Protein AF-A0A954C5U7-F1 (afdb_monomer_lite)

Structure (mmCIF, N/CA/C/O backbone):
data_AF-A0A954C5U7-F1
#
_entry.id   AF-A0A954C5U7-F1
#
loop_
_atom_site.group_PDB
_atom_site.id
_atom_site.type_symbol
_atom_site.label_atom_id
_atom_site.label_alt_id
_atom_site.label_comp_id
_atom_site.label_asym_id
_atom_site.label_entity_id
_atom_site.label_seq_id
_atom_site.pdbx_PDB_ins_code
_atom_site.Cartn_x
_atom_site.Cartn_y
_atom_site.Cartn_z
_atom_site.occupancy
_atom_site.B_iso_or_equiv
_atom_site.auth_seq_id
_atom_site.auth_comp_id
_atom_site.auth_asym_id
_atom_site.auth_atom_id
_atom_site.pdbx_PDB_model_num
ATOM 1 N N . MET A 1 1 ? -47.029 -64.334 23.800 1.00 38.22 1 MET A N 1
ATOM 2 C CA . MET A 1 1 ? -45.907 -63.593 23.184 1.00 38.22 1 MET A CA 1
ATOM 3 C C . MET A 1 1 ? -46.113 -62.088 23.363 1.00 38.22 1 MET A C 1
ATOM 5 O O . MET A 1 1 ? -46.572 -61.404 22.464 1.00 38.22 1 MET A O 1
ATOM 9 N N . ARG A 1 2 ? -45.829 -61.589 24.572 1.00 37.06 2 ARG A N 1
ATOM 10 C CA . ARG A 1 2 ? -45.773 -60.167 24.944 1.00 37.06 2 ARG A CA 1
ATOM 11 C C . ARG A 1 2 ? -44.406 -59.962 25.595 1.00 37.06 2 ARG A C 1
ATOM 13 O O . ARG A 1 2 ? -44.250 -60.362 26.741 1.00 37.06 2 ARG A O 1
ATOM 20 N N . ARG A 1 3 ? -43.423 -59.468 24.843 1.00 37.09 3 ARG A N 1
ATOM 21 C CA . ARG A 1 3 ? -42.108 -58.954 25.288 1.00 37.09 3 ARG A CA 1
ATOM 22 C C . ARG A 1 3 ? -41.307 -58.691 24.012 1.00 37.09 3 ARG A C 1
ATOM 24 O O . ARG A 1 3 ? -40.990 -59.659 23.336 1.00 37.09 3 ARG A O 1
ATOM 31 N N . ASN A 1 4 ? -41.128 -57.412 23.653 1.00 33.88 4 ASN A N 1
ATOM 32 C CA . ASN A 1 4 ? -40.049 -56.845 22.805 1.00 33.88 4 ASN A CA 1
ATOM 33 C C . ASN A 1 4 ? -40.396 -55.495 22.138 1.00 33.88 4 ASN A C 1
ATOM 35 O O . ASN A 1 4 ? -39.624 -55.001 21.328 1.00 33.88 4 ASN A O 1
ATOM 39 N N . SER A 1 5 ? -41.486 -54.822 22.524 1.00 30.88 5 SER A N 1
ATOM 40 C CA . SER A 1 5 ? -41.790 -53.460 22.034 1.00 30.88 5 SER A CA 1
ATOM 41 C C . SER A 1 5 ? -41.136 -52.327 22.849 1.00 30.88 5 SER A C 1
ATOM 43 O O . SER A 1 5 ? -41.267 -51.168 22.482 1.00 30.88 5 SER A O 1
ATOM 45 N N . GLY A 1 6 ? -40.426 -52.636 23.944 1.00 29.30 6 GLY A N 1
ATOM 46 C CA . GLY A 1 6 ? -39.817 -51.627 24.830 1.00 29.30 6 GLY A CA 1
ATOM 47 C C . GLY A 1 6 ? -38.387 -51.204 24.468 1.00 29.30 6 GLY A C 1
ATOM 48 O O . GLY A 1 6 ? -37.959 -50.126 24.861 1.00 29.30 6 GLY A O 1
ATOM 49 N N . VAL A 1 7 ? -37.648 -52.016 23.703 1.00 35.25 7 VAL A N 1
ATOM 50 C CA . VAL A 1 7 ? -36.220 -51.760 23.410 1.00 35.25 7 VAL A CA 1
ATOM 51 C C . VAL A 1 7 ? -36.037 -50.894 22.158 1.00 35.25 7 VAL A C 1
ATOM 53 O O . VAL A 1 7 ? -35.117 -50.084 22.102 1.00 35.25 7 VAL A O 1
ATOM 56 N N . LEU A 1 8 ? -36.959 -50.968 21.190 1.00 30.88 8 LEU A N 1
ATOM 57 C CA . LEU A 1 8 ? -36.879 -50.160 19.967 1.00 30.88 8 LEU A CA 1
ATOM 58 C C . LEU A 1 8 ? -37.243 -48.681 20.198 1.00 30.88 8 LEU A C 1
ATOM 60 O O . LEU A 1 8 ? -36.693 -47.809 19.533 1.00 30.88 8 LEU A O 1
ATOM 64 N N . LEU A 1 9 ? -38.119 -48.387 21.168 1.00 32.69 9 LEU A N 1
ATOM 65 C CA . LEU A 1 9 ? -38.482 -47.007 21.516 1.00 32.69 9 LEU A CA 1
ATOM 66 C C . LEU A 1 9 ? -37.391 -46.324 22.364 1.00 32.69 9 LEU A C 1
ATOM 68 O O . LEU A 1 9 ? -37.172 -45.127 22.221 1.00 32.69 9 LEU A O 1
ATOM 72 N N . GLY A 1 10 ? -36.653 -47.090 23.179 1.00 30.78 10 GLY A N 1
ATOM 73 C CA . GLY A 1 10 ? -35.482 -46.598 23.914 1.00 30.78 10 GLY A CA 1
ATOM 74 C C . GLY A 1 10 ? -34.288 -46.286 23.005 1.00 30.78 10 GLY A C 1
ATOM 75 O O . GLY A 1 10 ? -33.634 -45.267 23.193 1.00 30.78 10 GLY A O 1
ATOM 76 N N . LEU A 1 11 ? -34.050 -47.097 21.964 1.00 31.00 11 LEU A N 1
ATOM 77 C CA . LEU A 1 11 ? -32.972 -46.844 20.998 1.00 31.00 11 LEU A CA 1
ATOM 78 C C . LEU A 1 11 ? -33.276 -45.685 20.033 1.00 31.00 11 LEU A C 1
ATOM 80 O O . LEU A 1 11 ? -32.359 -44.951 19.672 1.00 31.00 11 LEU A O 1
ATOM 84 N N . LEU A 1 12 ? -34.545 -45.461 19.664 1.00 30.67 12 LEU A N 1
ATOM 85 C CA . LEU A 1 12 ? -34.926 -44.283 18.872 1.00 30.67 12 LEU A CA 1
ATOM 86 C C . LEU A 1 12 ? -34.896 -42.975 19.683 1.00 30.67 12 LEU A C 1
ATOM 88 O O . LEU A 1 12 ? -34.656 -41.920 19.106 1.00 30.67 12 LEU A O 1
ATOM 92 N N . LEU A 1 13 ? -35.071 -43.026 21.008 1.00 33.31 13 LEU A N 1
ATOM 93 C CA . LEU A 1 13 ? -34.918 -41.856 21.884 1.00 33.31 13 LEU A CA 1
ATOM 94 C C . LEU A 1 13 ? -33.447 -41.510 22.176 1.00 33.31 13 LEU A C 1
ATOM 96 O O . LEU A 1 13 ? -33.137 -40.339 22.380 1.00 33.31 13 LEU A O 1
ATOM 100 N N . CYS A 1 14 ? -32.527 -42.480 22.129 1.00 32.03 14 CYS A N 1
ATOM 101 C CA . CYS A 1 14 ? -31.091 -42.218 22.286 1.00 32.03 14 CYS A CA 1
ATOM 102 C C . CYS A 1 14 ? -30.421 -41.654 21.020 1.00 32.03 14 CYS A C 1
ATOM 104 O O . CYS A 1 14 ? -29.428 -40.945 21.139 1.00 32.03 14 CYS A O 1
ATOM 106 N N . LEU A 1 15 ? -30.967 -41.901 19.823 1.00 30.78 15 LEU A N 1
ATOM 107 C CA . LEU A 1 15 ? -30.395 -41.408 18.557 1.00 30.78 15 LEU A CA 1
ATOM 108 C C . LEU A 1 15 ? -30.869 -39.998 18.152 1.00 30.78 15 LEU A C 1
ATOM 110 O O . LEU A 1 15 ? -30.337 -39.425 17.207 1.00 30.78 15 LEU A O 1
ATOM 114 N N . VAL A 1 16 ? -31.823 -39.413 18.885 1.00 32.19 16 VAL A N 1
ATOM 115 C CA . VAL A 1 16 ? -32.283 -38.014 18.711 1.00 32.19 16 VAL A CA 1
ATOM 116 C C . VAL A 1 16 ? -31.882 -37.140 19.913 1.00 32.19 16 VAL A C 1
ATOM 118 O O . VAL A 1 16 ? -32.273 -35.980 20.026 1.00 32.19 16 VAL A O 1
ATOM 121 N N . GLY A 1 17 ? -31.061 -37.678 20.820 1.00 33.12 17 GLY A N 1
ATOM 122 C CA . GLY A 1 17 ? -30.503 -36.957 21.959 1.00 33.12 17 GLY A CA 1
ATOM 123 C C . GLY A 1 17 ? -29.420 -35.970 21.534 1.00 33.12 17 GLY A C 1
ATOM 124 O O . GLY A 1 17 ? -28.248 -36.179 21.829 1.00 33.12 17 GLY A O 1
ATOM 125 N N . GLY A 1 18 ? -29.801 -34.882 20.859 1.00 40.66 18 GLY A N 1
ATOM 126 C CA . GLY A 1 18 ? -28.960 -33.691 20.809 1.00 40.66 18 GLY A CA 1
ATOM 127 C C . GLY A 1 18 ? -28.599 -33.317 22.244 1.00 40.66 18 GLY A C 1
ATOM 128 O O . GLY A 1 18 ? -29.485 -33.241 23.099 1.00 40.66 18 GLY A O 1
ATOM 129 N N . ALA A 1 19 ? -27.304 -33.182 22.532 1.00 44.59 19 ALA A N 1
ATOM 130 C CA . ALA A 1 19 ? -26.808 -32.847 23.858 1.00 44.59 19 ALA A CA 1
ATOM 131 C C . ALA A 1 19 ? -27.406 -31.502 24.298 1.00 44.59 19 ALA A C 1
ATOM 133 O O . ALA A 1 19 ? -26.888 -30.439 23.958 1.00 44.59 19 ALA A O 1
ATOM 134 N N . ARG A 1 20 ? -28.521 -31.546 25.037 1.00 49.78 20 ARG A N 1
ATOM 135 C CA . ARG A 1 20 ? -29.053 -30.373 25.730 1.00 49.78 20 ARG A CA 1
ATOM 136 C C . ARG A 1 20 ? -27.943 -29.849 26.630 1.00 49.78 20 ARG A C 1
ATOM 138 O O . ARG A 1 20 ? -27.292 -30.644 27.311 1.00 49.78 20 ARG A O 1
ATOM 145 N N . ALA A 1 21 ? -27.729 -28.535 26.615 1.00 55.34 21 ALA A N 1
ATOM 146 C CA . ALA A 1 21 ? -26.805 -27.901 27.544 1.00 55.34 21 ALA A CA 1
ATOM 147 C C . ALA A 1 21 ? -27.074 -28.406 28.962 1.00 55.34 21 ALA A C 1
ATOM 149 O O . ALA A 1 21 ? -28.234 -28.516 29.374 1.00 55.34 21 ALA A O 1
ATOM 150 N N . GLN A 1 22 ? -26.008 -28.755 29.683 1.00 65.62 22 GLN A N 1
ATOM 151 C CA . GLN A 1 22 ? -26.169 -29.163 31.067 1.00 65.62 22 GLN A CA 1
ATOM 152 C C . GLN A 1 22 ? -26.708 -27.968 31.845 1.00 65.62 22 GLN A C 1
ATOM 154 O O . GLN A 1 22 ? -26.345 -26.818 31.582 1.00 65.62 22 GLN A O 1
ATOM 159 N N . GLU A 1 23 ? -27.587 -28.240 32.802 1.00 65.75 23 GLU A N 1
ATOM 160 C CA . GLU A 1 23 ? -28.110 -27.212 33.687 1.00 65.75 23 GLU A CA 1
ATOM 161 C C . GLU A 1 23 ? -26.934 -26.469 34.343 1.00 65.75 23 GLU A C 1
ATOM 163 O O . GLU A 1 23 ? -26.104 -27.055 35.040 1.00 65.75 23 GLU A O 1
ATOM 168 N N . GLY A 1 24 ? -26.806 -25.175 34.035 1.00 70.94 24 GLY A N 1
ATOM 169 C CA . GLY A 1 24 ? -25.699 -24.344 34.497 1.00 70.94 24 GLY A CA 1
ATOM 170 C C . GLY A 1 24 ? -24.496 -24.218 33.556 1.00 70.94 24 GLY A C 1
ATOM 171 O O . GLY A 1 24 ? -23.496 -23.640 33.984 1.00 70.94 24 GLY A O 1
ATOM 172 N N . ASP A 1 25 ? -24.536 -24.689 32.311 1.00 74.75 25 ASP A N 1
ATOM 173 C CA . ASP A 1 25 ? -23.530 -24.277 31.327 1.00 74.75 25 ASP A CA 1
ATOM 174 C C . ASP A 1 25 ? -23.670 -22.778 31.000 1.00 74.75 25 ASP A C 1
ATOM 176 O O . ASP A 1 25 ? -24.796 -22.279 30.905 1.00 74.75 25 ASP A O 1
ATOM 180 N N . PRO A 1 26 ? -22.558 -22.037 30.803 1.00 80.06 26 PRO A N 1
ATOM 181 C CA . PRO A 1 26 ? -22.622 -20.648 30.368 1.00 80.06 26 PRO A CA 1
ATOM 182 C C . PRO A 1 26 ? -23.466 -20.540 29.103 1.00 80.06 26 PRO A C 1
ATOM 184 O O . PRO A 1 26 ? -23.298 -21.334 28.170 1.00 80.06 26 PRO A O 1
ATOM 187 N N . ARG A 1 27 ? -24.382 -19.576 29.083 1.00 80.12 27 ARG A N 1
ATOM 188 C CA . ARG A 1 27 ? -25.146 -19.248 27.880 1.00 80.12 27 ARG A CA 1
ATOM 189 C C . ARG A 1 27 ? -24.165 -18.690 26.837 1.00 80.12 27 ARG A C 1
ATOM 191 O O . ARG A 1 27 ? -23.168 -18.072 27.212 1.00 80.12 27 ARG A O 1
ATOM 198 N N . PHE A 1 28 ? -24.399 -18.918 25.549 1.00 80.56 28 PHE A N 1
ATOM 199 C CA . PHE A 1 28 ? -23.527 -18.402 24.487 1.00 80.56 28 PHE A CA 1
ATOM 200 C C . PHE A 1 28 ? -24.333 -17.653 23.424 1.00 80.56 28 PHE A C 1
ATOM 202 O O . PHE A 1 28 ? -25.397 -18.105 23.036 1.00 80.56 28 PHE A O 1
ATOM 209 N N . GLY A 1 29 ? -23.845 -16.523 22.943 1.00 75.50 29 GLY A N 1
ATOM 210 C CA . GLY A 1 29 ? -24.317 -15.892 21.721 1.00 75.50 29 GLY A CA 1
ATOM 211 C C . GLY A 1 29 ? -23.235 -15.978 20.654 1.00 75.50 29 GLY A C 1
ATOM 212 O O . GLY A 1 29 ? -22.104 -16.395 20.879 1.00 75.50 29 GLY A O 1
ATOM 213 N N . MET A 1 30 ? -23.576 -15.573 19.458 1.00 71.75 30 MET A N 1
ATOM 214 C CA . MET A 1 30 ? -22.641 -15.352 18.374 1.00 71.75 30 MET A CA 1
ATOM 215 C C . MET A 1 30 ? -23.015 -14.069 17.649 1.00 71.75 30 MET A C 1
ATOM 217 O O . MET A 1 30 ? -24.193 -13.749 17.473 1.00 71.75 30 MET A O 1
ATOM 221 N N . GLU A 1 31 ? -21.990 -13.351 17.239 1.00 72.00 31 GLU A N 1
ATOM 222 C CA . GLU A 1 31 ? -22.085 -12.230 16.328 1.00 72.00 31 GLU A CA 1
ATOM 223 C C . GLU A 1 31 ? -21.614 -12.737 14.976 1.00 72.00 31 GLU A C 1
ATOM 225 O O . GLU A 1 31 ? -20.443 -13.088 14.802 1.00 72.00 31 GLU A O 1
ATOM 230 N N . PHE A 1 32 ? -22.555 -12.864 14.047 1.00 69.94 32 PHE A N 1
ATOM 231 C CA . PHE A 1 32 ? -22.241 -13.203 12.672 1.00 69.94 32 PHE A CA 1
ATOM 232 C C . PHE A 1 32 ? -22.176 -11.928 11.878 1.00 69.94 32 PHE A C 1
ATOM 234 O O . PHE A 1 32 ? -23.208 -11.372 11.507 1.00 69.94 32 PHE A O 1
ATOM 241 N N . GLU A 1 33 ? -20.968 -11.489 11.561 1.00 66.56 33 GLU A N 1
ATOM 242 C CA . GLU A 1 33 ? -20.840 -10.559 10.462 1.00 66.56 33 GLU A CA 1
ATOM 243 C C . GLU A 1 33 ? -21.244 -11.324 9.188 1.00 66.56 33 GLU A C 1
ATOM 245 O O . GLU A 1 33 ? -20.767 -12.436 8.940 1.00 66.56 33 GLU A O 1
ATOM 250 N N . PHE A 1 34 ? -22.115 -10.746 8.369 1.00 64.88 34 PHE A N 1
ATOM 251 C CA . PHE A 1 34 ? -22.519 -11.248 7.062 1.00 64.88 34 PHE A CA 1
ATOM 252 C C . PHE A 1 34 ? -22.224 -10.197 5.991 1.00 64.88 34 PHE A C 1
ATOM 254 O O . PHE A 1 34 ? -22.643 -9.041 6.091 1.00 64.88 34 PHE A O 1
ATOM 261 N N . ALA A 1 35 ? -21.587 -10.618 4.900 1.00 54.66 35 ALA A N 1
ATOM 262 C CA . ALA A 1 35 ? -21.691 -9.916 3.627 1.00 54.66 35 ALA A CA 1
ATOM 263 C C . ALA A 1 35 ? -22.979 -10.387 2.924 1.00 54.66 35 ALA A C 1
ATOM 265 O O . ALA A 1 35 ? -23.108 -11.562 2.568 1.00 54.66 35 ALA A O 1
ATOM 266 N N . GLY A 1 36 ? -23.961 -9.497 2.757 1.00 49.47 36 GLY A N 1
ATOM 267 C CA . GLY A 1 36 ? -25.211 -9.837 2.067 1.00 49.47 36 GLY A CA 1
ATOM 268 C C . GLY A 1 36 ? -24.962 -10.275 0.618 1.00 49.47 36 GLY A C 1
ATOM 269 O O . GLY A 1 36 ? -24.086 -9.738 -0.060 1.00 49.47 36 GLY A O 1
ATOM 270 N N . ARG A 1 37 ? -25.729 -11.252 0.121 1.00 39.34 37 ARG A N 1
ATOM 271 C CA . ARG A 1 37 ? -25.664 -11.686 -1.284 1.00 39.34 37 ARG A CA 1
ATOM 272 C C . ARG A 1 37 ? -26.368 -10.657 -2.174 1.00 39.34 37 ARG A C 1
ATOM 274 O O . ARG A 1 37 ? -27.512 -10.306 -1.904 1.00 39.34 37 ARG A O 1
ATOM 281 N N . GLY A 1 38 ? -25.699 -10.143 -3.211 1.00 43.62 38 GLY A N 1
ATOM 282 C CA . GLY A 1 38 ? -26.276 -9.166 -4.158 1.00 43.62 38 GLY A CA 1
ATOM 283 C C . GLY A 1 38 ? -26.552 -7.770 -3.585 1.00 43.62 38 GLY A C 1
ATOM 284 O O . GLY A 1 38 ? -26.847 -6.839 -4.334 1.00 43.62 38 GLY A O 1
ATOM 285 N N . ASN A 1 39 ? -26.384 -7.580 -2.277 1.00 39.81 39 ASN A N 1
ATOM 286 C CA . ASN A 1 39 ? -26.273 -6.258 -1.699 1.00 39.81 39 ASN A CA 1
ATOM 287 C C . ASN A 1 39 ? -24.865 -5.771 -2.002 1.00 39.81 39 ASN A C 1
ATOM 289 O O . ASN A 1 39 ? -23.885 -6.232 -1.415 1.00 39.81 39 ASN A O 1
ATOM 293 N N . ARG A 1 40 ? -24.789 -4.831 -2.955 1.00 42.81 40 ARG A N 1
ATOM 294 C CA . ARG A 1 40 ? -23.724 -3.831 -3.020 1.00 42.81 40 ARG A CA 1
ATOM 295 C C . ARG A 1 40 ? -23.261 -3.573 -1.600 1.00 42.81 40 ARG A C 1
ATOM 297 O O . ARG A 1 40 ? -24.088 -3.381 -0.706 1.00 42.81 40 ARG A O 1
ATOM 304 N N . ILE A 1 41 ? -21.960 -3.469 -1.424 1.00 48.53 41 ILE A N 1
ATOM 305 C CA . ILE A 1 41 ? -21.516 -2.730 -0.275 1.00 48.53 41 ILE A CA 1
ATOM 306 C C . ILE A 1 41 ? -21.819 -1.253 -0.569 1.00 48.53 41 ILE A C 1
ATOM 308 O O . ILE A 1 41 ? -21.033 -0.527 -1.171 1.00 48.53 41 ILE A O 1
ATOM 312 N N . VAL A 1 42 ? -23.062 -0.885 -0.288 1.00 49.94 42 VAL A N 1
ATOM 313 C CA . VAL A 1 42 ? -23.594 0.470 -0.313 1.00 49.94 42 VAL A CA 1
ATOM 314 C C . VAL A 1 42 ? -23.296 1.098 1.032 1.00 49.94 42 VAL A C 1
ATOM 316 O O . VAL A 1 42 ? -23.173 0.394 2.032 1.00 49.94 42 VAL A O 1
ATOM 319 N N . ARG A 1 43 ? -23.205 2.425 1.067 1.00 54.62 43 ARG A N 1
ATOM 320 C CA . ARG A 1 43 ? -23.163 3.123 2.348 1.00 54.62 43 ARG A CA 1
ATOM 321 C C . ARG A 1 43 ? -24.444 2.802 3.131 1.00 54.62 43 ARG A C 1
ATOM 323 O O . ARG A 1 43 ? -25.498 2.668 2.507 1.00 54.62 43 ARG A O 1
ATOM 330 N N . PHE A 1 44 ? -24.388 2.652 4.455 1.00 62.66 44 PHE A N 1
ATOM 331 C CA . PHE A 1 44 ? -25.560 2.289 5.271 1.00 62.66 44 PHE A CA 1
ATOM 332 C C . PHE A 1 44 ? -26.785 3.176 5.017 1.00 62.66 44 PHE A C 1
ATOM 334 O O . PHE A 1 44 ? -27.914 2.705 5.122 1.00 62.66 44 PHE A O 1
ATOM 341 N N . GLU A 1 45 ? -26.572 4.434 4.632 1.00 60.66 45 GLU A N 1
ATOM 342 C CA . GLU A 1 45 ? -27.625 5.407 4.332 1.00 60.66 45 GLU A CA 1
ATOM 343 C C . GLU A 1 45 ? -28.393 5.088 3.040 1.00 60.66 45 GLU A C 1
ATOM 345 O O . GLU A 1 45 ? -29.509 5.563 2.847 1.00 60.66 45 GLU A O 1
ATOM 350 N N . GLU A 1 46 ? -27.803 4.288 2.155 1.00 63.66 46 GLU A N 1
ATOM 351 C CA . GLU A 1 46 ? -28.388 3.850 0.888 1.00 63.66 46 GLU A CA 1
ATOM 352 C C . GLU A 1 46 ? -29.053 2.468 1.012 1.00 63.66 46 GLU A C 1
ATOM 354 O O . GLU A 1 46 ? -29.670 1.991 0.056 1.00 63.66 46 GLU A O 1
ATOM 359 N N . MET A 1 47 ? -28.942 1.808 2.173 1.00 68.38 47 MET A N 1
ATOM 360 C CA . MET A 1 47 ? -29.566 0.508 2.400 1.00 68.38 47 MET A CA 1
ATOM 361 C C . MET A 1 47 ? -31.021 0.650 2.871 1.00 68.38 47 MET A C 1
ATOM 363 O O . MET A 1 47 ? -31.281 1.331 3.863 1.00 68.38 47 MET A O 1
ATOM 367 N N . PRO A 1 48 ? -31.975 -0.043 2.227 1.00 80.94 48 PRO A N 1
ATOM 368 C CA . PRO A 1 48 ? -33.351 -0.123 2.706 1.00 80.94 48 PRO A CA 1
ATOM 369 C C . PRO A 1 48 ? -33.459 -0.994 3.972 1.00 80.94 48 PRO A C 1
ATOM 371 O O . PRO A 1 48 ? -32.724 -1.974 4.137 1.00 80.94 48 PRO A O 1
ATOM 374 N N . PHE A 1 49 ? -34.399 -0.665 4.865 1.00 87.19 49 PHE A N 1
ATOM 375 C CA . PHE A 1 49 ? -34.661 -1.433 6.094 1.00 87.19 49 PHE A CA 1
ATOM 376 C C . PHE A 1 49 ? -35.126 -2.862 5.794 1.00 87.19 49 PHE A C 1
ATOM 378 O O . PHE A 1 49 ? -34.783 -3.803 6.506 1.00 87.19 49 PHE A O 1
ATOM 385 N N . GLU A 1 50 ? -35.818 -3.029 4.674 1.00 87.81 50 GLU A N 1
ATOM 386 C CA . GLU A 1 50 ? -36.346 -4.276 4.140 1.00 87.81 50 GLU A CA 1
ATOM 387 C C . GLU A 1 50 ? -35.258 -5.357 4.010 1.00 87.81 50 GLU A C 1
ATOM 389 O O . GLU A 1 50 ? -35.542 -6.547 4.135 1.00 87.81 50 GLU A O 1
ATOM 394 N N . ASN A 1 51 ? -33.990 -4.977 3.815 1.00 81.56 51 ASN A N 1
ATOM 395 C CA . ASN A 1 51 ? -32.880 -5.933 3.794 1.00 81.56 51 ASN A CA 1
ATOM 396 C C . ASN A 1 51 ? -32.596 -6.535 5.180 1.00 81.56 51 ASN A C 1
ATOM 398 O O . ASN A 1 51 ? -32.387 -7.743 5.295 1.00 81.56 51 ASN A O 1
ATOM 402 N N . TYR A 1 52 ? -32.625 -5.708 6.227 1.00 86.56 52 TYR A N 1
ATOM 403 C CA . TYR A 1 52 ? -32.448 -6.140 7.616 1.00 86.56 52 TYR A CA 1
ATOM 404 C C . TYR A 1 52 ? -33.636 -6.994 8.059 1.00 86.56 52 TYR A C 1
ATOM 406 O O . TYR A 1 52 ? -33.461 -8.049 8.666 1.00 86.56 52 TYR A O 1
ATOM 414 N N . GLU A 1 53 ? -34.843 -6.570 7.681 1.00 90.44 53 GLU A N 1
ATOM 415 C CA . GLU A 1 53 ? -36.079 -7.299 7.943 1.00 90.44 53 GLU A CA 1
ATOM 416 C C . GLU A 1 53 ? -36.078 -8.683 7.278 1.00 90.44 53 GLU A C 1
ATOM 418 O O . GLU A 1 53 ? -36.410 -9.673 7.923 1.00 90.44 53 GLU A O 1
ATOM 423 N N . ARG A 1 54 ? -35.657 -8.796 6.009 1.00 87.81 54 ARG A N 1
ATOM 424 C CA . ARG A 1 54 ? -35.584 -10.085 5.295 1.00 87.81 54 ARG A CA 1
ATOM 425 C C . ARG A 1 54 ? -34.620 -11.072 5.946 1.00 87.81 54 ARG A C 1
ATOM 427 O O . ARG A 1 54 ? -34.941 -12.256 6.005 1.00 87.81 54 ARG A O 1
ATOM 434 N N . LEU A 1 55 ? -33.466 -10.606 6.426 1.00 85.19 55 LEU A N 1
ATOM 435 C CA . LEU A 1 55 ? -32.518 -11.455 7.155 1.00 85.19 55 LEU A CA 1
ATOM 436 C C . LEU A 1 55 ? -33.107 -11.909 8.493 1.00 85.19 55 LEU A C 1
ATOM 438 O O . LEU A 1 55 ? -33.095 -13.102 8.801 1.00 85.19 55 LEU A O 1
ATOM 442 N N . LEU A 1 56 ? -33.672 -10.977 9.266 1.00 91.56 56 LEU A N 1
ATOM 443 C CA . LEU A 1 56 ? -34.227 -11.292 10.580 1.00 91.56 56 LEU A CA 1
ATOM 444 C C . LEU A 1 56 ? -35.483 -12.171 10.485 1.00 91.56 56 LEU A C 1
ATOM 446 O O . LEU A 1 56 ? -35.686 -13.034 11.332 1.00 91.56 56 LEU A O 1
ATOM 450 N N . ARG A 1 57 ? -36.276 -12.047 9.416 1.00 94.50 57 ARG A N 1
ATOM 451 C CA . ARG A 1 57 ? -37.451 -12.886 9.132 1.00 94.50 57 ARG A CA 1
ATOM 452 C C . ARG A 1 57 ? -37.144 -14.382 9.173 1.00 94.50 57 ARG A C 1
ATOM 454 O O . ARG A 1 57 ? -37.938 -15.131 9.727 1.00 94.50 57 ARG A O 1
ATOM 461 N N . VAL A 1 58 ? -35.982 -14.813 8.677 1.00 91.12 58 VAL A N 1
ATOM 462 C CA . VAL A 1 58 ? -35.560 -16.227 8.726 1.00 91.12 58 VAL A CA 1
ATOM 463 C C . VAL A 1 58 ? -35.449 -16.725 10.172 1.00 91.12 58 VAL A C 1
ATOM 465 O O . VAL A 1 58 ? -35.833 -17.855 10.482 1.00 91.12 58 VAL A O 1
ATOM 468 N N . VAL A 1 59 ? -34.951 -15.869 11.068 1.00 90.38 59 VAL A N 1
ATOM 469 C CA . VAL A 1 59 ? -34.852 -16.145 12.506 1.00 90.38 59 VAL A CA 1
ATOM 470 C C . VAL A 1 59 ? -36.244 -16.172 13.141 1.00 90.38 59 VAL A C 1
ATOM 472 O O . VAL A 1 59 ? -36.567 -17.118 13.857 1.00 90.38 59 VAL A O 1
ATOM 475 N N . VAL A 1 60 ? -37.089 -15.183 12.835 1.00 93.75 60 VAL A N 1
ATOM 476 C CA . VAL A 1 60 ? -38.469 -15.102 13.344 1.00 93.75 60 VAL A CA 1
ATOM 477 C C . VAL A 1 60 ? -39.260 -16.360 12.982 1.00 93.75 60 VAL A C 1
ATOM 479 O O . VAL A 1 60 ? -39.820 -17.027 13.853 1.00 93.75 60 VAL A O 1
ATOM 482 N N . GLU A 1 61 ? -39.243 -16.732 11.703 1.00 93.75 61 GLU A N 1
ATOM 483 C CA . GLU A 1 61 ? -39.927 -17.915 11.180 1.00 93.75 61 GLU A CA 1
ATOM 484 C C . GLU A 1 61 ? -39.339 -19.209 11.757 1.00 93.75 61 GLU A C 1
ATOM 486 O O . GLU A 1 61 ? -40.075 -20.165 12.007 1.00 93.75 61 GLU A O 1
ATOM 491 N N . HIS A 1 62 ? -38.027 -19.253 12.034 1.00 91.62 62 HIS A N 1
ATOM 492 C CA . HIS A 1 62 ? -37.404 -20.406 12.684 1.00 91.62 62 HIS A CA 1
ATOM 493 C C . HIS A 1 62 ? -38.017 -20.700 14.058 1.00 91.62 62 HIS A C 1
ATOM 495 O O . HIS A 1 62 ? -38.238 -21.868 14.379 1.00 91.62 62 HIS A O 1
ATOM 501 N N . PHE A 1 63 ? -38.317 -19.663 14.836 1.00 90.88 63 PHE A N 1
ATOM 502 C CA . PHE A 1 63 ? -38.915 -19.781 16.166 1.00 90.88 63 PHE A CA 1
ATOM 503 C C . PHE A 1 63 ? -40.451 -19.708 16.160 1.00 90.88 63 PHE A C 1
ATOM 505 O O . PHE A 1 63 ? -41.058 -19.656 17.230 1.00 90.88 63 PHE A O 1
ATOM 512 N N . GLY A 1 64 ? -41.088 -19.720 14.982 1.00 93.19 64 GLY A N 1
ATOM 513 C CA . GLY A 1 64 ? -42.545 -19.653 14.844 1.00 93.19 64 GLY A CA 1
ATOM 514 C C . GLY A 1 64 ? -43.155 -18.303 15.239 1.00 93.19 64 GLY A C 1
ATOM 515 O O . GLY A 1 64 ? -44.325 -18.256 15.612 1.00 93.19 64 GLY A O 1
ATOM 516 N N . GLY A 1 65 ? -42.369 -17.223 15.207 1.00 93.69 65 GLY A N 1
ATOM 517 C CA . GLY A 1 65 ? -42.855 -15.861 15.420 1.00 93.69 65 GLY A CA 1
ATOM 518 C C . GLY A 1 65 ? -43.529 -15.265 14.180 1.00 93.69 65 GLY A C 1
ATOM 519 O O . GLY A 1 65 ? -43.463 -15.827 13.088 1.00 93.69 65 GLY A O 1
ATOM 520 N N . ASP A 1 66 ? -44.155 -14.099 14.351 1.00 94.69 66 ASP A N 1
ATOM 521 C CA . ASP A 1 66 ? -44.722 -13.303 13.258 1.00 94.69 66 ASP A CA 1
ATOM 522 C C . ASP A 1 66 ? -43.694 -12.266 12.767 1.00 94.69 66 ASP A C 1
ATOM 524 O O . ASP A 1 66 ? -43.342 -11.371 13.537 1.00 94.69 66 ASP A O 1
ATOM 528 N N . PRO A 1 67 ? -43.215 -12.333 11.507 1.00 95.25 67 PRO A N 1
ATOM 529 C CA . PRO A 1 67 ? -42.283 -11.347 10.955 1.00 95.25 67 PRO A CA 1
ATOM 530 C C . PRO A 1 67 ? -42.773 -9.896 11.020 1.00 95.25 67 PRO A C 1
ATOM 532 O O . PRO A 1 67 ? -41.946 -8.989 10.996 1.00 95.25 67 PRO A O 1
ATOM 535 N N . SER A 1 68 ? -44.086 -9.655 11.130 1.00 94.56 68 SER A N 1
ATOM 536 C CA . SER A 1 68 ? -44.637 -8.301 11.284 1.00 94.56 68 SER A CA 1
ATOM 537 C C . SER A 1 68 ? -44.239 -7.621 12.604 1.00 94.56 68 SER A C 1
ATOM 539 O O . SER A 1 68 ? -44.371 -6.405 12.733 1.00 94.56 68 SER A O 1
ATOM 541 N N . THR A 1 69 ? -43.711 -8.380 13.575 1.00 96.50 69 THR A N 1
ATOM 542 C CA . THR A 1 69 ? -43.237 -7.855 14.865 1.00 96.50 69 THR A CA 1
ATOM 543 C C . THR A 1 69 ? -41.766 -7.439 14.859 1.00 96.50 69 THR A C 1
ATOM 545 O O . THR A 1 69 ? -41.259 -6.990 15.888 1.00 96.50 69 THR A O 1
ATOM 548 N N . ILE A 1 70 ? -41.073 -7.549 13.718 1.00 96.81 70 ILE A N 1
ATOM 549 C CA . ILE A 1 70 ? -39.723 -7.003 13.549 1.00 96.81 70 ILE A CA 1
ATOM 550 C C . ILE A 1 70 ? -39.779 -5.475 13.685 1.00 96.81 70 ILE A C 1
ATOM 552 O O . ILE A 1 70 ? -40.497 -4.787 12.961 1.00 96.81 70 ILE A O 1
ATOM 556 N N . ARG A 1 71 ? -38.990 -4.929 14.613 1.00 96.69 71 ARG A N 1
ATOM 557 C CA . ARG A 1 71 ? -38.926 -3.497 14.916 1.00 96.69 71 ARG A CA 1
ATOM 558 C C . ARG A 1 71 ? -37.721 -2.860 14.236 1.00 96.69 71 ARG A C 1
ATOM 560 O O . ARG A 1 71 ? -36.600 -3.350 14.361 1.00 96.69 71 ARG A O 1
ATOM 567 N N . ARG A 1 72 ? -37.931 -1.716 13.585 1.00 95.38 72 ARG A N 1
ATOM 568 C CA . ARG A 1 72 ? -36.844 -0.798 13.229 1.00 95.38 72 ARG A CA 1
ATOM 569 C C . ARG A 1 72 ? -36.449 0.001 14.464 1.00 95.38 72 ARG A C 1
ATOM 571 O O . ARG A 1 72 ? -37.303 0.642 15.071 1.00 95.38 72 ARG A O 1
ATOM 578 N N . VAL A 1 73 ? -35.167 -0.011 14.809 1.00 94.50 73 VAL A N 1
ATOM 579 C CA . VAL A 1 73 ? -34.620 0.806 15.896 1.00 94.50 73 VAL A CA 1
ATOM 580 C C . VAL A 1 73 ? -33.521 1.692 15.337 1.00 94.50 73 VAL A C 1
ATOM 582 O O . VAL A 1 73 ? -32.456 1.207 14.956 1.00 94.50 73 VAL A O 1
ATOM 585 N N . ASP A 1 74 ? -33.797 2.992 15.265 1.00 92.00 74 ASP A N 1
ATOM 586 C CA . ASP A 1 74 ? -32.811 3.994 14.869 1.00 92.00 74 ASP A CA 1
ATOM 587 C C . ASP A 1 74 ? -31.862 4.291 16.045 1.00 92.00 74 ASP A C 1
ATOM 589 O O . ASP A 1 74 ? -32.270 4.347 17.207 1.00 92.00 74 ASP A O 1
ATOM 593 N N . PHE A 1 75 ? -30.578 4.470 15.751 1.00 87.88 75 PHE A N 1
ATOM 594 C CA . PHE A 1 75 ? -29.536 4.766 16.731 1.00 87.88 75 PHE A CA 1
ATOM 595 C C . PHE A 1 75 ? -28.400 5.569 16.085 1.00 87.88 75 PHE A C 1
ATOM 597 O O . PHE A 1 75 ? -28.390 5.789 14.878 1.00 87.88 75 PHE A O 1
ATOM 604 N N . THR A 1 76 ? -27.429 6.033 16.870 1.00 83.94 76 THR A N 1
ATOM 605 C CA . THR A 1 76 ? -26.271 6.771 16.339 1.00 83.94 76 THR A CA 1
ATOM 606 C C . THR A 1 76 ? -24.965 6.094 16.734 1.00 83.94 76 THR A C 1
ATOM 608 O O . THR A 1 76 ? -24.791 5.796 17.915 1.00 83.94 76 THR A O 1
ATOM 611 N N . LYS A 1 77 ? -24.029 5.906 15.792 1.00 80.56 77 LYS A N 1
ATOM 612 C CA . LYS A 1 77 ? -22.632 5.518 16.092 1.00 80.56 77 LYS A CA 1
ATOM 613 C C . LYS A 1 77 ? -21.716 6.747 15.925 1.00 80.56 77 LYS A C 1
ATOM 615 O O . LYS A 1 77 ? -21.915 7.501 14.968 1.00 80.56 77 LYS A O 1
ATOM 620 N N . PRO A 1 78 ? -20.720 6.970 16.801 1.00 73.88 78 PRO A N 1
ATOM 621 C CA . PRO A 1 78 ? -19.695 7.990 16.581 1.00 73.88 78 PRO A CA 1
ATOM 622 C C . PRO A 1 78 ? -18.997 7.809 15.227 1.00 73.88 78 PRO A C 1
ATOM 624 O O . PRO A 1 78 ? -18.806 6.687 14.752 1.00 73.88 78 PRO A O 1
ATOM 627 N N . THR A 1 79 ? -18.631 8.908 14.572 1.00 74.50 79 THR A N 1
ATOM 628 C CA . THR A 1 79 ? -17.964 8.885 13.269 1.00 74.50 79 THR A CA 1
ATOM 629 C C . THR A 1 79 ? -17.059 10.097 13.076 1.00 74.50 79 THR A C 1
ATOM 631 O O . THR A 1 79 ? -17.345 11.189 13.551 1.00 74.50 79 THR A O 1
ATOM 634 N N . THR A 1 80 ? -15.969 9.909 12.336 1.00 64.06 80 THR A N 1
ATOM 635 C CA . THR A 1 80 ? -15.086 10.991 11.857 1.00 64.06 80 THR A CA 1
ATOM 636 C C . THR A 1 80 ? -15.377 11.373 10.406 1.00 64.06 80 THR A C 1
ATOM 638 O O . THR A 1 80 ? -14.641 12.158 9.805 1.00 64.06 80 THR A O 1
ATOM 641 N N . LEU A 1 81 ? -16.416 10.791 9.800 1.00 66.00 81 LEU A N 1
ATOM 642 C CA . LEU A 1 81 ? -16.776 11.078 8.418 1.00 66.00 81 LEU A CA 1
ATOM 643 C C . LEU A 1 81 ? -17.241 12.543 8.294 1.00 66.00 81 LEU A C 1
ATOM 645 O O . LEU A 1 81 ? -18.198 12.920 8.968 1.00 66.00 81 LEU A O 1
ATOM 649 N N . PRO A 1 82 ? -16.653 13.354 7.388 1.00 69.00 82 PRO A N 1
ATOM 650 C CA . PRO A 1 82 ? -16.988 14.778 7.252 1.00 69.00 82 PRO A CA 1
ATOM 651 C C . PRO A 1 82 ? -18.464 15.079 6.955 1.00 69.00 82 PRO A C 1
ATOM 653 O O . PRO A 1 82 ? -18.915 16.197 7.171 1.00 69.00 82 PRO A O 1
ATOM 656 N N . ALA A 1 83 ? -19.214 14.092 6.452 1.00 72.56 83 ALA A N 1
ATOM 657 C CA . ALA A 1 83 ? -20.646 14.211 6.183 1.00 72.56 83 ALA A CA 1
ATOM 658 C C . ALA A 1 83 ? -21.509 14.318 7.458 1.00 72.56 83 ALA A C 1
ATOM 660 O O . ALA A 1 83 ? -22.666 14.717 7.359 1.00 72.56 83 ALA A O 1
ATOM 661 N N . TYR A 1 84 ? -20.955 13.999 8.635 1.00 77.50 84 TYR A N 1
ATOM 662 C CA . TYR A 1 84 ? -21.639 14.048 9.931 1.00 77.50 84 TYR A CA 1
ATOM 663 C C . TYR A 1 84 ? -20.906 15.032 10.854 1.00 77.50 84 TYR A C 1
ATOM 665 O O . TYR A 1 84 ? -20.048 14.629 11.642 1.00 77.50 84 TYR A O 1
ATOM 673 N N . PRO A 1 85 ? -21.175 16.345 10.729 1.00 76.06 85 PRO A N 1
ATOM 674 C CA . PRO A 1 85 ? -20.431 17.388 11.439 1.00 76.06 85 PRO A CA 1
ATOM 675 C C . PRO A 1 85 ? -20.636 17.376 12.961 1.00 76.06 85 PRO A C 1
ATOM 677 O O . PRO A 1 85 ? -19.855 17.985 13.683 1.00 76.06 85 PRO A O 1
ATOM 680 N N . ASP A 1 86 ? -21.661 16.684 13.458 1.00 87.06 86 ASP A N 1
ATOM 681 C CA . ASP A 1 86 ? -21.890 16.426 14.884 1.00 87.06 86 ASP A CA 1
ATOM 682 C C . ASP A 1 86 ? -21.073 15.233 15.421 1.00 87.06 86 ASP A C 1
ATOM 684 O O . ASP A 1 86 ? -21.182 14.882 16.598 1.00 87.06 86 ASP A O 1
ATOM 688 N N . GLY A 1 87 ? -20.273 14.596 14.558 1.00 80.88 87 GLY A N 1
ATOM 689 C CA . GLY A 1 87 ? -19.490 13.409 14.875 1.00 80.88 87 GLY A CA 1
ATOM 690 C C . GLY A 1 87 ? -20.343 12.161 15.104 1.00 80.88 87 GLY A C 1
ATOM 691 O O . GLY A 1 87 ? -19.844 11.190 15.672 1.00 80.88 87 GLY A O 1
ATOM 692 N N . LYS A 1 88 ? -21.625 12.157 14.705 1.00 83.38 88 LYS A N 1
ATOM 693 C CA . LYS A 1 88 ? -22.554 11.041 14.927 1.00 83.38 88 LYS A CA 1
ATOM 694 C C . LYS A 1 88 ? -23.243 10.638 13.627 1.00 83.38 88 LYS A C 1
ATOM 696 O O . LYS A 1 88 ? -23.944 11.411 12.988 1.00 83.38 88 LYS A O 1
ATOM 701 N N . ARG A 1 89 ? -23.086 9.373 13.244 1.00 82.75 89 ARG A N 1
ATOM 702 C CA . ARG A 1 89 ? -23.763 8.786 12.086 1.00 82.75 89 ARG A CA 1
ATOM 703 C C . ARG A 1 89 ? -25.102 8.186 12.524 1.00 82.75 89 ARG A C 1
ATOM 705 O O . ARG A 1 89 ? -25.067 7.256 13.336 1.00 82.75 89 ARG A O 1
ATOM 712 N N . PRO A 1 90 ? -26.255 8.661 12.013 1.00 86.25 90 PRO A N 1
ATOM 713 C CA . PRO A 1 90 ? -27.532 7.994 12.211 1.00 86.25 90 PRO A CA 1
ATOM 714 C C . PRO A 1 90 ? -27.534 6.669 11.450 1.00 86.25 90 PRO A C 1
ATOM 716 O O . PRO A 1 90 ? -27.148 6.597 10.286 1.00 86.25 90 PRO A O 1
ATOM 719 N N . LEU A 1 91 ? -27.948 5.618 12.136 1.00 86.75 91 LEU A N 1
ATOM 720 C CA . LEU A 1 91 ? -28.023 4.246 11.664 1.00 86.75 91 LEU A CA 1
ATOM 721 C C . LEU A 1 91 ? -29.334 3.636 12.157 1.00 86.75 91 LEU A C 1
ATOM 723 O O . LEU A 1 91 ? -30.038 4.214 12.982 1.00 86.75 91 LEU A O 1
ATOM 727 N N . PHE A 1 92 ? -29.657 2.450 11.668 1.00 89.50 92 PHE A N 1
ATOM 728 C CA . PHE A 1 92 ? -30.798 1.690 12.152 1.00 89.50 92 PHE A CA 1
ATOM 729 C C . PHE A 1 92 ? -30.458 0.206 12.186 1.00 89.50 92 PHE A C 1
ATOM 731 O O . PHE A 1 92 ? -29.595 -0.253 11.443 1.00 89.50 92 PHE A O 1
ATOM 738 N N . LYS A 1 93 ? -31.130 -0.536 13.058 1.00 91.75 93 LYS A N 1
ATOM 739 C CA . LYS A 1 93 ? -31.049 -1.996 13.168 1.00 91.75 93 LYS A CA 1
ATOM 740 C C . LYS A 1 93 ? -32.450 -2.601 13.142 1.00 91.75 93 LYS A C 1
ATOM 742 O O . LYS A 1 93 ? -33.429 -1.912 13.440 1.00 91.75 93 LYS A O 1
ATOM 747 N N . ALA A 1 94 ? -32.544 -3.875 12.776 1.00 93.31 94 ALA A N 1
ATOM 748 C CA . ALA A 1 94 ? -33.760 -4.660 12.957 1.00 93.31 94 ALA A CA 1
ATOM 749 C C . ALA A 1 94 ? -33.662 -5.432 14.271 1.00 93.31 94 ALA A C 1
ATOM 751 O O . ALA A 1 94 ? -32.674 -6.128 14.488 1.00 93.31 94 ALA A O 1
ATOM 752 N N . GLU A 1 95 ? -34.677 -5.314 15.122 1.00 95.62 95 GLU A N 1
ATOM 753 C CA . GLU A 1 95 ? -34.794 -6.044 16.384 1.00 95.62 95 GLU A CA 1
ATOM 754 C C . GLU A 1 95 ? -36.039 -6.926 16.391 1.00 95.62 95 GLU A C 1
ATOM 756 O O . GLU A 1 95 ? -37.090 -6.545 15.875 1.00 95.62 95 GLU A O 1
ATOM 761 N N . TRP A 1 96 ? -35.942 -8.086 17.028 1.00 96.25 96 TRP A N 1
ATOM 762 C CA . TRP A 1 96 ? -37.081 -8.958 17.275 1.00 96.25 96 TRP A CA 1
ATOM 763 C C . TRP A 1 96 ? -36.918 -9.700 18.596 1.00 96.25 96 TRP A C 1
ATOM 765 O O . TRP A 1 96 ? -35.866 -10.280 18.852 1.00 96.25 96 TRP A O 1
ATOM 775 N N . ASP A 1 97 ? -37.965 -9.708 19.415 1.00 94.50 97 ASP A N 1
ATOM 776 C CA . ASP A 1 97 ? -37.988 -10.459 20.666 1.00 94.50 97 ASP A CA 1
ATOM 777 C C . ASP A 1 97 ? -38.656 -11.813 20.435 1.00 94.50 97 ASP A C 1
ATOM 779 O O . ASP A 1 97 ? -39.806 -11.892 19.997 1.00 94.50 97 ASP A O 1
ATOM 783 N N . ASP A 1 98 ? -37.930 -12.890 20.721 1.00 92.06 98 ASP A N 1
ATOM 784 C CA . ASP A 1 98 ? -38.459 -14.237 20.556 1.00 92.06 98 ASP A CA 1
ATOM 785 C C . ASP A 1 98 ? -39.457 -14.619 21.666 1.00 92.06 98 ASP A C 1
ATOM 787 O O . ASP A 1 98 ? -39.562 -13.923 22.679 1.00 92.06 98 ASP A O 1
ATOM 791 N N . PRO A 1 99 ? -40.197 -15.741 21.541 1.00 90.94 99 PRO A N 1
ATOM 792 C CA . PRO A 1 99 ? -41.172 -16.155 22.555 1.00 90.94 99 PRO A CA 1
ATOM 793 C C . PRO A 1 99 ? -40.591 -16.400 23.958 1.00 90.94 99 PRO A C 1
ATOM 795 O O . PRO A 1 99 ? -41.349 -16.567 24.912 1.00 90.94 99 PRO A O 1
ATOM 798 N N . ARG A 1 100 ? -39.260 -16.452 24.101 1.00 87.69 100 ARG A N 1
ATOM 799 C CA . ARG A 1 100 ? -38.554 -16.572 25.384 1.00 87.69 100 ARG A CA 1
ATOM 800 C C . ARG A 1 100 ? -38.089 -15.210 25.920 1.00 87.69 100 ARG A C 1
ATOM 802 O O . ARG A 1 100 ? -37.403 -15.174 26.939 1.00 87.69 100 ARG A O 1
ATOM 809 N N . GLY A 1 101 ? -38.450 -14.111 25.256 1.00 89.31 101 GLY A N 1
ATOM 810 C CA . GLY A 1 101 ? -38.069 -12.747 25.615 1.00 89.31 101 GLY A CA 1
ATOM 811 C C . GLY A 1 101 ? -36.621 -12.399 25.267 1.00 89.31 101 GLY A C 1
ATOM 812 O O . GLY A 1 101 ? -36.052 -11.507 25.894 1.00 89.31 101 GLY A O 1
ATOM 813 N N . ARG A 1 102 ? -35.990 -13.118 24.327 1.00 88.25 102 ARG A N 1
ATOM 814 C CA . ARG A 1 102 ? -34.612 -12.842 23.893 1.00 88.25 102 ARG A CA 1
ATOM 815 C C . ARG A 1 102 ? -34.614 -11.958 22.647 1.00 88.25 102 ARG A C 1
ATOM 817 O O . ARG A 1 102 ? -35.297 -12.285 21.680 1.00 88.25 102 ARG A O 1
ATOM 824 N N . THR A 1 103 ? -33.803 -10.903 22.637 1.00 90.44 103 THR A N 1
ATOM 825 C CA . THR A 1 103 ? -33.724 -9.962 21.509 1.00 90.44 103 THR A CA 1
ATOM 826 C C . THR A 1 103 ? -32.694 -10.400 20.470 1.00 90.44 103 THR A C 1
ATOM 828 O O . THR A 1 103 ? -31.497 -10.462 20.743 1.00 90.44 103 THR A O 1
ATOM 831 N N . TRP A 1 104 ? -33.156 -10.660 19.256 1.00 91.44 104 TRP A N 1
ATOM 832 C CA . TRP A 1 104 ? -32.349 -10.885 18.063 1.00 91.44 104 TRP A CA 1
ATOM 833 C C . TRP A 1 104 ? -32.168 -9.579 17.308 1.00 91.44 104 TRP A C 1
ATOM 835 O O . TRP A 1 104 ? -33.133 -8.836 17.138 1.00 91.44 104 TRP A O 1
ATOM 845 N N . THR A 1 105 ? -30.947 -9.305 16.845 1.00 90.81 105 THR A N 1
ATOM 846 C CA . THR A 1 105 ? -30.642 -8.049 16.155 1.00 90.81 105 THR A CA 1
ATOM 847 C C . THR A 1 105 ? -29.892 -8.290 14.850 1.00 90.81 105 THR A C 1
ATOM 849 O O . THR A 1 105 ? -28.923 -9.040 14.834 1.00 90.81 105 THR A O 1
ATOM 852 N N . ILE A 1 106 ? -30.299 -7.619 13.771 1.00 88.62 106 ILE A N 1
ATOM 853 C CA . ILE A 1 106 ? -29.430 -7.366 12.612 1.00 88.62 106 ILE A CA 1
ATOM 854 C C . ILE A 1 106 ? -29.017 -5.902 12.682 1.00 88.62 106 ILE A C 1
ATOM 856 O O . ILE A 1 106 ? -29.877 -5.025 12.569 1.00 88.62 106 ILE A O 1
ATOM 860 N N . GLU A 1 107 ? -27.729 -5.626 12.851 1.00 87.44 107 GLU A N 1
ATOM 861 C CA . GLU A 1 107 ? -27.205 -4.265 12.911 1.00 87.44 107 GLU A CA 1
ATOM 862 C C . GLU A 1 107 ? -26.138 -3.976 11.847 1.00 87.44 107 GLU A C 1
ATOM 864 O O . GLU A 1 107 ? -25.516 -4.890 11.307 1.00 87.44 107 GLU A O 1
ATOM 869 N N . PRO A 1 108 ? -25.947 -2.698 11.494 1.00 81.56 108 PRO A N 1
ATOM 870 C CA . PRO A 1 108 ? -24.881 -2.270 10.603 1.00 81.56 108 PRO A CA 1
ATOM 871 C C . PRO A 1 108 ? -23.506 -2.352 11.286 1.00 81.56 108 PRO A C 1
ATOM 873 O O . PRO A 1 108 ? -23.273 -1.658 12.284 1.00 81.56 108 PRO A O 1
ATOM 876 N N . GLU A 1 109 ? -22.561 -3.101 10.705 1.00 73.50 109 GLU A N 1
ATOM 877 C CA . GLU A 1 109 ? -21.157 -3.134 11.143 1.00 73.50 109 GLU A CA 1
ATOM 878 C C . GLU A 1 109 ? -20.189 -2.721 10.023 1.00 73.50 109 GLU A C 1
ATOM 880 O O . GLU A 1 109 ? -20.232 -3.202 8.888 1.00 73.50 109 GLU A O 1
ATOM 885 N N . TYR A 1 110 ? -19.298 -1.775 10.337 1.00 64.38 110 TYR A N 1
ATOM 886 C CA . TYR A 1 110 ? -18.300 -1.289 9.383 1.00 64.38 110 TYR A CA 1
ATOM 887 C C . TYR A 1 110 ? -17.180 -2.321 9.225 1.00 64.38 110 TYR A C 1
ATOM 889 O O . TYR A 1 110 ? -16.342 -2.479 10.122 1.00 64.38 110 TYR A O 1
ATOM 897 N N . VAL A 1 111 ? -17.113 -2.980 8.066 1.00 56.09 111 VAL A N 1
ATOM 898 C CA . VAL A 1 111 ? -16.071 -3.968 7.769 1.00 56.09 111 VAL A CA 1
ATOM 899 C C . VAL A 1 111 ? -14.807 -3.231 7.324 1.00 56.09 111 VAL A C 1
ATOM 901 O O . VAL A 1 111 ? -14.577 -2.938 6.148 1.00 56.09 111 VAL A O 1
ATOM 904 N N . ALA A 1 112 ? -13.959 -2.913 8.305 1.00 43.59 112 ALA A N 1
ATOM 905 C CA . ALA A 1 112 ? -12.782 -2.061 8.127 1.00 43.59 112 ALA A CA 1
ATOM 906 C C . ALA A 1 112 ? -11.780 -2.552 7.064 1.00 43.59 112 ALA A C 1
ATOM 908 O O . ALA A 1 112 ? -11.041 -1.736 6.517 1.00 43.59 112 ALA A O 1
ATOM 909 N N . SER A 1 113 ? -11.749 -3.853 6.748 1.00 39.25 113 SER A N 1
ATOM 910 C CA . SER A 1 113 ? -10.843 -4.418 5.737 1.00 39.25 113 SER A CA 1
ATOM 911 C C . SER A 1 113 ? -11.235 -4.087 4.297 1.00 39.25 113 SER A C 1
ATOM 913 O O . SER A 1 113 ? -10.368 -4.125 3.428 1.00 39.25 113 SER A O 1
ATOM 915 N N . MET A 1 114 ? -12.502 -3.755 4.034 1.00 41.28 114 MET A N 1
ATOM 916 C CA . MET A 1 114 ? -12.986 -3.508 2.673 1.00 41.28 114 MET A CA 1
ATOM 917 C C . MET A 1 114 ? -13.358 -2.046 2.412 1.00 41.28 114 MET A C 1
ATOM 919 O O . MET A 1 114 ? -13.568 -1.690 1.259 1.00 41.28 114 MET A O 1
ATOM 923 N N . GLY A 1 115 ? -13.387 -1.190 3.444 1.00 44.41 115 GLY A N 1
ATOM 924 C CA . GLY A 1 115 ? -13.815 0.213 3.319 1.00 44.41 115 GLY A CA 1
ATOM 925 C C . GLY A 1 115 ? -15.319 0.356 3.072 1.00 44.41 115 GLY A C 1
ATOM 926 O O . GLY A 1 115 ? -15.755 1.277 2.386 1.00 44.41 115 GLY A O 1
ATOM 927 N N . LEU A 1 116 ? -16.084 -0.625 3.545 1.00 50.16 116 LEU A N 1
ATOM 928 C CA . LEU A 1 116 ? -17.356 -1.020 2.971 1.00 50.16 116 LEU A CA 1
ATOM 929 C C . LEU A 1 116 ? -18.249 -1.588 4.111 1.00 50.16 116 LEU A C 1
ATOM 931 O O . LEU A 1 116 ? -17.774 -2.328 4.972 1.00 50.16 116 LEU A O 1
ATOM 935 N N . ASP A 1 117 ? -19.517 -1.169 4.157 1.00 60.44 117 ASP A N 1
ATOM 936 C CA . ASP A 1 117 ? -20.524 -1.456 5.193 1.00 60.44 117 ASP A CA 1
ATOM 937 C C . ASP A 1 117 ? -21.133 -2.885 5.076 1.00 60.44 117 ASP A C 1
ATOM 939 O O . ASP A 1 117 ? -21.546 -3.302 3.993 1.00 60.44 117 ASP A O 1
ATOM 943 N N . GLY A 1 118 ? -21.188 -3.653 6.178 1.00 68.25 118 GLY A N 1
ATOM 944 C CA . GLY A 1 118 ? -21.743 -5.021 6.249 1.00 68.25 118 GLY A CA 1
ATOM 945 C C . GLY A 1 118 ? -22.835 -5.187 7.317 1.00 68.25 118 GLY A C 1
ATOM 946 O O . GLY A 1 118 ? -23.141 -4.249 8.052 1.00 68.25 118 GLY A O 1
ATOM 947 N N . TYR A 1 119 ? -23.438 -6.376 7.409 1.00 73.69 119 TYR A N 1
ATOM 948 C CA . TYR A 1 119 ? -24.433 -6.694 8.444 1.00 73.69 119 TYR A CA 1
ATOM 949 C C . TYR A 1 119 ? -23.787 -7.486 9.571 1.00 73.69 119 TYR A C 1
ATOM 951 O O . TYR A 1 119 ? -22.898 -8.291 9.322 1.00 73.69 119 TYR A O 1
ATOM 959 N N . GLU A 1 120 ? -24.284 -7.328 10.785 1.00 79.44 120 GLU A N 1
ATOM 960 C CA . GLU A 1 120 ? -23.968 -8.182 11.919 1.00 79.44 120 GLU A CA 1
ATOM 961 C C . GLU A 1 120 ? -25.279 -8.726 12.489 1.00 79.44 120 GLU A C 1
ATOM 963 O O . GLU A 1 120 ? -26.122 -7.971 12.974 1.00 79.44 120 GLU A O 1
ATOM 968 N N . LEU A 1 121 ? -25.489 -10.039 12.390 1.00 80.81 121 LEU A N 1
ATOM 969 C CA . LEU A 1 121 ? -26.500 -10.722 13.188 1.00 80.81 121 LEU A CA 1
ATOM 970 C C . LEU A 1 121 ? -25.928 -10.928 14.579 1.00 80.81 121 LEU A C 1
ATOM 972 O O . LEU A 1 121 ? -25.126 -11.833 14.815 1.00 80.81 121 LEU A O 1
ATOM 976 N N . VAL A 1 122 ? -26.391 -10.102 15.500 1.00 83.00 122 VAL A N 1
ATOM 977 C CA . VAL A 1 122 ? -26.138 -10.259 16.922 1.00 83.00 122 VAL A CA 1
ATOM 978 C C . VAL A 1 122 ? -27.214 -11.192 17.454 1.00 83.00 122 VAL A C 1
ATOM 980 O O . VAL A 1 122 ? -28.387 -10.827 17.601 1.00 83.00 122 VAL A O 1
ATOM 983 N N . THR A 1 123 ? -26.824 -12.439 17.693 1.00 81.31 123 THR A N 1
ATOM 984 C CA . THR A 1 123 ? -27.720 -13.404 18.328 1.00 81.31 123 THR A CA 1
ATOM 985 C C . THR A 1 123 ? -27.769 -13.133 19.832 1.00 81.31 123 THR A C 1
ATOM 987 O O . THR A 1 123 ? -26.744 -12.792 20.438 1.00 81.31 123 THR A O 1
ATOM 990 N N . PRO A 1 124 ? -28.944 -13.272 20.467 1.00 81.25 124 PRO A N 1
ATOM 991 C CA . PRO A 1 124 ? -29.011 -13.237 21.911 1.00 81.25 124 PRO A CA 1
ATOM 992 C C . PRO A 1 124 ? -28.256 -14.432 22.475 1.00 81.25 124 PRO A C 1
ATOM 994 O O . PRO A 1 124 ? -27.914 -15.384 21.776 1.00 81.25 124 PRO A O 1
ATOM 997 N N . VAL A 1 125 ? -28.055 -14.421 23.784 1.00 75.94 125 VAL A N 1
ATOM 998 C CA . VAL A 1 125 ? -27.445 -15.559 24.447 1.00 75.94 125 VAL A CA 1
ATOM 999 C C . VAL A 1 125 ? -28.394 -16.773 24.382 1.00 75.94 125 VAL A C 1
ATOM 1001 O O . VAL A 1 125 ? -29.514 -16.745 24.894 1.00 75.94 125 VAL A O 1
ATOM 1004 N N . LEU A 1 126 ? -27.955 -17.826 23.701 1.00 80.12 126 LEU A N 1
ATOM 1005 C CA . LEU A 1 126 ? -28.635 -19.088 23.446 1.00 80.12 126 LEU A CA 1
ATOM 1006 C C . LEU A 1 126 ? -28.204 -20.168 24.443 1.00 80.12 126 LEU A C 1
ATOM 1008 O O . LEU A 1 126 ? -27.069 -20.206 24.930 1.00 80.12 126 LEU A O 1
ATOM 1012 N N . ASP A 1 127 ? -29.130 -21.088 24.703 1.00 78.06 127 ASP A N 1
ATOM 1013 C CA . ASP A 1 127 ? -28.900 -22.237 25.579 1.00 78.06 127 ASP A CA 1
ATOM 1014 C C . ASP A 1 127 ? -28.438 -23.471 24.782 1.00 78.06 127 ASP A C 1
ATOM 1016 O O . ASP A 1 127 ? -27.691 -24.298 25.303 1.00 78.06 127 ASP A O 1
ATOM 1020 N N . ASP A 1 128 ? -28.825 -23.578 23.505 1.00 79.69 128 ASP A N 1
ATOM 1021 C CA . ASP A 1 128 ? -28.585 -24.733 22.632 1.00 79.69 128 ASP A CA 1
ATOM 1022 C C . ASP A 1 128 ? -27.818 -24.320 21.363 1.00 79.69 128 ASP A C 1
ATOM 1024 O O . ASP A 1 128 ? -28.267 -23.471 20.594 1.00 79.69 128 ASP A O 1
ATOM 1028 N N . THR A 1 129 ? -26.650 -24.927 21.132 1.00 72.44 129 THR A N 1
ATOM 1029 C CA . THR A 1 129 ? -25.826 -24.694 19.931 1.00 72.44 129 THR A CA 1
ATOM 1030 C C . THR A 1 129 ? -26.477 -25.213 18.657 1.00 72.44 129 THR A C 1
ATOM 1032 O O . THR A 1 129 ? -26.186 -24.695 17.585 1.00 72.44 129 THR A O 1
ATOM 1035 N N . THR A 1 130 ? -27.378 -26.192 18.757 1.00 78.50 130 THR A N 1
ATOM 1036 C CA . THR A 1 130 ? -28.076 -26.745 17.590 1.00 78.50 130 THR A CA 1
ATOM 1037 C C . THR A 1 130 ? -29.143 -25.797 17.049 1.00 78.50 130 THR A C 1
ATOM 1039 O O . THR A 1 130 ? -29.383 -25.777 15.844 1.00 78.50 130 THR A O 1
ATOM 1042 N N . ASP A 1 131 ? -29.746 -24.957 17.901 1.00 79.25 131 ASP A N 1
ATOM 1043 C CA . ASP A 1 131 ? -30.641 -23.887 17.441 1.00 79.25 131 ASP A CA 1
ATOM 1044 C C . ASP A 1 131 ? -29.874 -22.928 16.530 1.00 79.25 131 ASP A C 1
ATOM 1046 O O . ASP A 1 131 ? -30.372 -22.521 15.481 1.00 79.25 131 ASP A O 1
ATOM 1050 N N . LEU A 1 132 ? -28.623 -22.637 16.887 1.00 76.25 132 LEU A N 1
ATOM 1051 C CA . LEU A 1 132 ? -27.783 -21.780 16.078 1.00 76.25 132 LEU A CA 1
ATOM 1052 C C . LEU A 1 132 ? -27.384 -22.422 14.750 1.00 76.25 132 LEU A C 1
ATOM 1054 O O . LEU A 1 132 ? -27.527 -21.777 13.718 1.00 76.25 132 LEU A O 1
ATOM 1058 N N . GLU A 1 133 ? -26.935 -23.680 14.758 1.00 76.81 133 GLU A N 1
ATOM 1059 C CA . GLU A 1 133 ? -26.642 -24.423 13.523 1.00 76.81 133 GLU A CA 1
ATOM 1060 C C . GLU A 1 133 ? -27.837 -24.381 12.568 1.00 76.81 133 GLU A C 1
ATOM 1062 O O . GLU A 1 133 ? -27.698 -23.968 11.422 1.00 76.81 133 GLU A O 1
ATOM 1067 N N . ARG A 1 134 ? -29.045 -24.680 13.061 1.00 83.31 134 ARG A N 1
ATOM 1068 C CA . ARG A 1 134 ? -30.258 -24.648 12.234 1.00 83.31 134 ARG A CA 1
ATOM 1069 C C . ARG A 1 134 ? -30.594 -23.250 11.718 1.00 83.31 134 ARG A C 1
ATOM 1071 O O . ARG A 1 134 ? -31.179 -23.135 10.644 1.00 83.31 134 ARG A O 1
ATOM 1078 N N . ILE A 1 135 ? -30.319 -22.195 12.483 1.00 82.31 135 ILE A N 1
ATOM 1079 C CA . ILE A 1 135 ? -30.526 -20.812 12.031 1.00 82.31 135 ILE A CA 1
ATOM 1080 C C . ILE A 1 135 ? -29.514 -20.457 10.949 1.00 82.31 135 ILE A C 1
ATOM 1082 O O . ILE A 1 135 ? -29.908 -19.888 9.937 1.00 82.31 135 ILE A O 1
ATOM 1086 N N . LEU A 1 136 ? -28.245 -20.829 11.121 1.00 76.50 136 LEU A N 1
ATOM 1087 C CA . LEU A 1 136 ? -27.209 -20.613 10.115 1.00 76.50 136 LEU A CA 1
ATOM 1088 C C . LEU A 1 136 ? -27.483 -21.399 8.841 1.00 76.50 136 LEU A C 1
ATOM 1090 O O . LEU A 1 136 ? -27.384 -20.824 7.764 1.00 76.50 136 LEU A O 1
ATOM 1094 N N . ASP A 1 137 ? -27.907 -22.656 8.953 1.00 79.75 137 ASP A N 1
ATOM 1095 C CA . ASP A 1 137 ? -28.303 -23.475 7.810 1.00 79.75 137 ASP A CA 1
ATOM 1096 C C . ASP A 1 137 ? -29.489 -22.842 7.076 1.00 79.75 137 ASP A C 1
ATOM 1098 O O . ASP A 1 137 ? -29.492 -22.760 5.850 1.00 79.75 137 ASP A O 1
ATOM 1102 N N . LYS A 1 138 ? -30.485 -22.324 7.809 1.00 83.06 138 LYS A N 1
ATOM 1103 C CA . LYS A 1 138 ? -31.616 -21.599 7.210 1.00 83.06 138 LYS A CA 1
ATOM 1104 C C . LYS A 1 138 ? -31.192 -20.272 6.581 1.00 83.06 138 LYS A C 1
ATOM 1106 O O . LYS A 1 138 ? -31.693 -19.934 5.514 1.00 83.06 138 LYS A O 1
ATOM 1111 N N . LEU A 1 139 ? -30.283 -19.521 7.202 1.00 77.06 139 LEU A N 1
ATOM 1112 C CA . LEU A 1 139 ? -29.753 -18.267 6.657 1.00 77.06 139 LEU A CA 1
ATOM 1113 C C . LEU A 1 139 ? -28.914 -18.519 5.401 1.00 77.06 139 LEU A C 1
ATOM 1115 O O . LEU A 1 139 ? -29.090 -17.809 4.412 1.00 77.06 139 LEU A O 1
ATOM 1119 N N . ALA A 1 140 ? -28.081 -19.558 5.397 1.00 71.75 140 ALA A N 1
ATOM 1120 C CA . ALA A 1 140 ? -27.345 -20.009 4.222 1.00 71.75 140 ALA A CA 1
ATOM 1121 C C . ALA A 1 140 ? -28.313 -20.443 3.108 1.00 71.75 140 ALA A C 1
ATOM 1123 O O . ALA A 1 140 ? -28.246 -19.936 1.987 1.00 71.75 140 ALA A O 1
ATOM 1124 N N . ALA A 1 141 ? -29.299 -21.285 3.436 1.00 77.25 141 ALA A N 1
ATOM 1125 C CA . ALA A 1 141 ? -30.310 -21.762 2.494 1.00 77.25 141 ALA A CA 1
ATOM 1126 C C . ALA A 1 141 ? -31.245 -20.655 1.977 1.00 77.25 141 ALA A C 1
ATOM 1128 O O . ALA A 1 141 ? -31.786 -20.778 0.879 1.00 77.25 141 ALA A O 1
ATOM 1129 N N . SER A 1 142 ? -31.424 -19.561 2.727 1.00 75.62 142 SER A N 1
ATOM 1130 C CA . SER A 1 142 ? -32.265 -18.428 2.316 1.00 75.62 142 SER A CA 1
ATOM 1131 C C . SER A 1 142 ? -31.740 -17.709 1.069 1.00 75.62 142 SER A C 1
ATOM 1133 O O . SER A 1 142 ? -32.468 -16.941 0.441 1.00 75.62 142 SER A O 1
ATOM 1135 N N . GLY A 1 143 ? -30.461 -17.911 0.728 1.00 68.94 143 GLY A N 1
ATOM 1136 C CA . GLY A 1 143 ? -29.791 -17.205 -0.358 1.00 68.94 143 GLY A CA 1
ATOM 1137 C C . GLY A 1 143 ? -29.562 -15.715 -0.084 1.00 68.94 143 GLY A C 1
ATOM 1138 O O . GLY A 1 143 ? -29.075 -15.023 -0.971 1.00 68.94 143 GLY A O 1
ATOM 1139 N N . LEU A 1 144 ? -29.887 -15.214 1.114 1.00 65.94 144 LEU A N 1
ATOM 1140 C CA . LEU A 1 144 ? -29.669 -13.819 1.514 1.00 65.94 144 LEU A CA 1
ATOM 1141 C C . LEU A 1 144 ? -28.219 -13.551 1.953 1.00 65.94 144 LEU A C 1
ATOM 1143 O O . LEU A 1 144 ? -27.763 -12.407 1.916 1.00 65.94 144 LEU A O 1
ATOM 1147 N N . VAL A 1 145 ? -27.485 -14.598 2.341 1.00 64.25 145 VAL A N 1
ATOM 1148 C CA . VAL A 1 145 ? -26.083 -14.538 2.780 1.00 64.25 145 VAL A CA 1
ATOM 1149 C C . VAL A 1 145 ? -25.178 -15.156 1.709 1.00 64.25 145 VAL A C 1
ATOM 1151 O O . VAL A 1 145 ? -25.509 -16.178 1.109 1.00 64.25 145 VAL A O 1
ATOM 1154 N N . ARG A 1 146 ? -24.043 -14.508 1.431 1.00 58.66 146 ARG A N 1
ATOM 1155 C CA . ARG A 1 146 ? -23.047 -14.926 0.432 1.00 58.66 146 ARG A CA 1
ATOM 1156 C C . ARG A 1 146 ? -22.184 -16.056 1.023 1.00 58.66 146 ARG A C 1
ATOM 1158 O O . ARG A 1 146 ? -21.345 -15.792 1.882 1.00 58.66 146 ARG A O 1
ATOM 1165 N N . GLU A 1 147 ? -22.358 -17.305 0.579 1.00 50.88 147 GLU A N 1
ATOM 1166 C CA . GLU A 1 147 ? -21.405 -18.392 0.875 1.00 50.88 147 GLU A CA 1
ATOM 1167 C C . GLU A 1 147 ? -20.063 -18.059 0.203 1.00 50.88 147 GLU A C 1
ATOM 1169 O O . GLU A 1 147 ? -19.916 -18.179 -1.009 1.00 50.88 147 GLU A O 1
ATOM 1174 N N . GLY A 1 148 ? -19.089 -17.565 0.970 1.00 41.31 148 GLY A N 1
ATOM 1175 C CA . GLY A 1 148 ? -17.727 -17.335 0.470 1.00 41.31 148 GLY A CA 1
ATOM 1176 C C . GLY A 1 148 ? -17.023 -16.140 1.099 1.00 41.31 148 GLY A C 1
ATOM 1177 O O . GLY A 1 148 ? -15.848 -16.230 1.434 1.00 41.31 148 GLY A O 1
ATOM 1178 N N . LEU A 1 149 ? -17.742 -15.051 1.386 1.00 44.09 149 LEU A N 1
ATOM 1179 C CA . LEU A 1 149 ? -17.178 -13.939 2.154 1.00 44.09 149 LEU A CA 1
ATOM 1180 C C . LEU A 1 149 ? -17.438 -14.188 3.629 1.00 44.09 149 LEU A C 1
ATOM 1182 O O . LEU A 1 149 ? -18.411 -13.713 4.206 1.00 44.09 149 LEU A O 1
ATOM 1186 N N . LYS A 1 150 ? -16.561 -14.994 4.217 1.00 50.75 150 LYS A N 1
ATOM 1187 C CA . LYS A 1 150 ? -16.550 -15.308 5.639 1.00 50.75 150 LYS A CA 1
ATOM 1188 C C . LYS A 1 150 ? -16.157 -14.064 6.448 1.00 50.75 150 LYS A C 1
ATOM 1190 O O . LYS A 1 150 ? -15.012 -13.872 6.861 1.00 50.75 150 LYS A O 1
ATOM 1195 N N . SER A 1 151 ? -17.116 -13.166 6.599 1.00 52.38 151 SER A N 1
ATOM 1196 C CA . SER A 1 151 ? -17.101 -12.060 7.544 1.00 52.38 151 SER A CA 1
ATOM 1197 C C . SER A 1 151 ? -16.961 -12.615 8.974 1.00 52.38 151 SER A C 1
ATOM 1199 O O . SER A 1 151 ? -17.204 -13.798 9.213 1.00 52.38 151 SER A O 1
ATOM 1201 N N . GLY A 1 152 ? -16.368 -11.833 9.881 1.00 60.31 152 GLY A N 1
ATOM 1202 C CA . GLY A 1 152 ? -15.911 -12.337 11.176 1.00 60.31 152 GLY A CA 1
ATOM 1203 C C . GLY A 1 152 ? -17.059 -12.971 11.956 1.00 60.31 152 GLY A C 1
ATOM 1204 O O . GLY A 1 152 ? -18.149 -12.416 12.013 1.00 60.31 152 GLY A O 1
ATOM 1205 N N . VAL A 1 153 ? -16.820 -14.142 12.542 1.00 67.81 153 VAL A N 1
ATOM 1206 C CA . VAL A 1 153 ? -17.727 -14.693 13.548 1.00 67.81 153 VAL A CA 1
ATOM 1207 C C . VAL A 1 153 ? -17.063 -14.552 14.891 1.00 67.81 153 VAL A C 1
ATOM 1209 O O . VAL A 1 153 ? -15.913 -14.959 15.078 1.00 67.81 153 VAL A O 1
ATOM 1212 N N . HIS A 1 154 ? -17.791 -13.942 15.812 1.00 80.12 154 HIS A N 1
ATOM 1213 C CA . HIS A 1 154 ? -17.368 -13.826 17.187 1.00 80.12 154 HIS A CA 1
ATOM 1214 C C . HIS A 1 154 ? -18.308 -14.654 18.052 1.00 80.12 154 HIS A C 1
ATOM 1216 O O . HIS A 1 154 ? -19.526 -14.526 17.965 1.00 80.12 154 HIS A O 1
ATOM 1222 N N . LEU A 1 155 ? -17.754 -15.510 18.902 1.00 83.56 155 LEU A N 1
ATOM 1223 C CA . LEU A 1 155 ? -18.543 -16.220 19.901 1.00 83.56 155 LEU A CA 1
ATOM 1224 C C . LEU A 1 155 ? -18.599 -15.378 21.162 1.00 83.56 155 LEU A C 1
ATOM 1226 O O . LEU A 1 155 ? -17.572 -15.161 21.799 1.00 83.56 155 LEU A O 1
ATOM 1230 N N . THR A 1 156 ? -19.788 -14.959 21.564 1.00 85.44 156 THR A N 1
ATOM 1231 C CA . THR A 1 156 ? -20.002 -14.357 22.874 1.00 85.44 156 THR A CA 1
ATOM 1232 C C . THR A 1 156 ? -20.375 -15.447 23.873 1.00 85.44 156 THR A C 1
ATOM 1234 O O . THR A 1 156 ? -21.188 -16.326 23.609 1.00 85.44 156 THR A O 1
ATOM 1237 N N . VAL A 1 157 ? -19.767 -15.443 25.051 1.00 86.06 157 VAL A N 1
ATOM 1238 C CA . VAL A 1 157 ? -20.128 -16.360 26.136 1.00 86.06 157 VAL A CA 1
ATOM 1239 C C . VAL A 1 157 ? -20.478 -15.533 27.359 1.00 86.06 157 VAL A C 1
ATOM 1241 O O . VAL A 1 157 ? -19.767 -14.585 27.699 1.00 86.06 157 VAL A O 1
ATOM 1244 N N . GLY A 1 158 ? -21.580 -15.899 28.010 1.00 87.25 158 GLY A N 1
ATOM 1245 C CA . GLY A 1 158 ? -22.020 -15.316 29.268 1.00 87.25 158 GLY A CA 1
ATOM 1246 C C . GLY A 1 158 ? -20.906 -15.369 30.308 1.00 87.25 158 GLY A C 1
ATOM 1247 O O . GLY A 1 158 ? -20.372 -16.431 30.637 1.00 87.25 158 GLY A O 1
ATOM 1248 N N . GLY A 1 159 ? -20.522 -14.194 30.789 1.00 87.19 159 GLY A N 1
ATOM 1249 C CA . GLY A 1 159 ? -19.476 -13.971 31.774 1.00 87.19 159 GLY A CA 1
ATOM 1250 C C . GLY A 1 159 ? -20.023 -13.747 33.180 1.00 87.19 159 GLY A C 1
ATOM 1251 O O . GLY A 1 159 ? -19.276 -13.302 34.048 1.00 87.19 159 GLY A O 1
ATOM 1252 N N . GLU A 1 160 ? -21.293 -14.065 33.457 1.00 88.69 160 GLU A N 1
ATOM 1253 C CA . GLU A 1 160 ? -21.913 -13.819 34.768 1.00 88.69 160 GLU A CA 1
ATOM 1254 C C . GLU A 1 160 ? -21.200 -14.557 35.912 1.00 88.69 160 GLU A C 1
ATOM 1256 O O . GLU A 1 160 ? -21.280 -14.140 37.063 1.00 88.69 160 GLU A O 1
ATOM 1261 N N . ARG A 1 161 ? -20.479 -15.640 35.594 1.00 91.12 161 ARG A N 1
ATOM 1262 C CA . ARG A 1 161 ? -19.648 -16.408 36.537 1.00 91.12 161 ARG A CA 1
ATOM 1263 C C . ARG A 1 161 ? -18.174 -16.004 36.552 1.00 91.12 161 ARG A C 1
ATOM 1265 O O . ARG A 1 161 ? -17.414 -16.528 37.359 1.00 91.12 161 ARG A O 1
ATOM 1272 N N . LEU A 1 162 ? -17.759 -15.127 35.642 1.00 94.75 162 LEU A N 1
ATOM 1273 C CA . LEU A 1 162 ? -16.379 -14.653 35.552 1.00 94.75 162 LEU A CA 1
ATOM 1274 C C . LEU A 1 162 ? -16.119 -13.463 36.477 1.00 94.75 162 LEU A C 1
ATOM 1276 O O . LEU A 1 162 ? -14.980 -13.273 36.904 1.00 94.75 162 LEU A O 1
ATOM 1280 N N . VAL A 1 163 ? -17.177 -12.706 36.784 1.00 94.62 163 VAL A N 1
ATOM 1281 C CA . VAL A 1 163 ? -17.165 -11.567 37.704 1.00 94.62 163 VAL A CA 1
ATOM 1282 C C . VAL A 1 163 ? -18.217 -11.783 38.793 1.00 94.62 163 VAL A C 1
ATOM 1284 O O . VAL A 1 163 ? -19.421 -11.692 38.542 1.00 94.62 163 VAL A O 1
ATOM 1287 N N . GLY A 1 164 ? -17.754 -12.084 40.003 1.00 92.31 164 GLY A N 1
ATOM 1288 C CA . GLY A 1 164 ? -18.586 -12.272 41.183 1.00 92.31 164 GLY A CA 1
ATOM 1289 C C . GLY A 1 164 ? -19.111 -10.957 41.781 1.00 92.31 164 GLY A C 1
ATOM 1290 O O . GLY A 1 164 ? -18.755 -9.859 41.338 1.00 92.31 164 GLY A O 1
ATOM 1291 N N . PRO A 1 165 ? -19.970 -11.045 42.813 1.00 90.19 165 PRO A N 1
ATOM 1292 C CA . PRO A 1 165 ? -20.387 -9.885 43.596 1.00 90.19 165 PRO A CA 1
ATOM 1293 C C . PRO A 1 165 ? -19.177 -9.118 44.147 1.00 90.19 165 PRO A C 1
ATOM 1295 O O . PRO A 1 165 ? -18.196 -9.726 44.568 1.00 90.19 165 PRO A O 1
ATOM 1298 N N . GLY A 1 166 ? -19.245 -7.786 44.147 1.00 91.50 166 GLY A N 1
ATOM 1299 C CA . GLY A 1 166 ? -18.152 -6.941 44.642 1.00 91.50 166 GLY A CA 1
ATOM 1300 C C . GLY A 1 166 ? -16.935 -6.845 43.716 1.00 91.50 166 GLY A C 1
ATOM 1301 O O . GLY A 1 166 ? -15.885 -6.410 44.169 1.00 91.50 166 GLY A O 1
ATOM 1302 N N . GLY A 1 167 ? -17.059 -7.253 42.447 1.00 94.31 167 GLY A N 1
ATOM 1303 C CA . GLY A 1 167 ? -15.992 -7.094 41.455 1.00 94.31 167 GLY A CA 1
ATOM 1304 C C . GLY A 1 167 ? -14.934 -8.200 41.467 1.00 94.31 167 GLY A C 1
ATOM 1305 O O . GLY A 1 167 ? -13.917 -8.046 40.797 1.00 94.31 167 GLY A O 1
ATOM 1306 N N . ASP A 1 168 ? -15.151 -9.317 42.180 1.00 95.81 168 ASP A N 1
ATOM 1307 C CA . ASP A 1 168 ? -14.241 -10.476 42.166 1.00 95.81 168 ASP A CA 1
ATOM 1308 C C . ASP A 1 168 ? -14.091 -11.029 40.744 1.00 95.81 168 ASP A C 1
ATOM 1310 O O . ASP A 1 168 ? -15.020 -11.612 40.191 1.00 95.81 168 ASP A O 1
ATOM 1314 N N . ALA A 1 169 ? -12.909 -10.866 40.159 1.00 97.06 169 ALA A N 1
ATOM 1315 C CA . ALA A 1 169 ? -12.591 -11.238 38.790 1.00 97.06 169 ALA A CA 1
ATOM 1316 C C . ALA A 1 169 ? -11.596 -12.408 38.721 1.00 97.06 169 ALA A C 1
ATOM 1318 O O . ALA A 1 169 ? -10.966 -12.619 37.684 1.00 97.06 169 ALA A O 1
ATOM 1319 N N . ARG A 1 170 ? -11.446 -13.212 39.789 1.00 97.69 170 ARG A N 1
ATOM 1320 C CA . ARG A 1 170 ? -10.516 -14.362 39.805 1.00 97.69 170 ARG A CA 1
ATOM 1321 C C . ARG A 1 170 ? -10.752 -15.336 38.651 1.00 97.69 170 ARG A C 1
ATOM 1323 O O . ARG A 1 170 ? -9.794 -15.812 38.039 1.00 97.69 170 ARG A O 1
ATOM 1330 N N . ALA A 1 171 ? -12.017 -15.614 38.342 1.00 97.06 171 ALA A N 1
ATOM 1331 C CA . ALA A 1 171 ? -12.404 -16.471 37.228 1.00 97.06 171 ALA A CA 1
ATOM 1332 C C . ALA A 1 171 ? -12.077 -15.829 35.869 1.00 97.06 171 ALA A C 1
ATOM 1334 O O . ALA A 1 171 ? -11.542 -16.510 34.995 1.00 97.06 171 ALA A O 1
ATOM 1335 N N . LEU A 1 172 ? -12.308 -14.521 35.707 1.00 97.06 172 LEU A N 1
ATOM 1336 C CA . LEU A 1 172 ? -11.913 -13.781 34.505 1.00 97.06 172 LEU A CA 1
ATOM 1337 C C . LEU A 1 172 ? -10.391 -13.778 34.301 1.00 97.06 172 LEU A C 1
ATOM 1339 O O . LEU A 1 172 ? -9.924 -14.073 33.205 1.00 97.06 172 LEU A O 1
ATOM 1343 N N . THR A 1 173 ? -9.607 -13.527 35.354 1.00 97.56 173 THR A N 1
ATOM 1344 C CA . THR A 1 173 ? -8.140 -13.623 35.314 1.00 97.56 173 THR A CA 1
ATOM 1345 C C . THR A 1 173 ? -7.690 -15.010 34.860 1.00 97.56 173 THR A C 1
ATOM 1347 O O . THR A 1 173 ? -6.849 -15.128 33.968 1.00 97.56 173 THR A O 1
ATOM 1350 N N . ASN A 1 174 ? -8.269 -16.069 35.439 1.00 97.81 174 ASN A N 1
ATOM 1351 C CA . ASN A 1 174 ? -7.966 -17.439 35.036 1.00 97.81 174 ASN A CA 1
ATOM 1352 C C . ASN A 1 174 ? -8.331 -17.686 33.567 1.00 97.81 174 ASN A C 1
ATOM 1354 O O . ASN A 1 174 ? -7.546 -18.319 32.869 1.00 97.81 174 ASN A O 1
ATOM 1358 N N . LEU A 1 175 ? -9.463 -17.166 33.079 1.00 97.25 175 LEU A N 1
ATOM 1359 C CA . LEU A 1 175 ? -9.862 -17.293 31.676 1.00 97.25 175 LEU A CA 1
ATOM 1360 C C . LEU A 1 175 ? -8.872 -16.608 30.729 1.00 97.25 175 LEU A C 1
ATOM 1362 O O . LEU A 1 175 ? -8.486 -17.229 29.744 1.00 97.25 175 LEU A O 1
ATOM 1366 N N . ILE A 1 176 ? -8.448 -15.372 31.023 1.00 96.94 176 ILE A N 1
ATOM 1367 C CA . ILE A 1 176 ? -7.493 -14.621 30.188 1.00 96.94 176 ILE A CA 1
ATOM 1368 C C . ILE A 1 176 ? -6.197 -15.421 30.035 1.00 96.94 176 ILE A C 1
ATOM 1370 O O . ILE A 1 176 ? -5.770 -15.713 28.920 1.00 96.94 176 ILE A O 1
ATOM 1374 N N . LEU A 1 177 ? -5.600 -15.838 31.154 1.00 97.50 177 LEU A N 1
ATOM 1375 C CA . LEU A 1 177 ? -4.324 -16.556 31.137 1.00 97.50 177 LEU A CA 1
ATOM 1376 C C . LEU A 1 177 ? -4.469 -17.955 30.527 1.00 97.50 177 LEU A C 1
ATOM 1378 O O . LEU A 1 177 ? -3.596 -18.399 29.784 1.00 97.50 177 LEU A O 1
ATOM 1382 N N . LEU A 1 178 ? -5.576 -18.649 30.806 1.00 96.62 178 LEU A N 1
ATOM 1383 C CA . LEU A 1 178 ? -5.852 -19.962 30.231 1.00 96.62 178 LEU A CA 1
ATOM 1384 C C . LEU A 1 178 ? -6.023 -19.872 28.715 1.00 96.62 178 LEU A C 1
ATOM 1386 O O . LEU A 1 178 ? -5.420 -20.663 27.998 1.00 96.62 178 LEU A O 1
ATOM 1390 N N . HIS A 1 179 ? -6.806 -18.910 28.228 1.00 95.81 179 HIS A N 1
ATOM 1391 C CA . HIS A 1 179 ? -7.004 -18.684 26.803 1.00 95.81 179 HIS A CA 1
ATOM 1392 C C . HIS A 1 179 ? -5.679 -18.382 26.103 1.00 95.81 179 HIS A C 1
ATOM 1394 O O . HIS A 1 179 ? -5.334 -19.066 25.147 1.00 95.81 179 HIS A O 1
ATOM 1400 N N . GLU A 1 180 ? -4.901 -17.421 26.602 1.00 94.81 180 GLU A N 1
ATOM 1401 C CA . GLU A 1 180 ? -3.658 -17.007 25.942 1.00 94.81 180 GLU A CA 1
ATOM 1402 C C . GLU A 1 180 ? -2.568 -18.089 25.962 1.00 94.81 180 GLU A C 1
ATOM 1404 O O . GLU A 1 180 ? -1.795 -18.187 25.004 1.00 94.81 180 GLU A O 1
ATOM 1409 N N . ASN A 1 181 ? -2.548 -18.943 26.994 1.00 95.50 181 ASN A N 1
ATOM 1410 C CA . ASN A 1 181 ? -1.688 -20.129 27.047 1.00 95.50 181 ASN A CA 1
ATOM 1411 C C . ASN A 1 181 ? -2.089 -21.198 26.019 1.00 95.50 181 ASN A C 1
ATOM 1413 O O . ASN A 1 181 ? -1.238 -21.942 25.543 1.00 95.50 181 ASN A O 1
ATOM 1417 N N . LEU A 1 182 ? -3.386 -21.326 25.729 1.00 93.88 182 LEU A N 1
ATOM 1418 C CA . LEU A 1 182 ? -3.925 -22.353 24.833 1.00 93.88 182 LEU A CA 1
ATOM 1419 C C . LEU A 1 182 ? -4.073 -21.881 23.393 1.00 93.88 182 LEU A C 1
ATOM 1421 O O . LEU A 1 182 ? -4.220 -22.701 22.492 1.00 93.88 182 LEU A O 1
ATOM 1425 N N . GLU A 1 183 ? -4.041 -20.575 23.170 1.00 91.88 183 GLU A N 1
ATOM 1426 C CA . GLU A 1 183 ? -4.318 -19.959 21.883 1.00 91.88 183 GLU A CA 1
ATOM 1427 C C . GLU A 1 183 ? -3.510 -20.542 20.705 1.00 91.88 183 GLU A C 1
ATOM 1429 O O . GLU A 1 183 ? -4.135 -20.810 19.676 1.00 91.88 183 GLU A O 1
ATOM 1434 N N . PRO A 1 184 ? -2.204 -20.861 20.827 1.00 89.69 184 PRO A N 1
ATOM 1435 C CA . PRO A 1 184 ? -1.455 -21.512 19.750 1.00 89.69 184 PRO A CA 1
ATOM 1436 C C . PRO A 1 184 ? -2.062 -22.861 19.326 1.00 89.69 184 PRO A C 1
ATOM 1438 O O . PRO A 1 184 ? -2.194 -23.141 18.134 1.00 89.69 184 PRO A O 1
ATOM 1441 N N . LEU A 1 185 ? -2.491 -23.678 20.294 1.00 90.38 185 LEU A N 1
ATOM 1442 C CA . LEU A 1 185 ? -3.123 -24.977 20.048 1.00 90.38 185 LEU A CA 1
ATOM 1443 C C . LEU A 1 185 ? -4.550 -24.813 19.510 1.00 90.38 185 LEU A C 1
ATOM 1445 O O . LEU A 1 185 ? -4.930 -25.494 18.559 1.00 90.38 185 LEU A O 1
ATOM 1449 N N . LEU A 1 186 ? -5.316 -23.860 20.053 1.00 90.25 186 LEU A N 1
ATOM 1450 C CA . LEU A 1 186 ? -6.656 -23.527 19.558 1.00 90.25 186 LEU A CA 1
ATOM 1451 C C . LEU A 1 186 ? -6.612 -23.085 18.088 1.00 90.25 186 LEU A C 1
ATOM 1453 O O . LEU A 1 186 ? -7.454 -23.513 17.299 1.00 90.25 186 LEU A O 1
ATOM 1457 N N . ARG A 1 187 ? -5.601 -22.304 17.678 1.00 84.50 187 ARG A N 1
ATOM 1458 C CA . ARG A 1 187 ? -5.396 -21.946 16.264 1.00 84.50 187 ARG A CA 1
ATOM 1459 C C . ARG A 1 187 ? -5.175 -23.165 15.373 1.00 84.50 187 ARG A C 1
ATOM 1461 O O . ARG A 1 187 ? -5.716 -23.197 14.269 1.00 84.50 187 ARG A O 1
ATOM 1468 N N . ARG A 1 188 ? -4.431 -24.175 15.842 1.00 84.06 188 ARG A N 1
ATOM 1469 C CA . ARG A 1 188 ? -4.231 -25.427 15.088 1.00 84.06 188 ARG A CA 1
ATOM 1470 C C . ARG A 1 188 ? -5.487 -26.278 15.009 1.00 84.06 188 ARG A C 1
ATOM 1472 O O . ARG A 1 188 ? -5.711 -26.904 13.982 1.00 84.06 188 ARG A O 1
ATOM 1479 N N . MET A 1 189 ? -6.309 -26.288 16.056 1.00 87.62 189 MET A N 1
ATOM 1480 C CA . MET A 1 189 ? -7.574 -27.026 16.060 1.00 87.62 189 MET A CA 1
ATOM 1481 C C . MET A 1 189 ? -8.615 -26.408 15.109 1.00 87.62 189 MET A C 1
ATOM 1483 O O . MET A 1 189 ? -9.290 -27.145 14.394 1.00 87.62 189 MET A O 1
ATOM 1487 N N . PHE A 1 190 ? -8.731 -25.074 15.081 1.00 80.69 190 PHE A N 1
ATOM 1488 C CA . PHE A 1 190 ? -9.882 -24.362 14.500 1.00 80.69 190 PHE A CA 1
ATOM 1489 C C . PHE A 1 190 ? -9.556 -23.435 13.313 1.00 80.69 190 PHE A C 1
ATOM 1491 O O . PHE A 1 190 ? -10.352 -22.558 13.014 1.00 80.69 190 PHE A O 1
ATOM 1498 N N . GLN A 1 191 ? -8.385 -23.552 12.673 1.00 70.56 191 GLN A N 1
ATOM 1499 C CA . GLN A 1 191 ? -8.036 -22.902 11.387 1.00 70.56 191 GLN A CA 1
ATOM 1500 C C . GLN A 1 191 ? -8.762 -21.556 11.116 1.00 70.56 191 GLN A C 1
ATOM 1502 O O . GLN A 1 191 ? -9.599 -21.473 10.211 1.00 70.56 191 GLN A O 1
ATOM 1507 N N . PRO A 1 192 ? -8.498 -20.503 11.915 1.00 65.06 192 PRO A N 1
ATOM 1508 C CA . PRO A 1 192 ? -9.347 -19.317 11.963 1.00 65.06 192 PRO A CA 1
ATOM 1509 C C . PRO A 1 192 ? -9.464 -18.624 10.599 1.00 65.06 192 PRO A C 1
ATOM 1511 O O . PRO A 1 192 ? -8.499 -18.472 9.854 1.00 65.06 192 PRO A O 1
ATOM 1514 N N . VAL A 1 193 ? -10.676 -18.171 10.302 1.00 53.44 193 VAL A N 1
ATOM 1515 C CA . VAL A 1 193 ? -11.169 -17.791 8.966 1.00 53.44 193 VAL A CA 1
ATOM 1516 C C . VAL A 1 193 ? -10.429 -16.688 8.248 1.00 53.44 193 VAL A C 1
ATOM 1518 O O . VAL A 1 193 ? -10.245 -16.757 7.034 1.00 53.44 193 VAL A O 1
ATOM 1521 N N . ARG A 1 194 ? -10.070 -15.625 8.965 1.00 55.22 194 ARG A N 1
ATOM 1522 C CA . ARG A 1 194 ? -9.343 -14.499 8.381 1.00 55.22 194 ARG A CA 1
ATOM 1523 C C . ARG A 1 194 ? -7.875 -14.908 8.317 1.00 55.22 194 ARG A C 1
ATOM 1525 O O . ARG A 1 194 ? -7.093 -14.600 9.218 1.00 55.22 194 ARG A O 1
ATOM 1532 N N . GLY A 1 195 ? -7.585 -15.705 7.287 1.00 44.94 195 GLY A N 1
ATOM 1533 C CA . GLY A 1 195 ? -6.302 -16.322 6.993 1.00 44.94 195 GLY A CA 1
ATOM 1534 C C . GLY A 1 195 ? -5.175 -15.300 6.904 1.00 44.94 195 GLY A C 1
ATOM 1535 O O . GLY A 1 195 ? -5.282 -14.291 6.212 1.00 44.94 195 GLY A O 1
ATOM 1536 N N . GLY A 1 196 ? -4.093 -15.592 7.622 1.00 42.59 196 GLY A N 1
ATOM 1537 C CA . GLY A 1 196 ? -2.838 -14.853 7.530 1.00 42.59 196 GLY A CA 1
ATOM 1538 C C . GLY A 1 196 ? -2.058 -14.785 8.840 1.00 42.59 196 GLY A C 1
ATOM 1539 O O . GLY A 1 196 ? -1.514 -13.728 9.146 1.00 42.59 196 GLY A O 1
ATOM 1540 N N . GLY A 1 197 ? -2.034 -15.838 9.663 1.00 52.78 197 GLY A N 1
ATOM 1541 C CA . GLY A 1 197 ? -1.248 -15.843 10.906 1.00 52.78 197 GLY A CA 1
ATOM 1542 C C . GLY A 1 197 ? -1.442 -14.585 11.768 1.00 52.78 197 GLY A C 1
ATOM 1543 O O . GLY A 1 197 ? -2.561 -14.094 11.940 1.00 52.78 197 GLY A O 1
ATOM 1544 N N . HIS A 1 198 ? -0.350 -14.019 12.287 1.00 49.62 198 HIS A N 1
ATOM 1545 C CA . HIS A 1 198 ? -0.385 -12.777 13.071 1.00 49.62 198 HIS A CA 1
ATOM 1546 C C . HIS A 1 198 ? -0.726 -11.503 12.303 1.00 49.62 198 HIS A C 1
ATOM 1548 O O . HIS A 1 198 ? -1.014 -10.481 12.928 1.00 49.62 198 HIS A O 1
ATOM 1554 N N . SER A 1 199 ? -0.748 -11.540 10.971 1.00 49.50 199 SER A N 1
ATOM 1555 C CA . SER A 1 199 ? -1.161 -10.376 10.184 1.00 49.50 199 SER A CA 1
ATOM 1556 C C . SER A 1 199 ? -2.668 -10.100 10.286 1.00 49.50 199 SER A C 1
ATOM 1558 O O . SER A 1 199 ? -3.110 -8.987 9.982 1.00 49.50 199 SER A O 1
ATOM 1560 N N . ASN A 1 200 ? -3.459 -11.064 10.783 1.00 64.25 200 ASN A N 1
ATOM 1561 C CA . ASN A 1 200 ? -4.869 -10.850 11.076 1.00 64.25 200 ASN A CA 1
ATOM 1562 C C . ASN A 1 200 ? -5.040 -9.907 12.275 1.00 64.25 200 ASN A C 1
ATOM 1564 O O . ASN A 1 200 ? -5.058 -10.309 13.441 1.00 64.25 200 ASN A O 1
ATOM 1568 N N . ARG A 1 201 ? -5.241 -8.628 11.953 1.00 65.69 201 ARG A N 1
ATOM 1569 C CA . ARG A 1 201 ? -5.440 -7.560 12.931 1.00 65.69 201 ARG A CA 1
ATOM 1570 C C . ARG A 1 201 ? -6.671 -7.744 13.811 1.00 65.69 201 ARG A C 1
ATOM 1572 O O . ARG A 1 201 ? -6.695 -7.122 14.857 1.00 65.69 201 ARG A O 1
ATOM 1579 N N . PHE A 1 202 ? -7.651 -8.560 13.410 1.00 66.81 202 PHE A N 1
ATOM 1580 C CA . PHE A 1 202 ? -8.957 -8.683 14.069 1.00 66.81 202 PHE A CA 1
ATOM 1581 C C . PHE A 1 202 ? -9.018 -9.739 15.180 1.00 66.81 202 PHE A C 1
ATOM 1583 O O . PHE A 1 202 ? -10.015 -9.794 15.893 1.00 66.81 202 PHE A O 1
ATOM 1590 N N . ALA A 1 203 ? -7.981 -10.567 15.327 1.00 78.31 203 ALA A N 1
ATOM 1591 C CA . ALA A 1 203 ? -7.905 -11.606 16.353 1.00 78.31 203 ALA A CA 1
ATOM 1592 C C . ALA A 1 203 ? -6.462 -11.761 16.862 1.00 78.31 203 ALA A C 1
ATOM 1594 O O . ALA A 1 203 ? -5.902 -12.860 16.846 1.00 78.31 203 ALA A O 1
ATOM 1595 N N . ARG A 1 204 ? -5.826 -10.652 17.259 1.00 83.38 204 ARG A N 1
ATOM 1596 C CA . ARG A 1 204 ? -4.433 -10.658 17.741 1.00 83.38 204 ARG A CA 1
ATOM 1597 C C . ARG A 1 204 ? -4.353 -11.157 19.185 1.00 83.38 204 ARG A C 1
ATOM 1599 O O . ARG A 1 204 ? -5.139 -10.734 20.030 1.00 83.38 204 ARG A O 1
ATOM 1606 N N . SER A 1 205 ? -3.386 -12.020 19.477 1.00 88.62 205 SER A N 1
ATOM 1607 C CA . SER A 1 205 ? -3.133 -12.512 20.837 1.00 88.62 205 SER A CA 1
ATOM 1608 C C . SER A 1 205 ? -2.514 -11.428 21.720 1.00 88.62 205 SER A C 1
ATOM 1610 O O . SER A 1 205 ? -1.676 -10.646 21.265 1.00 88.62 205 SER A O 1
ATOM 1612 N N . LEU A 1 206 ? -2.910 -11.398 22.995 1.00 92.94 206 LEU A N 1
ATOM 1613 C CA . LEU A 1 206 ? -2.266 -10.550 23.999 1.00 92.94 206 LEU A CA 1
ATOM 1614 C C . LEU A 1 206 ? -0.852 -11.036 24.307 1.00 92.94 206 LEU A C 1
ATOM 1616 O O . LEU A 1 206 ? 0.034 -10.217 24.486 1.00 92.94 206 LEU A O 1
ATOM 1620 N N . ALA A 1 207 ? -0.604 -12.343 24.304 1.00 92.12 207 ALA A N 1
ATOM 1621 C CA . ALA A 1 207 ? 0.713 -12.900 24.619 1.00 92.12 207 ALA A CA 1
ATOM 1622 C C . ALA A 1 207 ? 1.813 -12.519 23.619 1.00 92.12 207 ALA A C 1
ATOM 1624 O O . ALA A 1 207 ? 2.997 -12.671 23.908 1.00 92.12 207 ALA A O 1
ATOM 1625 N N . VAL A 1 208 ? 1.423 -12.029 22.448 1.00 87.75 208 VAL A N 1
ATOM 1626 C CA . VAL A 1 208 ? 2.340 -11.604 21.388 1.00 87.75 208 VAL A CA 1
ATOM 1627 C C . VAL A 1 208 ? 2.611 -10.112 21.461 1.00 87.75 208 VAL A C 1
ATOM 1629 O O . VAL A 1 208 ? 3.754 -9.679 21.371 1.00 87.75 208 VAL A O 1
ATOM 1632 N N . ASP A 1 209 ? 1.553 -9.334 21.644 1.00 90.50 209 ASP A N 1
ATOM 1633 C CA . ASP A 1 209 ? 1.613 -7.877 21.571 1.00 90.50 209 ASP A CA 1
ATOM 1634 C C . ASP A 1 209 ? 1.832 -7.212 22.933 1.00 90.50 209 ASP A C 1
ATOM 1636 O O . ASP A 1 209 ? 2.399 -6.124 23.008 1.00 90.50 209 ASP A O 1
ATOM 1640 N N . HIS A 1 210 ? 1.389 -7.884 23.995 1.00 94.88 210 HIS A N 1
ATOM 1641 C CA . HIS A 1 210 ? 1.386 -7.429 25.383 1.00 94.88 210 HIS A CA 1
ATOM 1642 C C . HIS A 1 210 ? 1.769 -8.555 26.368 1.00 94.88 210 HIS A C 1
ATOM 1644 O O . HIS A 1 210 ? 1.031 -8.812 27.325 1.00 94.88 210 HIS A O 1
ATOM 1650 N N . PRO A 1 211 ? 2.907 -9.256 26.189 1.00 95.31 211 PRO A N 1
ATOM 1651 C CA . PRO A 1 211 ? 3.325 -10.298 27.132 1.00 95.31 211 PRO A CA 1
ATOM 1652 C C . PRO A 1 211 ? 3.483 -9.762 28.566 1.00 95.31 211 PRO A C 1
ATOM 1654 O O . PRO A 1 211 ? 3.121 -10.451 29.516 1.00 95.31 211 PRO A O 1
ATOM 1657 N N . GLN A 1 212 ? 3.914 -8.505 28.727 1.00 96.31 212 GLN A N 1
ATOM 1658 C CA . GLN A 1 212 ? 4.075 -7.857 30.034 1.00 96.31 212 GLN A CA 1
ATOM 1659 C C . GLN A 1 212 ? 2.731 -7.616 30.741 1.00 96.31 212 GLN A C 1
ATOM 1661 O O . GLN A 1 212 ? 2.649 -7.695 31.967 1.00 96.31 212 GLN A O 1
ATOM 1666 N N . LEU A 1 213 ? 1.654 -7.365 29.984 1.00 97.00 213 LEU A N 1
ATOM 1667 C CA . LEU A 1 213 ? 0.306 -7.270 30.548 1.00 97.00 213 LEU A CA 1
ATOM 1668 C C . LEU A 1 213 ? -0.125 -8.622 31.128 1.00 97.00 213 LEU A C 1
ATOM 1670 O O . LEU A 1 213 ? -0.664 -8.667 32.230 1.00 97.00 213 LEU A O 1
ATOM 1674 N N . LEU A 1 214 ? 0.146 -9.732 30.433 1.00 97.50 214 LEU A N 1
ATOM 1675 C CA . LEU A 1 214 ? -0.192 -11.070 30.933 1.00 97.50 214 LEU A CA 1
ATOM 1676 C C . LEU A 1 214 ? 0.641 -11.472 32.153 1.00 97.50 214 LEU A C 1
ATOM 1678 O O . LEU A 1 214 ? 0.105 -12.085 33.078 1.00 97.50 214 LEU A O 1
ATOM 1682 N N . GLU A 1 215 ? 1.918 -11.094 32.194 1.00 97.25 215 GLU A N 1
ATOM 1683 C CA . GLU A 1 215 ? 2.764 -11.252 33.381 1.00 97.25 215 GLU A CA 1
ATOM 1684 C C . GLU A 1 215 ? 2.202 -10.466 34.571 1.00 97.25 215 GLU A C 1
ATOM 1686 O O . GLU A 1 215 ? 2.037 -11.028 35.656 1.00 97.25 215 GLU A O 1
ATOM 1691 N N . ALA A 1 216 ? 1.821 -9.202 34.359 1.00 97.56 216 ALA A N 1
ATOM 1692 C CA . ALA A 1 216 ? 1.217 -8.365 35.393 1.00 97.56 216 ALA A CA 1
ATOM 1693 C C . ALA A 1 216 ? -0.121 -8.935 35.895 1.00 97.56 216 ALA A C 1
ATOM 1695 O O . ALA A 1 216 ? -0.348 -9.001 37.103 1.00 97.56 216 ALA A O 1
ATOM 1696 N N . ILE A 1 217 ? -0.980 -9.415 34.989 1.00 97.56 217 ILE A N 1
ATOM 1697 C CA . ILE A 1 217 ? -2.239 -10.096 35.330 1.00 97.56 217 ILE A CA 1
ATOM 1698 C C . ILE A 1 217 ? -1.964 -11.373 36.144 1.00 97.56 217 ILE A C 1
ATOM 1700 O O . ILE A 1 217 ? -2.645 -11.640 37.137 1.00 97.56 217 ILE A O 1
ATOM 1704 N N . GLY A 1 218 ? -0.957 -12.163 35.756 1.00 96.62 218 GLY A N 1
ATOM 1705 C CA . GLY A 1 218 ? -0.549 -13.378 36.465 1.00 96.62 218 GLY A CA 1
ATOM 1706 C C . GLY A 1 218 ? -0.006 -13.113 37.871 1.00 96.62 218 GLY A C 1
ATOM 1707 O O . GLY A 1 218 ? -0.280 -13.897 38.785 1.00 96.62 218 GLY A O 1
ATOM 1708 N N . ALA A 1 219 ? 0.703 -11.996 38.047 1.00 97.19 219 ALA A N 1
ATOM 1709 C CA . ALA A 1 219 ? 1.305 -11.570 39.307 1.00 97.19 219 ALA A CA 1
ATOM 1710 C C . ALA A 1 219 ? 0.295 -11.029 40.334 1.00 97.19 219 ALA A C 1
ATOM 1712 O O . ALA A 1 219 ? 0.634 -10.932 41.515 1.00 97.19 219 ALA A O 1
ATOM 1713 N N . LEU A 1 220 ? -0.944 -10.713 39.929 1.00 97.12 220 LEU A N 1
ATOM 1714 C CA . LEU A 1 220 ? -1.970 -10.254 40.865 1.00 97.12 220 LEU A CA 1
ATOM 1715 C C . LEU A 1 220 ? -2.234 -11.308 41.963 1.00 97.12 220 LEU A C 1
ATOM 1717 O O . LEU A 1 220 ? -2.544 -12.472 41.644 1.00 97.12 220 LEU A O 1
ATOM 1721 N N . PRO A 1 221 ? -2.169 -10.919 43.255 1.00 96.06 221 PRO A N 1
ATOM 1722 C CA . PRO A 1 221 ? -2.574 -11.791 44.353 1.00 96.06 221 PRO A CA 1
ATOM 1723 C C . PRO A 1 221 ? -4.075 -12.108 44.250 1.00 96.06 221 PRO A C 1
ATOM 1725 O O . PRO A 1 221 ? -4.806 -11.416 43.548 1.00 96.06 221 PRO A O 1
ATOM 1728 N N . ALA A 1 222 ? -4.563 -13.167 44.906 1.00 94.38 222 ALA A N 1
ATOM 1729 C CA . ALA A 1 222 ? -5.937 -13.649 44.692 1.00 94.38 222 ALA A CA 1
ATOM 1730 C C . ALA A 1 222 ? -6.981 -12.583 45.039 1.00 94.38 222 ALA A C 1
ATOM 1732 O O . ALA A 1 222 ? -7.943 -12.409 44.300 1.00 94.38 222 ALA A O 1
ATOM 1733 N N . GLU A 1 223 ? -6.752 -11.868 46.131 1.00 94.31 223 GLU A N 1
ATOM 1734 C CA . GLU A 1 223 ? -7.530 -10.741 46.629 1.00 94.31 223 GLU A CA 1
ATOM 1735 C C . GLU A 1 223 ? -7.445 -9.500 45.727 1.00 94.31 223 GLU A C 1
ATOM 1737 O O . GLU A 1 223 ? -8.369 -8.696 45.710 1.00 94.31 223 GLU A O 1
ATOM 1742 N N . GLY A 1 224 ? -6.372 -9.366 44.941 1.00 94.75 224 GLY A N 1
ATOM 1743 C CA . GLY A 1 224 ? -6.168 -8.270 43.990 1.00 94.75 224 GLY A CA 1
ATOM 1744 C C . GLY A 1 224 ? -6.709 -8.552 42.588 1.00 94.75 224 GLY A C 1
ATOM 1745 O O . GLY A 1 224 ? -6.582 -7.710 41.705 1.00 94.75 224 GLY A O 1
ATOM 1746 N N . ARG A 1 225 ? -7.294 -9.730 42.342 1.00 97.06 225 ARG A N 1
ATOM 1747 C CA . ARG A 1 225 ? -7.904 -10.084 41.051 1.00 97.06 225 ARG A CA 1
ATOM 1748 C C . ARG A 1 225 ? -9.332 -9.552 40.986 1.00 97.06 225 ARG A C 1
ATOM 1750 O O . ARG A 1 225 ? -10.286 -10.326 41.027 1.00 97.06 225 ARG A O 1
ATOM 1757 N N . THR A 1 226 ? -9.466 -8.233 40.902 1.00 97.38 226 THR A N 1
ATOM 1758 C CA . THR A 1 226 ? -10.757 -7.541 40.777 1.00 97.38 226 THR A CA 1
ATOM 1759 C C . THR A 1 226 ? -10.934 -6.909 39.396 1.00 97.38 226 THR A C 1
ATOM 1761 O O . THR A 1 226 ? -9.968 -6.751 38.644 1.00 97.38 226 THR A O 1
ATOM 1764 N N . VAL A 1 227 ? -12.171 -6.551 39.039 1.00 95.62 227 VAL A N 1
ATOM 1765 C CA . VAL A 1 227 ? -12.476 -5.825 37.793 1.00 95.62 227 VAL A CA 1
ATOM 1766 C C . VAL A 1 227 ? -11.720 -4.502 37.740 1.00 95.62 227 VAL A C 1
ATOM 1768 O O . VAL A 1 227 ? -11.180 -4.154 36.692 1.00 95.62 227 VAL A O 1
ATOM 1771 N N . GLU A 1 228 ? -11.638 -3.788 38.860 1.00 95.94 228 GLU A N 1
ATOM 1772 C CA . GLU A 1 228 ? -10.946 -2.505 38.976 1.00 95.94 228 GLU A CA 1
ATOM 1773 C C . GLU A 1 228 ? -9.449 -2.673 38.710 1.00 95.94 228 GLU A C 1
ATOM 1775 O O . GLU A 1 228 ? -8.899 -1.972 37.864 1.00 95.94 228 GLU A O 1
ATOM 1780 N N . ALA A 1 229 ? -8.809 -3.657 39.351 1.00 97.31 229 ALA A N 1
ATOM 1781 C CA . ALA A 1 229 ? -7.385 -3.924 39.168 1.00 97.31 229 ALA A CA 1
ATOM 1782 C C . ALA A 1 229 ? -7.057 -4.362 37.733 1.00 97.31 229 ALA A C 1
ATOM 1784 O O . ALA A 1 229 ? -6.064 -3.918 37.159 1.00 97.31 229 ALA A O 1
ATOM 1785 N N . LEU A 1 230 ? -7.899 -5.207 37.123 1.00 96.94 230 LEU A N 1
ATOM 1786 C CA . LEU A 1 230 ? -7.735 -5.578 35.717 1.00 96.94 230 LEU A CA 1
ATOM 1787 C C . LEU A 1 230 ? -7.915 -4.365 34.799 1.00 96.94 230 LEU A C 1
ATOM 1789 O O . LEU A 1 230 ? -7.098 -4.160 33.910 1.00 96.94 230 LEU A O 1
ATOM 1793 N N . THR A 1 231 ? -8.934 -3.538 35.028 1.00 95.50 231 THR A N 1
ATOM 1794 C CA . THR A 1 231 ? -9.174 -2.323 34.231 1.00 95.50 231 THR A CA 1
ATOM 1795 C C . THR A 1 231 ? -7.985 -1.372 34.309 1.00 95.50 231 THR A C 1
ATOM 1797 O O . THR A 1 231 ? -7.513 -0.898 33.278 1.00 95.50 231 THR A O 1
ATOM 1800 N N . GLU A 1 232 ? -7.456 -1.144 35.513 1.00 96.12 232 GLU A N 1
ATOM 1801 C CA . GLU A 1 232 ? -6.278 -0.306 35.721 1.00 96.12 232 GLU A CA 1
ATOM 1802 C C . GLU A 1 232 ? -5.049 -0.879 35.006 1.00 96.12 232 GLU A C 1
ATOM 1804 O O . GLU A 1 232 ? -4.301 -0.133 34.377 1.00 96.12 232 GLU A O 1
ATOM 1809 N N . LEU A 1 233 ? -4.849 -2.203 35.049 1.00 97.25 233 LEU A N 1
ATOM 1810 C CA . LEU A 1 233 ? -3.767 -2.840 34.305 1.00 97.25 233 LEU A CA 1
ATOM 1811 C C . LEU A 1 233 ? -3.899 -2.598 32.804 1.00 97.25 233 LEU A C 1
ATOM 1813 O O . LEU A 1 233 ? -2.925 -2.157 32.212 1.00 97.25 233 LEU A O 1
ATOM 1817 N N . PHE A 1 234 ? -5.062 -2.831 32.193 1.00 96.31 234 PHE A N 1
ATOM 1818 C CA . PHE A 1 234 ? -5.256 -2.572 30.759 1.00 96.31 234 PHE A CA 1
ATOM 1819 C C . PHE A 1 234 ? -5.002 -1.099 30.409 1.00 96.31 234 PHE A C 1
ATOM 1821 O O . PHE A 1 234 ? -4.249 -0.832 29.475 1.00 96.31 234 PHE A O 1
ATOM 1828 N N . ALA A 1 235 ? -5.507 -0.164 31.221 1.00 93.88 235 ALA A N 1
ATOM 1829 C CA . ALA A 1 235 ? -5.311 1.271 31.012 1.00 93.88 235 ALA A CA 1
ATOM 1830 C C . ALA A 1 235 ? -3.824 1.677 30.962 1.00 93.88 235 ALA A C 1
ATOM 1832 O O . ALA A 1 235 ? -3.425 2.520 30.158 1.00 93.88 235 ALA A O 1
ATOM 1833 N N . ARG A 1 236 ? -2.956 1.035 31.762 1.00 96.50 236 ARG A N 1
ATOM 1834 C CA . ARG A 1 236 ? -1.497 1.279 31.719 1.00 96.50 236 ARG A CA 1
ATOM 1835 C C . ARG A 1 236 ? -0.857 0.908 30.373 1.00 96.50 236 ARG A C 1
ATOM 1837 O O . ARG A 1 236 ? 0.229 1.402 30.078 1.00 96.50 236 ARG A O 1
ATOM 1844 N N . TYR A 1 237 ? -1.499 0.057 29.570 1.00 95.50 237 TYR A N 1
ATOM 1845 C CA . TYR A 1 237 ? -1.003 -0.396 28.264 1.00 95.50 237 TYR A CA 1
ATOM 1846 C C . TYR A 1 237 ? -1.741 0.233 27.068 1.00 95.50 237 TYR A C 1
ATOM 1848 O O . TYR A 1 237 ? -1.392 -0.074 25.927 1.00 95.50 237 TYR A O 1
ATOM 1856 N N . ASP A 1 238 ? -2.692 1.147 27.287 1.00 92.38 238 ASP A N 1
ATOM 1857 C CA . ASP A 1 238 ? -3.476 1.793 26.219 1.00 92.38 238 ASP A CA 1
ATOM 1858 C C . ASP A 1 238 ? -2.596 2.497 25.177 1.00 92.38 238 ASP A C 1
ATOM 1860 O O . ASP A 1 238 ? -2.804 2.353 23.972 1.00 92.38 238 ASP A O 1
ATOM 1864 N N . ALA A 1 239 ? -1.553 3.207 25.618 1.00 89.25 239 ALA A N 1
ATOM 1865 C CA . ALA A 1 239 ? -0.629 3.893 24.712 1.00 89.25 239 ALA A CA 1
ATOM 1866 C C . ALA A 1 239 ? 0.103 2.910 23.781 1.00 89.25 239 ALA A C 1
ATOM 1868 O O . ALA A 1 239 ? 0.250 3.164 22.584 1.00 89.25 239 ALA A O 1
ATOM 1869 N N . ARG A 1 240 ? 0.520 1.756 24.319 1.00 92.12 240 ARG A N 1
ATOM 1870 C CA . ARG A 1 240 ? 1.164 0.695 23.538 1.00 92.12 240 ARG A CA 1
ATOM 1871 C C . ARG A 1 240 ? 0.171 0.032 22.590 1.00 92.12 240 ARG A C 1
ATOM 1873 O O . ARG A 1 240 ? 0.525 -0.269 21.454 1.00 92.12 240 ARG A O 1
ATOM 1880 N N . GLU A 1 241 ? -1.070 -0.170 23.026 1.00 91.50 241 GLU A N 1
ATOM 1881 C CA . GLU A 1 241 ? -2.136 -0.683 22.164 1.00 91.50 241 GLU A CA 1
ATOM 1882 C C . GLU A 1 241 ? -2.398 0.252 20.981 1.00 91.50 241 GLU A C 1
ATOM 1884 O O . GLU A 1 241 ? -2.444 -0.200 19.835 1.00 91.50 241 GLU A O 1
ATOM 1889 N N . ALA A 1 242 ? -2.492 1.556 21.238 1.00 85.56 242 ALA A N 1
ATOM 1890 C CA . ALA A 1 242 ? -2.662 2.570 20.206 1.00 85.56 242 ALA A CA 1
ATOM 1891 C C . ALA A 1 242 ? -1.495 2.574 19.200 1.00 85.56 242 ALA A C 1
ATOM 1893 O O . ALA A 1 242 ? -1.723 2.615 17.990 1.00 85.56 242 ALA A O 1
ATOM 1894 N N . GLU A 1 243 ? -0.249 2.454 19.674 1.00 85.44 243 GLU A N 1
ATOM 1895 C CA . GLU A 1 243 ? 0.940 2.343 18.817 1.00 85.44 243 GLU A CA 1
ATOM 1896 C C . GLU A 1 243 ? 0.881 1.095 17.921 1.00 85.44 243 GLU A C 1
ATOM 1898 O O . GLU A 1 243 ? 1.081 1.180 16.708 1.00 85.44 243 GLU A O 1
ATOM 1903 N N . ILE A 1 244 ? 0.549 -0.062 18.503 1.00 83.00 244 ILE A N 1
ATOM 1904 C CA . ILE A 1 244 ? 0.465 -1.354 17.807 1.00 83.00 244 ILE A CA 1
ATOM 1905 C C . ILE A 1 244 ? -0.616 -1.350 16.724 1.00 83.00 244 ILE A C 1
ATOM 1907 O O . ILE A 1 244 ? -0.464 -2.005 15.683 1.00 83.00 244 ILE A O 1
ATOM 1911 N N . GLN A 1 245 ? -1.721 -0.650 16.966 1.00 78.69 245 GLN A N 1
ATOM 1912 C CA . GLN A 1 245 ? -2.780 -0.505 15.981 1.00 78.69 245 GLN A CA 1
ATOM 1913 C C . GLN A 1 245 ? -2.485 0.612 14.939 1.00 78.69 245 GLN A C 1
ATOM 1915 O O . GLN A 1 245 ? -3.048 0.586 13.837 1.00 78.69 245 GLN A O 1
ATOM 1920 N N . GLY A 1 246 ? -1.517 1.497 15.217 1.00 75.62 246 GLY A N 1
ATOM 1921 C CA . GLY A 1 246 ? -0.911 2.476 14.304 1.00 75.62 246 GLY A CA 1
ATOM 1922 C C . GLY A 1 246 ? -1.636 3.829 14.212 1.00 75.62 246 GLY A C 1
ATOM 1923 O O . GLY A 1 246 ? -2.826 3.939 14.492 1.00 75.62 246 GLY A O 1
ATOM 1924 N N . SER A 1 247 ? -0.943 4.864 13.708 1.00 47.66 247 SER A N 1
ATOM 1925 C CA . SER A 1 247 ? -1.429 6.261 13.560 1.00 47.66 247 SER A CA 1
ATOM 1926 C C . SER A 1 247 ? -2.645 6.462 12.640 1.00 47.66 247 SER A C 1
ATOM 1928 O O . SER A 1 247 ? -3.122 7.579 12.459 1.00 47.66 247 SER A O 1
ATOM 1930 N N . LYS A 1 248 ? -3.154 5.387 12.028 1.00 49.88 248 LYS A N 1
ATOM 1931 C CA . LYS A 1 248 ? -4.340 5.408 11.158 1.00 49.88 248 LYS A CA 1
ATOM 1932 C C . LYS A 1 248 ? -5.655 5.253 11.920 1.00 49.88 248 LYS A C 1
ATOM 1934 O O . LYS A 1 248 ? -6.718 5.346 11.310 1.00 49.88 248 LYS A O 1
ATOM 1939 N N . ILE A 1 249 ? -5.597 5.010 13.223 1.00 56.69 249 ILE A N 1
ATOM 1940 C CA . ILE A 1 249 ? -6.766 5.056 14.093 1.00 56.69 249 ILE A CA 1
ATOM 1941 C C . ILE A 1 249 ? -7.035 6.519 14.386 1.00 56.69 249 ILE A C 1
ATOM 1943 O O . ILE A 1 249 ? -6.408 7.127 15.246 1.00 56.69 249 ILE A O 1
ATOM 1947 N N . GLY A 1 250 ? -7.951 7.098 13.609 1.00 59.97 250 GLY A N 1
ATOM 1948 C CA . GLY A 1 250 ? -8.529 8.389 13.959 1.00 59.97 250 GLY A CA 1
ATOM 1949 C C . GLY A 1 250 ? -9.159 8.329 15.351 1.00 59.97 250 GLY A C 1
ATOM 1950 O O . GLY A 1 250 ? -9.421 7.251 15.879 1.00 59.97 250 GLY A O 1
ATOM 1951 N N . GLU A 1 251 ? -9.441 9.488 15.931 1.00 63.44 251 GLU A N 1
ATOM 1952 C CA . GLU A 1 251 ? -10.034 9.642 17.268 1.00 63.44 251 GLU A CA 1
ATOM 1953 C C . GLU A 1 251 ? -11.273 8.738 17.484 1.00 63.44 251 GLU A C 1
ATOM 1955 O O . GLU A 1 251 ? -11.402 8.092 18.518 1.00 63.44 251 GLU A O 1
ATOM 1960 N N . SER A 1 252 ? -12.100 8.539 16.446 1.00 57.59 252 SER A N 1
ATOM 1961 C CA . SER A 1 252 ? -13.261 7.622 16.444 1.00 57.59 252 SER A CA 1
ATOM 1962 C C . SER A 1 252 ? -12.941 6.129 16.543 1.00 57.59 252 SER A C 1
ATOM 1964 O O . SER A 1 252 ? -13.838 5.315 16.720 1.00 57.59 252 SER A O 1
ATOM 1966 N N . SER A 1 253 ? -11.686 5.732 16.362 1.00 65.81 253 SER A N 1
ATOM 1967 C CA . SER A 1 253 ? -11.240 4.344 16.485 1.00 65.81 253 SER A CA 1
ATOM 1968 C C . SER A 1 253 ? -10.564 4.073 17.833 1.00 65.81 253 SER A C 1
ATOM 1970 O O . SER A 1 253 ? -10.348 2.906 18.155 1.00 65.81 253 SER A O 1
ATOM 1972 N N . GLN A 1 254 ? -10.312 5.101 18.660 1.00 66.88 254 GLN A N 1
ATOM 1973 C CA . GLN A 1 254 ? -9.945 4.905 20.071 1.00 66.88 254 GLN A CA 1
ATOM 1974 C C . GLN A 1 254 ? -11.055 4.166 20.826 1.00 66.88 254 GLN A C 1
ATOM 1976 O O . GLN A 1 254 ? -10.778 3.334 21.684 1.00 66.88 254 GLN A O 1
ATOM 1981 N N . SER A 1 255 ? -12.313 4.340 20.417 1.00 67.38 255 SER A N 1
ATOM 1982 C CA . SER A 1 255 ? -13.424 3.545 20.937 1.00 67.38 255 SER A CA 1
ATOM 1983 C C . SER A 1 255 ? -13.466 2.096 20.459 1.00 67.38 255 SER A C 1
ATOM 1985 O O . SER A 1 255 ? -14.385 1.352 20.783 1.00 67.38 255 SER A O 1
ATOM 1987 N N . LYS A 1 256 ? -12.468 1.646 19.697 1.00 75.88 256 LYS A N 1
ATOM 1988 C CA . LYS A 1 256 ? -12.256 0.234 19.353 1.00 75.88 256 LYS A CA 1
ATOM 1989 C C . LYS A 1 256 ? -10.961 -0.306 19.960 1.00 75.88 256 LYS A C 1
ATOM 1991 O O . LYS A 1 256 ? -10.535 -1.410 19.612 1.00 75.88 256 LYS A O 1
ATOM 1996 N N . MET A 1 257 ? -10.345 0.441 20.877 1.00 82.38 257 MET A N 1
ATOM 1997 C CA . MET A 1 257 ? -9.193 -0.019 21.643 1.00 82.38 257 MET A CA 1
ATOM 1998 C C . MET A 1 257 ? -9.549 -1.334 22.350 1.00 82.38 257 MET A C 1
ATOM 2000 O O . MET A 1 257 ? -10.668 -1.508 22.841 1.00 82.38 257 MET A O 1
ATOM 2004 N N . TRP A 1 258 ? -8.636 -2.306 22.284 1.00 89.56 258 TRP A N 1
ATOM 2005 C CA . TRP A 1 258 ? -8.815 -3.682 22.771 1.00 89.56 258 TRP A CA 1
ATOM 2006 C C . TRP A 1 258 ? -9.893 -4.542 22.077 1.00 89.56 258 TRP A C 1
ATOM 2008 O O . TRP A 1 258 ? -9.943 -5.746 22.337 1.00 89.56 258 TRP A O 1
ATOM 2018 N N . LYS A 1 259 ? -10.702 -4.000 21.146 1.00 83.56 259 LYS A N 1
ATOM 2019 C CA . LYS A 1 259 ? -11.761 -4.756 20.436 1.00 83.56 259 LYS A CA 1
ATOM 2020 C C . LYS A 1 259 ? -11.189 -5.923 19.626 1.00 83.56 259 LYS A C 1
ATOM 2022 O O . LYS A 1 259 ? -11.807 -6.976 19.551 1.00 83.56 259 LYS A O 1
ATOM 2027 N N . TYR A 1 260 ? -10.017 -5.754 19.016 1.00 82.19 260 TYR A N 1
ATOM 2028 C CA . TYR A 1 260 ? -9.482 -6.664 17.993 1.00 82.19 260 TYR A CA 1
ATOM 2029 C C . TYR A 1 260 ? -8.568 -7.782 18.521 1.00 82.19 260 TYR A C 1
ATOM 2031 O O . TYR A 1 260 ? -7.634 -8.241 17.850 1.00 82.19 260 TYR A O 1
ATOM 2039 N N . ARG A 1 261 ? -8.833 -8.224 19.748 1.00 89.00 261 ARG A N 1
ATOM 2040 C CA . ARG A 1 261 ? -8.072 -9.272 20.424 1.00 89.00 261 ARG A CA 1
ATOM 2041 C C . ARG A 1 261 ? -8.718 -10.639 20.218 1.00 89.00 261 ARG A C 1
ATOM 2043 O O . ARG A 1 261 ? -9.928 -10.739 20.056 1.00 89.00 261 ARG A O 1
ATOM 2050 N N . SER A 1 262 ? -7.910 -11.702 20.200 1.00 86.44 262 SER A N 1
ATOM 2051 C CA . SER A 1 262 ? -8.395 -13.095 20.131 1.00 86.44 262 SER A CA 1
ATOM 2052 C C . SER A 1 262 ? -9.440 -13.380 21.221 1.00 86.44 262 SER A C 1
ATOM 2054 O O . SER A 1 262 ? -10.414 -14.091 20.969 1.00 86.44 262 SER A O 1
ATOM 2056 N N . LEU A 1 263 ? -9.253 -12.753 22.385 1.00 90.81 263 LEU A N 1
ATOM 2057 C CA . LEU A 1 263 ? -10.203 -12.614 23.479 1.00 90.81 263 LEU A CA 1
ATOM 2058 C C . LEU A 1 263 ? -10.572 -11.131 23.651 1.00 90.81 263 LEU A C 1
ATOM 2060 O O . LEU A 1 263 ? -9.793 -10.356 24.206 1.00 90.81 263 LEU A O 1
ATOM 2064 N N . ASN A 1 264 ? -11.746 -10.724 23.176 1.00 89.62 264 ASN A N 1
ATOM 2065 C CA . ASN A 1 264 ? -12.261 -9.373 23.361 1.00 89.62 264 ASN A CA 1
ATOM 2066 C C . ASN A 1 264 ? -12.961 -9.258 24.728 1.00 89.62 264 ASN A C 1
ATOM 2068 O O . ASN A 1 264 ? -13.974 -9.908 25.005 1.00 89.62 264 ASN A O 1
ATOM 2072 N N . LEU A 1 265 ? -12.389 -8.409 25.582 1.00 90.56 265 LEU A N 1
ATOM 2073 C CA . LEU A 1 265 ? -12.796 -8.202 26.972 1.00 90.56 265 LEU A CA 1
ATOM 2074 C C . LEU A 1 265 ? -13.590 -6.907 27.182 1.00 90.56 265 LEU A C 1
ATOM 2076 O O . LEU A 1 265 ? -14.074 -6.672 28.286 1.00 90.56 265 LEU A O 1
ATOM 2080 N N . ALA A 1 266 ? -13.767 -6.082 26.145 1.00 85.75 266 ALA A N 1
ATOM 2081 C CA . ALA A 1 266 ? -14.407 -4.767 26.251 1.00 85.75 266 ALA A CA 1
ATOM 2082 C C . ALA A 1 266 ? -15.878 -4.818 26.711 1.00 85.75 266 ALA A C 1
ATOM 2084 O O . ALA A 1 266 ? -16.409 -3.824 27.192 1.00 85.75 266 ALA A O 1
ATOM 2085 N N . LYS A 1 267 ? -16.540 -5.976 26.572 1.00 86.31 267 LYS A N 1
ATOM 2086 C CA . LYS A 1 267 ? -17.934 -6.204 26.998 1.00 86.31 267 LYS A CA 1
ATOM 2087 C C . LYS A 1 267 ? -18.065 -6.752 28.431 1.00 86.31 267 LYS A C 1
ATOM 2089 O O . LYS A 1 267 ? -19.184 -6.872 28.935 1.00 86.31 267 LYS A O 1
ATOM 2094 N N . ILE A 1 268 ? -16.950 -7.082 29.093 1.00 91.19 268 ILE A N 1
ATOM 2095 C CA . ILE A 1 268 ? -16.923 -7.536 30.496 1.00 91.19 268 ILE A CA 1
ATOM 2096 C C . ILE A 1 268 ? -16.092 -6.626 31.406 1.00 91.19 268 ILE A C 1
ATOM 2098 O O . ILE A 1 268 ? -16.422 -6.478 32.580 1.00 91.19 268 ILE A O 1
ATOM 2102 N N . LEU A 1 269 ? -15.045 -5.995 30.872 1.00 91.62 269 LEU A N 1
ATOM 2103 C CA . LEU A 1 269 ? -14.248 -4.991 31.561 1.00 91.62 269 LEU A CA 1
ATOM 2104 C C . LEU A 1 269 ? -14.592 -3.597 31.020 1.00 91.62 269 LEU A C 1
ATOM 2106 O O . LEU A 1 269 ? -14.715 -3.438 29.805 1.00 91.62 269 LEU A O 1
ATOM 2110 N N . PRO A 1 270 ? -14.659 -2.564 31.874 1.00 90.31 270 PRO A N 1
ATOM 2111 C CA . PRO A 1 270 ? -14.838 -1.172 31.459 1.00 90.31 270 PRO A CA 1
ATOM 2112 C C . PRO A 1 270 ? -13.555 -0.561 30.852 1.00 90.31 270 PRO A C 1
ATOM 2114 O O . PRO A 1 270 ? -13.231 0.593 31.104 1.00 90.31 270 PRO A O 1
ATOM 2117 N N . ILE A 1 271 ? -12.826 -1.326 30.034 1.00 88.56 271 ILE A N 1
ATOM 2118 C CA . ILE A 1 271 ? -11.629 -0.876 29.295 1.00 88.56 271 ILE A CA 1
ATOM 2119 C C . ILE A 1 271 ? -11.990 -0.114 28.014 1.00 88.56 271 ILE A C 1
ATOM 2121 O O . ILE A 1 271 ? -11.119 0.368 27.298 1.00 88.56 271 ILE A O 1
ATOM 2125 N N . ASN A 1 272 ? -13.286 -0.035 27.707 1.00 83.69 272 ASN A N 1
ATOM 2126 C CA . ASN A 1 272 ? -13.816 0.731 26.598 1.00 83.69 272 ASN A CA 1
ATOM 2127 C C . ASN A 1 272 ? -15.141 1.399 27.010 1.00 83.69 272 ASN A C 1
ATOM 2129 O O . ASN A 1 272 ? -16.132 0.695 27.236 1.00 83.69 272 ASN A O 1
ATOM 2133 N N . PRO A 1 273 ? -15.183 2.737 27.117 1.00 72.88 273 PRO A N 1
ATOM 2134 C CA . PRO A 1 273 ? -16.352 3.448 27.624 1.00 72.88 273 PRO A CA 1
ATOM 2135 C C . PRO A 1 273 ? -17.578 3.339 26.705 1.00 72.88 273 PRO A C 1
ATOM 2137 O O . PRO A 1 273 ? -18.699 3.462 27.194 1.00 72.88 273 PRO A O 1
ATOM 2140 N N . GLU A 1 274 ? -17.401 3.069 25.405 1.00 72.00 274 GLU A N 1
ATOM 2141 C CA . GLU A 1 274 ? -18.522 2.972 24.456 1.00 72.00 274 GLU A CA 1
ATOM 2142 C C . GLU A 1 274 ? -19.253 1.632 24.508 1.00 72.00 274 GLU A C 1
ATOM 2144 O O . GLU A 1 274 ? -20.430 1.565 24.157 1.00 72.00 274 GLU A O 1
ATOM 2149 N N . HIS A 1 275 ? -18.588 0.562 24.947 1.00 70.00 275 HIS A N 1
ATOM 2150 C CA . HIS A 1 275 ? -19.203 -0.762 24.932 1.00 70.00 275 HIS A CA 1
ATOM 2151 C C . HIS A 1 275 ? -20.085 -1.053 26.138 1.00 70.00 275 HIS A C 1
ATOM 2153 O O . HIS A 1 275 ? -20.907 -1.955 26.027 1.00 70.00 275 HIS A O 1
ATOM 2159 N N . GLY A 1 276 ? -19.960 -0.281 27.225 1.00 60.97 276 GLY A N 1
ATOM 2160 C CA . GLY A 1 276 ? -20.673 -0.503 28.481 1.00 60.97 276 GLY A CA 1
ATOM 2161 C C . GLY A 1 276 ? -20.423 -1.909 29.045 1.00 60.97 276 GLY A C 1
ATOM 2162 O O . GLY A 1 276 ? -20.737 -2.923 28.434 1.00 60.97 276 GLY A O 1
ATOM 2163 N N . ALA A 1 277 ? -19.948 -2.038 30.283 1.00 60.78 277 ALA A N 1
ATOM 2164 C CA . ALA A 1 277 ? -19.829 -3.361 30.923 1.00 60.78 277 ALA A CA 1
ATOM 2165 C C . ALA A 1 277 ? -21.201 -4.048 31.200 1.00 60.78 277 ALA A C 1
ATOM 2167 O O . ALA A 1 277 ? -21.290 -5.004 31.971 1.00 60.78 277 ALA A O 1
ATOM 2168 N N . SER A 1 278 ? -22.288 -3.552 30.597 1.00 56.84 278 SER A N 1
ATOM 2169 C CA . SER A 1 278 ? -23.681 -3.946 30.804 1.00 56.84 278 SER A CA 1
ATOM 2170 C C . SER A 1 278 ? -23.980 -5.370 30.351 1.00 56.84 278 SER A C 1
ATOM 2172 O O . SER A 1 278 ? -24.840 -6.017 30.944 1.00 56.84 278 SER A O 1
ATOM 2174 N N . HIS A 1 279 ? -23.281 -5.880 29.336 1.00 68.00 279 HIS A N 1
ATOM 2175 C CA . HIS A 1 279 ? -23.611 -7.182 28.757 1.00 68.00 279 HIS A CA 1
ATOM 2176 C C . HIS A 1 279 ? -22.965 -8.362 29.492 1.00 68.00 279 HIS A C 1
ATOM 2178 O O . HIS A 1 279 ? -23.446 -9.481 29.346 1.00 68.00 279 HIS A O 1
ATOM 2184 N N . ARG A 1 280 ? -21.919 -8.131 30.307 1.00 85.56 280 ARG A N 1
ATOM 2185 C CA . ARG A 1 280 ? -21.165 -9.179 31.029 1.00 85.56 280 ARG A CA 1
ATOM 2186 C C . ARG A 1 280 ? -20.842 -10.387 30.142 1.00 85.56 280 ARG A C 1
ATOM 2188 O O . ARG A 1 280 ? -20.979 -11.523 30.583 1.00 85.56 280 ARG A O 1
ATOM 2195 N N . VAL A 1 281 ? -20.427 -10.159 28.898 1.00 88.94 281 VAL A N 1
ATOM 2196 C CA . VAL A 1 281 ? -20.038 -11.227 27.964 1.00 88.94 281 VAL A CA 1
ATOM 2197 C C . VAL A 1 281 ? -18.563 -11.128 27.618 1.00 88.94 281 VAL A C 1
ATOM 2199 O O . VAL A 1 281 ? -17.994 -10.038 27.562 1.00 88.94 281 VAL A O 1
ATOM 2202 N N . VAL A 1 282 ? -17.954 -12.279 27.356 1.00 90.81 282 VAL A N 1
ATOM 2203 C CA . VAL A 1 282 ? -16.620 -12.375 26.761 1.00 90.81 282 VAL A CA 1
ATOM 2204 C C . VAL A 1 282 ? -16.772 -12.799 25.317 1.00 90.81 282 VAL A C 1
ATOM 2206 O O . VAL A 1 282 ? -17.565 -13.689 25.023 1.00 90.81 282 VAL A O 1
ATOM 2209 N N . GLU A 1 283 ? -16.021 -12.174 24.422 1.00 89.62 283 GLU A N 1
ATOM 2210 C CA . GLU A 1 283 ? -16.113 -12.433 22.994 1.00 89.62 283 GLU A CA 1
ATOM 2211 C C . GLU A 1 283 ? -14.825 -13.104 22.488 1.00 89.62 283 GLU A C 1
ATOM 2213 O O . GLU A 1 283 ? -13.725 -12.588 22.669 1.00 89.62 283 GLU A O 1
ATOM 2218 N N . PHE A 1 284 ? -14.951 -14.270 21.859 1.00 89.75 284 PHE A N 1
ATOM 2219 C CA . PHE A 1 284 ? -13.853 -15.039 21.277 1.00 89.75 284 PHE A CA 1
ATOM 2220 C C . PHE A 1 284 ? -13.841 -14.841 19.761 1.00 89.75 284 PHE A C 1
ATOM 2222 O O . PHE A 1 284 ? -14.825 -15.140 19.083 1.00 89.75 284 PHE A O 1
ATOM 2229 N N . ARG A 1 285 ? -12.719 -14.352 19.224 1.00 80.75 285 ARG A N 1
ATOM 2230 C CA . ARG A 1 285 ? -12.591 -13.935 17.811 1.00 80.75 285 ARG A CA 1
ATOM 2231 C C . ARG A 1 285 ? -11.855 -14.914 16.910 1.00 80.75 285 ARG A C 1
ATOM 2233 O O . ARG A 1 285 ? -11.700 -14.681 15.714 1.00 80.75 285 ARG A O 1
ATOM 2240 N N . MET A 1 286 ? -11.349 -15.997 17.479 1.00 70.06 286 MET A N 1
ATOM 2241 C CA . MET A 1 286 ? -10.772 -17.083 16.702 1.00 70.06 286 MET A CA 1
ATOM 2242 C C . MET A 1 286 ? -11.895 -18.063 16.430 1.00 70.06 286 MET A C 1
ATOM 2244 O O . MET A 1 286 ? -12.189 -18.861 17.305 1.00 70.06 286 MET A O 1
ATOM 2248 N N . PHE A 1 287 ? -12.544 -17.982 15.272 1.00 67.38 287 PHE A N 1
ATOM 2249 C CA . PHE A 1 287 ? -13.576 -18.940 14.878 1.00 67.38 287 PHE A CA 1
ATOM 2250 C C . PHE A 1 287 ? -13.227 -19.588 13.540 1.00 67.38 287 PHE A C 1
ATOM 2252 O O . PHE A 1 287 ? -12.830 -18.887 12.602 1.00 67.38 287 PHE A O 1
ATOM 2259 N N . ASP A 1 288 ? -13.334 -20.918 13.478 1.00 61.91 288 ASP A N 1
ATOM 2260 C CA . ASP A 1 288 ? -13.331 -21.664 12.218 1.00 61.91 288 ASP A CA 1
ATOM 2261 C C . ASP A 1 288 ? -14.681 -21.432 11.541 1.00 61.91 288 ASP A C 1
ATOM 2263 O O . ASP A 1 288 ? -15.703 -21.538 12.210 1.00 61.91 288 ASP A O 1
ATOM 2267 N N . LEU A 1 289 ? -14.707 -21.167 10.232 1.00 60.75 289 LEU A N 1
ATOM 2268 C CA . LEU A 1 289 ? -15.945 -21.199 9.437 1.00 60.75 289 LEU A CA 1
ATOM 2269 C C . LEU A 1 289 ? -15.984 -22.374 8.461 1.00 60.75 289 LEU A C 1
ATOM 2271 O O . LEU A 1 289 ? -16.612 -22.310 7.406 1.00 60.75 289 LEU A O 1
ATOM 2275 N N . GLY A 1 290 ? -15.191 -23.410 8.720 1.00 64.88 290 GLY A N 1
ATOM 2276 C CA . GLY A 1 290 ? -15.037 -24.559 7.843 1.00 64.88 290 GLY A CA 1
ATOM 2277 C C . GLY A 1 290 ? -16.311 -25.387 7.723 1.00 64.88 290 GLY A C 1
ATOM 2278 O O . GLY A 1 290 ? -16.680 -25.756 6.613 1.00 64.88 290 GLY A O 1
ATOM 2279 N N . THR A 1 291 ? -16.977 -25.677 8.845 1.00 72.31 291 THR A N 1
ATOM 2280 C CA . THR A 1 291 ? -18.177 -26.532 8.902 1.00 72.31 291 THR A CA 1
ATOM 2281 C C . THR A 1 291 ? -19.053 -26.145 10.101 1.00 72.31 291 THR A C 1
ATOM 2283 O O . THR A 1 291 ? -18.479 -25.802 11.138 1.00 72.31 291 THR A O 1
ATOM 2286 N N . PRO A 1 292 ? -20.395 -26.279 10.031 1.00 74.75 292 PRO A N 1
ATOM 2287 C CA . PRO A 1 292 ? -21.278 -26.091 11.190 1.00 74.75 292 PRO A CA 1
ATOM 2288 C C . PRO A 1 292 ? -20.844 -26.919 12.407 1.00 74.75 292 PRO A C 1
ATOM 2290 O O . PRO A 1 292 ? -20.784 -26.411 13.525 1.00 74.75 292 PRO A O 1
ATOM 2293 N N . GLU A 1 293 ? -20.402 -28.157 12.167 1.00 80.44 293 GLU A N 1
ATOM 2294 C CA . GLU A 1 293 ? -19.851 -29.029 13.204 1.00 80.44 293 GLU A CA 1
ATOM 2295 C C . GLU A 1 293 ? -18.651 -28.393 13.922 1.00 80.44 293 GLU A C 1
ATOM 2297 O O . GLU A 1 293 ? -18.604 -28.392 15.152 1.00 80.44 293 GLU A O 1
ATOM 2302 N N . ALA A 1 294 ? -17.700 -27.812 13.181 1.00 80.56 294 ALA A N 1
ATOM 2303 C CA . ALA A 1 294 ? -16.566 -27.109 13.778 1.00 80.56 294 ALA A CA 1
ATOM 2304 C C . ALA A 1 294 ? -17.031 -25.937 14.658 1.00 80.56 294 ALA A C 1
ATOM 2306 O O . ALA A 1 294 ? -16.491 -25.766 15.748 1.00 80.56 294 ALA A O 1
ATOM 2307 N N . HIS A 1 295 ? -18.071 -25.193 14.254 1.00 77.06 295 HIS A N 1
ATOM 2308 C CA . HIS A 1 295 ? -18.620 -24.090 15.058 1.00 77.06 295 HIS A CA 1
ATOM 2309 C C . HIS A 1 295 ? -19.204 -24.601 16.370 1.00 77.06 295 HIS A C 1
ATOM 2311 O O . HIS A 1 295 ? -18.949 -24.028 17.429 1.00 77.06 295 HIS A O 1
ATOM 2317 N N . ARG A 1 296 ? -19.983 -25.686 16.315 1.00 83.56 296 ARG A N 1
ATOM 2318 C CA . ARG A 1 296 ? -20.580 -26.312 17.499 1.00 83.56 296 ARG A CA 1
ATOM 2319 C C . ARG A 1 296 ? -19.512 -26.833 18.445 1.00 83.56 296 ARG A C 1
ATOM 2321 O O . ARG A 1 296 ? -19.573 -26.548 19.641 1.00 83.56 296 ARG A O 1
ATOM 2328 N N . LEU A 1 297 ? -18.526 -27.560 17.922 1.00 87.94 297 LEU A N 1
ATOM 2329 C CA . LEU A 1 297 ? -17.400 -28.075 18.701 1.00 87.94 297 LEU A CA 1
ATOM 2330 C C . LEU A 1 297 ? -16.602 -26.933 19.344 1.00 87.94 297 LEU A C 1
ATOM 2332 O O . LEU A 1 297 ? -16.261 -26.998 20.525 1.00 87.94 297 LEU A O 1
ATOM 2336 N N . GLN A 1 298 ? -16.376 -25.846 18.609 1.00 87.25 298 GLN A N 1
ATOM 2337 C CA . GLN A 1 298 ? -15.675 -24.672 19.109 1.00 87.25 298 GLN A CA 1
ATOM 2338 C C . GLN A 1 298 ? -16.474 -23.901 20.170 1.00 87.25 298 GLN A C 1
ATOM 2340 O O . GLN A 1 298 ? -15.929 -23.550 21.218 1.00 87.25 298 GLN A O 1
ATOM 2345 N N . ALA A 1 299 ? -17.776 -23.693 19.957 1.00 85.69 299 ALA A N 1
ATOM 2346 C CA . ALA A 1 299 ? -18.676 -23.096 20.942 1.00 85.69 299 ALA A CA 1
ATOM 2347 C C . ALA A 1 299 ? -18.721 -23.922 22.228 1.00 85.69 299 ALA A C 1
ATOM 2349 O O . ALA A 1 299 ? -18.600 -23.379 23.328 1.00 85.69 299 ALA A O 1
ATOM 2350 N N . ARG A 1 300 ? -18.823 -25.248 22.096 1.00 88.19 300 ARG A N 1
ATOM 2351 C CA . ARG A 1 300 ? -18.769 -26.179 23.224 1.00 88.19 300 ARG A CA 1
ATOM 2352 C C . ARG A 1 300 ? -17.440 -26.067 23.971 1.00 88.19 300 ARG A C 1
ATOM 2354 O O . ARG A 1 300 ? -17.451 -25.974 25.200 1.00 88.19 300 ARG A O 1
ATOM 2361 N N . LEU A 1 301 ? -16.319 -26.002 23.249 1.00 92.94 301 LEU A N 1
ATOM 2362 C CA . LEU A 1 301 ? -14.996 -25.828 23.845 1.00 92.94 301 LEU A CA 1
ATOM 2363 C C . LEU A 1 301 ? -14.898 -24.528 24.647 1.00 92.94 301 LEU A C 1
ATOM 2365 O O . LEU A 1 301 ? -14.515 -24.566 25.815 1.00 92.94 301 LEU A O 1
ATOM 2369 N N . TYR A 1 302 ? -15.274 -23.387 24.069 1.00 92.38 302 TYR A N 1
ATOM 2370 C CA . TYR A 1 302 ? -15.160 -22.091 24.746 1.00 92.38 302 TYR A CA 1
ATOM 2371 C C . TYR A 1 302 ? -16.135 -21.928 25.916 1.00 92.38 302 TYR A C 1
ATOM 2373 O O . TYR A 1 302 ? -15.748 -21.398 26.958 1.00 92.38 302 TYR A O 1
ATOM 2381 N N . ARG A 1 303 ? -17.367 -22.449 25.819 1.00 90.44 303 ARG A N 1
ATOM 2382 C CA . ARG A 1 303 ? -18.289 -22.518 26.970 1.00 90.44 303 ARG A CA 1
ATOM 2383 C C . ARG A 1 303 ? -17.665 -23.297 28.116 1.00 90.44 303 ARG A C 1
ATOM 2385 O O . ARG A 1 303 ? -17.704 -22.867 29.272 1.00 90.44 303 ARG A O 1
ATOM 2392 N N . ARG A 1 304 ? -17.048 -24.435 27.794 1.00 93.69 304 ARG A N 1
ATOM 2393 C CA . ARG A 1 304 ? -16.390 -25.250 28.802 1.00 93.69 304 ARG A CA 1
ATOM 2394 C C . ARG A 1 304 ? -15.136 -24.582 29.355 1.00 93.69 304 ARG A C 1
ATOM 2396 O O . ARG A 1 304 ? -14.903 -24.696 30.552 1.00 93.69 304 ARG A O 1
ATOM 2403 N N . LEU A 1 305 ? -14.403 -23.821 28.543 1.00 94.94 305 LEU A N 1
ATOM 2404 C CA . LEU A 1 305 ? -13.270 -22.999 28.974 1.00 94.94 305 LEU A CA 1
ATOM 2405 C C . LEU A 1 305 ? -13.692 -21.952 30.019 1.00 94.94 305 LEU A C 1
ATOM 2407 O O . LEU A 1 305 ? -13.077 -21.865 31.080 1.00 94.94 305 LEU A O 1
ATOM 2411 N N . VAL A 1 306 ? -14.778 -21.215 29.757 1.00 94.69 306 VAL A N 1
ATOM 2412 C CA . VAL A 1 306 ? -15.367 -20.240 30.695 1.00 94.69 306 VAL A CA 1
ATOM 2413 C C . VAL A 1 306 ? -15.796 -20.921 31.996 1.00 94.69 306 VAL A C 1
ATOM 2415 O O . VAL A 1 306 ? -15.450 -20.462 33.086 1.00 94.69 306 VAL A O 1
ATOM 2418 N N . ARG A 1 307 ? -16.501 -22.056 31.900 1.00 93.94 307 ARG A N 1
ATOM 2419 C CA . ARG A 1 307 ? -16.927 -22.836 33.071 1.00 93.94 307 ARG A CA 1
ATOM 2420 C C . ARG A 1 307 ? -15.732 -23.355 33.875 1.00 93.94 307 ARG A C 1
ATOM 2422 O O . ARG A 1 307 ? -15.727 -23.240 35.096 1.00 93.94 307 ARG A O 1
ATOM 2429 N N . TYR A 1 308 ? -14.720 -23.891 33.203 1.00 95.94 308 TYR A N 1
ATOM 2430 C CA . TYR A 1 308 ? -13.516 -24.421 33.834 1.00 95.94 308 TYR A CA 1
ATOM 2431 C C . TYR A 1 308 ? -12.722 -23.319 34.549 1.00 95.94 308 TYR A C 1
ATOM 2433 O O . TYR A 1 308 ? -12.273 -23.524 35.673 1.00 95.94 308 TYR A O 1
ATOM 2441 N N . ALA A 1 309 ? -12.620 -22.119 33.969 1.00 96.88 309 ALA A N 1
ATOM 2442 C CA . ALA A 1 309 ? -12.001 -20.969 34.631 1.00 96.88 309 ALA A CA 1
ATOM 2443 C C . ALA A 1 309 ? -12.728 -20.570 35.931 1.00 96.88 309 ALA A C 1
ATOM 2445 O O . ALA A 1 309 ? -12.075 -20.271 36.937 1.00 96.88 309 ALA A O 1
ATOM 2446 N N . ALA A 1 310 ? -14.065 -20.625 35.936 1.00 95.75 310 ALA A N 1
ATOM 2447 C CA . ALA A 1 310 ? -14.871 -20.407 37.136 1.00 95.75 310 ALA A CA 1
ATOM 2448 C C . ALA A 1 310 ? -14.690 -21.527 38.178 1.00 95.75 310 ALA A C 1
ATOM 2450 O O . ALA A 1 310 ? -14.553 -21.241 39.365 1.00 95.75 310 ALA A O 1
ATOM 2451 N N . GLU A 1 311 ? -14.624 -22.792 37.749 1.00 95.62 311 GLU A N 1
ATOM 2452 C CA . GLU A 1 311 ? -14.352 -23.942 38.627 1.00 95.62 311 GLU A CA 1
ATOM 2453 C C . GLU A 1 311 ? -12.968 -23.842 39.287 1.00 95.62 311 GLU A C 1
ATOM 2455 O O . GLU A 1 311 ? -12.849 -24.077 40.487 1.00 95.62 311 GLU A O 1
ATOM 2460 N N . LEU A 1 312 ? -11.937 -23.436 38.536 1.00 96.75 312 LEU A N 1
ATOM 2461 C CA . LEU A 1 312 ? -10.600 -23.167 39.077 1.00 96.75 312 LEU A CA 1
ATOM 2462 C C . LEU A 1 312 ? -10.651 -22.087 40.161 1.00 96.75 312 LEU A C 1
ATOM 2464 O O . LEU A 1 312 ? -10.139 -22.286 41.260 1.00 96.75 312 LEU A O 1
ATOM 2468 N N . ALA A 1 313 ? -11.316 -20.963 39.879 1.00 96.38 313 ALA A N 1
ATOM 2469 C CA . ALA A 1 313 ? -11.449 -19.877 40.844 1.00 96.38 313 ALA A CA 1
ATOM 2470 C C . ALA A 1 313 ? -12.217 -20.308 42.106 1.00 96.38 313 ALA A C 1
ATOM 2472 O O . ALA A 1 313 ? -11.806 -19.960 43.212 1.00 96.38 313 ALA A O 1
ATOM 2473 N N . ALA A 1 314 ? -13.274 -21.114 41.958 1.00 95.69 314 ALA A N 1
ATOM 2474 C CA . ALA A 1 314 ? -14.040 -21.660 43.078 1.00 95.69 314 ALA A CA 1
ATOM 2475 C C . ALA A 1 314 ? -13.204 -22.595 43.971 1.00 95.69 314 ALA A C 1
ATOM 2477 O O . ALA A 1 314 ? -13.397 -22.613 45.184 1.00 95.69 314 ALA A O 1
ATOM 2478 N N . ARG A 1 315 ? -12.241 -23.327 43.393 1.00 97.38 315 ARG A N 1
ATOM 2479 C CA . ARG A 1 315 ? -11.263 -24.142 44.139 1.00 97.38 315 ARG A CA 1
ATOM 2480 C C . ARG A 1 315 ? -10.080 -23.334 44.689 1.00 97.38 315 ARG A C 1
ATOM 2482 O O . ARG A 1 315 ? -9.220 -23.896 45.359 1.00 97.38 315 ARG A O 1
ATOM 2489 N N . GLY A 1 316 ? -10.013 -22.030 44.414 1.00 96.00 316 GLY A N 1
ATOM 2490 C CA . GLY A 1 316 ? -8.873 -21.179 44.770 1.00 96.00 316 GLY A CA 1
ATOM 2491 C C . GLY A 1 316 ? -7.623 -21.421 43.914 1.00 96.00 316 GLY A C 1
ATOM 2492 O O . GLY A 1 316 ? -6.551 -20.905 44.231 1.00 96.00 316 GLY A O 1
ATOM 2493 N N . GLU A 1 317 ? -7.746 -22.180 42.825 1.00 97.25 317 GLU A N 1
ATOM 2494 C CA . GLU A 1 317 ? -6.659 -22.480 41.898 1.00 97.25 317 GLU A CA 1
ATOM 2495 C C . GLU A 1 317 ? -6.399 -21.293 40.957 1.00 97.25 317 GLU A C 1
ATOM 2497 O O . GLU A 1 317 ? -7.311 -20.576 40.524 1.00 97.25 317 GLU A O 1
ATOM 2502 N N . ARG A 1 318 ? -5.123 -21.083 40.621 1.00 96.31 318 ARG A N 1
ATOM 2503 C CA . ARG A 1 318 ? -4.671 -20.002 39.738 1.00 96.31 318 ARG A CA 1
ATOM 2504 C C . ARG A 1 318 ? -4.059 -20.583 38.472 1.00 96.31 318 ARG A C 1
ATOM 2506 O O . ARG A 1 318 ? -3.298 -21.545 38.531 1.00 96.31 318 ARG A O 1
ATOM 2513 N N . VAL A 1 319 ? -4.346 -19.956 37.336 1.00 96.81 319 VAL A N 1
ATOM 2514 C CA . VAL A 1 319 ? -3.622 -20.214 36.088 1.00 96.81 319 VAL A CA 1
ATOM 2515 C C . VAL A 1 319 ? -2.382 -19.325 36.047 1.00 96.81 319 VAL A C 1
ATOM 2517 O O . VAL A 1 319 ? -2.479 -18.121 36.275 1.00 96.81 319 VAL A O 1
ATOM 2520 N N . THR A 1 320 ? -1.225 -19.916 35.757 1.00 96.25 320 THR A N 1
ATOM 2521 C CA . THR A 1 320 ? 0.033 -19.187 35.540 1.00 96.25 320 THR A CA 1
ATOM 2522 C C . THR A 1 320 ? 0.215 -18.931 34.049 1.00 96.25 320 THR A C 1
ATOM 2524 O O . THR A 1 320 ? 0.051 -19.853 33.244 1.00 96.25 320 THR A O 1
ATOM 2527 N N . TYR A 1 321 ? 0.554 -17.697 33.671 1.00 96.56 321 TYR A N 1
ATOM 2528 C CA . TYR A 1 321 ? 0.932 -17.380 32.295 1.00 96.56 321 TYR A CA 1
ATOM 2529 C C . TYR A 1 321 ? 2.201 -18.145 31.902 1.00 96.56 321 TYR A C 1
ATOM 2531 O O . TYR A 1 321 ? 3.148 -18.234 32.681 1.00 96.56 321 TYR A O 1
ATOM 2539 N N . ARG A 1 322 ? 2.204 -18.720 30.702 1.00 95.25 322 ARG A N 1
ATOM 2540 C CA . ARG A 1 322 ? 3.355 -19.394 30.104 1.00 95.25 322 ARG A CA 1
ATOM 2541 C C . ARG A 1 322 ? 3.891 -18.489 28.993 1.00 95.25 322 ARG A C 1
ATOM 2543 O O . ARG A 1 322 ? 3.227 -18.386 27.960 1.00 95.25 322 ARG A O 1
ATOM 2550 N N . PRO A 1 323 ? 5.045 -17.826 29.191 1.00 91.81 323 PRO A N 1
ATOM 2551 C CA . PRO A 1 323 ? 5.644 -16.994 28.159 1.00 91.81 323 PRO A CA 1
ATOM 2552 C C . PRO A 1 323 ? 5.838 -17.778 26.865 1.00 91.81 323 PRO A C 1
ATOM 2554 O O . PRO A 1 323 ? 6.254 -18.939 26.885 1.00 91.81 323 PRO A O 1
ATOM 2557 N N . ARG A 1 324 ? 5.525 -17.136 25.741 1.00 87.94 324 ARG A N 1
ATOM 2558 C CA . ARG A 1 324 ? 5.742 -17.717 24.418 1.00 87.94 324 ARG A CA 1
ATOM 2559 C C . ARG A 1 324 ? 7.223 -17.728 24.078 1.00 87.94 324 ARG A C 1
ATOM 2561 O O . ARG A 1 324 ? 7.965 -16.826 24.470 1.00 87.94 324 ARG A O 1
ATOM 2568 N N . ALA A 1 325 ? 7.632 -18.724 23.301 1.00 86.56 325 ALA A N 1
ATOM 2569 C CA . ALA A 1 325 ? 8.918 -18.686 22.633 1.00 86.56 325 ALA A CA 1
ATOM 2570 C C . ALA A 1 325 ? 8.983 -17.434 21.737 1.00 86.56 325 ALA A C 1
ATOM 2572 O O . ALA A 1 325 ? 7.985 -17.107 21.077 1.00 86.56 325 ALA A O 1
ATOM 2573 N N . PRO A 1 326 ? 10.127 -16.725 21.707 1.00 79.25 326 PRO A N 1
ATOM 2574 C CA . PRO A 1 326 ? 10.310 -15.607 20.797 1.00 79.25 326 PRO A CA 1
ATOM 2575 C C . PRO A 1 326 ? 10.134 -16.097 19.358 1.00 79.25 326 PRO A C 1
ATOM 2577 O O . PRO A 1 326 ? 10.641 -17.153 18.984 1.00 79.25 326 PRO A O 1
ATOM 2580 N N . MET A 1 327 ? 9.417 -15.319 18.555 1.00 77.12 327 MET A N 1
ATOM 2581 C CA . MET A 1 327 ? 9.161 -15.620 17.149 1.00 77.12 327 MET A CA 1
ATOM 2582 C C . MET A 1 327 ? 9.600 -14.435 16.275 1.00 77.12 327 MET A C 1
ATOM 2584 O O . MET A 1 327 ? 9.556 -13.289 16.741 1.00 77.12 327 MET A O 1
ATOM 2588 N N . PRO A 1 328 ? 10.002 -14.669 15.016 1.00 73.69 328 PRO A N 1
ATOM 2589 C CA . PRO A 1 328 ? 10.283 -13.588 14.079 1.00 73.69 328 PRO A CA 1
ATOM 2590 C C . PRO A 1 328 ? 9.048 -12.709 13.823 1.00 73.69 328 PRO A C 1
ATOM 2592 O O . PRO A 1 328 ? 7.904 -13.167 13.876 1.00 73.69 328 PRO A O 1
ATOM 2595 N N . ALA A 1 329 ? 9.272 -11.427 13.527 1.00 67.00 329 ALA A N 1
ATOM 2596 C CA . ALA A 1 329 ? 8.189 -10.488 13.252 1.00 67.00 329 ALA A CA 1
ATOM 2597 C C . ALA A 1 329 ? 7.356 -10.936 12.034 1.00 67.00 329 ALA A C 1
ATOM 2599 O O . ALA A 1 329 ? 7.893 -11.136 10.948 1.00 67.00 329 ALA A O 1
ATOM 2600 N N . GLY A 1 330 ? 6.036 -11.045 12.214 1.00 63.16 330 GLY A N 1
ATOM 2601 C CA . GLY A 1 330 ? 5.087 -11.413 11.155 1.00 63.16 330 GLY A CA 1
ATOM 2602 C C . GLY A 1 330 ? 4.803 -12.913 11.004 1.00 63.16 330 GLY A C 1
ATOM 2603 O O . GLY A 1 330 ? 3.905 -13.261 10.241 1.00 63.16 330 GLY A O 1
ATOM 2604 N N . GLU A 1 331 ? 5.501 -13.785 11.736 1.00 68.75 331 GLU A N 1
ATOM 2605 C CA . GLU A 1 331 ? 5.265 -15.236 11.714 1.00 68.75 331 GLU A CA 1
ATOM 2606 C C . GLU A 1 331 ? 4.034 -15.657 12.551 1.00 68.75 331 GLU A C 1
ATOM 2608 O O . GLU A 1 331 ? 3.528 -14.894 13.376 1.00 68.75 331 GLU A O 1
ATOM 2613 N N . ASP A 1 332 ? 3.519 -16.873 12.332 1.00 68.94 332 ASP A N 1
ATOM 2614 C CA . ASP A 1 332 ? 2.375 -17.433 13.073 1.00 68.94 332 ASP A CA 1
ATOM 2615 C C . ASP A 1 332 ? 2.837 -18.071 14.403 1.00 68.94 332 ASP A C 1
ATOM 2617 O O . ASP A 1 332 ? 3.710 -18.942 14.406 1.00 68.94 332 ASP A O 1
ATOM 2621 N N . PRO A 1 333 ? 2.247 -17.705 15.557 1.00 68.31 333 PRO A N 1
ATOM 2622 C CA . PRO A 1 333 ? 2.718 -18.168 16.860 1.00 68.31 333 PRO A CA 1
ATOM 2623 C C . PRO A 1 333 ? 2.447 -19.656 17.066 1.00 68.31 333 PRO A C 1
ATOM 2625 O O . PRO A 1 333 ? 3.143 -20.288 17.861 1.00 68.31 333 PRO A O 1
ATOM 2628 N N . SER A 1 334 ? 1.444 -20.213 16.376 1.00 71.00 334 SER A N 1
ATOM 2629 C CA . SER A 1 334 ? 1.107 -21.631 16.453 1.00 71.00 334 SER A CA 1
ATOM 2630 C C . SER A 1 334 ? 2.243 -22.501 15.935 1.00 71.00 334 SER A C 1
ATOM 2632 O O . SER A 1 334 ? 2.425 -23.606 16.438 1.00 71.00 334 SER A O 1
ATOM 2634 N N . VAL A 1 335 ? 3.070 -21.974 15.028 1.00 71.19 335 VAL A N 1
ATOM 2635 C CA . VAL A 1 335 ? 4.255 -22.668 14.527 1.00 71.19 335 VAL A CA 1
ATOM 2636 C C . VAL A 1 335 ? 5.296 -22.857 15.624 1.00 71.19 335 VAL A C 1
ATOM 2638 O O . VAL A 1 335 ? 5.867 -23.932 15.730 1.00 71.19 335 VAL A O 1
ATOM 2641 N N . TYR A 1 336 ? 5.545 -21.846 16.453 1.00 79.38 336 TYR A N 1
ATOM 2642 C CA . TYR A 1 336 ? 6.647 -21.868 17.425 1.00 79.38 336 TYR A CA 1
ATOM 2643 C C . TYR A 1 336 ? 6.222 -22.329 18.821 1.00 79.38 336 TYR A C 1
ATOM 2645 O O . TYR A 1 336 ? 7.062 -22.707 19.631 1.00 79.38 336 TYR A O 1
ATOM 2653 N N . ASN A 1 337 ? 4.921 -22.285 19.111 1.00 81.19 337 ASN A N 1
ATOM 2654 C CA . ASN A 1 337 ? 4.368 -22.523 20.445 1.00 81.19 337 ASN A CA 1
ATOM 2655 C C . ASN A 1 337 ? 3.417 -23.729 20.492 1.00 81.19 337 ASN A C 1
ATOM 2657 O O . ASN A 1 337 ? 2.559 -23.803 21.369 1.00 81.19 337 ASN A O 1
ATOM 2661 N N . THR A 1 338 ? 3.551 -24.665 19.548 1.00 81.94 338 THR A N 1
ATOM 2662 C CA . THR A 1 338 ? 2.921 -25.993 19.609 1.00 81.94 338 THR A CA 1
ATOM 2663 C C . THR A 1 338 ? 3.908 -27.071 19.145 1.00 81.94 338 THR A C 1
ATOM 2665 O O . THR A 1 338 ? 4.863 -26.742 18.432 1.00 81.94 338 THR A O 1
ATOM 2668 N N . PRO A 1 339 ? 3.709 -28.351 19.513 1.00 85.50 339 PRO A N 1
ATOM 2669 C CA . PRO A 1 339 ? 4.575 -29.436 19.058 1.00 85.50 339 PRO A CA 1
ATOM 2670 C C . PRO A 1 339 ? 4.651 -29.539 17.534 1.00 85.50 339 PRO A C 1
ATOM 2672 O O . PRO A 1 339 ? 3.628 -29.537 16.854 1.00 85.50 339 PRO A O 1
ATOM 2675 N N . GLN A 1 340 ? 5.855 -29.662 16.974 1.00 79.81 340 GLN A N 1
ATOM 2676 C CA . GLN A 1 340 ? 6.041 -29.776 15.519 1.00 79.81 340 GLN A CA 1
ATOM 2677 C C . GLN A 1 340 ? 5.454 -31.082 14.964 1.00 79.81 340 GLN A C 1
ATOM 2679 O O . GLN A 1 340 ? 4.869 -31.090 13.877 1.00 79.81 340 GLN A O 1
ATOM 2684 N N . ASP A 1 341 ? 5.577 -32.171 15.728 1.00 85.50 341 ASP A N 1
ATOM 2685 C CA . ASP A 1 341 ? 4.931 -33.443 15.422 1.00 85.50 341 ASP A CA 1
ATOM 2686 C C . ASP A 1 341 ? 3.410 -33.306 15.562 1.00 85.50 341 ASP A C 1
ATOM 2688 O O . ASP A 1 341 ? 2.885 -32.867 16.587 1.00 85.50 341 ASP A O 1
ATOM 2692 N N . ALA A 1 342 ? 2.682 -33.685 14.516 1.00 85.69 342 ALA A N 1
ATOM 2693 C CA . ALA A 1 342 ? 1.231 -33.601 14.533 1.00 85.69 342 ALA A CA 1
ATOM 2694 C C . ALA A 1 342 ? 0.598 -34.608 15.475 1.00 85.69 342 ALA A C 1
ATOM 2696 O O . ALA A 1 342 ? -0.415 -34.281 16.083 1.00 85.69 342 ALA A O 1
ATOM 2697 N N . GLU A 1 343 ? 1.188 -35.790 15.644 1.00 91.62 343 GLU A N 1
ATOM 2698 C CA . GLU A 1 343 ? 0.654 -36.753 16.601 1.00 91.62 343 GLU A CA 1
ATOM 2699 C C . GLU A 1 343 ? 0.841 -36.259 18.035 1.00 91.62 343 GLU A C 1
ATOM 2701 O O . GLU A 1 343 ? -0.061 -36.404 18.858 1.00 91.62 343 GLU A O 1
ATOM 2706 N N . GLU A 1 344 ? 1.961 -35.601 18.336 1.00 92.38 344 GLU A N 1
ATOM 2707 C CA . GLU A 1 344 ? 2.150 -34.889 19.600 1.00 92.38 344 GLU A CA 1
ATOM 2708 C C . GLU A 1 344 ? 1.148 -33.748 19.790 1.00 92.38 344 GLU A C 1
ATOM 2710 O O . GLU A 1 344 ? 0.474 -33.703 20.818 1.00 92.38 344 GLU A O 1
ATOM 2715 N N . ALA A 1 345 ? 0.955 -32.889 18.789 1.00 87.75 345 ALA A N 1
ATOM 2716 C CA . ALA A 1 345 ? -0.028 -31.811 18.862 1.00 87.75 345 ALA A CA 1
ATOM 2717 C C . ALA A 1 345 ? -1.472 -32.334 19.015 1.00 87.75 345 ALA A C 1
ATOM 2719 O O . ALA A 1 345 ? -2.259 -31.761 19.769 1.00 87.75 345 ALA A O 1
ATOM 2720 N N . LYS A 1 346 ? -1.826 -33.452 18.363 1.00 93.81 346 LYS A N 1
ATOM 2721 C CA . LYS A 1 346 ? -3.110 -34.138 18.569 1.00 93.81 346 LYS A CA 1
ATOM 2722 C C . LYS A 1 346 ? -3.213 -34.704 19.982 1.00 93.81 346 LYS A C 1
ATOM 2724 O O . LYS A 1 346 ? -4.255 -34.545 20.608 1.00 93.81 346 LYS A O 1
ATOM 2729 N N . ARG A 1 347 ? -2.160 -35.335 20.520 1.00 95.44 347 ARG A N 1
ATOM 2730 C CA . ARG A 1 347 ? -2.136 -35.801 21.921 1.00 95.44 347 ARG A CA 1
ATOM 2731 C C . ARG A 1 347 ? -2.352 -34.644 22.895 1.00 95.44 347 ARG A C 1
ATOM 2733 O O . ARG A 1 347 ? -3.168 -34.781 23.802 1.00 95.44 347 ARG A O 1
ATOM 2740 N N . GLU A 1 348 ? -1.699 -33.503 22.684 1.00 94.38 348 GLU A N 1
ATOM 2741 C CA . GLU A 1 348 ? -1.924 -32.302 23.496 1.00 94.38 348 GLU A CA 1
ATOM 2742 C C . GLU A 1 348 ? -3.355 -31.765 23.367 1.00 94.38 348 GLU A C 1
ATOM 2744 O O . GLU A 1 348 ? -3.962 -31.399 24.375 1.00 94.38 348 GLU A O 1
ATOM 2749 N N . ALA A 1 349 ? -3.926 -31.757 22.158 1.00 93.81 349 ALA A N 1
ATOM 2750 C CA . ALA A 1 349 ? -5.315 -31.362 21.936 1.00 93.81 349 ALA A CA 1
ATOM 2751 C C . ALA A 1 349 ? -6.303 -32.301 22.647 1.00 93.81 349 ALA A C 1
ATOM 2753 O O . ALA A 1 349 ? -7.212 -31.821 23.323 1.00 93.81 349 ALA A O 1
ATOM 2754 N N . ARG A 1 350 ? -6.102 -33.624 22.571 1.00 96.88 350 ARG A N 1
ATOM 2755 C CA . ARG A 1 350 ? -6.921 -34.612 23.296 1.00 96.88 350 ARG A CA 1
ATOM 2756 C C . ARG A 1 350 ? -6.808 -34.412 24.809 1.00 96.88 350 ARG A C 1
ATOM 2758 O O . ARG A 1 350 ? -7.830 -34.280 25.473 1.00 96.88 350 ARG A O 1
ATOM 2765 N N . ALA A 1 351 ? -5.594 -34.250 25.336 1.00 95.69 351 ALA A N 1
ATOM 2766 C CA . ALA A 1 351 ? -5.373 -33.977 26.757 1.00 95.69 351 ALA A CA 1
ATOM 2767 C C . ALA A 1 351 ? -6.009 -32.649 27.213 1.00 95.69 351 ALA A C 1
ATOM 2769 O O . ALA A 1 351 ? -6.532 -32.545 28.325 1.00 95.69 351 ALA A O 1
ATOM 2770 N N . LEU A 1 352 ? -5.997 -31.617 26.360 1.00 94.38 352 LEU A N 1
ATOM 2771 C CA . LEU A 1 352 ? -6.716 -30.370 26.613 1.00 94.38 352 LEU A CA 1
ATOM 2772 C C . LEU A 1 352 ? -8.225 -30.617 26.715 1.00 94.38 352 LEU A C 1
ATOM 2774 O O . LEU A 1 352 ? -8.838 -30.150 27.675 1.00 94.38 352 LEU A O 1
ATOM 2778 N N . LEU A 1 353 ? -8.811 -31.318 25.743 1.00 95.81 353 LEU A N 1
ATOM 2779 C CA . LEU A 1 353 ? -10.240 -31.631 25.712 1.00 95.81 353 LEU A CA 1
ATOM 2780 C C . LEU A 1 353 ? -10.651 -32.427 26.957 1.00 95.81 353 LEU A C 1
ATOM 2782 O O . LEU A 1 353 ? -11.575 -32.012 27.655 1.00 95.81 353 LEU A O 1
ATOM 2786 N N . GLU A 1 354 ? -9.899 -33.469 27.316 1.00 96.06 354 GLU A N 1
ATOM 2787 C CA . GLU A 1 354 ? -10.121 -34.274 28.527 1.00 96.06 354 GLU A CA 1
ATOM 2788 C C . GLU A 1 354 ? -10.029 -33.441 29.806 1.00 96.06 354 GLU A C 1
ATOM 2790 O O . GLU A 1 354 ? -10.875 -33.562 30.691 1.00 96.06 354 GLU A O 1
ATOM 2795 N N . ARG A 1 355 ? -9.039 -32.543 29.907 1.00 95.25 355 ARG A N 1
ATOM 2796 C CA . ARG A 1 355 ? -8.900 -31.633 31.056 1.00 95.25 355 ARG A CA 1
ATOM 2797 C C . ARG A 1 355 ? -10.072 -30.664 31.157 1.00 95.25 355 ARG A C 1
ATOM 2799 O O . ARG A 1 355 ? -10.498 -30.315 32.256 1.00 95.25 355 ARG A O 1
ATOM 2806 N N . LEU A 1 356 ? -10.601 -30.233 30.017 1.00 94.69 356 LEU A N 1
ATOM 2807 C CA . LEU A 1 356 ? -11.848 -29.490 29.954 1.00 94.69 356 LEU A CA 1
ATOM 2808 C C . LEU A 1 356 ? -13.060 -30.407 30.178 1.00 94.69 356 LEU A C 1
ATOM 2810 O O . LEU A 1 356 ? -14.165 -29.907 30.199 1.00 94.69 356 LEU A O 1
ATOM 2814 N N . GLY A 1 357 ? -12.940 -31.714 30.394 1.00 93.81 357 GLY A N 1
ATOM 2815 C CA . GLY A 1 357 ? -14.091 -32.614 30.544 1.00 93.81 357 GLY A CA 1
ATOM 2816 C C . GLY A 1 357 ? -14.947 -32.723 29.277 1.00 93.81 357 GLY A C 1
ATOM 2817 O O . GLY A 1 357 ? -16.158 -32.917 29.364 1.00 93.81 357 GLY A O 1
ATOM 2818 N N . LEU A 1 358 ? -14.335 -32.525 28.112 1.00 95.31 358 LEU A N 1
ATOM 2819 C CA . LEU A 1 358 ? -14.917 -32.778 26.798 1.00 95.31 358 LEU A CA 1
ATOM 2820 C C . LEU A 1 358 ? -14.454 -34.152 26.317 1.00 95.31 358 LEU A C 1
ATOM 2822 O O . LEU A 1 358 ? -13.335 -34.560 26.615 1.00 95.31 358 LEU A O 1
ATOM 2826 N N . ASP A 1 359 ? -15.306 -34.846 25.568 1.00 94.81 359 ASP A N 1
ATOM 2827 C CA . ASP A 1 359 ? -14.958 -36.124 24.950 1.00 94.81 359 ASP A CA 1
ATOM 2828 C C . ASP A 1 359 ? -14.096 -35.872 23.700 1.00 94.81 359 ASP A C 1
ATOM 2830 O O . ASP A 1 359 ? -14.599 -35.280 22.737 1.00 94.81 359 ASP A O 1
ATOM 2834 N N . PRO A 1 360 ? -12.816 -36.292 23.675 1.00 95.88 360 PRO A N 1
ATOM 2835 C CA . PRO A 1 360 ? -11.957 -36.084 22.516 1.00 95.88 360 PRO A CA 1
ATOM 2836 C C . PRO A 1 360 ? -12.467 -36.772 21.253 1.00 95.88 360 PRO A C 1
ATOM 2838 O O . PRO A 1 360 ? -12.205 -36.282 20.157 1.00 95.88 360 PRO A O 1
ATOM 2841 N N . THR A 1 361 ? -13.220 -37.870 21.384 1.00 95.12 361 THR A N 1
ATOM 2842 C CA . THR A 1 361 ? -13.710 -38.631 20.228 1.00 95.12 361 THR A CA 1
ATOM 2843 C C . THR A 1 361 ? -14.666 -37.811 19.362 1.00 95.12 361 THR A C 1
ATOM 2845 O O . THR A 1 361 ? -14.646 -37.940 18.140 1.00 95.12 361 THR A O 1
ATOM 2848 N N . GLU A 1 362 ? -15.425 -36.885 19.959 1.00 93.56 362 GLU A N 1
ATOM 2849 C CA . GLU A 1 362 ? -16.282 -35.951 19.221 1.00 93.56 362 GLU A CA 1
ATOM 2850 C C . GLU A 1 362 ? -15.485 -34.938 18.384 1.00 93.56 362 GLU A C 1
ATOM 2852 O O . GLU A 1 362 ? -15.999 -34.398 17.408 1.00 93.56 362 GLU A O 1
ATOM 2857 N N . PHE A 1 363 ? -14.240 -34.653 18.774 1.00 94.19 363 PHE A N 1
ATOM 2858 C CA . PHE A 1 363 ? -13.369 -33.700 18.090 1.00 94.19 363 PHE A CA 1
ATOM 2859 C C . PHE A 1 363 ? -12.440 -34.382 17.089 1.00 94.19 363 PHE A C 1
ATOM 2861 O O . PHE A 1 363 ? -11.772 -33.688 16.330 1.00 94.19 363 PHE A O 1
ATOM 2868 N N . GLU A 1 364 ? -12.389 -35.711 17.044 1.00 93.25 364 GLU A N 1
ATOM 2869 C CA . GLU A 1 364 ? -11.356 -36.428 16.301 1.00 93.25 364 GLU A CA 1
ATOM 2870 C C . GLU A 1 364 ? -11.401 -36.129 14.797 1.00 93.25 364 GLU A C 1
ATOM 2872 O O . GLU A 1 364 ? -10.369 -35.869 14.183 1.00 93.25 364 GLU A O 1
ATOM 2877 N N . GLY A 1 365 ? -12.600 -36.023 14.212 1.00 89.81 365 GLY A N 1
ATOM 2878 C CA . GLY A 1 365 ? -12.760 -35.598 12.816 1.00 89.81 365 GLY A CA 1
ATOM 2879 C C . GLY A 1 365 ? -12.231 -34.182 12.541 1.00 89.81 365 GLY A C 1
ATOM 2880 O O . GLY A 1 365 ? -11.718 -33.913 11.453 1.00 89.81 365 GLY A O 1
ATOM 2881 N N . LEU A 1 366 ? -12.312 -33.277 13.524 1.00 87.75 366 LEU A N 1
ATOM 2882 C CA . LEU A 1 366 ? -11.707 -31.946 13.456 1.00 87.75 366 LEU A CA 1
ATOM 2883 C C . LEU A 1 366 ? -10.186 -32.020 13.657 1.00 87.75 366 LEU A C 1
ATOM 2885 O O . LEU A 1 366 ? -9.458 -31.403 12.887 1.00 87.75 366 LEU A O 1
ATOM 2889 N N . LEU A 1 367 ? -9.699 -32.774 14.646 1.00 91.56 367 LEU A N 1
ATOM 2890 C CA . LEU A 1 367 ? -8.269 -32.905 14.944 1.00 91.56 367 LEU A CA 1
ATOM 2891 C C . LEU A 1 367 ? -7.501 -33.525 13.773 1.00 91.56 367 LEU A C 1
ATOM 2893 O O . LEU A 1 367 ? -6.482 -32.976 13.366 1.00 91.56 367 LEU A O 1
ATOM 2897 N N . GLU A 1 368 ? -8.016 -34.598 13.174 1.00 89.31 368 GLU A N 1
ATOM 2898 C CA . GLU A 1 368 ? -7.433 -35.234 11.986 1.00 89.31 368 GLU A CA 1
ATOM 2899 C C . GLU A 1 368 ? -7.422 -34.296 10.775 1.00 89.31 368 GLU A C 1
ATOM 2901 O O . GLU A 1 368 ? -6.471 -34.251 9.988 1.00 89.31 368 GLU A O 1
ATOM 2906 N N . ARG A 1 369 ? -8.478 -33.492 10.625 1.00 81.88 369 ARG A N 1
ATOM 2907 C CA . ARG A 1 369 ? -8.575 -32.531 9.528 1.00 81.88 369 ARG A CA 1
ATOM 2908 C C . ARG A 1 369 ? -7.632 -31.345 9.717 1.00 81.88 369 ARG A C 1
ATOM 2910 O O . ARG A 1 369 ? -7.033 -30.917 8.727 1.00 81.88 369 ARG A O 1
ATOM 2917 N N . SER A 1 370 ? -7.533 -30.817 10.935 1.00 81.12 370 SER A N 1
ATOM 2918 C CA . SER A 1 370 ? -6.907 -29.526 11.228 1.00 81.12 370 SER A CA 1
ATOM 2919 C C . SER A 1 370 ? -5.459 -29.635 11.713 1.00 81.12 370 SER A C 1
ATOM 2921 O O . SER A 1 370 ? -4.625 -28.826 11.306 1.00 81.12 370 SER A O 1
ATOM 2923 N N . ILE A 1 371 ? -5.130 -30.646 12.525 1.00 85.50 371 ILE A N 1
ATOM 2924 C CA . ILE A 1 371 ? -3.782 -30.890 13.057 1.00 85.50 371 ILE A CA 1
ATOM 2925 C C . ILE A 1 371 ? -3.087 -31.937 12.187 1.00 85.50 371 ILE A C 1
ATOM 2927 O O . ILE A 1 371 ? -3.073 -33.129 12.483 1.00 85.50 371 ILE A O 1
ATOM 2931 N N . ARG A 1 372 ? -2.501 -31.480 11.084 1.00 78.44 372 ARG A N 1
ATOM 2932 C CA . ARG A 1 372 ? -1.724 -32.327 10.169 1.00 78.44 372 ARG A CA 1
ATOM 2933 C C . ARG A 1 372 ? -0.224 -32.197 10.436 1.00 78.44 372 ARG A C 1
ATOM 2935 O O . ARG A 1 372 ? 0.182 -31.162 10.986 1.00 78.44 372 ARG A O 1
ATOM 2942 N N . PRO A 1 373 ? 0.593 -33.213 10.070 1.00 66.88 373 PRO A N 1
ATOM 2943 C CA . PRO A 1 373 ? 2.047 -33.091 10.045 1.00 66.88 373 PRO A CA 1
ATOM 2944 C C . PRO A 1 373 ? 2.422 -31.802 9.344 1.00 66.88 373 PRO A C 1
ATOM 2946 O O . PRO A 1 373 ? 1.762 -31.399 8.384 1.00 66.88 373 PRO A O 1
ATOM 2949 N N . ARG A 1 374 ? 3.441 -31.126 9.865 1.00 49.09 374 ARG A N 1
ATOM 2950 C CA . ARG A 1 374 ? 3.909 -29.871 9.302 1.00 49.09 374 ARG A CA 1
ATOM 2951 C C . ARG A 1 374 ? 4.441 -30.113 7.886 1.00 49.09 374 ARG A C 1
ATOM 2953 O O . ARG A 1 374 ? 5.611 -30.408 7.691 1.00 49.09 374 ARG A O 1
ATOM 2960 N N . GLU A 1 375 ? 3.561 -30.001 6.898 1.00 44.53 375 GLU A N 1
ATOM 2961 C CA . GLU A 1 375 ? 3.932 -29.950 5.479 1.00 44.53 375 GLU A CA 1
ATOM 2962 C C . GLU A 1 375 ? 4.400 -28.547 5.082 1.00 44.53 375 GLU A C 1
ATOM 2964 O O . GLU A 1 375 ? 5.022 -28.368 4.036 1.00 44.53 375 GLU A O 1
ATOM 2969 N N . LEU A 1 376 ? 4.111 -27.546 5.920 1.00 41.28 376 LEU A N 1
ATOM 2970 C CA . LEU A 1 376 ? 4.532 -26.177 5.693 1.00 41.28 376 LEU A CA 1
ATOM 2971 C C . LEU A 1 376 ? 5.805 -25.836 6.432 1.00 41.28 376 LEU A C 1
ATOM 2973 O O . LEU A 1 376 ? 5.837 -25.674 7.656 1.00 41.28 376 LEU A O 1
ATOM 2977 N N . TYR A 1 377 ? 6.806 -25.573 5.621 1.00 43.62 377 TYR A N 1
ATOM 2978 C CA . TYR A 1 377 ? 7.864 -24.669 5.989 1.00 43.62 377 TYR A CA 1
ATOM 2979 C C . TYR A 1 377 ? 7.261 -23.291 6.298 1.00 43.62 377 TYR A C 1
ATOM 2981 O O . TYR A 1 377 ? 6.355 -22.845 5.586 1.00 43.62 377 TYR A O 1
ATOM 2989 N N . THR A 1 378 ? 7.723 -22.613 7.356 1.00 50.78 378 THR A N 1
ATOM 2990 C CA . THR A 1 378 ? 7.468 -21.159 7.465 1.00 50.78 378 THR A CA 1
ATOM 2991 C C . THR A 1 378 ? 7.958 -20.469 6.200 1.00 50.78 378 THR A C 1
ATOM 2993 O O . THR A 1 378 ? 8.722 -21.052 5.434 1.00 50.78 378 THR A O 1
ATOM 2996 N N . ARG A 1 379 ? 7.578 -19.210 5.963 1.00 48.12 379 ARG A N 1
ATOM 2997 C CA . ARG A 1 379 ? 8.185 -18.472 4.849 1.00 48.12 379 ARG A CA 1
ATOM 2998 C C . ARG A 1 379 ? 9.712 -18.514 4.951 1.00 48.12 379 ARG A C 1
ATOM 3000 O O . ARG A 1 379 ? 10.358 -18.821 3.960 1.00 48.12 379 ARG A O 1
ATOM 3007 N N . ALA A 1 380 ? 10.251 -18.313 6.154 1.00 51.72 380 ALA A N 1
ATOM 3008 C CA . ALA A 1 380 ? 11.679 -18.428 6.412 1.00 51.72 380 ALA A CA 1
ATOM 3009 C C . ALA A 1 380 ? 12.234 -19.827 6.112 1.00 51.72 380 ALA A C 1
ATOM 3011 O O . ALA A 1 380 ? 13.227 -19.921 5.413 1.00 51.72 380 ALA A O 1
ATOM 3012 N N . GLU A 1 381 ? 11.597 -20.908 6.562 1.00 52.38 381 GLU A N 1
ATOM 3013 C CA . GLU A 1 381 ? 12.067 -22.276 6.300 1.00 52.38 381 GLU A CA 1
ATOM 3014 C C . GLU A 1 381 ? 11.852 -22.716 4.843 1.00 52.38 381 GLU A C 1
ATOM 3016 O O . GLU A 1 381 ? 12.515 -23.628 4.356 1.00 52.38 381 GLU A O 1
ATOM 3021 N N . PHE A 1 382 ? 10.876 -22.129 4.149 1.00 52.12 382 PHE A N 1
ATOM 3022 C CA . PHE A 1 382 ? 10.583 -22.415 2.751 1.00 52.12 382 PHE A CA 1
ATOM 3023 C C . PHE A 1 382 ? 11.608 -21.705 1.886 1.00 52.12 382 PHE A C 1
ATOM 3025 O O . PHE A 1 382 ? 12.169 -22.320 0.987 1.00 52.12 382 PHE A O 1
ATOM 3032 N N . ASP A 1 383 ? 11.887 -20.442 2.205 1.00 55.56 383 ASP A N 1
ATOM 3033 C CA . ASP A 1 383 ? 12.978 -19.677 1.626 1.00 55.56 383 ASP A CA 1
ATOM 3034 C C . ASP A 1 383 ? 14.320 -20.351 1.976 1.00 55.56 383 ASP A C 1
ATOM 3036 O O . ASP A 1 383 ? 15.144 -20.504 1.084 1.00 55.56 383 ASP A O 1
ATOM 3040 N N . GLU A 1 384 ? 14.501 -20.878 3.197 1.00 59.56 384 GLU A N 1
ATOM 3041 C CA . GLU A 1 384 ? 15.672 -21.655 3.644 1.00 59.56 384 GLU A CA 1
ATOM 3042 C C . GLU A 1 384 ? 15.812 -22.964 2.856 1.00 59.56 384 GLU A C 1
ATOM 3044 O O . GLU A 1 384 ? 16.883 -23.299 2.345 1.00 59.56 384 GLU A O 1
ATOM 3049 N N . ARG A 1 385 ? 14.713 -23.699 2.674 1.00 60.19 385 ARG A N 1
ATOM 3050 C CA . ARG A 1 385 ? 14.689 -24.891 1.830 1.00 60.19 385 ARG A CA 1
ATOM 3051 C C . ARG A 1 385 ? 14.992 -24.560 0.390 1.00 60.19 385 ARG A C 1
ATOM 3053 O O . ARG A 1 385 ? 15.854 -25.202 -0.188 1.00 60.19 385 ARG A O 1
ATOM 3060 N N . ILE A 1 386 ? 14.338 -23.552 -0.180 1.00 61.06 386 ILE A N 1
ATOM 3061 C CA . ILE A 1 386 ? 14.669 -23.072 -1.515 1.00 61.06 386 ILE A CA 1
ATOM 3062 C C . ILE A 1 386 ? 16.147 -22.711 -1.559 1.00 61.06 386 ILE A C 1
ATOM 3064 O O . ILE A 1 386 ? 16.792 -23.154 -2.488 1.00 61.06 386 ILE A O 1
ATOM 3068 N N . THR A 1 387 ? 16.721 -22.011 -0.580 1.00 62.81 387 THR A N 1
ATOM 3069 C CA . THR A 1 387 ? 18.152 -21.669 -0.586 1.00 62.81 387 THR A CA 1
ATOM 3070 C C . THR A 1 387 ? 19.076 -22.879 -0.475 1.00 62.81 387 THR A C 1
ATOM 3072 O O . THR A 1 387 ? 20.117 -22.879 -1.123 1.00 62.81 387 THR A O 1
ATOM 3075 N N . THR A 1 388 ? 18.678 -23.928 0.250 1.00 61.41 388 THR A N 1
ATOM 3076 C CA . THR A 1 388 ? 19.443 -25.182 0.381 1.00 61.41 388 THR A CA 1
ATOM 3077 C C . THR A 1 388 ? 19.240 -26.136 -0.807 1.00 61.41 388 THR A C 1
ATOM 3079 O O . THR A 1 388 ? 20.052 -27.039 -1.028 1.00 61.41 388 THR A O 1
ATOM 3082 N N . LEU A 1 389 ? 18.206 -25.931 -1.639 1.00 60.81 389 LEU A N 1
ATOM 3083 C CA . LEU A 1 389 ? 18.030 -26.638 -2.909 1.00 60.81 389 LEU A CA 1
ATOM 3084 C C . LEU A 1 389 ? 19.130 -26.225 -3.902 1.00 60.81 389 LEU A C 1
ATOM 3086 O O . LEU A 1 389 ? 19.104 -25.142 -4.479 1.00 60.81 389 LEU A O 1
ATOM 3090 N N . GLY A 1 390 ? 20.077 -27.129 -4.156 1.00 54.62 390 GLY A N 1
ATOM 3091 C CA . GLY A 1 390 ? 21.111 -26.953 -5.186 1.00 54.62 390 GLY A CA 1
ATOM 3092 C C . GLY A 1 390 ? 22.536 -26.824 -4.652 1.00 54.62 390 GLY A C 1
ATOM 3093 O O . GLY A 1 390 ? 23.473 -26.799 -5.450 1.00 54.62 390 GLY A O 1
ATOM 3094 N N . GLU A 1 391 ? 22.732 -26.824 -3.335 1.00 60.88 391 GLU A N 1
ATOM 3095 C CA . GLU A 1 391 ? 24.067 -26.909 -2.745 1.00 60.88 391 GLU A CA 1
ATOM 3096 C C . GLU A 1 391 ? 24.556 -28.371 -2.783 1.00 60.88 391 GLU A C 1
ATOM 3098 O O . GLU A 1 391 ? 23.926 -29.271 -2.231 1.00 60.88 391 GLU A O 1
ATOM 3103 N N . GLY A 1 392 ? 25.655 -28.638 -3.501 1.00 54.62 392 GLY A N 1
ATOM 3104 C CA . GLY A 1 392 ? 26.464 -29.842 -3.262 1.00 54.62 392 GLY A CA 1
ATOM 3105 C C . GLY A 1 392 ? 26.397 -31.023 -4.241 1.00 54.62 392 GLY A C 1
ATOM 3106 O O . GLY A 1 392 ? 26.803 -32.107 -3.836 1.00 54.62 392 GLY A O 1
ATOM 3107 N N . SER A 1 393 ? 25.970 -30.883 -5.506 1.00 59.97 393 SER A N 1
ATOM 3108 C CA . SER A 1 393 ? 26.329 -31.911 -6.516 1.00 59.97 393 SER A CA 1
ATOM 3109 C C . SER A 1 393 ? 27.137 -31.324 -7.664 1.00 59.97 393 SER A C 1
ATOM 3111 O O . SER A 1 393 ? 26.843 -30.238 -8.156 1.00 59.97 393 SER A O 1
ATOM 3113 N N . THR A 1 394 ? 28.187 -32.048 -8.050 1.00 69.06 394 THR A N 1
ATOM 3114 C CA . THR A 1 394 ? 29.139 -31.703 -9.116 1.00 69.06 394 THR A CA 1
ATOM 3115 C C . THR A 1 394 ? 28.575 -31.894 -10.520 1.00 69.06 394 THR A C 1
ATOM 3117 O O . THR A 1 394 ? 29.248 -31.555 -11.492 1.00 69.06 394 THR A O 1
ATOM 3120 N N . ASP A 1 395 ? 27.365 -32.443 -10.623 1.00 81.75 395 ASP A N 1
ATOM 3121 C CA . ASP A 1 395 ? 26.773 -32.898 -11.884 1.00 81.75 395 ASP A CA 1
ATOM 3122 C C . ASP A 1 395 ? 26.169 -31.742 -12.691 1.00 81.75 395 ASP A C 1
ATOM 3124 O O . ASP A 1 395 ? 25.868 -31.906 -13.871 1.00 81.75 395 ASP A O 1
ATOM 3128 N N . PHE A 1 396 ? 26.042 -30.560 -12.080 1.00 87.69 396 PHE A N 1
ATOM 3129 C CA . PHE A 1 396 ? 25.522 -29.362 -12.726 1.00 87.69 396 PHE A CA 1
ATOM 3130 C C . PHE A 1 396 ? 26.599 -28.288 -12.860 1.00 87.69 396 PHE A C 1
ATOM 3132 O O . PHE A 1 396 ? 27.321 -27.978 -11.908 1.00 87.69 396 PHE A O 1
ATOM 3139 N N . ARG A 1 397 ? 26.680 -27.691 -14.048 1.00 91.56 397 ARG A N 1
ATOM 3140 C CA . ARG A 1 397 ? 27.494 -26.504 -14.319 1.00 91.56 397 ARG A CA 1
ATOM 3141 C C . ARG A 1 397 ? 26.575 -25.329 -14.589 1.00 91.56 397 ARG A C 1
ATOM 3143 O O . ARG A 1 397 ? 25.643 -25.428 -15.379 1.00 91.56 397 ARG A O 1
ATOM 3150 N N . TYR A 1 398 ? 26.837 -24.215 -13.926 1.00 93.38 398 TYR A N 1
ATOM 3151 C CA . TYR A 1 398 ? 26.057 -22.998 -14.079 1.00 93.38 398 TYR A CA 1
ATOM 3152 C C . TYR A 1 398 ? 26.883 -21.936 -14.771 1.00 93.38 398 TYR A C 1
ATOM 3154 O O . TYR A 1 398 ? 28.067 -21.781 -14.489 1.00 93.38 398 TYR A O 1
ATOM 3162 N N . ARG A 1 399 ? 26.248 -21.155 -15.627 1.00 94.94 399 ARG A N 1
ATOM 3163 C CA . ARG A 1 399 ? 26.852 -19.993 -16.269 1.00 94.94 399 ARG A CA 1
ATOM 3164 C C . ARG A 1 399 ? 25.823 -18.882 -16.312 1.00 94.94 399 ARG A C 1
ATOM 3166 O O . ARG A 1 399 ? 24.637 -19.170 -16.419 1.00 94.94 399 ARG A O 1
ATOM 3173 N N . PHE A 1 400 ? 26.249 -17.628 -16.263 1.00 95.44 400 PHE A N 1
ATOM 3174 C CA . PHE A 1 400 ? 25.383 -16.525 -16.652 1.00 95.44 400 PHE A CA 1
ATOM 3175 C C . PHE A 1 400 ? 26.021 -15.666 -17.735 1.00 95.44 400 PHE A C 1
ATOM 3177 O O . PHE A 1 400 ? 27.237 -15.513 -17.807 1.00 95.44 400 PHE A O 1
ATOM 3184 N N . GLU A 1 401 ? 25.174 -15.065 -18.553 1.00 95.00 401 GLU A N 1
ATOM 3185 C CA . GLU A 1 401 ? 25.496 -13.967 -19.439 1.00 95.00 401 GLU A CA 1
ATOM 3186 C C . GLU A 1 401 ? 24.740 -12.740 -18.949 1.00 95.00 401 GLU A C 1
ATOM 3188 O O . GLU A 1 401 ? 23.508 -12.717 -18.859 1.00 95.00 401 GLU A O 1
ATOM 3193 N N . LEU A 1 402 ? 25.503 -11.715 -18.588 1.00 94.00 402 LEU A N 1
ATOM 3194 C CA . LEU A 1 402 ? 24.954 -10.419 -18.246 1.00 94.00 402 LEU A CA 1
ATOM 3195 C C . LEU A 1 402 ? 24.806 -9.626 -19.536 1.00 94.00 402 LEU A C 1
ATOM 3197 O O . LEU A 1 402 ? 25.794 -9.380 -20.231 1.00 94.00 402 LEU A O 1
ATOM 3201 N N . ARG A 1 403 ? 23.580 -9.220 -19.847 1.00 94.25 403 ARG A N 1
ATOM 3202 C CA . ARG A 1 403 ? 23.296 -8.332 -20.968 1.00 94.25 403 ARG A CA 1
ATOM 3203 C C . ARG A 1 403 ? 23.056 -6.926 -20.446 1.00 94.25 403 ARG A C 1
ATOM 3205 O O . ARG A 1 403 ? 22.482 -6.733 -19.371 1.00 94.25 403 ARG A O 1
ATOM 3212 N N . GLY A 1 404 ? 23.517 -5.945 -21.204 1.00 90.56 404 GLY A N 1
ATOM 3213 C CA . GLY A 1 404 ? 23.309 -4.559 -20.854 1.00 90.56 404 GLY A CA 1
ATOM 3214 C C . GLY A 1 404 ? 23.693 -3.593 -21.954 1.00 90.56 404 GLY A C 1
ATOM 3215 O O . GLY A 1 404 ? 24.150 -3.990 -23.020 1.00 90.56 404 GLY A O 1
ATOM 3216 N N . LYS A 1 405 ? 23.508 -2.304 -21.691 1.00 90.25 405 LYS A N 1
ATOM 3217 C CA . LYS A 1 405 ? 23.916 -1.212 -22.571 1.00 90.25 405 LYS A CA 1
ATOM 3218 C C . LYS A 1 405 ? 24.496 -0.071 -21.749 1.00 90.25 405 LYS A C 1
ATOM 3220 O O . LYS A 1 405 ? 24.022 0.230 -20.657 1.00 90.25 405 LYS A O 1
ATOM 3225 N N . GLY A 1 406 ? 25.510 0.587 -22.299 1.00 90.06 406 GLY A N 1
ATOM 3226 C CA . GLY A 1 406 ? 26.190 1.708 -21.653 1.00 90.06 406 GLY A CA 1
ATOM 3227 C C . GLY A 1 406 ? 27.436 1.301 -20.868 1.00 90.06 406 GLY A C 1
ATOM 3228 O O . GLY A 1 406 ? 27.822 0.132 -20.829 1.00 90.06 406 GLY A O 1
ATOM 3229 N N . TRP A 1 407 ? 28.079 2.305 -20.274 1.00 92.81 407 TRP A N 1
ATOM 3230 C CA . TRP A 1 407 ? 29.456 2.234 -19.787 1.00 92.81 407 TRP A CA 1
ATOM 3231 C C . TRP A 1 407 ? 29.635 1.482 -18.470 1.00 92.81 407 TRP A C 1
ATOM 3233 O O . TRP A 1 407 ? 30.756 1.110 -18.160 1.00 92.81 407 TRP A O 1
ATOM 3243 N N . GLY A 1 408 ? 28.581 1.216 -17.690 1.00 90.38 408 GLY A N 1
ATOM 3244 C CA . GLY A 1 408 ? 28.729 0.548 -16.388 1.00 90.38 408 GLY A CA 1
ATOM 3245 C C . GLY A 1 408 ? 29.428 -0.815 -16.478 1.00 90.38 408 GLY A C 1
ATOM 3246 O O . GLY A 1 408 ? 30.068 -1.241 -15.523 1.00 90.38 408 GLY A O 1
ATOM 3247 N N . VAL A 1 409 ? 29.408 -1.458 -17.652 1.00 94.19 409 VAL A N 1
ATOM 3248 C CA . VAL A 1 409 ? 30.169 -2.686 -17.935 1.00 94.19 409 VAL A CA 1
ATOM 3249 C C . VAL A 1 409 ? 31.676 -2.536 -17.728 1.00 94.19 409 VAL A C 1
ATOM 3251 O O . VAL A 1 409 ? 32.334 -3.516 -17.410 1.00 94.19 409 VAL A O 1
ATOM 3254 N N . VAL A 1 410 ? 32.242 -1.326 -17.820 1.00 95.06 410 VAL A N 1
ATOM 3255 C CA . VAL A 1 410 ? 33.691 -1.086 -17.668 1.00 95.06 410 VAL A CA 1
ATOM 3256 C C . VAL A 1 410 ? 34.214 -1.434 -16.284 1.00 95.06 410 VAL A C 1
ATOM 3258 O O . VAL A 1 410 ? 35.411 -1.640 -16.117 1.00 95.06 410 VAL A O 1
ATOM 3261 N N . ALA A 1 411 ? 33.336 -1.514 -15.282 1.00 95.44 411 ALA A N 1
ATOM 3262 C CA . ALA A 1 411 ? 33.701 -2.011 -13.964 1.00 95.44 411 ALA A CA 1
ATOM 3263 C C . ALA A 1 411 ? 34.075 -3.506 -13.978 1.00 95.44 411 ALA A C 1
ATOM 3265 O O . ALA A 1 411 ? 34.736 -3.959 -13.049 1.00 95.44 411 ALA A O 1
ATOM 3266 N N . LEU A 1 412 ? 33.670 -4.239 -15.023 1.00 96.56 412 LEU A N 1
ATOM 3267 C CA . LEU A 1 412 ? 33.913 -5.666 -15.263 1.00 96.56 412 LEU A CA 1
ATOM 3268 C C . LEU A 1 412 ? 34.889 -5.928 -16.423 1.00 96.56 412 LEU A C 1
ATOM 3270 O O . LEU A 1 412 ? 35.224 -7.077 -16.713 1.00 96.56 412 LEU A O 1
ATOM 3274 N N . LEU A 1 413 ? 35.332 -4.876 -17.110 1.00 97.38 413 LEU A N 1
ATOM 3275 C CA . LEU A 1 413 ? 36.246 -4.969 -18.241 1.00 97.38 413 LEU A CA 1
ATOM 3276 C C . LEU A 1 413 ? 37.590 -4.335 -17.895 1.00 97.38 413 LEU A C 1
ATOM 3278 O O . LEU A 1 413 ? 37.683 -3.435 -17.060 1.00 97.38 413 LEU A O 1
ATOM 3282 N N . GLN A 1 414 ? 38.624 -4.768 -18.602 1.00 97.00 414 GLN A N 1
ATOM 3283 C CA . GLN A 1 414 ? 39.925 -4.121 -18.625 1.00 97.00 414 GLN A CA 1
ATOM 3284 C C . GLN A 1 414 ? 40.265 -3.703 -20.056 1.00 97.00 414 GLN A C 1
ATOM 3286 O O . GLN A 1 414 ? 39.885 -4.375 -21.021 1.00 97.00 414 GLN A O 1
ATOM 3291 N N . PRO A 1 415 ? 41.003 -2.605 -20.225 1.00 97.81 415 PRO A N 1
ATOM 3292 C CA . PRO A 1 415 ? 41.474 -2.190 -21.533 1.00 97.81 415 PRO A CA 1
ATOM 3293 C C . PRO A 1 415 ? 42.446 -3.220 -22.124 1.00 97.81 415 PRO A C 1
ATOM 3295 O O . PRO A 1 415 ? 43.198 -3.897 -21.413 1.00 97.81 415 PRO A O 1
ATOM 3298 N N . ILE A 1 416 ? 42.442 -3.335 -23.450 1.00 97.56 416 ILE A N 1
ATOM 3299 C CA . ILE A 1 416 ? 43.432 -4.122 -24.201 1.00 97.56 416 ILE A CA 1
ATOM 3300 C C . ILE A 1 416 ? 44.784 -3.401 -24.243 1.00 97.56 416 ILE A C 1
ATOM 3302 O O . ILE A 1 416 ? 45.831 -4.044 -24.215 1.00 97.56 416 ILE A O 1
ATOM 3306 N N . ASP A 1 417 ? 44.752 -2.069 -24.226 1.00 96.06 417 ASP A N 1
ATOM 3307 C CA . ASP A 1 417 ? 45.931 -1.213 -24.157 1.00 96.06 417 ASP A CA 1
ATOM 3308 C C . ASP A 1 417 ? 46.755 -1.502 -22.879 1.00 96.06 417 ASP A C 1
ATOM 3310 O O . ASP A 1 417 ? 46.238 -1.314 -21.771 1.00 96.06 417 ASP A O 1
ATOM 3314 N N . PRO A 1 418 ? 48.025 -1.939 -23.001 1.00 95.25 418 PRO A N 1
ATOM 3315 C CA . PRO A 1 418 ? 48.841 -2.355 -21.864 1.00 95.25 418 PRO A CA 1
ATOM 3316 C C . PRO A 1 418 ? 49.184 -1.206 -20.906 1.00 95.25 418 PRO A C 1
ATOM 3318 O O . PRO A 1 418 ? 49.279 -1.439 -19.700 1.00 95.25 418 PRO A O 1
ATOM 3321 N N . GLU A 1 419 ? 49.319 0.032 -21.392 1.00 94.75 419 GLU A N 1
ATOM 3322 C CA . GLU A 1 419 ? 49.610 1.188 -20.535 1.00 94.75 419 GLU A CA 1
ATOM 3323 C C . GLU A 1 419 ? 48.395 1.566 -19.692 1.00 94.75 419 GLU A C 1
ATOM 3325 O O . GLU A 1 419 ? 48.503 1.860 -18.499 1.00 94.75 419 GLU A O 1
ATOM 3330 N N . VAL A 1 420 ? 47.213 1.560 -20.312 1.00 96.38 420 VAL A N 1
ATOM 3331 C CA . VAL A 1 420 ? 45.964 1.870 -19.609 1.00 96.38 420 VAL A CA 1
ATOM 3332 C C . VAL A 1 420 ? 45.620 0.733 -18.655 1.00 96.38 420 VAL A C 1
ATOM 3334 O O . VAL A 1 420 ? 45.212 0.999 -17.528 1.00 96.38 420 VAL A O 1
ATOM 3337 N N . ARG A 1 421 ? 45.866 -0.519 -19.059 1.00 96.75 421 ARG A N 1
ATOM 3338 C CA . ARG A 1 421 ? 45.684 -1.706 -18.218 1.00 96.75 421 ARG A CA 1
ATOM 3339 C C . ARG A 1 421 ? 46.536 -1.637 -16.955 1.00 96.75 421 ARG A C 1
ATOM 3341 O O . ARG A 1 421 ? 45.999 -1.850 -15.872 1.00 96.75 421 ARG A O 1
ATOM 3348 N N . ALA A 1 422 ? 47.812 -1.256 -17.068 1.00 95.12 422 ALA A N 1
ATOM 3349 C CA . ALA A 1 422 ? 48.731 -1.160 -15.929 1.00 95.12 422 ALA A CA 1
ATOM 3350 C C . ALA A 1 422 ? 48.256 -0.191 -14.828 1.00 95.12 422 ALA A C 1
ATOM 3352 O O . ALA A 1 422 ? 48.566 -0.388 -13.656 1.00 95.12 422 ALA A O 1
ATOM 3353 N N . ARG A 1 423 ? 47.471 0.832 -15.187 1.00 96.50 423 ARG A N 1
ATOM 3354 C CA . ARG A 1 423 ? 46.913 1.826 -14.251 1.00 96.50 423 ARG A CA 1
ATOM 3355 C C . ARG A 1 423 ? 45.402 1.701 -14.034 1.00 96.50 423 ARG A C 1
ATOM 3357 O O . ARG A 1 423 ? 44.827 2.488 -13.288 1.00 96.50 423 ARG A O 1
ATOM 3364 N N . TRP A 1 424 ? 44.741 0.729 -14.668 1.00 95.69 424 TRP A N 1
ATOM 3365 C CA . TRP A 1 424 ? 43.277 0.620 -14.674 1.00 95.69 424 TRP A CA 1
ATOM 3366 C C . TRP A 1 424 ? 42.707 0.459 -13.264 1.00 95.69 424 TRP A C 1
ATOM 3368 O O . TRP A 1 424 ? 41.714 1.098 -12.910 1.00 95.69 424 TRP A O 1
ATOM 3378 N N . GLY A 1 425 ? 43.374 -0.337 -12.423 1.00 90.69 425 GLY A N 1
ATOM 3379 C CA . GLY A 1 425 ? 42.991 -0.575 -11.030 1.00 90.69 425 GLY A CA 1
ATOM 3380 C C . GLY A 1 425 ? 43.003 0.682 -10.152 1.00 90.69 425 GLY A C 1
ATOM 3381 O O . GLY A 1 425 ? 42.145 0.802 -9.281 1.00 90.69 425 GLY A O 1
ATOM 3382 N N . SER A 1 426 ? 43.897 1.638 -10.429 1.00 94.06 426 SER A N 1
ATOM 3383 C CA . SER A 1 426 ? 44.032 2.895 -9.678 1.00 94.06 426 SER A CA 1
ATOM 3384 C C . SER A 1 426 ? 43.214 4.058 -10.251 1.00 94.06 426 SER A C 1
ATOM 3386 O O . SER A 1 426 ? 43.165 5.119 -9.637 1.00 94.06 426 SER A O 1
ATOM 3388 N N . MET A 1 427 ? 42.591 3.889 -11.421 1.00 96.38 427 MET A N 1
ATOM 3389 C CA . MET A 1 427 ? 41.723 4.905 -12.028 1.00 96.38 427 MET A CA 1
ATOM 3390 C C . MET A 1 427 ? 40.396 5.035 -11.268 1.00 96.38 427 MET A C 1
ATOM 3392 O O . MET A 1 427 ? 39.796 4.026 -10.877 1.00 96.38 427 MET A O 1
ATOM 3396 N N . SER A 1 428 ? 39.915 6.272 -11.106 1.00 95.00 428 SER A N 1
ATOM 3397 C CA . SER A 1 428 ? 38.587 6.536 -10.545 1.00 95.00 428 SER A CA 1
ATOM 3398 C C . SER A 1 428 ? 37.480 6.035 -11.487 1.00 95.00 428 SER A C 1
ATOM 3400 O O . SER A 1 428 ? 37.719 5.760 -12.666 1.00 95.00 428 SER A O 1
ATOM 3402 N N . GLN A 1 429 ? 36.239 5.910 -10.997 1.00 90.06 429 GLN A N 1
ATOM 3403 C CA . GLN A 1 429 ? 35.112 5.564 -11.878 1.00 90.06 429 GLN A CA 1
ATOM 3404 C C . GLN A 1 429 ? 34.908 6.599 -12.993 1.00 90.06 429 GLN A C 1
ATOM 3406 O O . GLN A 1 429 ? 34.593 6.205 -14.114 1.00 90.06 429 GLN A O 1
ATOM 3411 N N . GLY A 1 430 ? 35.142 7.886 -12.706 1.00 93.06 430 GLY A N 1
ATOM 3412 C CA . GLY A 1 430 ? 35.109 8.955 -13.706 1.00 93.06 430 GLY A CA 1
ATOM 3413 C C . GLY A 1 430 ? 36.165 8.754 -14.792 1.00 93.06 430 GLY A C 1
ATOM 3414 O O . GLY A 1 430 ? 35.833 8.753 -15.972 1.00 93.06 430 GLY A O 1
ATOM 3415 N N . ASP A 1 431 ? 37.407 8.445 -14.409 1.00 94.38 431 ASP A N 1
ATOM 3416 C CA . ASP A 1 431 ? 38.497 8.209 -15.368 1.00 94.38 431 ASP A CA 1
ATOM 3417 C C . ASP A 1 431 ? 38.247 6.981 -16.254 1.00 94.38 431 ASP A C 1
ATOM 3419 O O . ASP A 1 431 ? 38.581 6.971 -17.441 1.00 94.38 431 ASP A O 1
ATOM 3423 N N . ARG A 1 432 ? 37.673 5.913 -15.683 1.00 95.81 432 ARG A N 1
ATOM 3424 C CA . ARG A 1 432 ? 37.306 4.709 -16.445 1.00 95.81 432 ARG A CA 1
ATOM 3425 C C . ARG A 1 432 ? 36.160 4.987 -17.416 1.00 95.81 432 ARG A C 1
ATOM 3427 O O . ARG A 1 432 ? 36.199 4.485 -18.539 1.00 95.81 432 ARG A O 1
ATOM 3434 N N . ARG A 1 433 ? 35.170 5.787 -17.002 1.00 94.56 433 ARG A N 1
ATOM 3435 C CA . ARG A 1 433 ? 34.068 6.245 -17.859 1.00 94.56 433 ARG A CA 1
ATOM 3436 C C . ARG A 1 433 ? 34.594 7.088 -19.019 1.00 94.56 433 ARG A C 1
ATOM 3438 O O . ARG A 1 433 ? 34.303 6.750 -20.160 1.00 94.56 433 ARG A O 1
ATOM 3445 N N . ALA A 1 434 ? 35.425 8.089 -18.736 1.00 92.75 434 ALA A N 1
ATOM 3446 C CA . ALA A 1 434 ? 36.044 8.936 -19.754 1.00 92.75 434 ALA A CA 1
ATOM 3447 C C . ALA A 1 434 ? 36.858 8.100 -20.755 1.00 92.75 434 ALA A C 1
ATOM 3449 O O . ALA A 1 434 ? 36.658 8.186 -21.963 1.00 92.75 434 ALA A O 1
ATOM 3450 N N . TYR A 1 435 ? 37.684 7.165 -20.262 1.00 96.31 435 TYR A N 1
ATOM 3451 C CA . TYR A 1 435 ? 38.426 6.253 -21.136 1.00 96.31 435 TYR A CA 1
ATOM 3452 C C . TYR A 1 435 ? 37.510 5.438 -22.063 1.00 96.31 435 TYR A C 1
ATOM 3454 O O . TYR A 1 435 ? 37.823 5.277 -23.243 1.00 96.31 435 TYR A O 1
ATOM 3462 N N . PHE A 1 436 ? 36.392 4.924 -21.546 1.00 95.94 436 PHE A N 1
ATOM 3463 C CA . PHE A 1 436 ? 35.404 4.190 -22.334 1.00 95.94 436 PHE A CA 1
ATOM 3464 C C . PHE A 1 436 ? 34.712 5.070 -23.372 1.00 95.94 436 PHE A C 1
ATOM 3466 O O . PHE A 1 436 ? 34.642 4.682 -24.535 1.00 95.94 436 PHE A O 1
ATOM 3473 N N . GLU A 1 437 ? 34.257 6.260 -22.990 1.00 95.00 437 GLU A N 1
ATOM 3474 C CA . GLU A 1 437 ? 33.638 7.220 -23.907 1.00 95.00 437 GLU A CA 1
ATOM 3475 C C . GLU A 1 437 ? 34.614 7.625 -25.021 1.00 95.00 437 GLU A C 1
ATOM 3477 O O . GLU A 1 437 ? 34.226 7.689 -26.185 1.00 95.00 437 GLU A O 1
ATOM 3482 N N . ARG A 1 438 ? 35.911 7.756 -24.722 1.00 96.06 438 ARG A N 1
ATOM 3483 C CA . ARG A 1 438 ? 36.940 8.041 -25.730 1.00 96.06 438 ARG A CA 1
ATOM 3484 C C . ARG A 1 438 ? 37.167 6.936 -26.748 1.00 96.06 438 ARG A C 1
ATOM 3486 O O . ARG A 1 438 ? 37.432 7.230 -27.917 1.00 96.06 438 ARG A O 1
ATOM 3493 N N . VAL A 1 439 ? 37.244 5.687 -26.294 1.00 95.38 439 VAL A N 1
ATOM 3494 C CA . VAL A 1 439 ? 37.661 4.565 -27.155 1.00 95.38 439 VAL A CA 1
ATOM 3495 C C . VAL A 1 439 ? 36.474 3.859 -27.807 1.00 95.38 439 VAL A C 1
ATOM 3497 O O . VAL A 1 439 ? 36.626 3.324 -28.901 1.00 95.38 439 VAL A O 1
ATOM 3500 N N . VAL A 1 440 ? 35.291 3.913 -27.189 1.00 93.81 440 VAL A N 1
ATOM 3501 C CA . VAL A 1 440 ? 34.042 3.355 -27.733 1.00 93.81 440 VAL A CA 1
ATOM 3502 C C . VAL A 1 440 ? 33.202 4.429 -28.424 1.00 93.81 440 VAL A C 1
ATOM 3504 O O . VAL A 1 440 ? 32.753 4.216 -29.551 1.00 93.81 440 VAL A O 1
ATOM 3507 N N . GLY A 1 441 ? 33.027 5.594 -27.792 1.00 89.00 441 GLY A N 1
ATOM 3508 C CA . GLY A 1 441 ? 32.223 6.707 -28.311 1.00 89.00 441 GLY A CA 1
ATOM 3509 C C . GLY A 1 441 ? 30.824 6.279 -28.765 1.00 89.00 441 GLY A C 1
ATOM 3510 O O . GLY A 1 441 ? 30.194 5.410 -28.162 1.00 89.00 441 GLY A O 1
ATOM 3511 N N . ASP A 1 442 ? 30.375 6.840 -29.887 1.00 88.88 442 ASP A N 1
ATOM 3512 C CA . ASP A 1 442 ? 29.090 6.509 -30.520 1.00 88.88 442 ASP A CA 1
ATOM 3513 C C . ASP A 1 442 ? 29.135 5.228 -31.373 1.00 88.88 442 ASP A C 1
ATOM 3515 O O . ASP A 1 442 ? 28.199 4.944 -32.122 1.00 88.88 442 ASP A O 1
ATOM 3519 N N . GLN A 1 443 ? 30.226 4.454 -31.309 1.00 93.00 443 GLN A N 1
ATOM 3520 C CA . GLN A 1 443 ? 30.421 3.230 -32.089 1.00 93.00 443 GLN A CA 1
ATOM 3521 C C . GLN A 1 443 ? 30.500 2.020 -31.151 1.00 93.00 443 GLN A C 1
ATOM 3523 O O . GLN A 1 443 ? 31.594 1.548 -30.841 1.00 93.00 443 GLN A O 1
ATOM 3528 N N . PRO A 1 444 ? 29.357 1.459 -30.713 1.00 86.88 444 PRO A N 1
ATOM 3529 C CA . PRO A 1 444 ? 29.342 0.463 -29.648 1.00 86.88 444 PRO A CA 1
ATOM 3530 C C . PRO A 1 444 ? 30.180 -0.786 -29.934 1.00 86.88 444 PRO A C 1
ATOM 3532 O O . PRO A 1 444 ? 30.782 -1.334 -29.016 1.00 86.88 444 PRO A O 1
ATOM 3535 N N . LEU A 1 445 ? 30.290 -1.193 -31.204 1.00 93.44 445 LEU A N 1
ATOM 3536 C CA . LEU A 1 445 ? 31.113 -2.332 -31.632 1.00 93.44 445 LEU A CA 1
ATOM 3537 C C . LEU A 1 445 ? 32.595 -2.187 -31.241 1.00 93.44 445 LEU A C 1
ATOM 3539 O O . LEU A 1 445 ? 33.257 -3.189 -30.982 1.00 93.44 445 LEU A O 1
ATOM 3543 N N . ARG A 1 446 ? 33.098 -0.951 -31.110 1.00 94.62 446 ARG A N 1
ATOM 3544 C CA . ARG A 1 446 ? 34.482 -0.673 -30.692 1.00 94.62 446 ARG A CA 1
ATOM 3545 C C . ARG A 1 446 ? 34.777 -1.078 -29.256 1.00 94.62 446 ARG A C 1
ATOM 3547 O O . ARG A 1 446 ? 35.937 -1.184 -28.867 1.00 94.62 446 ARG A O 1
ATOM 3554 N N . MET A 1 447 ? 33.748 -1.339 -28.456 1.00 95.50 447 MET A N 1
ATOM 3555 C CA . MET A 1 447 ? 33.928 -1.861 -27.109 1.00 95.50 447 MET A CA 1
ATOM 3556 C C . MET A 1 447 ? 34.685 -3.196 -27.116 1.00 95.50 447 MET A C 1
ATOM 3558 O O . MET A 1 447 ? 35.604 -3.347 -26.318 1.00 95.50 447 MET A O 1
ATOM 3562 N N . ALA A 1 448 ? 34.390 -4.112 -28.045 1.00 94.94 448 ALA A N 1
ATOM 3563 C CA . ALA A 1 448 ? 35.112 -5.386 -28.159 1.00 94.94 448 ALA A CA 1
ATOM 3564 C C . ALA A 1 448 ? 36.547 -5.229 -28.710 1.00 94.94 448 ALA A C 1
ATOM 3566 O O . ALA A 1 448 ? 37.393 -6.092 -28.491 1.00 94.94 448 ALA A O 1
ATOM 3567 N N . GLU A 1 449 ? 36.842 -4.124 -29.403 1.00 95.88 449 GLU A N 1
ATOM 3568 C CA . GLU A 1 449 ? 38.180 -3.813 -29.933 1.00 95.88 449 GLU A CA 1
ATOM 3569 C C . GLU A 1 449 ? 39.119 -3.235 -28.866 1.00 95.88 449 GLU A C 1
ATOM 3571 O O . GLU A 1 449 ? 40.341 -3.358 -28.969 1.00 95.88 449 GLU A O 1
ATOM 3576 N N . HIS A 1 450 ? 38.557 -2.572 -27.853 1.00 97.25 450 HIS A N 1
ATOM 3577 C CA . HIS A 1 450 ? 39.321 -1.820 -26.857 1.00 97.25 450 HIS A CA 1
ATOM 3578 C C . HIS A 1 450 ? 39.264 -2.410 -25.453 1.00 97.25 450 HIS A C 1
ATOM 3580 O O . HIS A 1 450 ? 40.130 -2.099 -24.631 1.00 97.25 450 HIS A O 1
ATOM 3586 N N . PHE A 1 451 ? 38.296 -3.277 -25.182 1.00 98.00 451 PHE A N 1
ATOM 3587 C CA . PHE A 1 451 ? 38.123 -3.911 -23.890 1.00 98.00 451 PHE A CA 1
ATOM 3588 C C . PHE A 1 451 ? 38.062 -5.424 -24.019 1.00 98.00 451 PHE A C 1
ATOM 3590 O O . PHE A 1 451 ? 37.536 -5.984 -24.975 1.00 98.00 451 PHE A O 1
ATOM 3597 N N . THR A 1 452 ? 38.572 -6.085 -22.993 1.00 97.56 452 THR A N 1
ATOM 3598 C CA . THR A 1 452 ? 38.389 -7.512 -22.757 1.00 97.56 452 THR A CA 1
ATOM 3599 C C . THR A 1 452 ? 37.867 -7.684 -21.332 1.00 97.56 452 THR A C 1
ATOM 3601 O O . THR A 1 452 ? 38.133 -6.820 -20.489 1.00 97.56 452 THR A O 1
ATOM 3604 N N . PRO A 1 453 ? 37.104 -8.741 -21.019 1.00 97.75 453 PRO A N 1
ATOM 3605 C CA . PRO A 1 453 ? 36.723 -9.017 -19.640 1.00 97.75 453 PRO A CA 1
ATOM 3606 C C . PRO A 1 453 ? 37.943 -9.036 -18.713 1.00 97.75 453 PRO A C 1
ATOM 3608 O O . PRO A 1 453 ? 39.002 -9.567 -19.062 1.00 97.75 453 PRO A O 1
ATOM 3611 N N . ASP A 1 454 ? 37.819 -8.424 -17.536 1.00 96.94 454 ASP A N 1
ATOM 3612 C CA . ASP A 1 454 ? 38.910 -8.367 -16.560 1.00 96.94 454 ASP A CA 1
ATOM 3613 C C . ASP A 1 454 ? 39.001 -9.690 -15.791 1.00 96.94 454 ASP A C 1
ATOM 3615 O O . ASP A 1 454 ? 38.662 -9.776 -14.614 1.00 96.94 454 ASP A O 1
ATOM 3619 N N . THR A 1 455 ? 39.434 -10.750 -16.479 1.00 96.56 455 THR A N 1
ATOM 3620 C CA . THR A 1 455 ? 39.588 -12.094 -15.901 1.00 96.56 455 THR A CA 1
ATOM 3621 C C . THR A 1 455 ? 40.697 -12.165 -14.848 1.00 96.56 455 THR A C 1
ATOM 3623 O O . THR A 1 455 ? 40.727 -13.100 -14.054 1.00 96.56 455 THR A O 1
ATOM 3626 N N . GLY A 1 456 ? 41.596 -11.173 -14.804 1.00 94.81 456 GLY A N 1
ATOM 3627 C CA . GLY A 1 456 ? 42.627 -11.062 -13.772 1.00 94.81 456 GLY A CA 1
ATOM 3628 C C . GLY A 1 456 ? 42.050 -10.610 -12.432 1.00 94.81 456 GLY A C 1
ATOM 3629 O O . GLY A 1 456 ? 42.384 -11.180 -11.395 1.00 94.81 456 GLY A O 1
ATOM 3630 N N . ARG A 1 457 ? 41.153 -9.615 -12.448 1.00 94.25 457 ARG A N 1
ATOM 3631 C CA . ARG A 1 457 ? 40.446 -9.147 -11.247 1.00 94.25 457 ARG A CA 1
ATOM 3632 C C . ARG A 1 457 ? 39.230 -10.003 -10.902 1.00 94.25 457 ARG A C 1
ATOM 3634 O O . ARG A 1 457 ? 38.944 -10.222 -9.727 1.00 94.25 457 ARG A O 1
ATOM 3641 N N . PHE A 1 458 ? 38.525 -10.484 -11.917 1.00 96.56 458 PHE A N 1
ATOM 3642 C CA . PHE A 1 458 ? 37.317 -11.290 -11.802 1.00 96.56 458 PHE A CA 1
ATOM 3643 C C . PHE A 1 458 ? 37.535 -12.617 -12.527 1.00 96.56 458 PHE A C 1
ATOM 3645 O O . PHE A 1 458 ? 37.067 -12.822 -13.646 1.00 96.56 458 PHE A O 1
ATOM 3652 N N . ALA A 1 459 ? 38.234 -13.542 -11.866 1.00 96.06 459 ALA A N 1
ATOM 3653 C CA . ALA A 1 459 ? 38.534 -14.874 -12.405 1.00 96.06 459 ALA A CA 1
ATOM 3654 C C . ALA A 1 459 ? 37.285 -15.664 -12.849 1.00 96.06 459 ALA A C 1
ATOM 3656 O O . ALA A 1 459 ? 37.394 -16.604 -13.629 1.00 96.06 459 ALA A O 1
ATOM 3657 N N . TRP A 1 460 ? 36.102 -15.260 -12.377 1.00 96.00 460 TRP A N 1
ATOM 3658 C CA . TRP A 1 460 ? 34.812 -15.833 -12.739 1.00 96.00 460 TRP A CA 1
ATOM 3659 C C . TRP A 1 460 ? 34.236 -15.325 -14.077 1.00 96.00 460 TRP A C 1
ATOM 3661 O O . TRP A 1 460 ? 33.133 -15.715 -14.453 1.00 96.00 460 TRP A O 1
ATOM 3671 N N . LEU A 1 461 ? 34.928 -14.453 -14.819 1.00 97.06 461 LEU A N 1
ATOM 3672 C CA . LEU A 1 461 ? 34.545 -14.045 -16.178 1.00 97.06 461 LEU A CA 1
ATOM 3673 C C . LEU A 1 461 ? 35.138 -14.997 -17.231 1.00 97.06 461 LEU A C 1
ATOM 3675 O O . LEU A 1 461 ? 36.289 -15.405 -17.139 1.00 97.06 461 LEU A O 1
ATOM 3679 N N . SER A 1 462 ? 34.381 -15.311 -18.287 1.00 93.06 462 SER A N 1
ATOM 3680 C CA . SER A 1 462 ? 34.801 -16.266 -19.340 1.00 93.06 462 SER A CA 1
ATOM 3681 C C . SER A 1 462 ? 35.710 -15.690 -20.431 1.00 93.06 462 SER A C 1
ATOM 3683 O O . SER A 1 462 ? 36.014 -16.375 -21.404 1.00 93.06 462 SER A O 1
ATOM 3685 N N . GLY A 1 463 ? 36.097 -14.417 -20.338 1.00 91.94 463 GLY A N 1
ATOM 3686 C CA . GLY A 1 463 ? 36.816 -13.722 -21.414 1.00 91.94 463 GLY A CA 1
ATOM 3687 C C . GLY A 1 463 ? 35.956 -13.393 -22.645 1.00 91.94 463 GLY A C 1
ATOM 3688 O O . GLY A 1 463 ? 36.396 -12.624 -23.495 1.00 91.94 463 GLY A O 1
ATOM 3689 N N . GLN A 1 464 ? 34.721 -13.903 -22.725 1.00 94.06 464 GLN A N 1
ATOM 3690 C CA . GLN A 1 464 ? 33.782 -13.597 -23.803 1.00 94.06 464 GLN A CA 1
ATOM 3691 C C . GLN A 1 464 ? 33.068 -12.264 -23.555 1.00 94.06 464 GLN A C 1
ATOM 3693 O O . GLN A 1 464 ? 32.385 -12.086 -22.543 1.00 94.06 464 GLN A O 1
ATOM 3698 N N . LEU A 1 465 ? 33.223 -11.349 -24.510 1.00 96.56 465 LEU A N 1
ATOM 3699 C CA . LEU A 1 465 ? 32.489 -10.096 -24.620 1.00 96.56 465 LEU A CA 1
ATOM 3700 C C . LEU A 1 465 ? 31.942 -10.006 -26.044 1.00 96.56 465 LEU A C 1
ATOM 3702 O O . LEU A 1 465 ? 32.712 -9.911 -26.998 1.00 96.56 465 LEU A O 1
ATOM 3706 N N . GLU A 1 466 ? 30.623 -10.024 -26.180 1.00 96.38 466 GLU A N 1
ATOM 3707 C CA . GLU A 1 466 ? 29.954 -9.777 -27.456 1.00 96.38 466 GLU A CA 1
ATOM 3708 C C . GLU A 1 466 ? 29.288 -8.413 -27.409 1.00 96.38 466 GLU A C 1
ATOM 3710 O O . GLU A 1 466 ? 28.718 -8.040 -26.386 1.00 96.38 466 GLU A O 1
ATOM 3715 N N . VAL A 1 467 ? 29.336 -7.667 -28.508 1.00 94.50 467 VAL A N 1
ATOM 3716 C CA . VAL A 1 467 ? 28.644 -6.383 -28.614 1.00 94.50 467 VAL A CA 1
ATOM 3717 C C . VAL A 1 467 ? 27.901 -6.348 -29.932 1.00 94.50 467 VAL A C 1
ATOM 3719 O O . VAL A 1 467 ? 28.495 -6.552 -30.990 1.00 94.50 467 VAL A O 1
ATOM 3722 N N . ASP A 1 468 ? 26.592 -6.133 -29.871 1.00 91.81 468 ASP A N 1
ATOM 3723 C CA . ASP A 1 468 ? 25.777 -6.023 -31.073 1.00 91.81 468 ASP A CA 1
ATOM 3724 C C . ASP A 1 468 ? 25.816 -4.604 -31.667 1.00 91.81 468 ASP A C 1
ATOM 3726 O O . ASP A 1 468 ? 26.353 -3.651 -31.093 1.00 91.81 468 ASP A O 1
ATOM 3730 N N . ARG A 1 469 ? 25.242 -4.454 -32.866 1.00 87.62 469 ARG A N 1
ATOM 3731 C CA . ARG A 1 469 ? 25.213 -3.174 -33.598 1.00 87.62 469 ARG A CA 1
ATOM 3732 C C . ARG A 1 469 ? 24.405 -2.088 -32.885 1.00 87.62 469 ARG A C 1
ATOM 3734 O O . ARG A 1 469 ? 24.590 -0.912 -33.176 1.00 87.62 469 ARG A O 1
ATOM 3741 N N . GLU A 1 470 ? 23.517 -2.474 -31.976 1.00 82.94 470 GLU A N 1
ATOM 3742 C CA . GLU A 1 470 ? 22.688 -1.564 -31.186 1.00 82.94 470 GLU A CA 1
ATOM 3743 C C . GLU A 1 470 ? 23.386 -1.153 -29.882 1.00 82.94 470 GLU A C 1
ATOM 3745 O O . GLU A 1 470 ? 22.890 -0.289 -29.151 1.00 82.94 470 GLU A O 1
ATOM 3750 N N . GLY A 1 471 ? 24.553 -1.736 -29.604 1.00 83.88 471 GLY A N 1
ATOM 3751 C CA . GLY A 1 471 ? 25.376 -1.470 -28.439 1.00 83.88 471 GLY A CA 1
ATOM 3752 C C . GLY A 1 471 ? 24.951 -2.193 -27.180 1.00 83.88 471 GLY A C 1
ATOM 3753 O O . GLY A 1 471 ? 25.329 -1.754 -26.090 1.00 83.88 471 GLY A O 1
ATOM 3754 N N . PHE A 1 472 ? 24.187 -3.279 -27.310 1.00 91.38 472 PHE A N 1
ATOM 3755 C CA . PHE A 1 472 ? 24.063 -4.216 -26.209 1.00 91.38 472 PHE A CA 1
ATOM 3756 C C . PHE A 1 472 ? 25.318 -5.062 -26.137 1.00 91.38 472 PHE A C 1
ATOM 3758 O O . PHE A 1 472 ? 25.693 -5.737 -27.096 1.00 91.38 472 PHE A O 1
ATOM 3765 N N . TRP A 1 473 ? 25.949 -5.029 -24.977 1.00 95.75 473 TRP A N 1
ATOM 3766 C CA . TRP A 1 473 ? 27.019 -5.940 -24.641 1.00 95.75 473 TRP A CA 1
ATOM 3767 C C . TRP A 1 473 ? 26.440 -7.176 -23.950 1.00 95.75 473 TRP A C 1
ATOM 3769 O O . TRP A 1 473 ? 25.445 -7.096 -23.222 1.00 95.75 473 TRP A O 1
ATOM 3779 N N . ARG A 1 474 ? 27.074 -8.323 -24.179 1.00 95.94 474 ARG A N 1
ATOM 3780 C CA . ARG A 1 474 ? 26.879 -9.568 -23.438 1.00 95.94 474 ARG A CA 1
ATOM 3781 C C . ARG A 1 474 ? 28.209 -9.980 -22.848 1.00 95.94 474 ARG A C 1
ATOM 3783 O O . ARG A 1 474 ? 29.210 -10.073 -23.557 1.00 95.94 474 ARG A O 1
ATOM 3790 N N . LEU A 1 475 ? 28.202 -10.205 -21.546 1.00 95.94 475 LEU A N 1
ATOM 3791 C CA . LEU A 1 475 ? 29.377 -10.572 -20.782 1.00 95.94 475 LEU A CA 1
ATOM 3792 C C . LEU A 1 475 ? 29.129 -11.922 -20.114 1.00 95.94 475 LEU A C 1
ATOM 3794 O O . LEU A 1 475 ? 28.281 -12.026 -19.227 1.00 95.94 475 LEU A O 1
ATOM 3798 N N . GLY A 1 476 ? 29.861 -12.947 -20.546 1.00 95.88 476 GLY A N 1
ATOM 3799 C CA . GLY A 1 476 ? 29.708 -14.304 -20.026 1.00 95.88 476 GLY A CA 1
ATOM 3800 C C . GLY A 1 476 ? 30.565 -14.568 -18.789 1.00 95.88 476 GLY A C 1
ATOM 3801 O O . GLY A 1 476 ? 31.746 -14.205 -18.747 1.00 95.88 476 GLY A O 1
ATOM 3802 N N . SER A 1 477 ? 30.024 -15.293 -17.817 1.00 96.69 477 SER A N 1
ATOM 3803 C CA . SER A 1 477 ? 30.781 -15.873 -16.707 1.00 96.69 477 SER A CA 1
ATOM 3804 C C . SER A 1 477 ? 31.486 -17.169 -17.120 1.00 96.69 477 SER A C 1
ATOM 3806 O O . SER A 1 477 ? 31.098 -17.808 -18.102 1.00 96.69 477 SER A O 1
ATOM 3808 N N . SER A 1 478 ? 32.497 -17.585 -16.359 1.00 95.31 478 SER A N 1
ATOM 3809 C CA . SER A 1 478 ? 32.981 -18.965 -16.327 1.00 95.31 478 SER A CA 1
ATOM 3810 C C . SER A 1 478 ? 31.893 -19.903 -15.792 1.00 95.31 478 SER A C 1
ATOM 3812 O O . SER A 1 478 ? 30.842 -19.457 -15.319 1.00 95.31 478 SER A O 1
ATOM 3814 N N . GLU A 1 479 ? 32.143 -21.209 -15.867 1.00 94.12 479 GLU A N 1
ATOM 3815 C CA . GLU A 1 479 ? 31.264 -22.200 -15.252 1.00 94.12 479 GLU A CA 1
ATOM 3816 C C . GLU A 1 479 ? 31.452 -22.228 -13.730 1.00 94.12 479 GLU A C 1
ATOM 3818 O O . GLU A 1 479 ? 32.574 -22.189 -13.224 1.00 94.12 479 GLU A O 1
ATOM 3823 N N . PHE A 1 480 ? 30.345 -22.349 -13.008 1.00 93.38 480 PHE A N 1
ATOM 3824 C CA . PHE A 1 480 ? 30.293 -22.540 -11.564 1.00 93.38 480 PHE A CA 1
ATOM 3825 C C . PHE A 1 480 ? 29.750 -23.933 -11.258 1.00 93.38 480 PHE A C 1
ATOM 3827 O O . PHE A 1 480 ? 28.857 -24.419 -11.949 1.00 93.38 480 PHE A O 1
ATOM 3834 N N . SER A 1 481 ? 30.253 -24.579 -10.208 1.00 89.44 481 SER A N 1
ATOM 3835 C CA . SER A 1 481 ? 29.710 -25.853 -9.702 1.00 89.44 481 SER A CA 1
ATOM 3836 C C . SER A 1 481 ? 28.670 -25.672 -8.594 1.00 89.44 481 SER A C 1
ATOM 3838 O O . SER A 1 481 ? 28.024 -26.636 -8.197 1.00 89.44 481 SER A O 1
ATOM 3840 N N . ALA A 1 482 ? 28.515 -24.453 -8.068 1.00 89.19 482 ALA A N 1
ATOM 3841 C CA . ALA A 1 482 ? 27.586 -24.141 -6.989 1.00 89.19 482 ALA A CA 1
ATOM 3842 C C . ALA A 1 482 ? 26.723 -22.927 -7.347 1.00 89.19 482 ALA A C 1
ATOM 3844 O O . ALA A 1 482 ? 27.230 -21.880 -7.753 1.00 89.19 482 ALA A O 1
ATOM 3845 N N . LEU A 1 483 ? 25.409 -23.047 -7.149 1.00 86.88 483 LEU A N 1
ATOM 3846 C CA . LEU A 1 483 ? 24.472 -21.974 -7.475 1.00 86.88 483 LEU A CA 1
ATOM 3847 C C . LEU A 1 483 ? 24.589 -20.769 -6.522 1.00 86.88 483 LEU A C 1
ATOM 3849 O O . LEU A 1 483 ? 24.380 -19.637 -6.943 1.00 86.88 483 LEU A O 1
ATOM 3853 N N . GLY A 1 484 ? 24.963 -20.986 -5.255 1.00 87.69 484 GLY A N 1
ATOM 3854 C CA . GLY A 1 484 ? 25.222 -19.890 -4.312 1.00 87.69 484 GLY A CA 1
ATOM 3855 C C . GLY A 1 484 ? 26.388 -18.998 -4.754 1.00 87.69 484 GLY A C 1
ATOM 3856 O O . GLY A 1 484 ? 26.309 -17.773 -4.659 1.00 87.69 484 GLY A O 1
ATOM 3857 N N . GLU A 1 485 ? 27.438 -19.598 -5.326 1.00 90.94 485 GLU A N 1
ATOM 3858 C CA . GLU A 1 485 ? 28.553 -18.852 -5.915 1.00 90.94 485 GLU A CA 1
ATOM 3859 C C . GLU A 1 485 ? 28.100 -18.068 -7.152 1.00 90.94 485 GLU A C 1
ATOM 3861 O O . GLU A 1 485 ? 28.365 -16.869 -7.242 1.00 90.94 485 GLU A O 1
ATOM 3866 N N . LEU A 1 486 ? 27.348 -18.709 -8.057 1.00 92.56 486 LEU A N 1
ATOM 3867 C CA . LEU A 1 486 ? 26.747 -18.054 -9.223 1.00 92.56 486 LEU A CA 1
ATOM 3868 C C . LEU A 1 486 ? 25.925 -16.822 -8.814 1.00 92.56 486 LEU A C 1
ATOM 3870 O O . LEU A 1 486 ? 26.101 -15.749 -9.383 1.00 92.56 486 LEU A O 1
ATOM 3874 N N . GLU A 1 487 ? 25.040 -16.960 -7.826 1.00 91.94 487 GLU A N 1
ATOM 3875 C CA . GLU A 1 487 ? 24.181 -15.878 -7.340 1.00 91.94 487 GLU A CA 1
ATOM 3876 C C . GLU A 1 487 ? 24.996 -14.721 -6.739 1.00 91.94 487 GLU A C 1
ATOM 3878 O O . GLU A 1 487 ? 24.725 -13.555 -7.041 1.00 91.94 487 GLU A O 1
ATOM 3883 N N . ALA A 1 488 ? 26.020 -15.023 -5.933 1.00 93.12 488 ALA A N 1
ATOM 3884 C CA . ALA A 1 488 ? 26.918 -14.011 -5.384 1.00 93.12 488 ALA A CA 1
ATOM 3885 C C . ALA A 1 488 ? 27.648 -13.243 -6.497 1.00 93.12 488 ALA A C 1
ATOM 3887 O O . ALA A 1 488 ? 27.674 -12.010 -6.477 1.00 93.12 488 ALA A O 1
ATOM 3888 N N . ARG A 1 489 ? 28.171 -13.952 -7.510 1.00 95.25 489 ARG A N 1
ATOM 3889 C CA . ARG A 1 489 ? 28.848 -13.329 -8.659 1.00 95.25 489 ARG A CA 1
ATOM 3890 C C . ARG A 1 489 ? 27.898 -12.564 -9.559 1.00 95.25 489 ARG A C 1
ATOM 3892 O O . ARG A 1 489 ? 28.267 -11.512 -10.063 1.00 95.25 489 ARG A O 1
ATOM 3899 N N . LEU A 1 490 ? 26.661 -13.020 -9.711 1.00 92.81 490 LEU A N 1
ATOM 3900 C CA . LEU A 1 490 ? 25.647 -12.308 -10.476 1.00 92.81 490 LEU A CA 1
ATOM 3901 C C . LEU A 1 490 ? 25.242 -10.993 -9.791 1.00 92.81 490 LEU A C 1
ATOM 3903 O O . LEU A 1 490 ? 25.114 -9.966 -10.461 1.00 92.81 490 LEU A O 1
ATOM 3907 N N . ARG A 1 491 ? 25.096 -10.990 -8.457 1.00 93.38 491 ARG A N 1
ATOM 3908 C CA . ARG A 1 491 ? 24.864 -9.765 -7.669 1.00 93.38 491 ARG A CA 1
ATOM 3909 C C . ARG A 1 491 ? 26.059 -8.818 -7.733 1.00 93.38 491 ARG A C 1
ATOM 3911 O O . ARG A 1 491 ? 25.859 -7.624 -7.934 1.00 93.38 491 ARG A O 1
ATOM 3918 N N . GLU A 1 492 ? 27.279 -9.340 -7.612 1.00 95.12 492 GLU A N 1
ATOM 3919 C CA . GLU A 1 492 ? 28.517 -8.569 -7.776 1.00 95.12 492 GLU A CA 1
ATOM 3920 C C . GLU A 1 492 ? 28.586 -7.942 -9.177 1.00 95.12 492 GLU A C 1
ATOM 3922 O O . GLU A 1 492 ? 28.755 -6.729 -9.303 1.00 95.12 492 GLU A O 1
ATOM 3927 N N . ALA A 1 493 ? 28.344 -8.730 -10.228 1.00 93.50 493 ALA A N 1
ATOM 3928 C CA . ALA A 1 493 ? 28.315 -8.267 -11.610 1.00 93.50 493 ALA A CA 1
ATOM 3929 C C . ALA A 1 493 ? 27.257 -7.177 -11.824 1.00 93.50 493 ALA A C 1
ATOM 3931 O O . ALA A 1 493 ? 27.535 -6.150 -12.441 1.00 93.50 493 ALA A O 1
ATOM 3932 N N . LYS A 1 494 ? 26.052 -7.355 -11.270 1.00 92.50 494 LYS A N 1
ATOM 3933 C CA . LYS A 1 494 ? 24.976 -6.360 -11.345 1.00 92.50 494 LYS A CA 1
ATOM 3934 C C . LYS A 1 494 ? 25.304 -5.085 -10.570 1.00 92.50 494 LYS A C 1
ATOM 3936 O O . LYS A 1 494 ? 25.025 -3.998 -11.071 1.00 92.50 494 LYS A O 1
ATOM 3941 N N . ALA A 1 495 ? 25.894 -5.189 -9.383 1.00 92.69 495 ALA A N 1
ATOM 3942 C CA . ALA A 1 495 ? 26.307 -4.031 -8.595 1.00 92.69 495 ALA A CA 1
ATOM 3943 C C . ALA A 1 495 ? 27.400 -3.228 -9.317 1.00 92.69 495 ALA A C 1
ATOM 3945 O O . ALA A 1 495 ? 27.310 -2.004 -9.394 1.00 92.69 495 ALA A O 1
ATOM 3946 N N . LEU A 1 496 ? 28.376 -3.920 -9.914 1.00 93.00 496 LEU A N 1
ATOM 3947 C CA . LEU A 1 496 ? 29.461 -3.317 -10.689 1.00 93.00 496 LEU A CA 1
ATOM 3948 C C . LEU A 1 496 ? 28.955 -2.688 -11.996 1.00 93.00 496 LEU A C 1
ATOM 3950 O O . LEU A 1 496 ? 29.321 -1.558 -12.308 1.00 93.00 496 LEU A O 1
ATOM 3954 N N . ALA A 1 497 ? 28.066 -3.371 -12.725 1.00 90.88 497 ALA A N 1
ATOM 3955 C CA . ALA A 1 497 ? 27.472 -2.862 -13.964 1.00 90.88 497 ALA A CA 1
ATOM 3956 C C . ALA A 1 497 ? 26.387 -1.788 -13.736 1.00 90.88 497 ALA A C 1
ATOM 3958 O O . ALA A 1 497 ? 26.002 -1.059 -14.660 1.00 90.88 497 ALA A O 1
ATOM 3959 N N . GLY A 1 498 ? 25.855 -1.698 -12.515 1.00 90.25 498 GLY A N 1
ATOM 3960 C CA . GLY A 1 498 ? 24.812 -0.765 -12.114 1.00 90.25 498 GLY A CA 1
ATOM 3961 C C . GLY A 1 498 ? 23.550 -0.885 -12.972 1.00 90.25 498 GLY A C 1
ATOM 3962 O O . GLY A 1 498 ? 23.022 -1.971 -13.229 1.00 90.25 498 GLY A O 1
ATOM 3963 N N . ARG A 1 499 ? 23.039 0.254 -13.445 1.00 84.62 499 ARG A N 1
ATOM 3964 C CA . ARG A 1 499 ? 21.861 0.303 -14.331 1.00 84.62 499 ARG A CA 1
ATOM 3965 C C . ARG A 1 499 ? 22.155 -0.143 -15.764 1.00 84.62 499 ARG A C 1
ATOM 3967 O O . ARG A 1 499 ? 21.208 -0.336 -16.515 1.00 84.62 499 ARG A O 1
ATOM 3974 N N . SER A 1 500 ? 23.430 -0.313 -16.125 1.00 86.44 500 SER A N 1
ATOM 3975 C CA . SER A 1 500 ? 23.811 -0.694 -17.487 1.00 86.44 500 SER A CA 1
ATOM 3976 C C . SER A 1 500 ? 23.422 -2.136 -17.793 1.00 86.44 500 SER A C 1
ATOM 3978 O O . SER A 1 500 ? 23.096 -2.421 -18.932 1.00 86.44 500 SER A O 1
ATOM 3980 N N . ALA A 1 501 ? 23.390 -3.029 -16.798 1.00 88.44 501 ALA A N 1
ATOM 3981 C CA . ALA A 1 501 ? 22.861 -4.385 -16.956 1.00 88.44 501 ALA A CA 1
ATOM 3982 C C . ALA A 1 501 ? 21.323 -4.401 -16.924 1.00 88.44 501 ALA A C 1
ATOM 3984 O O . ALA A 1 501 ? 20.733 -3.951 -15.938 1.00 88.44 501 ALA A O 1
ATOM 3985 N N . ASP A 1 502 ? 20.665 -4.956 -17.937 1.00 81.81 502 ASP A N 1
ATOM 3986 C CA . ASP A 1 502 ? 19.201 -4.978 -18.059 1.00 81.81 502 ASP A CA 1
ATOM 3987 C C . ASP A 1 502 ? 18.604 -6.390 -17.983 1.00 81.81 502 ASP A C 1
ATOM 3989 O O . ASP A 1 502 ? 17.539 -6.572 -17.383 1.00 81.81 502 ASP A O 1
ATOM 3993 N N . ALA A 1 503 ? 19.318 -7.397 -18.481 1.00 86.69 503 ALA A N 1
ATOM 3994 C CA . ALA A 1 503 ? 18.888 -8.788 -18.467 1.00 86.69 503 ALA A CA 1
ATOM 3995 C C . ALA A 1 503 ? 20.006 -9.745 -18.036 1.00 86.69 503 ALA A C 1
ATOM 3997 O O . ALA A 1 503 ? 21.198 -9.446 -18.125 1.00 86.69 503 ALA A O 1
ATOM 3998 N N . VAL A 1 504 ? 19.585 -10.912 -17.561 1.00 88.81 504 VAL A N 1
ATOM 3999 C CA . VAL A 1 504 ? 20.446 -12.039 -17.218 1.00 88.81 504 VAL A CA 1
ATOM 4000 C C . VAL A 1 504 ? 19.931 -13.258 -17.958 1.00 88.81 504 VAL A C 1
ATOM 4002 O O . VAL A 1 504 ? 18.743 -13.574 -17.899 1.00 88.81 504 VAL A O 1
ATOM 4005 N N . GLN A 1 505 ? 20.839 -13.952 -18.622 1.00 91.56 505 GLN A N 1
ATOM 4006 C CA . GLN A 1 505 ? 20.613 -15.284 -19.154 1.00 91.56 505 GLN A CA 1
ATOM 4007 C C . GLN A 1 505 ? 21.456 -16.253 -18.333 1.00 91.56 505 GLN A C 1
ATOM 4009 O O . GLN A 1 505 ? 22.657 -16.068 -18.210 1.00 91.56 505 GLN A O 1
ATOM 4014 N N . LEU A 1 506 ? 20.836 -17.251 -17.720 1.00 90.56 506 LEU A N 1
ATOM 4015 C CA . LEU A 1 506 ? 21.478 -18.233 -16.856 1.00 90.56 506 LEU A CA 1
ATOM 4016 C C . LEU A 1 506 ? 21.376 -19.602 -17.521 1.00 90.56 506 LEU A C 1
ATOM 4018 O O . LEU A 1 506 ? 20.280 -20.080 -17.767 1.00 90.56 506 LEU A O 1
ATOM 4022 N N . SER A 1 507 ? 22.498 -20.252 -17.786 1.00 89.75 507 SER A N 1
ATOM 4023 C CA . SER A 1 507 ? 22.533 -21.617 -18.308 1.00 89.75 507 SER A CA 1
ATOM 4024 C C . SER A 1 507 ? 22.766 -22.600 -17.166 1.00 89.75 507 SER A C 1
ATOM 4026 O O . SER A 1 507 ? 23.723 -22.454 -16.403 1.00 89.75 507 SER A O 1
ATOM 4028 N N . VAL A 1 508 ? 21.892 -23.598 -17.052 1.00 88.56 508 VAL A N 1
ATOM 4029 C CA . VAL A 1 508 ? 22.023 -24.760 -16.169 1.00 88.56 508 VAL A CA 1
ATOM 4030 C C . VAL A 1 508 ? 22.345 -25.966 -17.039 1.00 88.56 508 VAL A C 1
ATOM 4032 O O . VAL A 1 508 ? 21.491 -26.427 -17.792 1.00 88.56 508 VAL A O 1
ATOM 4035 N N . ARG A 1 509 ? 23.567 -26.474 -16.934 1.00 87.81 509 ARG A N 1
ATOM 4036 C CA . ARG A 1 509 ? 24.053 -27.626 -17.688 1.00 87.81 509 ARG A CA 1
ATOM 4037 C C . ARG A 1 509 ? 24.066 -28.864 -16.810 1.00 87.81 509 ARG A C 1
ATOM 4039 O O . ARG A 1 509 ? 24.839 -28.909 -15.858 1.00 87.81 509 ARG A O 1
ATOM 4046 N N . ASP A 1 510 ? 23.264 -29.866 -17.144 1.00 86.06 510 ASP A N 1
ATOM 4047 C CA . ASP A 1 510 ? 23.393 -31.216 -16.586 1.00 86.06 510 ASP A CA 1
ATOM 4048 C C . ASP A 1 510 ? 24.481 -31.974 -17.361 1.00 86.06 510 ASP A C 1
ATOM 4050 O O . ASP A 1 510 ? 24.393 -32.130 -18.583 1.00 86.06 510 ASP A O 1
ATOM 4054 N N . THR A 1 511 ? 25.527 -32.406 -16.656 1.00 82.81 511 THR A N 1
ATOM 4055 C CA . THR A 1 511 ? 26.686 -33.123 -17.214 1.00 82.81 511 THR A CA 1
ATOM 4056 C C . THR A 1 511 ? 26.541 -34.646 -17.184 1.00 82.81 511 THR A C 1
ATOM 4058 O O . THR A 1 511 ? 27.354 -35.336 -17.800 1.00 82.81 511 THR A O 1
ATOM 4061 N N . ALA A 1 512 ? 25.511 -35.178 -16.515 1.00 82.44 512 ALA A N 1
ATOM 4062 C CA . ALA A 1 512 ? 25.186 -36.605 -16.497 1.00 82.44 512 ALA A CA 1
ATOM 4063 C C . ALA A 1 512 ? 23.673 -36.890 -16.681 1.00 82.44 512 ALA A C 1
ATOM 4065 O O . ALA A 1 512 ? 23.089 -37.660 -15.909 1.00 82.44 512 ALA A O 1
ATOM 4066 N N . PRO A 1 513 ? 23.014 -36.316 -17.706 1.00 77.75 513 PRO A N 1
ATOM 4067 C CA . PRO A 1 513 ? 21.571 -36.448 -17.877 1.00 77.75 513 PRO A CA 1
ATOM 4068 C C . PRO A 1 513 ? 21.133 -37.895 -18.160 1.00 77.75 513 PRO A C 1
ATOM 4070 O O . PRO A 1 513 ? 21.658 -38.578 -19.042 1.00 77.75 513 PRO A O 1
ATOM 4073 N N . GLN A 1 514 ? 20.093 -38.357 -17.454 1.00 82.19 514 GLN A N 1
ATOM 4074 C CA . GLN A 1 514 ? 19.420 -39.640 -17.719 1.00 82.19 514 GLN A CA 1
ATOM 4075 C C . GLN A 1 514 ? 18.515 -39.540 -18.960 1.00 82.19 514 GLN A C 1
ATOM 4077 O O . GLN A 1 514 ? 17.289 -39.457 -18.855 1.00 82.19 514 GLN A O 1
ATOM 4082 N N . TRP A 1 515 ? 19.115 -39.536 -20.152 1.00 76.12 515 TRP A N 1
ATOM 4083 C CA . TRP A 1 515 ? 18.424 -39.227 -21.411 1.00 76.12 515 TRP A CA 1
ATOM 4084 C C . TRP A 1 515 ? 17.206 -40.079 -21.722 1.00 76.12 515 TRP A C 1
ATOM 4086 O O . TRP A 1 515 ? 16.181 -39.526 -22.098 1.00 76.12 515 TRP A O 1
ATOM 4096 N N . GLU A 1 516 ? 17.284 -41.400 -21.566 1.00 77.31 516 GLU A N 1
ATOM 4097 C CA . GLU A 1 516 ? 16.150 -42.285 -21.870 1.00 77.31 516 GLU A CA 1
ATOM 4098 C C . GLU A 1 516 ? 14.922 -41.928 -21.022 1.00 77.31 516 GLU A C 1
ATOM 4100 O O . GLU A 1 516 ? 13.787 -41.932 -21.503 1.00 77.31 516 GLU A O 1
ATOM 4105 N N . ARG A 1 517 ? 15.162 -41.530 -19.768 1.00 78.94 517 ARG A N 1
ATOM 4106 C CA . ARG A 1 517 ? 14.123 -41.110 -18.832 1.00 78.94 517 ARG A CA 1
ATOM 4107 C C . ARG A 1 517 ? 13.587 -39.719 -19.162 1.00 78.94 517 ARG A C 1
ATOM 4109 O O . ARG A 1 517 ? 12.374 -39.529 -19.131 1.00 78.94 517 ARG A O 1
ATOM 4116 N N . LEU A 1 518 ? 14.461 -38.768 -19.498 1.00 80.12 518 LEU A N 1
ATOM 4117 C CA . LEU A 1 518 ? 14.065 -37.411 -19.891 1.00 80.12 518 LEU A CA 1
ATOM 4118 C C . LEU A 1 518 ? 13.304 -37.396 -21.220 1.00 80.12 518 LEU A C 1
ATOM 4120 O O . LEU A 1 518 ? 12.285 -36.721 -21.310 1.00 80.12 518 LEU A O 1
ATOM 4124 N N . GLU A 1 519 ? 13.732 -38.173 -22.215 1.00 78.06 519 GLU A N 1
ATOM 4125 C CA . GLU A 1 519 ? 13.050 -38.287 -23.510 1.00 78.06 519 GLU A CA 1
ATOM 4126 C C . GLU A 1 519 ? 11.660 -38.912 -23.330 1.00 78.06 519 GLU A C 1
ATOM 4128 O O . GLU A 1 519 ? 10.664 -38.370 -23.810 1.00 78.06 519 GLU A O 1
ATOM 4133 N N . GLY A 1 520 ? 11.559 -39.983 -22.530 1.00 79.62 520 GLY A N 1
ATOM 4134 C CA . GLY A 1 520 ? 10.277 -40.592 -22.162 1.00 79.62 520 GLY A CA 1
ATOM 4135 C C . GLY A 1 520 ? 9.355 -39.675 -21.343 1.00 79.62 520 GLY A C 1
ATOM 4136 O O . GLY A 1 520 ? 8.152 -39.922 -21.261 1.00 79.62 520 GLY A O 1
ATOM 4137 N N . GLN A 1 521 ? 9.893 -38.605 -20.747 1.00 81.44 521 GLN A N 1
ATOM 4138 C CA . GLN A 1 521 ? 9.164 -37.656 -19.900 1.00 81.44 521 GLN A CA 1
ATOM 4139 C C . GLN A 1 521 ? 9.170 -36.226 -20.447 1.00 81.44 521 GLN A C 1
ATOM 4141 O O . GLN A 1 521 ? 8.725 -35.317 -19.747 1.00 81.44 521 GLN A O 1
ATOM 4146 N N . ARG A 1 522 ? 9.604 -36.005 -21.692 1.00 79.62 522 ARG A N 1
ATOM 4147 C CA . ARG A 1 522 ? 9.860 -34.667 -22.246 1.00 79.62 522 ARG A CA 1
ATOM 4148 C C . ARG A 1 522 ? 8.682 -33.711 -22.074 1.00 79.62 522 ARG A C 1
ATOM 4150 O O . ARG A 1 522 ? 8.849 -32.607 -21.567 1.00 79.62 522 ARG A O 1
ATOM 4157 N N . ALA A 1 523 ? 7.473 -34.174 -22.389 1.00 74.56 523 ALA A N 1
ATOM 4158 C CA . ALA A 1 523 ? 6.254 -33.386 -22.218 1.00 74.56 523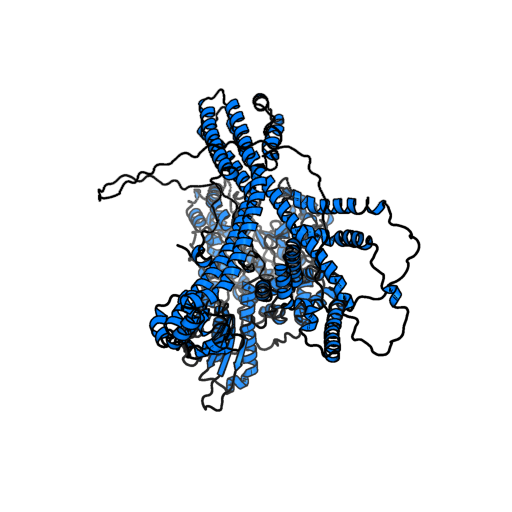 ALA A CA 1
ATOM 4159 C C . ALA A 1 523 ? 5.989 -32.996 -20.747 1.00 74.56 523 ALA A C 1
ATOM 4161 O O . ALA A 1 523 ? 5.492 -31.906 -20.472 1.00 74.56 523 ALA A O 1
ATOM 4162 N N . ARG A 1 524 ? 6.336 -33.863 -19.784 1.00 76.06 524 ARG A N 1
ATOM 4163 C CA . ARG A 1 524 ? 6.205 -33.580 -18.342 1.00 76.06 524 ARG A CA 1
ATOM 4164 C C . ARG A 1 524 ? 7.259 -32.575 -17.870 1.00 76.06 524 ARG A C 1
ATOM 4166 O O . ARG A 1 524 ? 6.928 -31.699 -17.075 1.00 76.06 524 ARG A O 1
ATOM 4173 N N . VAL A 1 525 ? 8.484 -32.672 -18.391 1.00 78.31 525 VAL A N 1
ATOM 4174 C CA . VAL A 1 525 ? 9.597 -31.747 -18.112 1.00 78.31 525 VAL A CA 1
ATOM 4175 C C . VAL A 1 525 ? 9.272 -30.340 -18.621 1.00 78.31 525 VAL A C 1
ATOM 4177 O O . VAL A 1 525 ? 9.304 -29.381 -17.850 1.00 78.31 525 VAL A O 1
ATOM 4180 N N . GLU A 1 526 ? 8.878 -30.215 -19.891 1.00 77.31 526 GLU A N 1
ATOM 4181 C CA . GLU A 1 526 ? 8.495 -28.934 -20.503 1.00 77.31 526 GLU A CA 1
ATOM 4182 C C . GLU A 1 526 ? 7.305 -28.297 -19.760 1.00 77.31 526 GLU A C 1
ATOM 4184 O O . GLU A 1 526 ? 7.331 -27.108 -19.428 1.00 77.31 526 GLU A O 1
ATOM 4189 N N . ALA A 1 527 ? 6.293 -29.097 -19.399 1.00 71.12 527 ALA A N 1
ATOM 4190 C CA . ALA A 1 527 ? 5.150 -28.626 -18.618 1.00 71.12 527 ALA A CA 1
ATOM 4191 C C . ALA A 1 527 ? 5.538 -28.183 -17.197 1.00 71.12 527 ALA A C 1
ATOM 4193 O O . ALA A 1 527 ? 4.996 -27.199 -16.688 1.00 71.12 527 ALA A O 1
ATOM 4194 N N . TYR A 1 528 ? 6.464 -28.886 -16.537 1.00 78.56 528 TYR A N 1
ATOM 4195 C CA . TYR A 1 528 ? 6.969 -28.482 -15.226 1.00 78.56 528 TYR A CA 1
ATOM 4196 C C . TYR A 1 528 ? 7.688 -27.131 -15.298 1.00 78.56 528 TYR A C 1
ATOM 4198 O O . TYR A 1 528 ? 7.367 -26.238 -14.517 1.00 78.56 528 TYR A O 1
ATOM 4206 N N . PHE A 1 529 ? 8.592 -26.938 -16.260 1.00 79.19 529 PHE A N 1
ATOM 4207 C CA . PHE A 1 529 ? 9.315 -25.674 -16.402 1.00 79.19 529 PHE A CA 1
ATOM 4208 C C . PHE A 1 529 ? 8.396 -24.491 -16.706 1.00 79.19 529 PHE A C 1
ATOM 4210 O O . PHE A 1 529 ? 8.535 -23.436 -16.082 1.00 79.19 529 PHE A O 1
ATOM 4217 N N . ALA A 1 530 ? 7.401 -24.679 -17.577 1.00 71.56 530 ALA A N 1
ATOM 4218 C CA . ALA A 1 530 ? 6.386 -23.661 -17.832 1.00 71.56 530 ALA A CA 1
ATOM 4219 C C . ALA A 1 530 ? 5.604 -23.292 -16.555 1.00 71.56 530 ALA A C 1
ATOM 4221 O O . ALA A 1 530 ? 5.332 -22.117 -16.307 1.00 71.56 530 ALA A O 1
ATOM 4222 N N . ARG A 1 531 ? 5.274 -24.274 -15.702 1.00 71.50 531 ARG A N 1
ATOM 4223 C CA . ARG A 1 531 ? 4.594 -24.029 -14.416 1.00 71.50 531 ARG A CA 1
ATOM 4224 C C . ARG A 1 531 ? 5.481 -23.347 -13.392 1.00 71.50 531 ARG A C 1
ATOM 4226 O O . ARG A 1 531 ? 5.012 -22.413 -12.753 1.00 71.50 531 ARG A O 1
ATOM 4233 N N . ALA A 1 532 ? 6.728 -23.781 -13.240 1.00 72.81 532 ALA A N 1
ATOM 4234 C CA . ALA A 1 532 ? 7.667 -23.184 -12.296 1.00 72.81 532 ALA A CA 1
ATOM 4235 C C . ALA A 1 532 ? 7.904 -21.701 -12.628 1.00 72.81 532 ALA A C 1
ATOM 4237 O O . ALA A 1 532 ? 7.807 -20.849 -11.746 1.00 72.81 532 ALA A O 1
ATOM 4238 N N . ALA A 1 533 ? 8.084 -21.378 -13.914 1.00 71.88 533 ALA A N 1
ATOM 4239 C CA . ALA A 1 533 ? 8.169 -20.001 -14.399 1.00 71.88 533 ALA A CA 1
ATOM 4240 C C . ALA A 1 533 ? 6.903 -19.183 -14.074 1.00 71.88 533 ALA A C 1
ATOM 4242 O O . ALA A 1 533 ? 6.990 -18.056 -13.581 1.00 71.88 533 ALA A O 1
ATOM 4243 N N . ARG A 1 534 ? 5.713 -19.761 -14.296 1.00 70.56 534 ARG A N 1
ATOM 4244 C CA . ARG A 1 534 ? 4.425 -19.119 -13.977 1.00 70.56 534 ARG A CA 1
ATOM 4245 C C . ARG A 1 534 ? 4.201 -18.951 -12.472 1.00 70.56 534 ARG A C 1
ATOM 4247 O O . ARG A 1 534 ? 3.637 -17.944 -12.065 1.00 70.56 534 ARG A O 1
ATOM 4254 N N . TRP A 1 535 ? 4.651 -19.884 -11.640 1.00 70.06 535 TRP A N 1
ATOM 4255 C CA . TRP A 1 535 ? 4.522 -19.793 -10.185 1.00 70.06 535 TRP A CA 1
ATOM 4256 C C . TRP A 1 535 ? 5.412 -18.689 -9.600 1.00 70.06 535 TRP A C 1
ATOM 4258 O O . TRP A 1 535 ? 4.925 -17.866 -8.824 1.00 70.06 535 TRP A O 1
ATOM 4268 N N . VAL A 1 536 ? 6.675 -18.595 -10.038 1.00 68.94 536 VAL A N 1
ATOM 4269 C CA . VAL A 1 536 ? 7.566 -17.474 -9.674 1.00 68.94 536 VAL A CA 1
ATOM 4270 C C . VAL A 1 536 ? 6.950 -16.139 -10.115 1.00 68.94 536 VAL A C 1
ATOM 4272 O O . VAL A 1 536 ? 6.954 -15.164 -9.364 1.00 68.94 536 VAL A O 1
ATOM 4275 N N . PHE A 1 537 ? 6.313 -16.106 -11.290 1.00 66.44 537 PHE A N 1
ATOM 4276 C CA . PHE A 1 537 ? 5.564 -14.937 -11.748 1.00 66.44 537 PHE A CA 1
ATOM 4277 C C . PHE A 1 537 ? 4.357 -14.602 -10.851 1.00 66.44 537 PHE A C 1
ATOM 4279 O O . PHE A 1 537 ? 4.184 -13.440 -10.489 1.00 66.44 537 PHE A O 1
ATOM 4286 N N . VAL A 1 538 ? 3.554 -15.587 -10.429 1.00 63.34 538 VAL A N 1
ATOM 4287 C CA . VAL A 1 538 ? 2.426 -15.374 -9.500 1.00 63.34 538 VAL A CA 1
ATOM 4288 C C . VAL A 1 538 ? 2.910 -14.822 -8.157 1.00 63.34 538 VAL A C 1
ATOM 4290 O O . VAL A 1 538 ? 2.325 -13.869 -7.653 1.00 63.34 538 VAL A O 1
ATOM 4293 N N . ARG A 1 539 ? 4.013 -15.345 -7.608 1.00 64.88 539 ARG A N 1
ATOM 4294 C CA . ARG A 1 539 ? 4.624 -14.837 -6.364 1.00 64.88 539 ARG A CA 1
ATOM 4295 C C . ARG A 1 539 ? 5.022 -13.368 -6.481 1.00 64.88 539 ARG A C 1
ATOM 4297 O O . ARG A 1 539 ? 4.781 -12.583 -5.566 1.00 64.88 539 ARG A O 1
ATOM 4304 N N . ARG A 1 540 ? 5.571 -12.975 -7.631 1.00 64.88 540 ARG A N 1
ATOM 4305 C CA . ARG A 1 540 ? 5.872 -11.574 -7.945 1.00 64.88 540 ARG A CA 1
ATOM 4306 C C . ARG A 1 540 ? 4.603 -10.725 -8.045 1.00 64.88 540 ARG A C 1
ATOM 4308 O O . ARG A 1 540 ? 4.557 -9.646 -7.464 1.00 64.88 540 ARG A O 1
ATOM 4315 N N . VAL A 1 541 ? 3.578 -11.194 -8.753 1.00 57.12 541 VAL A N 1
ATOM 4316 C CA . VAL A 1 541 ? 2.280 -10.504 -8.859 1.00 57.12 541 VAL A CA 1
ATOM 4317 C C . VAL A 1 541 ? 1.662 -10.288 -7.475 1.00 57.12 541 VAL A C 1
ATOM 4319 O O . VAL A 1 541 ? 1.194 -9.193 -7.161 1.00 57.12 541 VAL A O 1
ATOM 4322 N N . GLU A 1 542 ? 1.724 -11.300 -6.614 1.00 56.72 542 GLU A N 1
ATOM 4323 C CA . GLU A 1 542 ? 1.221 -11.230 -5.248 1.00 56.72 542 GLU A CA 1
ATOM 4324 C C . GLU A 1 542 ? 2.020 -10.256 -4.370 1.00 56.72 542 GLU A C 1
ATOM 4326 O O . GLU A 1 542 ? 1.434 -9.494 -3.601 1.00 56.72 542 GLU A O 1
ATOM 4331 N N . ALA A 1 543 ? 3.348 -10.234 -4.494 1.00 54.19 543 ALA A N 1
ATOM 4332 C CA . ALA A 1 543 ? 4.184 -9.270 -3.783 1.00 54.19 543 ALA A CA 1
ATOM 4333 C C . ALA A 1 543 ? 3.930 -7.826 -4.255 1.00 54.19 543 ALA A C 1
ATOM 4335 O O . ALA A 1 543 ? 4.083 -6.883 -3.479 1.00 54.19 543 ALA A O 1
ATOM 4336 N N . LEU A 1 544 ? 3.535 -7.650 -5.521 1.00 52.44 544 LEU A N 1
ATOM 4337 C CA . LEU A 1 544 ? 3.368 -6.339 -6.140 1.00 52.44 544 LEU A CA 1
ATOM 4338 C C . LEU A 1 544 ? 1.945 -5.770 -6.044 1.00 52.44 544 LEU A C 1
ATOM 4340 O O . LEU A 1 544 ? 1.849 -4.546 -6.096 1.00 52.44 544 LEU A O 1
ATOM 4344 N N . ARG A 1 545 ? 0.883 -6.595 -5.915 1.00 50.78 545 ARG A N 1
ATOM 4345 C CA . ARG A 1 545 ? -0.546 -6.257 -5.631 1.00 50.78 545 ARG A CA 1
ATOM 4346 C C . ARG A 1 545 ? -0.977 -4.815 -5.990 1.00 50.78 545 ARG A C 1
ATOM 4348 O O . ARG A 1 545 ? -1.566 -4.097 -5.184 1.00 50.78 545 ARG A O 1
ATOM 4355 N N . THR A 1 546 ? -0.693 -4.361 -7.210 1.00 47.94 546 THR A N 1
ATOM 4356 C CA . THR A 1 546 ? -0.965 -2.986 -7.674 1.00 47.94 546 THR A CA 1
ATOM 4357 C C . THR A 1 546 ? -1.533 -3.005 -9.091 1.00 47.94 546 THR A C 1
ATOM 4359 O O . THR A 1 546 ? -1.385 -3.989 -9.806 1.00 47.94 546 THR A O 1
ATOM 4362 N N . ALA A 1 547 ? -2.179 -1.919 -9.534 1.00 40.62 547 ALA A N 1
ATOM 4363 C CA . ALA A 1 547 ? -2.710 -1.806 -10.904 1.00 40.62 547 ALA A CA 1
ATOM 4364 C C . ALA A 1 547 ? -1.652 -2.096 -11.996 1.00 40.62 547 ALA A C 1
ATOM 4366 O O . ALA A 1 547 ? -2.008 -2.615 -13.044 1.00 40.62 547 ALA A O 1
ATOM 4367 N N . ARG A 1 548 ? -0.359 -1.938 -11.651 1.00 41.72 548 ARG A N 1
ATOM 4368 C CA . ARG A 1 548 ? 0.843 -2.292 -12.436 1.00 41.72 548 ARG A CA 1
ATOM 4369 C C . ARG A 1 548 ? 0.969 -3.759 -12.867 1.00 41.72 548 ARG A C 1
ATOM 4371 O O . ARG A 1 548 ? 1.971 -4.157 -13.456 1.00 41.72 548 ARG A O 1
ATOM 4378 N N . THR A 1 549 ? 0.008 -4.586 -12.480 1.00 41.50 549 THR A N 1
ATOM 4379 C CA . THR A 1 549 ? -0.056 -5.998 -12.844 1.00 41.50 549 THR A CA 1
ATOM 4380 C C . THR A 1 549 ? -0.708 -6.191 -14.230 1.00 41.50 549 THR A C 1
ATOM 4382 O O . THR A 1 549 ? -0.563 -7.272 -14.797 1.00 41.50 549 THR A O 1
ATOM 4385 N N . PHE A 1 550 ? -1.405 -5.178 -14.789 1.00 37.56 550 PHE A N 1
ATOM 4386 C CA . PHE A 1 550 ? -2.179 -5.303 -16.046 1.00 37.56 550 PHE A CA 1
ATOM 4387 C C . PHE A 1 550 ? -1.406 -4.936 -17.276 1.00 37.56 550 PHE A C 1
ATOM 4389 O O . PHE A 1 550 ? -1.601 -5.589 -18.293 1.00 37.56 550 PHE A O 1
ATOM 4396 N N . ASP A 1 551 ? -0.513 -3.964 -17.229 1.00 42.03 551 ASP A N 1
ATOM 4397 C CA . ASP A 1 551 ? 0.191 -3.609 -18.438 1.00 42.03 551 ASP A CA 1
ATOM 4398 C C . ASP A 1 551 ? 1.535 -4.302 -18.561 1.00 42.03 551 ASP A C 1
ATOM 4400 O O . ASP A 1 551 ? 2.633 -3.735 -18.673 1.00 42.03 551 ASP A O 1
ATOM 4404 N N . ALA A 1 552 ? 1.385 -5.599 -18.710 1.00 36.78 552 ALA A N 1
ATOM 4405 C CA . ALA A 1 552 ? 2.410 -6.474 -19.197 1.00 36.78 552 ALA A CA 1
ATOM 4406 C C . ALA A 1 552 ? 2.595 -6.309 -20.728 1.00 36.78 552 ALA A C 1
ATOM 4408 O O . ALA A 1 552 ? 2.764 -7.287 -21.446 1.00 36.78 552 ALA A O 1
ATOM 4409 N N . GLY A 1 553 ? 2.657 -5.079 -21.257 1.00 36.41 553 GLY A N 1
ATOM 4410 C CA . GLY A 1 553 ? 3.200 -4.832 -22.605 1.00 36.41 553 GLY A CA 1
ATOM 4411 C C . GLY A 1 553 ? 4.682 -5.232 -22.696 1.00 36.41 553 GLY A C 1
ATOM 4412 O O . GLY A 1 553 ? 5.174 -5.643 -23.743 1.00 36.41 553 GLY A O 1
ATOM 4413 N N . ALA A 1 554 ? 5.373 -5.231 -21.550 1.00 38.66 554 ALA A N 1
ATOM 4414 C CA . ALA A 1 554 ? 6.697 -5.814 -21.361 1.00 38.66 554 ALA A CA 1
ATOM 4415 C C . ALA A 1 554 ? 6.663 -7.298 -20.916 1.00 38.66 554 ALA A C 1
ATOM 4417 O O . ALA A 1 554 ? 7.704 -7.816 -20.504 1.00 38.66 554 ALA A O 1
ATOM 4418 N N . ALA A 1 555 ? 5.515 -8.000 -20.999 1.00 37.25 555 ALA A N 1
ATOM 4419 C CA . ALA A 1 555 ? 5.361 -9.410 -20.593 1.00 37.25 555 ALA A CA 1
ATOM 4420 C C . ALA A 1 555 ? 6.410 -10.321 -21.233 1.00 37.25 555 ALA A C 1
ATOM 4422 O O . ALA A 1 555 ? 6.936 -11.202 -20.565 1.00 37.25 555 ALA A O 1
ATOM 4423 N N . GLY A 1 556 ? 6.813 -10.061 -22.482 1.00 42.03 556 GLY A N 1
ATOM 4424 C CA . GLY A 1 556 ? 7.879 -10.835 -23.130 1.00 42.03 556 GLY A CA 1
ATOM 4425 C C . GLY A 1 556 ? 9.232 -10.792 -22.396 1.00 42.03 556 GLY A C 1
ATOM 4426 O O . GLY A 1 556 ? 10.060 -11.667 -22.617 1.00 42.03 556 GLY A O 1
ATOM 4427 N N . SER A 1 557 ? 9.444 -9.809 -21.512 1.00 41.66 557 SER A N 1
ATOM 4428 C CA . SER A 1 557 ? 10.677 -9.584 -20.737 1.00 41.66 557 SER A CA 1
ATOM 4429 C C . SER A 1 557 ? 10.527 -9.774 -19.220 1.00 41.66 557 SER A C 1
ATOM 4431 O O . SER A 1 557 ? 11.524 -9.762 -18.505 1.00 41.66 557 SER A O 1
ATOM 4433 N N . LEU A 1 558 ? 9.300 -9.941 -18.712 1.00 44.38 558 LEU A N 1
ATOM 4434 C CA . LEU A 1 558 ? 9.013 -10.077 -17.274 1.00 44.38 558 LEU A CA 1
ATOM 4435 C C . LEU A 1 558 ? 8.993 -11.532 -16.791 1.00 44.38 558 LEU A C 1
ATOM 4437 O O . LEU A 1 558 ? 8.909 -11.771 -15.585 1.00 44.38 558 LEU A O 1
ATOM 4441 N N . HIS A 1 559 ? 9.072 -12.487 -17.714 1.00 55.59 559 HIS A N 1
ATOM 4442 C CA . HIS A 1 559 ? 9.060 -13.908 -17.409 1.00 55.59 559 HIS A CA 1
ATOM 4443 C C . HIS A 1 559 ? 10.479 -14.455 -17.390 1.00 55.59 559 HIS A C 1
ATOM 4445 O O . HIS A 1 559 ? 11.200 -14.348 -18.379 1.00 55.59 559 HIS A O 1
ATOM 4451 N N . ALA A 1 560 ? 10.842 -15.086 -16.275 1.00 54.66 560 ALA A N 1
ATOM 4452 C CA . ALA A 1 560 ? 11.935 -16.036 -16.271 1.00 54.66 560 ALA A CA 1
ATOM 4453 C C . ALA A 1 560 ? 11.523 -17.210 -17.184 1.00 54.66 560 ALA A C 1
ATOM 4455 O O . ALA A 1 560 ? 10.640 -17.984 -16.822 1.00 54.66 560 ALA A O 1
ATOM 4456 N N . GLN A 1 561 ? 12.057 -17.289 -18.404 1.00 66.81 561 GLN A N 1
ATOM 4457 C CA . GLN A 1 561 ? 11.739 -18.368 -19.352 1.00 66.81 561 GLN A CA 1
ATOM 4458 C C . GLN A 1 561 ? 12.781 -19.465 -19.245 1.00 66.81 561 GLN A C 1
ATOM 4460 O O . GLN A 1 561 ? 13.961 -19.147 -19.305 1.00 66.81 561 GLN A O 1
ATOM 4465 N N . VAL A 1 562 ? 12.355 -20.727 -19.162 1.00 72.00 562 VAL A N 1
ATOM 4466 C CA . VAL A 1 562 ? 13.256 -21.880 -19.281 1.00 72.00 562 VAL A CA 1
ATOM 4467 C C . VAL A 1 562 ? 13.181 -22.423 -20.708 1.00 72.00 562 VAL A C 1
ATOM 4469 O O . VAL A 1 562 ? 12.092 -22.757 -21.178 1.00 72.00 562 VAL A O 1
ATOM 4472 N N . ARG A 1 563 ? 14.314 -22.529 -21.402 1.00 75.88 563 ARG A N 1
ATOM 4473 C CA . ARG A 1 563 ? 14.433 -23.158 -22.725 1.00 75.88 563 ARG A CA 1
ATOM 4474 C C . ARG A 1 563 ? 15.394 -24.328 -22.645 1.00 75.88 563 ARG A C 1
ATOM 4476 O O . ARG A 1 563 ? 16.472 -24.193 -22.086 1.00 75.88 563 ARG A O 1
ATOM 4483 N N . LEU A 1 564 ? 15.018 -25.463 -23.219 1.00 72.88 564 LEU A N 1
ATOM 4484 C CA . LEU A 1 564 ? 15.927 -26.596 -23.369 1.00 72.88 564 LEU A CA 1
ATOM 4485 C C . LEU A 1 564 ? 16.645 -26.441 -24.706 1.00 72.88 564 LEU A C 1
ATOM 4487 O O . LEU A 1 564 ? 16.049 -26.665 -25.761 1.00 72.88 564 LEU A O 1
ATOM 4491 N N . ASN A 1 565 ? 17.896 -25.989 -24.655 1.00 63.22 565 ASN A N 1
ATOM 4492 C CA . ASN A 1 565 ? 18.674 -25.655 -25.837 1.00 63.22 565 ASN A CA 1
ATOM 4493 C C . ASN A 1 565 ? 19.730 -26.729 -26.080 1.00 63.22 565 ASN A C 1
ATOM 4495 O O . ASN A 1 565 ? 20.702 -26.860 -25.351 1.00 63.22 565 ASN A O 1
ATOM 4499 N N . SER A 1 566 ? 19.555 -27.438 -27.190 1.00 57.78 566 SER A N 1
ATOM 4500 C CA . SER A 1 566 ? 20.497 -28.400 -27.756 1.00 57.78 566 SER A CA 1
ATOM 4501 C C . SER A 1 566 ? 20.610 -29.763 -27.064 1.00 57.78 566 SER A C 1
ATOM 4503 O O . SER A 1 566 ? 20.478 -29.943 -25.858 1.00 57.78 566 SER A O 1
ATOM 4505 N N . LEU A 1 567 ? 20.833 -30.734 -27.942 1.00 53.34 567 LEU A N 1
ATOM 4506 C CA . LEU A 1 567 ? 21.065 -32.143 -27.690 1.00 53.34 567 LEU A CA 1
ATOM 4507 C C . LEU A 1 567 ? 22.304 -32.452 -28.537 1.00 53.34 567 LEU A C 1
ATOM 4509 O O . LEU A 1 567 ? 22.194 -32.998 -29.636 1.00 53.34 567 LEU A O 1
ATOM 4513 N N . ASP A 1 568 ? 23.475 -31.959 -28.121 1.00 53.69 568 ASP A N 1
ATOM 4514 C CA . ASP A 1 568 ? 24.692 -32.174 -28.903 1.00 53.69 568 ASP A CA 1
ATOM 4515 C C . ASP A 1 568 ? 25.181 -33.615 -28.716 1.00 53.69 568 ASP A C 1
ATOM 4517 O O . ASP A 1 568 ? 25.852 -33.968 -27.749 1.00 53.69 568 ASP A O 1
ATOM 4521 N N . ARG A 1 569 ? 24.797 -34.477 -29.660 1.00 57.56 569 ARG A N 1
ATOM 4522 C CA . ARG A 1 569 ? 25.265 -35.868 -29.739 1.00 57.56 569 ARG A CA 1
ATOM 4523 C C . ARG A 1 569 ? 26.580 -36.004 -30.509 1.00 57.56 569 ARG A C 1
ATOM 4525 O O . ARG A 1 569 ? 27.113 -37.109 -30.578 1.00 57.56 569 ARG A O 1
ATOM 4532 N N . THR A 1 570 ? 27.087 -34.928 -31.115 1.00 55.91 570 THR A N 1
ATOM 4533 C CA . THR A 1 570 ? 28.219 -34.995 -32.053 1.00 55.91 570 THR A CA 1
ATOM 4534 C C . THR A 1 570 ? 29.580 -34.884 -31.373 1.00 55.91 570 THR A C 1
ATOM 4536 O O . THR A 1 570 ? 30.546 -35.459 -31.868 1.00 55.91 570 THR A O 1
ATOM 4539 N N . SER A 1 571 ? 29.659 -34.242 -30.204 1.00 63.16 571 SER A N 1
ATOM 4540 C CA . SER A 1 571 ? 30.899 -34.076 -29.430 1.00 63.16 571 SER A CA 1
ATOM 4541 C C . SER A 1 571 ? 31.255 -35.267 -28.523 1.00 63.16 571 SER A C 1
ATOM 4543 O O . SER A 1 571 ? 32.274 -35.233 -27.835 1.00 63.16 571 SER A O 1
ATOM 4545 N N . GLY A 1 572 ? 30.440 -36.331 -28.495 1.00 66.81 572 GLY A N 1
ATOM 4546 C CA . GLY A 1 572 ? 30.639 -37.503 -27.627 1.00 66.81 572 GLY A CA 1
ATOM 4547 C C . GLY A 1 572 ? 30.335 -37.263 -26.139 1.00 66.81 572 GLY A C 1
ATOM 4548 O O . GLY A 1 572 ? 30.220 -38.226 -25.385 1.00 66.81 572 GLY A O 1
ATOM 4549 N N . VAL A 1 573 ? 30.137 -36.006 -25.726 1.00 64.94 573 VAL A N 1
ATOM 4550 C CA . VAL A 1 573 ? 29.749 -35.604 -24.368 1.00 64.94 573 VAL A CA 1
ATOM 4551 C C . VAL A 1 573 ? 28.301 -35.129 -24.390 1.00 64.94 573 VAL A C 1
ATOM 4553 O O . VAL A 1 573 ? 27.995 -34.029 -24.849 1.00 64.94 573 VAL A O 1
ATOM 4556 N N . GLN A 1 574 ? 27.395 -35.967 -23.890 1.00 72.62 574 GLN A N 1
ATOM 4557 C CA . GLN A 1 574 ? 25.976 -35.638 -23.859 1.00 72.62 574 GLN A CA 1
ATOM 4558 C C . GLN A 1 574 ? 25.666 -34.773 -22.632 1.00 72.62 574 GLN A C 1
ATOM 4560 O O . GLN A 1 574 ? 25.757 -35.250 -21.504 1.00 72.62 574 GLN A O 1
ATOM 4565 N N . HIS A 1 575 ? 25.273 -33.523 -22.853 1.00 80.62 575 HIS A N 1
ATOM 4566 C CA . HIS A 1 575 ? 24.843 -32.597 -21.806 1.00 80.62 575 HIS A CA 1
ATOM 4567 C C . HIS A 1 575 ? 23.465 -32.015 -22.137 1.00 80.62 575 HIS A C 1
ATOM 4569 O O . HIS A 1 575 ? 23.084 -31.952 -23.307 1.00 80.62 575 HIS A O 1
ATOM 4575 N N . LEU A 1 576 ? 22.718 -31.618 -21.106 1.00 81.25 576 LEU A N 1
ATOM 4576 C CA . LEU A 1 576 ? 21.438 -30.923 -21.247 1.00 81.25 576 LEU A CA 1
ATOM 4577 C C . LEU A 1 576 ? 21.596 -29.489 -20.751 1.00 81.25 576 LEU A C 1
ATOM 4579 O O . LEU A 1 576 ? 21.809 -29.285 -19.558 1.00 81.25 576 LEU A O 1
ATOM 4583 N N . ASP A 1 577 ? 21.436 -28.515 -21.645 1.00 81.94 577 ASP A N 1
ATOM 4584 C CA . ASP A 1 577 ? 21.433 -27.098 -21.283 1.00 81.94 577 ASP A CA 1
ATOM 4585 C C . ASP A 1 577 ? 19.990 -26.590 -21.130 1.00 81.94 577 ASP A C 1
ATOM 4587 O O . ASP A 1 577 ? 19.197 -26.563 -22.078 1.00 81.94 577 ASP A O 1
ATOM 4591 N N . ALA A 1 578 ? 19.650 -26.168 -19.913 1.00 84.44 578 ALA A N 1
ATOM 4592 C CA . ALA A 1 578 ? 18.445 -25.411 -19.607 1.00 84.44 578 ALA A CA 1
ATOM 4593 C C . ALA A 1 578 ? 18.807 -23.929 -19.443 1.00 84.44 578 ALA A C 1
ATOM 4595 O O . ALA A 1 578 ? 19.521 -23.542 -18.521 1.00 84.44 578 ALA A O 1
ATOM 4596 N N . GLU A 1 579 ? 18.317 -23.086 -20.340 1.00 87.38 579 GLU A N 1
ATOM 4597 C CA . GLU A 1 579 ? 18.552 -21.646 -20.339 1.00 87.38 579 GLU A CA 1
ATOM 4598 C C . GLU A 1 579 ? 17.403 -20.922 -19.640 1.00 87.38 579 GLU A C 1
ATOM 4600 O O . GLU A 1 579 ? 16.250 -21.069 -20.032 1.00 87.38 579 GLU A O 1
ATOM 4605 N N . ILE A 1 580 ? 17.721 -20.123 -18.628 1.00 85.88 580 ILE A N 1
ATOM 4606 C CA . ILE A 1 580 ? 16.807 -19.312 -17.832 1.00 85.88 580 ILE A CA 1
ATOM 4607 C C . ILE A 1 580 ? 17.061 -17.837 -18.132 1.00 85.88 580 ILE A C 1
ATOM 4609 O O . ILE A 1 580 ? 18.082 -17.288 -17.732 1.00 85.88 580 ILE A O 1
ATOM 4613 N N . VAL A 1 581 ? 16.129 -17.165 -18.802 1.00 82.69 581 VAL A N 1
ATOM 4614 C CA . VAL A 1 581 ? 16.279 -15.746 -19.176 1.00 82.69 581 VAL A CA 1
ATOM 4615 C C . VAL A 1 581 ? 15.365 -14.881 -18.328 1.00 82.69 581 VAL A C 1
ATOM 4617 O O . VAL A 1 581 ? 14.164 -15.118 -18.341 1.00 82.69 581 VAL A O 1
ATOM 4620 N N . GLY A 1 582 ? 15.890 -13.863 -17.641 1.00 80.88 582 GLY A N 1
ATOM 4621 C CA . GLY A 1 582 ? 15.096 -12.928 -16.836 1.00 80.88 582 GLY A CA 1
ATOM 4622 C C . GLY A 1 582 ? 15.731 -11.542 -16.676 1.00 80.88 582 GLY A C 1
ATOM 4623 O O . GLY A 1 582 ? 16.770 -11.232 -17.257 1.00 80.88 582 GLY A O 1
ATOM 4624 N N . LEU A 1 583 ? 15.091 -10.668 -15.896 1.00 74.50 583 LEU A N 1
ATOM 4625 C CA . LEU A 1 583 ? 15.566 -9.294 -15.683 1.00 74.50 583 LEU A CA 1
ATOM 4626 C C . LEU A 1 583 ? 16.724 -9.241 -14.684 1.00 74.50 583 LEU A C 1
ATOM 4628 O O . LEU A 1 583 ? 16.683 -9.873 -13.631 1.00 74.50 583 LEU A O 1
ATOM 4632 N N . ALA A 1 584 ? 17.706 -8.377 -14.938 1.00 74.19 584 ALA A N 1
ATOM 4633 C CA . ALA A 1 584 ? 18.833 -8.186 -14.023 1.00 74.19 584 ALA A CA 1
ATOM 4634 C C . ALA A 1 584 ? 18.449 -7.476 -12.709 1.00 74.19 584 ALA A C 1
ATOM 4636 O O . ALA A 1 584 ? 19.212 -7.486 -11.749 1.00 74.19 584 ALA A O 1
ATOM 4637 N N . SER A 1 585 ? 17.276 -6.837 -12.646 1.00 72.00 585 SER A N 1
ATOM 4638 C CA . SER A 1 585 ? 16.683 -6.319 -11.400 1.00 72.00 585 SER A CA 1
ATOM 4639 C C . SER A 1 585 ? 15.947 -7.393 -10.591 1.00 72.00 585 SER A C 1
ATOM 4641 O O . SER A 1 585 ? 15.486 -7.116 -9.490 1.00 72.00 585 SER A O 1
ATOM 4643 N N . ALA A 1 586 ? 15.826 -8.599 -11.143 1.00 79.62 586 ALA A N 1
ATOM 4644 C CA . ALA A 1 586 ? 15.030 -9.709 -10.640 1.00 79.62 586 ALA A CA 1
ATOM 4645 C C . ALA A 1 586 ? 15.896 -10.942 -10.360 1.00 79.62 586 ALA A C 1
ATOM 4647 O O . ALA A 1 586 ? 15.469 -12.067 -10.611 1.00 79.62 586 ALA A O 1
ATOM 4648 N N . ILE A 1 587 ? 17.135 -10.736 -9.901 1.00 81.69 587 ILE A N 1
ATOM 4649 C CA . ILE A 1 587 ? 18.110 -11.822 -9.724 1.00 81.69 587 ILE A CA 1
ATOM 4650 C C . ILE A 1 587 ? 17.534 -12.943 -8.852 1.00 81.69 587 ILE A C 1
ATOM 4652 O O . ILE A 1 587 ? 17.708 -14.105 -9.194 1.00 81.69 587 ILE A O 1
ATOM 4656 N N . GLU A 1 588 ? 16.778 -12.597 -7.809 1.00 80.88 588 GLU A N 1
ATOM 4657 C CA . GLU A 1 588 ? 16.121 -13.554 -6.908 1.00 80.88 588 GLU A CA 1
ATOM 4658 C C . GLU A 1 588 ? 15.121 -14.473 -7.624 1.00 80.88 588 GLU A C 1
ATOM 4660 O O . GLU A 1 588 ? 15.056 -15.662 -7.322 1.00 80.88 588 GLU A O 1
ATOM 4665 N N . ASP A 1 589 ? 14.386 -13.968 -8.618 1.00 79.31 589 ASP A N 1
ATOM 4666 C CA . ASP A 1 589 ? 13.422 -14.769 -9.383 1.00 79.31 589 ASP A CA 1
ATOM 4667 C C . ASP A 1 589 ? 14.145 -15.752 -10.319 1.00 79.31 589 ASP A C 1
ATOM 4669 O O . ASP A 1 589 ? 13.751 -16.912 -10.452 1.00 79.31 589 ASP A O 1
ATOM 4673 N N . VAL A 1 590 ? 15.241 -15.300 -10.941 1.00 82.12 590 VAL A N 1
ATOM 4674 C CA . VAL A 1 590 ? 16.077 -16.109 -11.843 1.00 82.12 590 VAL A CA 1
ATOM 4675 C C . VAL A 1 590 ? 16.821 -17.199 -11.070 1.00 82.12 590 VAL A C 1
ATOM 4677 O O . VAL A 1 590 ? 16.849 -18.351 -11.508 1.00 82.12 590 VAL A O 1
ATOM 4680 N N . THR A 1 591 ? 17.380 -16.876 -9.901 1.00 83.88 591 THR A N 1
ATOM 4681 C CA . THR A 1 591 ? 18.081 -17.852 -9.055 1.00 83.88 591 THR A CA 1
ATOM 4682 C C . THR A 1 591 ? 17.107 -18.832 -8.413 1.00 83.88 591 THR A C 1
ATOM 4684 O O . THR A 1 591 ? 17.382 -20.030 -8.410 1.00 83.88 591 THR A O 1
ATOM 4687 N N . THR A 1 592 ? 15.929 -18.378 -7.972 1.00 81.44 592 THR A N 1
ATOM 4688 C CA . THR A 1 592 ? 14.860 -19.266 -7.480 1.00 81.44 592 THR A CA 1
ATOM 4689 C C . THR A 1 592 ? 14.433 -20.266 -8.550 1.00 81.44 592 THR A C 1
ATOM 4691 O O . THR A 1 592 ? 14.341 -21.464 -8.274 1.00 81.44 592 THR A O 1
ATOM 4694 N N . LEU A 1 593 ? 14.235 -19.818 -9.795 1.00 81.06 593 LEU A N 1
ATOM 4695 C CA . LEU A 1 593 ? 13.882 -20.723 -10.885 1.00 81.06 593 LEU A CA 1
ATOM 4696 C C . LEU A 1 593 ? 15.018 -21.710 -11.199 1.00 81.06 593 LEU A C 1
ATOM 4698 O O . LEU A 1 593 ? 14.750 -22.894 -11.391 1.00 81.06 593 LEU A O 1
ATOM 4702 N N . ALA A 1 594 ? 16.280 -21.269 -11.165 1.00 85.75 594 ALA A N 1
ATOM 4703 C CA . ALA A 1 594 ? 17.436 -22.150 -11.335 1.00 85.75 594 ALA A CA 1
ATOM 4704 C C . ALA A 1 594 ? 17.518 -23.240 -10.252 1.00 85.75 594 ALA A C 1
ATOM 4706 O O . ALA A 1 594 ? 17.793 -24.397 -10.579 1.00 85.75 594 ALA A O 1
ATOM 4707 N N . ARG A 1 595 ? 17.208 -22.919 -8.986 1.00 84.75 595 ARG A N 1
ATOM 4708 C CA . ARG A 1 595 ? 17.130 -23.907 -7.889 1.00 84.75 595 ARG A CA 1
ATOM 4709 C C . ARG A 1 595 ? 16.047 -24.949 -8.139 1.00 84.75 595 ARG A C 1
ATOM 4711 O O . ARG A 1 595 ? 16.309 -26.147 -8.038 1.00 84.75 595 ARG A O 1
ATOM 4718 N N . LEU A 1 596 ? 14.852 -24.501 -8.529 1.00 79.50 596 LEU A N 1
ATOM 4719 C CA . LEU A 1 596 ? 13.720 -25.381 -8.830 1.00 79.50 596 LEU A CA 1
ATOM 4720 C C . LEU A 1 596 ? 13.993 -26.299 -10.031 1.00 79.50 596 LEU A C 1
ATOM 4722 O O . LEU A 1 596 ? 13.632 -27.475 -9.992 1.00 79.50 596 LEU A O 1
ATOM 4726 N N . VAL A 1 597 ? 14.628 -25.776 -11.084 1.00 83.56 597 VAL A N 1
ATOM 4727 C CA . VAL A 1 597 ? 15.011 -26.541 -12.283 1.00 83.56 597 VAL A CA 1
ATOM 4728 C C . VAL A 1 597 ? 16.070 -27.587 -11.939 1.00 83.56 597 VAL A C 1
ATOM 4730 O O . VAL A 1 597 ? 15.878 -28.766 -12.229 1.00 83.56 597 VAL A O 1
ATOM 4733 N N . THR A 1 598 ? 17.141 -27.181 -11.254 1.00 85.50 598 THR A N 1
ATOM 4734 C CA . THR A 1 598 ? 18.235 -28.072 -10.832 1.00 85.50 598 THR A CA 1
ATOM 4735 C C . THR A 1 598 ? 17.724 -29.203 -9.947 1.00 85.50 598 THR A C 1
ATOM 4737 O O . THR A 1 598 ? 18.053 -30.369 -10.163 1.00 85.50 598 THR A O 1
ATOM 4740 N N . HIS A 1 599 ? 16.897 -28.875 -8.950 1.00 82.06 599 HIS A N 1
ATOM 4741 C CA . HIS A 1 599 ? 16.354 -29.869 -8.033 1.00 82.06 599 HIS A CA 1
ATOM 4742 C C . HIS A 1 599 ? 15.546 -30.939 -8.771 1.00 82.06 599 HIS A C 1
ATOM 4744 O O . HIS A 1 599 ? 15.744 -32.127 -8.518 1.00 82.06 599 HIS A O 1
ATOM 4750 N N . GLN A 1 600 ? 14.679 -30.544 -9.708 1.00 80.62 600 GLN A N 1
ATOM 4751 C CA . GLN A 1 600 ? 13.872 -31.520 -10.437 1.00 80.62 600 GLN A CA 1
ATOM 4752 C C . GLN A 1 600 ? 14.651 -32.320 -11.470 1.00 80.62 600 GLN A C 1
ATOM 4754 O O . GLN A 1 600 ? 14.400 -33.519 -11.603 1.00 80.62 600 GLN A O 1
ATOM 4759 N N . LEU A 1 601 ? 15.620 -31.699 -12.153 1.00 82.38 601 LEU A N 1
ATOM 4760 C CA . LEU A 1 601 ? 16.539 -32.428 -13.028 1.00 82.38 601 LEU A CA 1
ATOM 4761 C C . LEU A 1 601 ? 17.261 -33.534 -12.247 1.00 82.38 601 LEU A C 1
ATOM 4763 O O . LEU A 1 601 ? 17.315 -34.661 -12.725 1.00 82.38 601 LEU A O 1
ATOM 4767 N N . ARG A 1 602 ? 17.694 -33.252 -11.009 1.00 83.25 602 ARG A N 1
ATOM 4768 C CA . ARG A 1 602 ? 18.328 -34.233 -10.113 1.00 83.25 602 ARG A CA 1
ATOM 4769 C C . ARG A 1 602 ? 17.360 -35.303 -9.598 1.00 83.25 602 ARG A C 1
ATOM 4771 O O . ARG A 1 602 ? 17.710 -36.477 -9.537 1.00 83.25 602 ARG A O 1
ATOM 4778 N N . ALA A 1 603 ? 16.164 -34.906 -9.169 1.00 79.94 603 ALA A N 1
ATOM 4779 C CA . ALA A 1 603 ? 15.202 -35.823 -8.558 1.00 79.94 603 ALA A CA 1
ATOM 4780 C C . ALA A 1 603 ? 14.509 -36.733 -9.587 1.00 79.94 603 ALA A C 1
ATOM 4782 O O . ALA A 1 603 ? 13.952 -37.770 -9.219 1.00 79.94 603 ALA A O 1
ATOM 4783 N N . HIS A 1 604 ? 14.499 -36.336 -10.866 1.00 75.19 604 HIS A N 1
ATOM 4784 C CA . HIS A 1 604 ? 13.696 -36.949 -11.928 1.00 75.19 604 HIS A CA 1
ATOM 4785 C C . HIS A 1 604 ? 12.228 -37.174 -11.511 1.00 75.19 604 HIS A C 1
ATOM 4787 O O . HIS A 1 604 ? 11.585 -38.156 -11.910 1.00 75.19 604 HIS A O 1
ATOM 4793 N N . ALA A 1 605 ? 11.718 -36.279 -10.664 1.00 72.69 605 ALA A N 1
ATOM 4794 C CA . ALA A 1 605 ? 10.432 -36.371 -9.993 1.00 72.69 605 ALA A CA 1
ATOM 4795 C C . ALA A 1 605 ? 9.482 -35.317 -10.564 1.00 72.69 605 ALA A C 1
ATOM 4797 O O . ALA A 1 605 ? 9.005 -34.422 -9.878 1.00 72.69 605 ALA A O 1
ATOM 4798 N N . TRP A 1 606 ? 9.167 -35.447 -11.850 1.00 72.00 606 TRP A N 1
ATOM 4799 C CA . TRP A 1 606 ? 8.370 -34.457 -12.586 1.00 72.00 606 TRP A CA 1
ATOM 4800 C C . TRP A 1 606 ? 6.887 -34.402 -12.196 1.00 72.00 606 TRP A C 1
ATOM 4802 O O . TRP A 1 606 ? 6.142 -33.658 -12.831 1.00 72.00 606 TRP A O 1
ATOM 4812 N N . GLY A 1 607 ? 6.495 -35.162 -11.160 1.00 60.28 607 GLY A N 1
ATOM 4813 C CA . GLY A 1 607 ? 5.156 -35.282 -10.589 1.00 60.28 607 GLY A CA 1
ATOM 4814 C C . GLY A 1 607 ? 4.093 -35.737 -11.589 1.00 60.28 607 GLY A C 1
ATOM 4815 O O . GLY A 1 607 ? 4.148 -35.443 -12.782 1.00 60.28 607 GLY A O 1
ATOM 4816 N N . ASP A 1 608 ? 3.045 -36.394 -11.104 1.00 53.69 608 ASP A N 1
ATOM 4817 C CA . ASP A 1 608 ? 1.768 -36.363 -11.813 1.00 53.69 608 ASP A CA 1
ATOM 4818 C C . ASP A 1 608 ? 1.082 -35.028 -11.487 1.00 53.69 608 ASP A C 1
ATOM 4820 O O . ASP A 1 608 ? -0.021 -34.989 -10.958 1.00 53.69 608 ASP A O 1
ATOM 4824 N N . PHE A 1 609 ? 1.696 -33.911 -11.901 1.00 54.84 609 PHE A N 1
ATOM 4825 C CA . PHE A 1 609 ? 0.980 -32.648 -12.171 1.00 54.84 609 PHE A CA 1
ATOM 4826 C C . PHE A 1 609 ? 0.039 -32.833 -13.390 1.00 54.84 609 PHE A C 1
ATOM 4828 O O . PHE A 1 609 ? -0.047 -31.991 -14.293 1.00 54.84 609 PHE A O 1
ATOM 4835 N N . ALA A 1 610 ? -0.531 -34.029 -13.519 1.00 39.91 610 ALA A N 1
ATOM 4836 C CA . ALA A 1 610 ? -0.992 -34.661 -14.730 1.00 39.91 610 ALA A CA 1
ATOM 4837 C C . ALA A 1 610 ? -2.507 -34.762 -14.644 1.00 39.91 610 ALA A C 1
ATOM 4839 O O . ALA A 1 610 ? -3.062 -35.531 -13.869 1.00 39.91 610 ALA A O 1
ATOM 4840 N N . GLY A 1 611 ? -3.169 -33.958 -15.463 1.00 49.34 611 GLY A N 1
ATOM 4841 C CA . GLY A 1 611 ? -4.611 -34.044 -15.646 1.00 49.34 611 GLY A CA 1
ATOM 4842 C C . GLY A 1 611 ? -5.242 -32.724 -16.041 1.00 49.34 611 GLY A C 1
ATOM 4843 O O . GLY A 1 611 ? -6.273 -32.731 -16.702 1.00 49.34 611 GLY A O 1
ATOM 4844 N N . VAL A 1 612 ? -4.607 -31.597 -15.711 1.00 47.94 612 VAL A N 1
ATOM 4845 C CA . VAL A 1 612 ? -5.080 -30.282 -16.143 1.00 47.94 612 VAL A CA 1
ATOM 4846 C C . VAL A 1 612 ? -4.156 -29.786 -17.251 1.00 47.94 612 VAL A C 1
ATOM 4848 O O . VAL A 1 612 ? -3.073 -29.278 -16.953 1.00 47.94 612 VAL A O 1
ATOM 4851 N N . PRO A 1 613 ? -4.537 -29.944 -18.533 1.00 51.31 613 PRO A N 1
ATOM 4852 C CA . PRO A 1 613 ? -3.893 -29.216 -19.610 1.00 51.31 613 PRO A CA 1
ATOM 4853 C C . PRO A 1 613 ? -3.784 -27.748 -19.198 1.00 51.31 613 PRO A C 1
ATOM 4855 O O . PRO A 1 613 ? -4.792 -27.102 -18.902 1.00 51.31 613 PRO A O 1
ATOM 4858 N N . LEU A 1 614 ? -2.561 -27.219 -19.174 1.00 52.12 614 LEU A N 1
ATOM 4859 C CA . LEU A 1 614 ? -2.308 -25.779 -19.141 1.00 52.12 614 LEU A CA 1
ATOM 4860 C C . LEU A 1 614 ? -2.607 -25.238 -20.530 1.00 52.12 614 LEU A C 1
ATOM 4862 O O . LEU A 1 614 ? -1.720 -24.706 -21.186 1.00 52.12 614 LEU A O 1
ATOM 4866 N N . ASP A 1 615 ? -3.821 -25.467 -21.008 1.00 56.09 615 ASP A N 1
ATOM 4867 C CA . ASP A 1 615 ? -4.291 -24.878 -22.236 1.00 56.09 615 ASP A CA 1
ATOM 4868 C C . ASP A 1 615 ? -4.883 -23.512 -21.863 1.00 56.09 615 ASP A C 1
ATOM 4870 O O . ASP A 1 615 ? -6.038 -23.445 -21.429 1.00 56.09 615 ASP A O 1
ATOM 4874 N N . PRO A 1 616 ? -4.110 -22.407 -21.948 1.00 49.19 616 PRO A N 1
ATOM 4875 C CA . PRO A 1 616 ? -4.654 -21.066 -21.761 1.00 49.19 616 PRO A CA 1
ATOM 4876 C C . PRO A 1 616 ? -5.734 -20.747 -22.808 1.00 49.19 616 PRO A C 1
ATOM 4878 O O . PRO A 1 616 ? -6.442 -19.756 -22.655 1.00 49.19 616 PRO A O 1
ATOM 4881 N N . ALA A 1 617 ? -5.902 -21.580 -23.846 1.00 44.81 617 ALA A N 1
ATOM 4882 C CA . ALA A 1 617 ? -6.825 -21.354 -24.950 1.00 44.81 617 ALA A CA 1
ATOM 4883 C C . ALA A 1 617 ? -8.294 -21.664 -24.639 1.00 44.81 617 ALA A C 1
ATOM 4885 O O . ALA A 1 617 ? -9.118 -21.676 -25.554 1.00 44.81 617 ALA A O 1
ATOM 4886 N N . ARG A 1 618 ? -8.680 -21.845 -23.371 1.00 59.44 618 ARG A N 1
ATOM 4887 C CA . ARG A 1 618 ? -10.101 -21.842 -23.007 1.00 59.44 618 ARG A CA 1
ATOM 4888 C C . ARG A 1 618 ? -10.453 -20.648 -22.128 1.00 59.44 618 ARG A C 1
ATOM 4890 O O . ARG A 1 618 ? -10.666 -20.822 -20.927 1.00 59.44 618 ARG A O 1
ATOM 4897 N N . PRO A 1 619 ? -10.633 -19.458 -22.742 1.00 62.38 619 PRO A N 1
ATOM 4898 C CA . PRO A 1 619 ? -11.408 -18.358 -22.166 1.00 62.38 619 PRO A CA 1
ATOM 4899 C C . PRO A 1 619 ? -12.689 -18.827 -21.456 1.00 62.38 619 PRO A C 1
ATOM 4901 O O . PRO A 1 619 ? -13.085 -18.227 -20.462 1.00 62.38 619 PRO A O 1
ATOM 4904 N N . SER A 1 620 ? -13.280 -19.953 -21.886 1.00 71.12 620 SER A N 1
ATOM 4905 C CA . SER A 1 620 ? -14.435 -20.576 -21.233 1.00 71.12 620 SER A CA 1
ATOM 4906 C C . SER A 1 620 ? -14.207 -20.927 -19.757 1.00 71.12 620 SER A C 1
ATOM 4908 O O . SER A 1 620 ? -15.108 -20.702 -18.962 1.00 71.12 620 SER A O 1
ATOM 4910 N N . ARG A 1 621 ? -13.020 -21.398 -19.339 1.00 74.69 621 ARG A N 1
ATOM 4911 C CA . ARG A 1 621 ? -12.766 -21.728 -17.921 1.00 74.69 621 ARG A CA 1
ATOM 4912 C C . ARG A 1 621 ? -12.625 -20.475 -17.056 1.00 74.69 621 ARG A C 1
ATOM 4914 O O . ARG A 1 621 ? -13.157 -20.435 -15.952 1.00 74.69 621 ARG A O 1
ATOM 4921 N N . LEU A 1 622 ? -11.934 -19.448 -17.559 1.00 81.88 622 LEU A N 1
ATOM 4922 C CA . LEU A 1 622 ? -11.880 -18.134 -16.908 1.00 81.88 622 LEU A CA 1
ATOM 4923 C C . LEU A 1 622 ? -13.295 -17.579 -16.722 1.00 81.88 622 LEU A C 1
ATOM 4925 O O . LEU A 1 622 ? -13.639 -17.123 -15.636 1.00 81.88 622 LEU A O 1
ATOM 4929 N N . LEU A 1 623 ? -14.114 -17.649 -17.771 1.00 85.75 623 LEU A N 1
ATOM 4930 C CA . LEU A 1 623 ? -15.501 -17.211 -17.729 1.00 85.75 623 LEU A CA 1
ATOM 4931 C C . LEU A 1 623 ? -16.361 -18.029 -16.772 1.00 85.75 623 LEU A C 1
ATOM 4933 O O . LEU A 1 623 ? -17.169 -17.438 -16.073 1.00 85.75 623 LEU A O 1
ATOM 4937 N N . GLU A 1 624 ? -16.199 -19.351 -16.711 1.00 86.75 624 GLU A N 1
ATOM 4938 C CA . GLU A 1 624 ? -16.916 -20.209 -15.761 1.00 86.75 624 GLU A CA 1
ATOM 4939 C C . GLU A 1 624 ? -16.578 -19.838 -14.312 1.00 86.75 624 GLU A C 1
ATOM 4941 O O . GLU A 1 624 ? -17.477 -19.679 -13.486 1.00 86.75 624 GLU A O 1
ATOM 4946 N N . GLU A 1 625 ? -15.292 -19.658 -14.000 1.00 82.88 625 GLU A N 1
ATOM 4947 C CA . GLU A 1 625 ? -14.832 -19.243 -12.669 1.00 82.88 625 GLU A CA 1
ATOM 4948 C C . GLU A 1 625 ? -15.291 -17.820 -12.329 1.00 82.88 625 GLU A C 1
ATOM 4950 O O . GLU A 1 625 ? -15.754 -17.566 -11.217 1.00 82.88 625 GLU A O 1
ATOM 4955 N N . TYR A 1 626 ? -15.233 -16.900 -13.294 1.00 87.19 626 TYR A N 1
ATOM 4956 C CA . TYR A 1 626 ? -15.701 -15.530 -13.125 1.00 87.19 626 TYR A CA 1
ATOM 4957 C C . TYR A 1 626 ? -17.231 -15.441 -13.001 1.00 87.19 626 TYR A C 1
ATOM 4959 O O . TYR A 1 626 ? -17.728 -14.707 -12.154 1.00 87.19 626 TYR A O 1
ATOM 4967 N N . ALA A 1 627 ? -17.996 -16.228 -13.763 1.00 87.81 627 ALA A N 1
ATOM 4968 C CA . ALA A 1 627 ? -19.453 -16.331 -13.650 1.00 87.81 627 ALA A CA 1
ATOM 4969 C C . ALA A 1 627 ? -19.876 -16.928 -12.305 1.00 87.81 627 ALA A C 1
ATOM 4971 O O . ALA A 1 627 ? -20.824 -16.457 -11.670 1.00 87.81 627 ALA A O 1
ATOM 4972 N N . ARG A 1 628 ? -19.158 -17.957 -11.841 1.00 82.44 628 ARG A N 1
ATOM 4973 C CA . ARG A 1 628 ? -19.368 -18.536 -10.514 1.00 82.44 628 ARG A CA 1
ATOM 4974 C C . ARG A 1 628 ? -19.070 -17.503 -9.429 1.00 82.44 628 ARG A C 1
ATOM 4976 O O . ARG A 1 628 ? -19.891 -17.317 -8.538 1.00 82.44 628 ARG A O 1
ATOM 4983 N N . HIS A 1 629 ? -17.964 -16.768 -9.555 1.00 79.75 629 HIS A N 1
ATOM 4984 C CA . HIS A 1 629 ? -17.623 -15.678 -8.644 1.00 79.75 629 HIS A CA 1
ATOM 4985 C C . HIS A 1 629 ? -18.680 -14.564 -8.643 1.00 79.75 629 HIS A C 1
ATOM 4987 O O . HIS A 1 629 ? -19.121 -14.132 -7.582 1.00 79.75 629 HIS A O 1
ATOM 4993 N N . LEU A 1 630 ? -19.149 -14.139 -9.816 1.00 77.44 630 LEU A N 1
ATOM 4994 C CA . LEU A 1 630 ? -20.216 -13.153 -9.955 1.00 77.44 630 LEU A CA 1
ATOM 4995 C C . LEU A 1 630 ? -21.512 -13.599 -9.265 1.00 77.44 630 LEU A C 1
ATOM 4997 O O . LEU A 1 630 ? -22.105 -12.825 -8.524 1.00 77.44 630 LEU A O 1
ATOM 5001 N N . SER A 1 631 ? -21.940 -14.842 -9.481 1.00 74.56 631 SER A N 1
ATOM 5002 C CA . SER A 1 631 ? -23.242 -15.341 -9.011 1.00 74.56 631 SER A CA 1
ATOM 5003 C C . SER A 1 631 ? -23.262 -15.749 -7.534 1.00 74.56 631 SER A C 1
ATOM 5005 O O . SER A 1 631 ? -24.247 -15.513 -6.823 1.00 74.56 631 SER A O 1
ATOM 5007 N N . GLN A 1 632 ? -22.198 -16.400 -7.064 1.00 68.06 632 GLN A N 1
ATOM 5008 C CA . GLN A 1 632 ? -22.090 -16.878 -5.684 1.00 68.06 632 GLN A CA 1
ATOM 5009 C C . GLN A 1 632 ? -21.590 -15.783 -4.768 1.00 68.06 632 GLN A C 1
ATOM 5011 O O . GLN A 1 632 ? -22.102 -15.621 -3.665 1.00 68.06 632 GLN A O 1
ATOM 5016 N N . VAL A 1 633 ? -20.601 -15.040 -5.257 1.00 60.62 633 VAL A N 1
ATOM 5017 C CA . VAL A 1 633 ? -19.922 -14.003 -4.517 1.00 60.62 633 VAL A CA 1
ATOM 5018 C C . VAL A 1 633 ? -20.704 -12.723 -4.900 1.00 60.62 633 VAL A C 1
ATOM 5020 O O . VAL A 1 633 ? -21.594 -12.330 -4.151 1.00 60.62 633 VAL A O 1
ATOM 5023 N N . GLU A 1 634 ? -20.487 -12.064 -6.036 1.00 69.00 634 GLU A N 1
ATOM 5024 C CA . GLU A 1 634 ? -20.997 -10.684 -6.252 1.00 69.00 634 GLU A CA 1
ATOM 5025 C C . GLU A 1 634 ? -22.528 -10.515 -6.292 1.00 69.00 634 GLU A C 1
ATOM 5027 O O . GLU A 1 634 ? -23.032 -9.393 -6.289 1.00 69.00 634 GLU A O 1
ATOM 5032 N N . GLY A 1 635 ? -23.279 -11.620 -6.287 1.00 70.12 635 GLY A N 1
ATOM 5033 C CA . GLY A 1 635 ? -24.730 -11.645 -6.425 1.00 70.12 635 GLY A CA 1
ATOM 5034 C C . GLY A 1 635 ? -25.203 -10.993 -7.723 1.00 70.12 635 GLY A C 1
ATOM 5035 O O . GLY A 1 635 ? -26.292 -10.431 -7.768 1.00 70.12 635 GLY A O 1
ATOM 5036 N N . ALA A 1 636 ? -24.374 -11.047 -8.764 1.00 72.50 636 ALA A N 1
ATOM 5037 C CA . ALA A 1 636 ? -24.667 -10.537 -10.089 1.00 72.50 636 ALA A CA 1
ATOM 5038 C C . ALA A 1 636 ? -24.570 -11.664 -11.124 1.00 72.50 636 ALA A C 1
ATOM 5040 O O . ALA A 1 636 ? -23.833 -12.631 -10.949 1.00 72.50 636 ALA A O 1
ATOM 5041 N N . GLU A 1 637 ? -25.298 -11.542 -12.228 1.00 84.12 637 GLU A N 1
ATOM 5042 C CA . GLU A 1 637 ? -25.164 -12.479 -13.342 1.00 84.12 637 GLU A CA 1
ATOM 5043 C C . GLU A 1 637 ? -24.033 -12.048 -14.286 1.00 84.12 637 GLU A C 1
ATOM 5045 O O . GLU A 1 637 ? -23.681 -10.864 -14.391 1.00 84.12 637 GLU A O 1
ATOM 5050 N N . LEU A 1 638 ? -23.438 -13.028 -14.970 1.00 90.62 638 LEU A N 1
ATOM 5051 C CA . LEU A 1 638 ? -22.497 -12.764 -16.050 1.00 90.62 638 LEU A CA 1
ATOM 5052 C C . LEU A 1 638 ? -23.280 -12.256 -17.267 1.00 90.62 638 LEU A C 1
ATOM 5054 O O . LEU A 1 638 ? -23.882 -13.037 -17.996 1.00 90.62 638 LEU A O 1
ATOM 5058 N N . THR A 1 639 ? -23.269 -10.942 -17.482 1.00 91.31 639 THR A N 1
ATOM 5059 C CA . THR A 1 639 ? -23.864 -10.319 -18.672 1.00 91.31 639 THR A CA 1
ATOM 5060 C C . THR A 1 639 ? -23.007 -10.602 -19.910 1.00 91.31 639 THR A C 1
ATOM 5062 O O . THR A 1 639 ? -21.794 -10.790 -19.791 1.00 91.31 639 THR A O 1
ATOM 5065 N N . GLU A 1 640 ? -23.591 -10.577 -21.114 1.00 85.88 640 GLU A N 1
ATOM 5066 C CA . GLU A 1 640 ? -22.815 -10.733 -22.361 1.00 85.88 640 GLU A CA 1
ATOM 5067 C C . GLU A 1 640 ? -21.736 -9.642 -22.510 1.00 85.88 640 GLU A C 1
ATOM 5069 O O . GLU A 1 640 ? -20.662 -9.905 -23.039 1.00 85.88 640 GLU A O 1
ATOM 5074 N N . THR A 1 641 ? -21.959 -8.451 -21.947 1.00 81.44 641 THR A N 1
ATOM 5075 C CA . THR A 1 641 ? -20.957 -7.378 -21.869 1.00 81.44 641 THR A CA 1
ATOM 5076 C C . THR A 1 641 ? -19.772 -7.761 -20.981 1.00 81.44 641 THR A C 1
ATOM 5078 O O . THR A 1 641 ? -18.623 -7.669 -21.407 1.00 81.44 641 THR A O 1
ATOM 5081 N N . ARG A 1 642 ? -20.019 -8.241 -19.755 1.00 86.56 642 ARG A N 1
ATOM 5082 C CA . ARG A 1 642 ? -18.953 -8.690 -18.839 1.00 86.56 642 ARG A CA 1
ATOM 5083 C C . ARG A 1 642 ? -18.213 -9.897 -19.382 1.00 86.56 642 ARG A C 1
ATOM 5085 O O . ARG A 1 642 ? -16.996 -9.969 -19.258 1.00 86.56 642 ARG A O 1
ATOM 5092 N N . LYS A 1 643 ? -18.946 -10.819 -19.999 1.00 88.88 643 LYS A N 1
ATOM 5093 C CA . LYS A 1 643 ? -18.393 -11.979 -20.688 1.00 88.88 643 LYS A CA 1
ATOM 5094 C C . LYS A 1 643 ? -17.453 -11.545 -21.809 1.00 88.88 643 LYS A C 1
ATOM 5096 O O . LYS A 1 643 ? -16.301 -11.955 -21.790 1.00 88.88 643 LYS A O 1
ATOM 5101 N N . ALA A 1 644 ? -17.880 -10.631 -22.681 1.00 79.00 644 ALA A N 1
ATOM 5102 C CA . ALA A 1 644 ? -17.043 -10.098 -23.754 1.00 79.00 644 ALA A CA 1
ATOM 5103 C C . ALA A 1 644 ? -15.805 -9.350 -23.226 1.00 79.00 644 ALA A C 1
ATOM 5105 O O . ALA A 1 644 ? -14.717 -9.500 -23.775 1.00 79.00 644 ALA A O 1
ATOM 5106 N N . ILE A 1 645 ? -15.933 -8.586 -22.133 1.00 77.31 645 ILE A N 1
ATOM 5107 C CA . ILE A 1 645 ? -14.796 -7.912 -21.483 1.00 77.31 645 ILE A CA 1
ATOM 5108 C C . ILE A 1 645 ? -13.802 -8.936 -20.923 1.00 77.31 645 ILE A C 1
ATOM 5110 O O . ILE A 1 645 ? -12.598 -8.805 -21.131 1.00 77.31 645 ILE A O 1
ATOM 5114 N N . VAL A 1 646 ? -14.287 -9.964 -20.224 1.00 81.38 646 VAL A N 1
ATOM 5115 C CA . VAL A 1 646 ? -13.433 -11.006 -19.644 1.00 81.38 646 VAL A CA 1
ATOM 5116 C C . VAL A 1 646 ? -12.791 -11.864 -20.727 1.00 81.38 646 VAL A C 1
ATOM 5118 O O . VAL A 1 646 ? -11.610 -12.165 -20.611 1.00 81.38 646 VAL A O 1
ATOM 5121 N N . GLU A 1 647 ? -13.503 -12.192 -21.805 1.00 81.06 647 GLU A N 1
ATOM 5122 C CA . GLU A 1 647 ? -12.940 -12.861 -22.984 1.00 81.06 647 GLU A CA 1
ATOM 5123 C C . GLU A 1 647 ? -11.868 -12.003 -23.661 1.00 81.06 647 GLU A C 1
ATOM 5125 O O . GLU A 1 647 ? -10.818 -12.523 -24.033 1.00 81.06 647 GLU A O 1
ATOM 5130 N N . ALA A 1 648 ? -12.078 -10.689 -23.766 1.00 69.94 648 ALA A N 1
ATOM 5131 C CA . ALA A 1 648 ? -11.108 -9.762 -24.342 1.00 69.94 648 ALA A CA 1
ATOM 5132 C C . ALA A 1 648 ? -9.855 -9.591 -23.459 1.00 69.94 648 ALA A C 1
ATOM 5134 O O . ALA A 1 648 ? -8.731 -9.532 -23.972 1.00 69.94 648 ALA A O 1
ATOM 5135 N N . LEU A 1 649 ? -10.028 -9.577 -22.135 1.00 70.75 649 LEU A N 1
ATOM 5136 C CA . LEU A 1 649 ? -8.938 -9.643 -21.162 1.00 70.75 649 LEU A CA 1
ATOM 5137 C C . LEU A 1 649 ? -8.173 -10.976 -21.286 1.00 70.75 649 LEU A C 1
ATOM 5139 O O . LEU A 1 649 ? -6.949 -10.970 -21.405 1.00 70.75 649 LEU A O 1
ATOM 5143 N N . ALA A 1 650 ? -8.880 -12.110 -21.354 1.00 71.69 650 ALA A N 1
ATOM 5144 C CA . ALA A 1 650 ? -8.295 -13.446 -21.531 1.00 71.69 650 ALA A CA 1
ATOM 5145 C C . ALA A 1 650 ? -7.538 -13.597 -22.851 1.00 71.69 650 ALA A C 1
ATOM 5147 O O . ALA A 1 650 ? -6.538 -14.298 -22.909 1.00 71.69 650 ALA A O 1
ATOM 5148 N N . ALA A 1 651 ? -8.021 -12.958 -23.916 1.00 68.31 651 ALA A N 1
ATOM 5149 C CA . ALA A 1 651 ? -7.387 -12.963 -25.229 1.00 68.31 651 ALA A CA 1
ATOM 5150 C C . ALA A 1 651 ? -6.174 -12.017 -25.307 1.00 68.31 651 ALA A C 1
ATOM 5152 O O . ALA A 1 651 ? -5.532 -11.922 -26.351 1.00 68.31 651 ALA A O 1
ATOM 5153 N N . GLY A 1 652 ? -5.879 -11.285 -24.226 1.00 59.72 652 GLY A N 1
ATOM 5154 C CA . GLY A 1 652 ? -4.824 -10.277 -24.159 1.00 59.72 652 GLY A CA 1
ATOM 5155 C C . GLY A 1 652 ? -5.047 -9.059 -25.058 1.00 59.72 652 GLY A C 1
ATOM 5156 O O . GLY A 1 652 ? -4.127 -8.289 -25.323 1.00 59.72 652 GLY A O 1
ATOM 5157 N N . THR A 1 653 ? -6.280 -8.858 -25.528 1.00 50.94 653 THR A N 1
ATOM 5158 C CA . THR A 1 653 ? -6.646 -7.771 -26.453 1.00 50.94 653 THR A CA 1
ATOM 5159 C C . THR A 1 653 ? -6.764 -6.393 -25.787 1.00 50.94 653 THR A C 1
ATOM 5161 O O . THR A 1 653 ? -6.880 -5.393 -26.488 1.00 50.94 653 THR A O 1
ATOM 5164 N N . ILE A 1 654 ? -6.674 -6.324 -24.452 1.00 48.34 654 ILE A N 1
ATOM 5165 C CA . ILE A 1 654 ? -6.756 -5.093 -23.640 1.00 48.34 654 ILE A CA 1
ATOM 5166 C C . ILE A 1 654 ? -5.461 -4.892 -22.811 1.00 48.34 654 ILE A C 1
ATOM 5168 O O . ILE A 1 654 ? -5.486 -4.380 -21.698 1.00 48.34 654 ILE A O 1
ATOM 5172 N N . GLY A 1 655 ? -4.311 -5.334 -23.336 1.00 44.75 655 GLY A N 1
ATOM 5173 C CA . GLY A 1 655 ? -2.980 -4.984 -22.805 1.00 44.75 655 GLY A CA 1
ATOM 5174 C C . GLY A 1 655 ? -2.425 -5.871 -21.683 1.00 44.75 655 GLY A C 1
ATOM 5175 O O . GLY A 1 655 ? -1.238 -5.779 -21.374 1.00 44.75 655 GLY A O 1
ATOM 5176 N N . ALA A 1 656 ? -3.232 -6.779 -21.134 1.00 44.19 656 ALA A N 1
ATOM 5177 C CA . ALA A 1 656 ? -2.764 -7.814 -20.216 1.00 44.19 656 ALA A CA 1
ATOM 5178 C C . ALA A 1 656 ? -2.310 -9.065 -20.972 1.00 44.19 656 ALA A C 1
ATOM 5180 O O . ALA A 1 656 ? -2.915 -9.442 -21.972 1.00 44.19 656 ALA A O 1
ATOM 5181 N N . SER A 1 657 ? -1.265 -9.755 -20.505 1.00 54.22 657 SER A N 1
ATOM 5182 C CA . SER A 1 657 ? -0.951 -11.071 -21.071 1.00 54.22 657 SER A CA 1
ATOM 5183 C C . SER A 1 657 ? -2.058 -12.049 -20.658 1.00 54.22 657 SER A C 1
ATOM 5185 O O . SER A 1 657 ? -2.427 -12.115 -19.484 1.00 54.22 657 SER A O 1
ATOM 5187 N N . ALA A 1 658 ? -2.595 -12.804 -21.622 1.00 63.47 658 ALA A N 1
ATOM 5188 C CA . ALA A 1 658 ? -3.570 -13.870 -21.377 1.00 63.47 658 ALA A CA 1
ATOM 5189 C C . ALA A 1 658 ? -3.135 -14.767 -20.203 1.00 63.47 658 ALA A C 1
ATOM 5191 O O . ALA A 1 658 ? -3.923 -15.127 -19.331 1.00 63.47 658 ALA A O 1
ATOM 5192 N N . GLU A 1 659 ? -1.836 -15.062 -20.137 1.00 60.28 659 GLU A N 1
ATOM 5193 C CA . GLU A 1 659 ? -1.225 -15.841 -19.067 1.00 60.28 659 GLU A CA 1
ATOM 5194 C C . GLU A 1 659 ? -1.208 -15.108 -17.724 1.00 60.28 659 GLU A C 1
ATOM 5196 O O . GLU A 1 659 ? -1.434 -15.749 -16.709 1.00 60.28 659 GLU A O 1
ATOM 5201 N N . ALA A 1 660 ? -0.999 -13.792 -17.677 1.00 58.19 660 ALA A N 1
ATOM 5202 C CA . ALA A 1 660 ? -1.045 -13.022 -16.433 1.00 58.19 660 ALA A CA 1
ATOM 5203 C C . ALA A 1 660 ? -2.454 -12.967 -15.827 1.00 58.19 660 ALA A C 1
ATOM 5205 O O . ALA A 1 660 ? -2.593 -12.872 -14.606 1.00 58.19 660 ALA A O 1
ATOM 5206 N N . ILE A 1 661 ? -3.489 -13.074 -16.668 1.00 65.88 661 ILE A N 1
ATOM 5207 C CA . ILE A 1 661 ? -4.881 -13.126 -16.214 1.00 65.88 661 ILE A CA 1
ATOM 5208 C C . ILE A 1 661 ? -5.310 -14.536 -15.814 1.00 65.88 661 ILE A C 1
ATOM 5210 O O . ILE A 1 661 ? -5.991 -14.736 -14.810 1.00 65.88 661 ILE A O 1
ATOM 5214 N N . VAL A 1 662 ? -4.886 -15.538 -16.579 1.00 70.25 662 VAL A N 1
ATOM 5215 C CA . VAL A 1 662 ? -5.314 -16.925 -16.374 1.00 70.25 662 VAL A CA 1
ATOM 5216 C C . VAL A 1 662 ? -4.447 -17.652 -15.340 1.00 70.25 662 VAL A C 1
ATOM 5218 O O . VAL A 1 662 ? -4.958 -18.507 -14.620 1.00 70.25 662 VAL A O 1
ATOM 5221 N N . ALA A 1 663 ? -3.155 -17.327 -15.210 1.00 66.50 663 ALA A N 1
ATOM 5222 C CA . ALA A 1 663 ? -2.234 -18.046 -14.324 1.00 66.50 663 ALA A CA 1
ATOM 5223 C C . ALA A 1 663 ? -2.632 -17.998 -12.841 1.00 66.50 663 ALA A C 1
ATOM 5225 O O . ALA A 1 663 ? -2.590 -19.057 -12.218 1.00 66.50 663 ALA A O 1
ATOM 5226 N N . PRO A 1 664 ? -3.077 -16.865 -12.260 1.00 68.31 664 PRO A N 1
ATOM 5227 C CA . PRO A 1 664 ? -3.576 -16.838 -10.879 1.00 68.31 664 PRO A CA 1
ATOM 5228 C C . PRO A 1 664 ? -4.841 -17.686 -10.662 1.00 68.31 664 PRO A C 1
ATOM 5230 O O . PRO A 1 664 ? -5.150 -18.061 -9.535 1.00 68.31 664 PRO A O 1
ATOM 5233 N N . LEU A 1 665 ? -5.564 -18.005 -11.740 1.00 70.88 665 LEU A N 1
ATOM 5234 C CA . LEU A 1 665 ? -6.845 -18.716 -11.724 1.00 70.88 665 LEU A CA 1
ATOM 5235 C C . LEU A 1 665 ? -6.742 -20.200 -12.058 1.00 70.88 665 LEU A C 1
ATOM 5237 O O . LEU A 1 665 ? -7.746 -20.919 -11.988 1.00 70.88 665 LEU A O 1
ATOM 5241 N N . LEU A 1 666 ? -5.543 -20.668 -12.409 1.00 70.44 666 LEU A N 1
ATOM 5242 C CA . LEU A 1 666 ? -5.272 -22.093 -12.506 1.00 70.44 666 LEU A CA 1
ATOM 5243 C C . LEU A 1 666 ? -5.664 -22.764 -11.179 1.00 70.44 666 LEU A C 1
ATOM 5245 O O . LEU A 1 666 ? -5.613 -22.127 -10.123 1.00 70.44 666 LEU A O 1
ATOM 5249 N N . PRO A 1 667 ? -6.099 -24.034 -11.205 1.00 67.25 667 PRO A N 1
ATOM 5250 C CA . PRO A 1 667 ? -6.616 -24.722 -10.029 1.00 67.25 667 PRO A CA 1
ATOM 5251 C C . PRO A 1 667 ? -5.481 -25.137 -9.086 1.00 67.25 667 PRO A C 1
ATOM 5253 O O . PRO A 1 667 ? -5.364 -26.294 -8.705 1.00 67.25 667 PRO A O 1
ATOM 5256 N N . TRP A 1 668 ? -4.638 -24.190 -8.674 1.00 65.69 668 TRP A N 1
ATOM 5257 C CA . TRP A 1 668 ? -3.540 -24.431 -7.749 1.00 65.69 668 TRP A CA 1
ATOM 5258 C C . TRP A 1 668 ? -4.032 -25.037 -6.430 1.00 65.69 668 TRP A C 1
ATOM 5260 O O . TRP A 1 668 ? -3.315 -25.785 -5.785 1.00 65.69 668 TRP A O 1
ATOM 5270 N N . ALA A 1 669 ? -5.284 -24.773 -6.048 1.00 59.38 669 ALA A N 1
ATOM 5271 C CA . ALA A 1 669 ? -5.910 -25.375 -4.875 1.00 59.38 669 ALA A CA 1
ATOM 5272 C C . ALA A 1 669 ? -6.277 -26.868 -5.041 1.00 59.38 669 ALA A C 1
ATOM 5274 O O . ALA A 1 669 ? -6.518 -27.557 -4.049 1.00 59.38 669 ALA A O 1
ATOM 5275 N N . GLU A 1 670 ? -6.344 -27.378 -6.270 1.00 61.31 670 GLU A N 1
ATOM 5276 C CA . GLU A 1 670 ? -6.598 -28.793 -6.586 1.00 61.31 670 GLU A CA 1
ATOM 5277 C C . GLU A 1 670 ? -5.290 -29.558 -6.824 1.00 61.31 670 GLU A C 1
ATOM 5279 O O . GLU A 1 670 ? -5.306 -30.781 -6.934 1.00 61.31 670 GLU A O 1
ATOM 5284 N N . GLU A 1 671 ? -4.157 -28.850 -6.855 1.00 60.84 671 GLU A N 1
ATOM 5285 C CA . GLU A 1 671 ? -2.843 -29.429 -7.103 1.00 60.84 671 GLU A CA 1
ATOM 5286 C C . GLU A 1 671 ? -2.408 -30.301 -5.924 1.00 60.84 671 GLU A C 1
ATOM 5288 O O . GLU A 1 671 ? -1.951 -29.789 -4.905 1.00 60.84 671 GLU A O 1
ATOM 5293 N N . SER A 1 672 ? -2.542 -31.623 -6.045 1.00 53.47 672 SER A N 1
ATOM 5294 C CA . SER A 1 672 ? -2.246 -32.568 -4.959 1.00 53.47 672 SER A CA 1
ATOM 5295 C C . SER A 1 672 ? -0.783 -32.556 -4.510 1.00 53.47 672 SER A C 1
ATOM 5297 O O . SER A 1 672 ? -0.491 -33.038 -3.421 1.00 53.47 672 SER A O 1
ATOM 5299 N N . GLY A 1 673 ? 0.128 -32.008 -5.327 1.00 52.28 673 GLY A N 1
ATOM 5300 C CA . GLY A 1 673 ? 1.527 -31.790 -4.953 1.00 52.28 673 GLY A CA 1
ATOM 5301 C C . GLY A 1 673 ? 1.773 -30.575 -4.046 1.00 52.28 673 GLY A C 1
ATOM 5302 O O . GLY A 1 673 ? 2.887 -30.422 -3.549 1.00 52.28 673 GLY A O 1
ATOM 5303 N N . LEU A 1 674 ? 0.773 -29.707 -3.832 1.00 50.31 674 LEU A N 1
ATOM 5304 C CA . LEU A 1 674 ? 0.866 -28.554 -2.931 1.00 50.31 674 LEU A CA 1
ATOM 5305 C C . LEU A 1 674 ? 0.240 -28.861 -1.554 1.00 50.31 674 LEU A C 1
ATOM 5307 O O . LEU A 1 674 ? -0.843 -29.452 -1.496 1.00 50.31 674 LEU A O 1
ATOM 5311 N N . PRO A 1 675 ? 0.844 -28.396 -0.442 1.00 49.38 675 PRO A N 1
ATOM 5312 C CA . PRO A 1 675 ? 0.261 -28.536 0.895 1.00 49.38 675 PRO A CA 1
ATOM 5313 C C . PRO A 1 675 ? -1.149 -27.930 0.991 1.00 49.38 675 PRO A C 1
ATOM 5315 O O . PRO A 1 675 ? -1.416 -26.870 0.426 1.00 49.38 675 PRO A O 1
ATOM 5318 N N . GLU A 1 676 ? -2.062 -28.555 1.745 1.00 48.38 676 GLU A N 1
ATOM 5319 C CA . GLU A 1 676 ? -3.468 -28.115 1.910 1.00 48.38 676 GLU A CA 1
ATOM 5320 C C . GLU A 1 676 ? -3.618 -26.638 2.311 1.00 48.38 676 GLU A C 1
ATOM 5322 O O . GLU A 1 676 ? -4.509 -25.932 1.847 1.00 48.38 676 GLU A O 1
ATOM 5327 N N . THR A 1 677 ? -2.740 -26.154 3.172 1.00 45.31 677 THR A N 1
ATOM 5328 C CA . THR A 1 677 ? -2.674 -24.760 3.621 1.00 45.31 677 THR A CA 1
ATOM 5329 C C . THR A 1 677 ? -2.260 -23.807 2.500 1.00 45.31 677 THR A C 1
ATOM 5331 O O . THR A 1 677 ? -2.942 -22.809 2.296 1.00 45.31 677 THR A O 1
ATOM 5334 N N . THR A 1 678 ? -1.246 -24.146 1.697 1.00 51.44 678 THR A N 1
ATOM 5335 C CA . THR A 1 678 ? -0.895 -23.396 0.477 1.00 51.44 678 THR A CA 1
ATOM 5336 C C . THR A 1 678 ? -2.040 -23.435 -0.532 1.00 51.44 678 THR A C 1
ATOM 5338 O O . THR A 1 678 ? -2.381 -22.417 -1.124 1.00 51.44 678 THR A O 1
ATOM 5341 N N . ARG A 1 679 ? -2.712 -24.580 -0.693 1.00 58.56 679 ARG A N 1
ATOM 5342 C CA . ARG A 1 679 ? -3.906 -24.699 -1.547 1.00 58.56 679 ARG A CA 1
ATOM 5343 C C . ARG A 1 679 ? -5.038 -23.784 -1.080 1.00 58.56 679 ARG A C 1
ATOM 5345 O O . ARG A 1 679 ? -5.739 -23.215 -1.914 1.00 58.56 679 ARG A O 1
ATOM 5352 N N . ARG A 1 680 ? -5.206 -23.595 0.231 1.00 52.62 680 ARG A N 1
ATOM 5353 C CA . ARG A 1 680 ? -6.175 -22.652 0.815 1.00 52.62 680 ARG A CA 1
ATOM 5354 C C . ARG A 1 680 ? -5.760 -21.197 0.659 1.00 52.62 680 ARG A C 1
ATOM 5356 O O . ARG A 1 680 ? -6.600 -20.390 0.285 1.00 52.62 680 ARG A O 1
ATOM 5363 N N . GLU A 1 681 ? -4.496 -20.862 0.893 1.00 53.31 681 GLU A N 1
ATOM 5364 C CA . GLU A 1 681 ? -3.965 -19.518 0.631 1.00 53.31 681 GLU A CA 1
ATOM 5365 C C . GLU A 1 681 ? -4.150 -19.141 -0.836 1.00 53.31 681 GLU A C 1
ATOM 5367 O O . GLU A 1 681 ? -4.664 -18.070 -1.134 1.00 53.31 681 GLU A O 1
ATOM 5372 N N . LEU A 1 682 ? -3.845 -20.060 -1.752 1.00 58.22 682 LEU A N 1
ATOM 5373 C CA . LEU A 1 682 ? -4.055 -19.869 -3.184 1.00 58.22 682 LEU A CA 1
ATOM 5374 C C . LEU A 1 682 ? -5.542 -19.809 -3.551 1.00 58.22 682 LEU A C 1
ATOM 5376 O O . LEU A 1 682 ? -5.900 -19.107 -4.492 1.00 58.22 682 LEU A O 1
ATOM 5380 N N . ARG A 1 683 ? -6.427 -20.477 -2.799 1.00 60.88 683 ARG A N 1
ATOM 5381 C CA . ARG A 1 683 ? -7.884 -20.331 -2.949 1.00 60.88 683 ARG A CA 1
ATOM 5382 C C . ARG A 1 683 ? -8.351 -18.927 -2.557 1.00 60.88 683 ARG A C 1
ATOM 5384 O O . ARG A 1 683 ? -9.084 -18.317 -3.327 1.00 60.88 683 ARG A O 1
ATOM 5391 N N . TYR A 1 684 ? -7.895 -18.396 -1.423 1.00 56.66 684 TYR A N 1
ATOM 5392 C CA . TYR A 1 684 ? -8.224 -17.027 -1.008 1.00 56.66 684 TYR A CA 1
ATOM 5393 C C . TYR A 1 684 ? -7.574 -15.982 -1.917 1.00 56.66 684 TYR A C 1
ATOM 5395 O O . TYR A 1 684 ? -8.233 -15.035 -2.321 1.00 56.66 684 TYR A O 1
ATOM 5403 N N . ALA A 1 685 ? -6.324 -16.191 -2.335 1.00 59.88 685 ALA A N 1
ATOM 5404 C CA . ALA A 1 685 ? -5.654 -15.332 -3.306 1.00 59.88 685 ALA A CA 1
ATOM 5405 C C . ALA A 1 685 ? -6.383 -15.337 -4.659 1.00 59.88 685 ALA A C 1
ATOM 5407 O O . ALA A 1 685 ? -6.490 -14.294 -5.299 1.00 59.88 685 ALA A O 1
ATOM 5408 N N . LYS A 1 686 ? -6.938 -16.484 -5.075 1.00 73.88 686 LYS A N 1
ATOM 5409 C CA . LYS A 1 686 ? -7.800 -16.603 -6.257 1.00 73.88 686 LYS A CA 1
ATOM 5410 C C . LYS A 1 686 ? -9.104 -15.819 -6.091 1.00 73.88 686 LYS A C 1
ATOM 5412 O O . LYS A 1 686 ? -9.512 -15.146 -7.030 1.00 73.88 686 LYS A O 1
ATOM 5417 N N . GLU A 1 687 ? -9.761 -15.878 -4.935 1.00 64.62 687 GLU A N 1
ATOM 5418 C CA . GLU A 1 687 ? -10.976 -15.094 -4.659 1.00 64.62 687 GLU A CA 1
ATOM 5419 C C . GLU A 1 687 ? -10.698 -13.588 -4.577 1.00 64.62 687 GLU A C 1
ATOM 5421 O O . GLU A 1 687 ? -11.441 -12.799 -5.164 1.00 64.62 687 GLU A O 1
ATOM 5426 N N . ASP A 1 688 ? -9.608 -13.183 -3.924 1.00 60.72 688 ASP A N 1
ATOM 5427 C CA . ASP A 1 688 ? -9.126 -11.799 -3.879 1.00 60.72 688 ASP A CA 1
ATOM 5428 C C . ASP A 1 688 ? -8.828 -11.284 -5.290 1.00 60.72 688 ASP A C 1
ATOM 5430 O O . ASP A 1 688 ? -9.225 -10.173 -5.660 1.00 60.72 688 ASP A O 1
ATOM 5434 N N . TYR A 1 689 ? -8.172 -12.121 -6.098 1.00 72.44 689 TYR A N 1
ATOM 5435 C CA . TYR A 1 689 ? -7.890 -11.857 -7.499 1.00 72.44 689 TYR A CA 1
ATOM 5436 C C . TYR A 1 689 ? -9.178 -11.745 -8.320 1.00 72.44 689 TYR A C 1
ATOM 5438 O O . TYR A 1 689 ? -9.327 -10.786 -9.064 1.00 72.44 689 TYR A O 1
ATOM 5446 N N . LEU A 1 690 ? -10.144 -12.657 -8.172 1.00 80.06 690 LEU A N 1
ATOM 5447 C CA . LEU A 1 690 ? -11.429 -12.593 -8.881 1.00 80.06 690 LEU A CA 1
ATOM 5448 C C . LEU A 1 690 ? -12.262 -11.379 -8.460 1.00 80.06 690 LEU A C 1
ATOM 5450 O O . LEU A 1 690 ? -12.879 -10.753 -9.316 1.00 80.06 690 LEU A O 1
ATOM 5454 N N . SER A 1 691 ? -12.217 -10.999 -7.183 1.00 72.62 691 SER A N 1
ATOM 5455 C CA . SER A 1 691 ? -12.884 -9.799 -6.663 1.00 72.62 691 SER A CA 1
ATOM 5456 C C . SER A 1 691 ? -12.266 -8.541 -7.254 1.00 72.62 691 SER A C 1
ATOM 5458 O O . SER A 1 691 ? -12.952 -7.592 -7.631 1.00 72.62 691 SER A O 1
ATOM 5460 N N . TRP A 1 692 ? -10.940 -8.517 -7.357 1.00 79.50 692 TRP A N 1
ATOM 5461 C CA . TRP A 1 692 ? -10.261 -7.444 -8.051 1.00 79.50 692 TRP A CA 1
ATOM 5462 C C . TRP A 1 692 ? -10.552 -7.468 -9.556 1.00 79.50 692 TRP A C 1
ATOM 5464 O O . TRP A 1 692 ? -10.887 -6.420 -10.089 1.00 79.50 692 TRP A O 1
ATOM 5474 N N . LEU A 1 693 ? -10.560 -8.625 -10.222 1.00 79.94 693 LEU A N 1
ATOM 5475 C CA . LEU A 1 693 ? -10.867 -8.750 -11.650 1.00 79.94 693 LEU A CA 1
ATOM 5476 C C . LEU A 1 693 ? -12.299 -8.292 -11.902 1.00 79.94 693 LEU A C 1
ATOM 5478 O O . LEU A 1 693 ? -12.575 -7.633 -12.893 1.00 79.94 693 LEU A O 1
ATOM 5482 N N . HIS A 1 694 ? -13.211 -8.582 -10.977 1.00 84.62 694 HIS A N 1
ATOM 5483 C CA . HIS A 1 694 ? -14.565 -8.076 -11.012 1.00 84.62 694 HIS A CA 1
ATOM 5484 C C . HIS A 1 694 ? -14.618 -6.561 -10.884 1.00 84.62 694 HIS A C 1
ATOM 5486 O O . HIS A 1 694 ? -15.274 -5.931 -11.708 1.00 84.62 694 HIS A O 1
ATOM 5492 N N . ARG A 1 695 ? -13.903 -5.965 -9.921 1.00 78.81 695 ARG A N 1
ATOM 5493 C CA . ARG A 1 695 ? -13.780 -4.503 -9.829 1.00 78.81 695 ARG A CA 1
ATOM 5494 C C . ARG A 1 695 ? -13.215 -3.921 -11.116 1.00 78.81 695 ARG A C 1
ATOM 5496 O O . ARG A 1 695 ? -13.724 -2.915 -11.587 1.00 78.81 695 ARG A O 1
ATOM 5503 N N . GLU A 1 696 ? -12.230 -4.565 -11.723 1.00 72.94 696 GLU A N 1
ATOM 5504 C CA . GLU A 1 696 ? -11.644 -4.126 -12.985 1.00 72.94 696 GLU A CA 1
ATOM 5505 C C . GLU A 1 696 ? -12.628 -4.269 -14.155 1.00 72.94 696 GLU A C 1
ATOM 5507 O O . GLU A 1 696 ? -12.810 -3.321 -14.905 1.00 72.94 696 GLU A O 1
ATOM 5512 N N . VAL A 1 697 ? -13.383 -5.362 -14.258 1.00 79.69 697 VAL A N 1
ATOM 5513 C CA . VAL A 1 697 ? -14.456 -5.530 -15.253 1.00 79.69 697 VAL A CA 1
ATOM 5514 C C . VAL A 1 697 ? -15.598 -4.543 -15.023 1.00 79.69 697 VAL A C 1
ATOM 5516 O O . VAL A 1 697 ? -16.091 -3.992 -15.994 1.00 79.69 697 VAL A O 1
ATOM 5519 N N . GLN A 1 698 ? -16.004 -4.262 -13.781 1.00 78.06 698 GLN A N 1
ATOM 5520 C CA . GLN A 1 698 ? -16.997 -3.225 -13.465 1.00 78.06 698 GLN A CA 1
ATOM 5521 C C . GLN A 1 698 ? -16.480 -1.836 -13.814 1.00 78.06 698 GLN A C 1
ATOM 5523 O O . GLN A 1 698 ? -17.239 -0.975 -14.244 1.00 78.06 698 GLN A O 1
ATOM 5528 N N . ARG A 1 699 ? -15.181 -1.610 -13.633 1.00 69.25 699 ARG A N 1
ATOM 5529 C CA . ARG A 1 699 ? -14.516 -0.395 -14.076 1.00 69.25 699 ARG A CA 1
ATOM 5530 C C . ARG A 1 699 ? -14.510 -0.336 -15.605 1.00 69.25 699 ARG A C 1
ATOM 5532 O O . ARG A 1 699 ? -14.856 0.705 -16.139 1.00 69.25 699 ARG A O 1
ATOM 5539 N N . ILE A 1 700 ? -14.231 -1.419 -16.331 1.00 65.62 700 ILE A N 1
ATOM 5540 C CA . ILE A 1 700 ? -14.300 -1.449 -17.805 1.00 65.62 700 ILE A CA 1
ATOM 5541 C C . ILE A 1 700 ? -15.747 -1.247 -18.287 1.00 65.62 700 ILE A C 1
ATOM 5543 O O . ILE A 1 700 ? -15.994 -0.372 -19.109 1.00 65.62 700 ILE A O 1
ATOM 5547 N N . GLU A 1 701 ? -16.706 -1.998 -17.745 1.00 72.25 701 GLU A N 1
ATOM 5548 C CA . GLU A 1 701 ? -18.144 -1.921 -18.039 1.00 72.25 701 GLU A CA 1
ATOM 5549 C C . GLU A 1 701 ? -18.710 -0.535 -17.697 1.00 72.25 701 GLU A C 1
ATOM 5551 O O . GLU A 1 701 ? -19.488 0.029 -18.461 1.00 72.25 701 GLU A O 1
ATOM 5556 N N . GLY A 1 702 ? -18.252 0.049 -16.588 1.00 64.69 702 GLY A N 1
ATOM 5557 C CA . GLY A 1 702 ? -18.554 1.411 -16.153 1.00 64.69 702 GLY A CA 1
ATOM 5558 C C . GLY A 1 702 ? -17.761 2.496 -16.886 1.00 64.69 702 GLY A C 1
ATOM 5559 O O . GLY A 1 702 ? -17.862 3.663 -16.514 1.00 64.69 702 GLY A O 1
ATOM 5560 N N . GLY A 1 703 ? -16.961 2.133 -17.896 1.00 52.41 703 GLY A N 1
ATOM 5561 C CA . GLY A 1 703 ? -16.216 3.072 -18.741 1.00 52.41 703 GLY A CA 1
ATOM 5562 C C . GLY A 1 703 ? -15.003 3.724 -18.069 1.00 52.41 703 GLY A C 1
ATOM 5563 O O . GLY A 1 703 ? -14.378 4.614 -18.632 1.00 52.41 703 GLY A O 1
ATOM 5564 N N . VAL A 1 704 ? -14.599 3.269 -16.886 1.00 50.78 704 VAL A N 1
ATOM 5565 C CA . VAL A 1 704 ? -13.389 3.735 -16.187 1.00 50.78 704 VAL A CA 1
ATOM 5566 C C . VAL A 1 704 ? -12.125 3.482 -17.018 1.00 50.78 704 VAL A C 1
ATOM 5568 O O . VAL A 1 704 ? -11.161 4.231 -16.892 1.00 50.78 704 VAL A O 1
ATOM 5571 N N . TYR A 1 705 ? -12.152 2.474 -17.898 1.00 45.62 705 TYR A N 1
ATOM 5572 C CA . TYR A 1 705 ? -11.076 2.165 -18.852 1.00 45.62 705 TYR A CA 1
ATOM 5573 C C . TYR A 1 705 ? -11.440 2.424 -20.318 1.00 45.62 705 TYR A C 1
ATOM 5575 O O . TYR A 1 705 ? -10.587 2.295 -21.193 1.00 45.62 705 TYR A O 1
ATOM 5583 N N . ALA A 1 706 ? -12.680 2.827 -20.600 1.00 36.03 706 ALA A N 1
ATOM 5584 C CA . ALA A 1 706 ? -13.139 3.147 -21.944 1.00 36.03 706 ALA A CA 1
ATOM 5585 C C . ALA A 1 706 ? -13.810 4.522 -21.939 1.00 36.03 706 ALA A C 1
ATOM 5587 O O . ALA A 1 706 ? -14.879 4.715 -21.376 1.00 36.03 706 ALA A O 1
ATOM 5588 N N . SER A 1 707 ? -13.185 5.479 -22.618 1.00 36.59 707 SER A N 1
ATOM 5589 C CA . SER A 1 707 ? -13.649 6.873 -22.694 1.00 36.59 707 SER A CA 1
ATOM 5590 C C . SER A 1 707 ? -14.956 7.089 -23.493 1.00 36.59 707 SER A C 1
ATOM 5592 O O . SER A 1 707 ? -15.396 8.230 -23.605 1.00 36.59 707 SER A O 1
ATOM 5594 N N . ASP A 1 708 ? -15.603 6.024 -23.997 1.00 34.75 708 ASP A N 1
ATOM 5595 C CA . ASP A 1 708 ? -16.932 6.038 -24.642 1.00 34.75 708 ASP A CA 1
ATOM 5596 C C . ASP A 1 708 ? -17.747 4.748 -24.307 1.00 34.75 708 ASP A C 1
ATOM 5598 O O . ASP A 1 708 ? -17.255 3.645 -24.577 1.00 34.75 708 ASP A O 1
ATOM 5602 N N . PRO A 1 709 ? -18.987 4.840 -23.768 1.00 34.09 709 PRO A N 1
ATOM 5603 C CA . PRO A 1 709 ? -19.861 3.701 -23.426 1.00 34.09 709 PRO A CA 1
ATOM 5604 C C . PRO A 1 709 ? -20.369 2.837 -24.597 1.00 34.09 709 PRO A C 1
ATOM 5606 O O . PRO A 1 709 ? -20.927 1.770 -24.359 1.00 34.09 709 PRO A O 1
ATOM 5609 N N . ALA A 1 710 ? -20.225 3.256 -25.860 1.00 35.62 710 ALA A N 1
ATOM 5610 C CA . ALA A 1 710 ? -20.618 2.424 -27.011 1.00 35.62 710 ALA A CA 1
ATOM 5611 C C . ALA A 1 710 ? -19.561 1.357 -27.376 1.00 35.62 710 ALA A C 1
ATOM 5613 O O . ALA A 1 710 ? -19.878 0.353 -28.020 1.00 35.62 710 ALA A O 1
ATOM 5614 N N . LEU A 1 711 ? -18.310 1.550 -26.939 1.00 38.38 711 LEU A N 1
ATOM 5615 C CA . LEU A 1 711 ? -17.169 0.659 -27.202 1.00 38.38 711 LEU A CA 1
ATOM 5616 C C . LEU A 1 711 ? -16.986 -0.432 -26.148 1.00 38.38 711 LEU A C 1
ATOM 5618 O O . LEU A 1 711 ? -16.141 -1.304 -26.314 1.00 38.38 711 LEU A O 1
ATOM 5622 N N . THR A 1 712 ? -17.788 -0.407 -25.089 1.00 39.44 712 THR A N 1
ATOM 5623 C CA . THR A 1 712 ? -17.899 -1.517 -24.141 1.00 39.44 712 THR A CA 1
ATOM 5624 C C . THR A 1 712 ? -18.886 -2.583 -24.627 1.00 39.44 712 THR A C 1
ATOM 5626 O O . THR A 1 712 ? -18.928 -3.666 -24.055 1.00 39.44 712 THR A O 1
ATOM 5629 N N . SER A 1 713 ? -19.635 -2.331 -25.713 1.00 44.03 713 SER A N 1
ATOM 5630 C CA . SER A 1 713 ? -20.446 -3.352 -26.389 1.00 44.03 713 SER A CA 1
ATOM 5631 C C . SER A 1 713 ? -19.581 -4.259 -27.276 1.00 44.03 713 SER A C 1
ATOM 5633 O O . SER A 1 713 ? -18.631 -3.800 -27.917 1.00 44.03 713 SER A O 1
ATOM 5635 N N . ALA A 1 714 ? -19.920 -5.550 -27.347 1.00 40.97 714 ALA A N 1
ATOM 5636 C CA . ALA A 1 714 ? -19.151 -6.562 -28.082 1.00 40.97 714 ALA A CA 1
ATOM 5637 C C . ALA A 1 714 ? -18.926 -6.218 -29.576 1.00 40.97 714 ALA A C 1
ATOM 5639 O O . ALA A 1 714 ? -17.926 -6.619 -30.171 1.00 40.97 714 ALA A O 1
ATOM 5640 N N . GLU A 1 715 ? -19.810 -5.416 -30.178 1.00 41.66 715 GLU A N 1
ATOM 5641 C CA . GLU A 1 715 ? -19.734 -4.988 -31.582 1.00 41.66 715 GLU A CA 1
ATOM 5642 C C . GLU A 1 715 ? -18.762 -3.810 -31.810 1.00 41.66 715 GLU A C 1
ATOM 5644 O O . GLU A 1 715 ? -18.166 -3.700 -32.885 1.00 41.66 715 GLU A O 1
ATOM 5649 N N . GLY A 1 716 ? -18.514 -2.974 -30.793 1.00 48.25 716 GLY A N 1
ATOM 5650 C CA . GLY A 1 716 ? -17.565 -1.853 -30.855 1.00 48.25 716 GLY A CA 1
ATOM 5651 C C . GLY A 1 716 ? -16.092 -2.286 -30.875 1.00 48.25 716 GLY A C 1
ATOM 5652 O O . GLY A 1 716 ? -15.273 -1.666 -31.560 1.00 48.25 716 GLY A O 1
ATOM 5653 N N . LEU A 1 717 ? -15.765 -3.397 -30.202 1.00 45.53 717 LEU A N 1
ATOM 5654 C CA . LEU A 1 717 ? -14.428 -4.011 -30.226 1.00 45.53 717 LEU A CA 1
ATOM 5655 C C . LEU A 1 717 ? -14.109 -4.669 -31.585 1.00 45.53 717 LEU A C 1
ATOM 5657 O O . LEU A 1 717 ? -12.966 -4.638 -32.054 1.00 45.53 717 LEU A O 1
ATOM 5661 N N . HIS A 1 718 ? -15.117 -5.245 -32.247 1.00 44.69 718 HIS A N 1
ATOM 5662 C CA . HIS A 1 718 ? -14.940 -5.976 -33.507 1.00 44.69 718 HIS A CA 1
ATOM 5663 C C . HIS A 1 718 ? -14.657 -5.035 -34.701 1.00 44.69 718 HIS A C 1
ATOM 5665 O O . HIS A 1 718 ? -13.859 -5.353 -35.586 1.00 44.69 718 HIS A O 1
ATOM 5671 N N . GLU A 1 719 ? -15.236 -3.830 -34.702 1.00 42.16 719 GLU A N 1
ATOM 5672 C CA . GLU A 1 719 ? -15.135 -2.863 -35.807 1.00 42.16 719 GLU A CA 1
ATOM 5673 C C . GLU A 1 719 ? -13.821 -2.046 -35.803 1.00 42.16 719 GLU A C 1
ATOM 5675 O O . GLU A 1 719 ? -13.287 -1.712 -36.867 1.00 42.16 719 GLU A O 1
ATOM 5680 N N . GLN A 1 720 ? -13.219 -1.799 -34.630 1.00 42.50 720 GLN A N 1
ATOM 5681 C CA . GLN A 1 720 ? -11.900 -1.149 -34.495 1.00 42.50 720 GLN A CA 1
ATOM 5682 C C . GLN A 1 720 ? -10.769 -1.961 -35.156 1.00 42.50 720 GLN A C 1
ATOM 5684 O O . GLN A 1 720 ? -9.873 -1.408 -35.806 1.00 42.50 720 GLN A O 1
ATOM 5689 N N . THR A 1 721 ? -10.832 -3.286 -35.032 1.00 43.66 721 THR A N 1
ATOM 5690 C CA . THR A 1 721 ? -9.828 -4.219 -35.568 1.00 43.66 721 THR A CA 1
ATOM 5691 C C . THR A 1 721 ? -9.830 -4.226 -37.103 1.00 43.66 721 THR A C 1
ATOM 5693 O O . THR A 1 721 ? -8.779 -4.298 -37.748 1.00 43.66 721 THR A O 1
ATOM 5696 N N . ARG A 1 722 ? -11.009 -4.052 -37.711 1.00 44.81 722 ARG A N 1
ATOM 5697 C CA . ARG A 1 722 ? -11.215 -4.066 -39.166 1.00 44.81 722 ARG A CA 1
ATOM 5698 C C . ARG A 1 722 ? -10.629 -2.832 -39.863 1.00 44.81 722 ARG A C 1
ATOM 5700 O O . ARG A 1 722 ? -10.000 -2.954 -40.914 1.00 44.81 722 ARG A O 1
ATOM 5707 N N . ILE A 1 723 ? -10.762 -1.648 -39.262 1.00 40.03 723 ILE A N 1
ATOM 5708 C CA . ILE A 1 723 ? -10.272 -0.380 -39.830 1.00 40.03 723 ILE A CA 1
ATOM 5709 C C . ILE A 1 723 ? -8.746 -0.278 -39.748 1.00 40.03 723 ILE A C 1
ATOM 5711 O O . ILE A 1 723 ? -8.129 0.214 -40.706 1.00 40.03 723 ILE A O 1
ATOM 5715 N N . ARG A 1 724 ? -8.145 -0.802 -38.656 1.00 40.88 724 ARG A N 1
ATOM 5716 C CA . ARG A 1 724 ? -6.684 -0.906 -38.435 1.00 40.88 724 ARG A CA 1
ATOM 5717 C C . ARG A 1 724 ? -5.937 -1.459 -39.648 1.00 40.88 724 ARG A C 1
ATOM 5719 O O . ARG A 1 724 ? -4.948 -0.900 -40.124 1.00 40.88 724 ARG A O 1
ATOM 5726 N N . LEU A 1 725 ? -6.480 -2.515 -40.226 1.00 41.06 725 LEU A N 1
ATOM 5727 C CA . LEU A 1 725 ? -5.853 -3.220 -41.338 1.00 41.06 725 LEU A CA 1
ATOM 5728 C C . LEU A 1 725 ? -5.975 -2.498 -42.681 1.00 41.06 725 LEU A C 1
ATOM 5730 O O . LEU A 1 725 ? -5.213 -2.786 -43.609 1.00 41.06 725 LEU A O 1
ATOM 5734 N N . GLU A 1 726 ? -6.901 -1.549 -42.812 1.00 39.66 726 GLU A N 1
ATOM 5735 C CA . GLU A 1 726 ? -7.163 -0.922 -44.095 1.00 39.66 726 GLU A CA 1
ATOM 5736 C C . GLU A 1 726 ? -6.268 0.314 -44.306 1.00 39.66 726 GLU A C 1
ATOM 5738 O O . GLU A 1 726 ? -5.797 0.477 -45.433 1.00 39.66 726 GLU A O 1
ATOM 5743 N N . ILE A 1 727 ? -5.993 1.162 -43.285 1.00 37.12 727 ILE A N 1
ATOM 5744 C CA . ILE A 1 727 ? -5.174 2.420 -43.353 1.00 37.12 727 ILE A CA 1
ATOM 5745 C C . ILE A 1 727 ? -3.737 2.188 -43.780 1.00 37.12 727 ILE A C 1
ATOM 5747 O O . ILE A 1 727 ? -3.292 2.822 -44.746 1.00 37.12 727 ILE A O 1
ATOM 5751 N N . GLY A 1 728 ? -3.101 1.171 -43.206 1.00 41.47 728 GLY A N 1
ATOM 5752 C CA . GLY A 1 728 ? -1.759 0.750 -43.597 1.00 41.47 728 GLY A CA 1
ATOM 5753 C C . GLY A 1 728 ? -1.628 0.373 -45.079 1.00 41.47 728 GLY A C 1
ATOM 5754 O O . GLY A 1 728 ? -0.579 0.609 -45.672 1.00 41.47 728 GLY A O 1
ATOM 5755 N N . ARG A 1 729 ? -2.689 -0.136 -45.729 1.00 42.00 729 ARG A N 1
ATOM 5756 C CA . ARG A 1 729 ? -2.606 -0.585 -47.133 1.00 42.00 729 ARG A CA 1
ATOM 5757 C C . ARG A 1 729 ? -2.616 0.536 -48.176 1.00 42.00 729 ARG A C 1
ATOM 5759 O O . ARG A 1 729 ? -2.076 0.330 -49.253 1.00 42.00 729 ARG A O 1
ATOM 5766 N N . ARG A 1 730 ? -3.200 1.713 -47.908 1.00 37.12 730 ARG A N 1
ATOM 5767 C CA . ARG A 1 730 ? -3.352 2.764 -48.951 1.00 37.12 730 ARG A CA 1
ATOM 5768 C C . ARG A 1 730 ? -2.270 3.839 -48.929 1.00 37.12 730 ARG A C 1
ATOM 5770 O O . ARG A 1 730 ? -1.946 4.379 -49.978 1.00 37.12 730 ARG A O 1
ATOM 5777 N N . VAL A 1 731 ? -1.682 4.105 -47.764 1.00 39.72 731 VAL A N 1
ATOM 5778 C CA . VAL A 1 731 ? -0.542 5.030 -47.645 1.00 39.72 731 VAL A CA 1
ATOM 5779 C C . VAL A 1 731 ? 0.714 4.402 -48.256 1.00 39.72 731 VAL A C 1
ATOM 5781 O O . VAL A 1 731 ? 1.419 5.074 -48.999 1.00 39.72 731 VAL A O 1
ATOM 5784 N N . LYS A 1 732 ? 0.916 3.086 -48.073 1.00 43.31 732 LYS A N 1
ATOM 5785 C CA . LYS A 1 732 ? 1.961 2.320 -48.777 1.00 43.31 732 LYS A CA 1
ATOM 5786 C C . LYS A 1 732 ? 1.800 2.323 -50.303 1.00 43.31 732 LYS A C 1
ATOM 5788 O O . LYS A 1 732 ? 2.801 2.339 -51.005 1.00 43.31 732 LYS A O 1
ATOM 5793 N N . ALA A 1 733 ? 0.566 2.326 -50.813 1.00 43.56 733 ALA A N 1
ATOM 5794 C CA . ALA A 1 733 ? 0.305 2.312 -52.254 1.00 43.56 733 ALA A CA 1
ATOM 5795 C C . ALA A 1 733 ? 0.597 3.670 -52.925 1.00 43.56 733 ALA A C 1
ATOM 5797 O O . ALA A 1 733 ? 1.292 3.719 -53.930 1.00 43.56 733 ALA A O 1
ATOM 5798 N N . TRP A 1 734 ? 0.157 4.784 -52.332 1.00 38.62 734 TRP A N 1
ATOM 5799 C CA . TRP A 1 734 ? 0.342 6.127 -52.908 1.00 38.62 734 TRP A CA 1
ATOM 5800 C C . TRP A 1 734 ? 1.810 6.610 -52.895 1.00 38.62 734 TRP A C 1
ATOM 5802 O O . TRP A 1 734 ? 2.237 7.359 -53.775 1.00 38.62 734 TRP A O 1
ATOM 5812 N N . PHE A 1 735 ? 2.606 6.133 -51.932 1.00 40.28 735 PHE A N 1
ATOM 5813 C CA . PHE A 1 735 ? 4.042 6.419 -51.842 1.00 40.28 735 PHE A CA 1
ATOM 5814 C C . PHE A 1 735 ? 4.879 5.644 -52.864 1.00 40.28 735 PHE A C 1
ATOM 5816 O O . PHE A 1 735 ? 5.797 6.203 -53.461 1.00 40.28 735 PHE A O 1
ATOM 5823 N N . ALA A 1 736 ? 4.525 4.380 -53.111 1.00 45.12 736 ALA A N 1
ATOM 5824 C CA . ALA A 1 736 ? 5.166 3.559 -54.135 1.00 45.12 736 ALA A CA 1
ATOM 5825 C C . ALA A 1 736 ? 4.934 4.105 -55.559 1.00 45.12 736 ALA A C 1
ATOM 5827 O O . ALA A 1 736 ? 5.772 3.910 -56.433 1.00 45.12 736 ALA A O 1
ATOM 5828 N N . GLU A 1 737 ? 3.828 4.819 -55.787 1.00 40.00 737 GLU A N 1
ATOM 5829 C CA . GLU A 1 737 ? 3.447 5.354 -57.102 1.00 40.00 737 GLU A CA 1
ATOM 5830 C C . GLU A 1 737 ? 4.035 6.745 -57.419 1.00 40.00 737 GLU A C 1
ATOM 5832 O O . GLU A 1 737 ? 4.050 7.140 -58.583 1.00 40.00 737 GLU A O 1
ATOM 5837 N N . SER A 1 738 ? 4.545 7.490 -56.427 1.00 34.03 738 SER A N 1
ATOM 5838 C CA . SER A 1 738 ? 4.938 8.905 -56.603 1.00 34.03 738 SER A CA 1
ATOM 5839 C C . SER A 1 738 ? 6.453 9.151 -56.718 1.00 34.03 738 SER A C 1
ATOM 5841 O O . SER A 1 738 ? 6.864 10.270 -57.014 1.00 34.03 738 SER A O 1
ATOM 5843 N N . GLY A 1 739 ? 7.297 8.139 -56.481 1.00 40.00 739 GLY A N 1
ATOM 5844 C CA . GLY A 1 739 ? 8.751 8.184 -56.729 1.00 40.00 739 GLY A CA 1
ATOM 5845 C C . GLY A 1 739 ? 9.583 9.167 -55.884 1.00 40.00 739 GLY A C 1
ATOM 5846 O O . GLY A 1 739 ? 10.773 9.330 -56.143 1.00 40.00 739 GLY A O 1
ATOM 5847 N N . LEU A 1 740 ? 8.994 9.826 -54.885 1.00 38.75 740 LEU A N 1
ATOM 5848 C CA . LEU A 1 740 ? 9.678 10.765 -53.989 1.00 38.75 740 LEU A CA 1
ATOM 5849 C C . LEU A 1 740 ? 10.334 10.030 -52.810 1.00 38.75 740 LEU A C 1
ATOM 5851 O O . LEU A 1 740 ? 9.782 9.059 -52.298 1.00 38.75 740 LEU A O 1
ATOM 5855 N N . SER A 1 741 ? 11.496 10.508 -52.351 1.00 53.72 741 SER A N 1
ATOM 5856 C CA . SER A 1 741 ? 12.152 9.965 -51.157 1.00 53.72 741 SER A CA 1
ATOM 5857 C C . SER A 1 741 ? 11.513 10.504 -49.871 1.00 53.72 741 SER A C 1
ATOM 5859 O O . SER A 1 741 ? 11.089 11.661 -49.795 1.00 53.72 741 SER A O 1
ATOM 5861 N N . ASP A 1 742 ? 11.486 9.663 -48.836 1.00 41.84 742 ASP A N 1
ATOM 5862 C CA . ASP A 1 742 ? 10.836 9.893 -47.532 1.00 41.84 742 ASP A CA 1
ATOM 5863 C C . ASP A 1 742 ? 11.206 11.216 -46.825 1.00 41.84 742 ASP A C 1
ATOM 5865 O O . ASP A 1 742 ? 10.477 11.674 -45.943 1.00 41.84 742 ASP A O 1
ATOM 5869 N N . GLY A 1 743 ? 12.322 11.852 -47.198 1.00 45.22 743 GLY A N 1
ATOM 5870 C CA . GLY A 1 743 ? 12.795 13.108 -46.606 1.00 45.22 743 GLY A CA 1
ATOM 5871 C C . GLY A 1 743 ? 12.025 14.356 -47.054 1.00 45.22 743 GLY A C 1
ATOM 5872 O O . GLY A 1 743 ? 11.858 15.280 -46.262 1.00 45.22 743 GLY A O 1
ATOM 5873 N N . LEU A 1 744 ? 11.501 14.382 -48.286 1.00 39.91 744 LEU A N 1
ATOM 5874 C CA . LEU A 1 744 ? 10.800 15.551 -48.843 1.00 39.91 744 LEU A CA 1
ATOM 5875 C C . LEU A 1 744 ? 9.355 15.673 -48.324 1.00 39.91 744 LEU A C 1
ATOM 5877 O O . LEU A 1 744 ? 8.798 16.765 -48.257 1.00 39.91 744 LEU A O 1
ATOM 5881 N N . LEU A 1 745 ? 8.742 14.560 -47.905 1.00 42.00 745 LEU A N 1
ATOM 5882 C CA . LEU A 1 745 ? 7.390 14.568 -47.335 1.00 42.00 745 LEU A CA 1
ATOM 5883 C C . LEU A 1 745 ? 7.341 15.281 -45.971 1.00 42.00 745 LEU A C 1
ATOM 5885 O O . LEU A 1 745 ? 6.318 15.857 -45.609 1.00 42.00 745 LEU A O 1
ATOM 5889 N N . ARG A 1 746 ? 8.450 15.269 -45.221 1.00 42.78 746 ARG A N 1
ATOM 5890 C CA . ARG A 1 746 ? 8.530 15.878 -43.883 1.00 42.78 746 ARG A CA 1
ATOM 5891 C C . ARG A 1 746 ? 8.678 17.400 -43.923 1.00 42.78 746 ARG A C 1
ATOM 5893 O O . ARG A 1 746 ? 8.315 18.056 -42.955 1.00 42.78 746 ARG A O 1
ATOM 5900 N N . SER A 1 747 ? 9.172 17.965 -45.027 1.00 38.12 747 SER A N 1
ATOM 5901 C CA . SER A 1 747 ? 9.477 19.398 -45.149 1.00 38.12 747 SER A CA 1
ATOM 5902 C C . SER A 1 747 ? 8.332 20.260 -45.698 1.00 38.12 747 SER A C 1
ATOM 5904 O O . SER A 1 747 ? 8.415 21.483 -45.636 1.00 38.12 747 SER A O 1
ATOM 5906 N N . LEU A 1 748 ? 7.259 19.656 -46.224 1.00 34.78 748 LEU A N 1
ATOM 5907 C CA . LEU A 1 748 ? 6.176 20.363 -46.928 1.00 34.78 748 LEU A CA 1
ATOM 5908 C C . LEU A 1 748 ? 4.918 20.644 -46.081 1.00 34.78 748 LEU A C 1
ATOM 5910 O O . LEU A 1 748 ? 3.929 21.143 -46.620 1.00 34.78 748 LEU A O 1
ATOM 5914 N N . LEU A 1 749 ? 4.922 20.364 -44.772 1.00 35.81 749 LEU A N 1
ATOM 5915 C CA . LEU A 1 749 ? 3.794 20.684 -43.884 1.00 35.81 749 LEU A CA 1
ATOM 5916 C C . LEU A 1 749 ? 4.092 21.955 -43.046 1.00 35.81 749 LEU A C 1
ATOM 5918 O O . LEU A 1 749 ? 5.176 22.045 -42.473 1.00 35.81 749 LEU A O 1
ATOM 5922 N N . PRO A 1 750 ? 3.190 22.961 -42.976 1.00 30.30 750 PRO A N 1
ATOM 5923 C CA . PRO A 1 750 ? 3.553 24.320 -42.548 1.00 30.30 750 PRO A CA 1
ATOM 5924 C C . PRO A 1 750 ? 3.519 24.567 -41.023 1.00 30.30 750 PRO A C 1
ATOM 5926 O O . PRO A 1 750 ? 2.663 24.028 -40.323 1.00 30.30 750 PRO A O 1
ATOM 5929 N N . ARG A 1 751 ? 4.393 25.472 -40.535 1.00 36.69 751 ARG A N 1
ATOM 5930 C CA . ARG A 1 751 ? 4.372 26.119 -39.197 1.00 36.69 751 ARG A CA 1
ATOM 5931 C C . ARG A 1 751 ? 3.966 27.601 -39.333 1.00 36.69 751 ARG A C 1
ATOM 5933 O O . ARG A 1 751 ? 4.398 28.248 -40.284 1.00 36.69 751 ARG A O 1
ATOM 5940 N N . SER A 1 752 ? 3.174 28.150 -38.406 1.00 28.69 752 SER A N 1
ATOM 5941 C CA . SER A 1 752 ? 2.661 29.536 -38.470 1.00 28.69 752 SER A CA 1
ATOM 5942 C C . SER A 1 752 ? 2.745 30.306 -37.139 1.00 28.69 752 SER A C 1
ATOM 5944 O O . SER A 1 752 ? 2.233 29.825 -36.133 1.00 28.69 752 SER A O 1
ATOM 5946 N N . GLU A 1 753 ? 3.275 31.533 -37.205 1.00 33.97 753 GLU A N 1
ATOM 5947 C CA . GLU A 1 753 ? 3.101 32.715 -36.318 1.00 33.97 753 GLU A CA 1
ATOM 5948 C C . GLU A 1 753 ? 2.763 33.944 -37.227 1.00 33.97 753 GLU A C 1
ATOM 5950 O O . GLU A 1 753 ? 2.865 33.778 -38.448 1.00 33.97 753 GLU A O 1
ATOM 5955 N N . PRO A 1 754 ? 2.572 35.219 -36.780 1.00 60.19 754 PRO A N 1
ATOM 5956 C CA . PRO A 1 754 ? 1.771 35.870 -35.708 1.00 60.19 754 PRO A CA 1
ATOM 5957 C C . PRO A 1 754 ? 0.952 37.110 -36.232 1.00 60.19 754 PRO A C 1
ATOM 5959 O O . PRO A 1 754 ? 1.110 37.506 -37.379 1.00 60.19 754 PRO A O 1
ATOM 5962 N N . THR A 1 755 ? 0.138 37.806 -35.404 1.00 30.14 755 THR A N 1
ATOM 5963 C CA . THR A 1 755 ? -0.255 39.254 -35.558 1.00 30.14 755 THR A CA 1
ATOM 5964 C C . THR A 1 755 ? -0.974 39.764 -34.286 1.00 30.14 755 THR A C 1
ATOM 5966 O O . THR A 1 755 ? -1.789 39.008 -33.772 1.00 30.14 755 THR A O 1
ATOM 5969 N N . ALA A 1 756 ? -0.933 41.004 -33.760 1.00 32.78 756 ALA A N 1
ATOM 5970 C CA . ALA A 1 756 ? -0.063 42.205 -33.707 1.00 32.78 756 ALA A CA 1
ATOM 5971 C C . ALA A 1 756 ? -0.786 43.244 -32.750 1.00 32.78 756 ALA A C 1
ATOM 5973 O O . ALA A 1 756 ? -1.838 42.897 -32.211 1.00 32.78 756 ALA A O 1
ATOM 5974 N N . PRO A 1 757 ? -0.307 44.485 -32.478 1.00 43.72 757 PRO A N 1
ATOM 5975 C CA . PRO A 1 757 ? -0.343 45.147 -31.158 1.00 43.72 757 PRO A CA 1
ATOM 5976 C C . PRO A 1 757 ? -1.520 46.121 -30.906 1.00 43.72 757 PRO A C 1
ATOM 5978 O O . PRO A 1 757 ? -2.131 46.641 -31.840 1.00 43.72 757 PRO A O 1
ATOM 5981 N N . ARG A 1 758 ? -1.765 46.488 -29.633 1.00 27.34 758 ARG A N 1
ATOM 5982 C CA . ARG A 1 758 ? -2.545 47.689 -29.261 1.00 27.34 758 ARG A CA 1
ATOM 5983 C C . ARG A 1 758 ? -1.656 48.746 -28.593 1.00 27.34 758 ARG A C 1
ATOM 5985 O O . ARG A 1 758 ? -1.077 48.513 -27.541 1.00 27.34 758 ARG A O 1
ATOM 5992 N N . ARG A 1 759 ? -1.597 49.916 -29.239 1.00 31.75 759 ARG A N 1
ATOM 5993 C CA . ARG A 1 759 ? -1.032 51.190 -28.763 1.00 31.75 759 ARG A CA 1
ATOM 5994 C C . ARG A 1 759 ? -1.673 51.624 -27.438 1.00 31.75 759 ARG A C 1
ATOM 5996 O O . ARG A 1 759 ? -2.893 51.764 -27.386 1.00 31.75 759 ARG A O 1
ATOM 6003 N N . VAL A 1 760 ? -0.847 51.975 -26.454 1.00 33.16 760 VAL A N 1
ATOM 6004 C CA . VAL A 1 760 ? -1.202 52.899 -25.365 1.00 33.16 760 VAL A CA 1
ATOM 6005 C C . VAL A 1 760 ? -0.411 54.191 -25.589 1.00 33.16 760 VAL A C 1
ATOM 6007 O O . VAL A 1 760 ? 0.789 54.154 -25.850 1.00 33.16 760 VAL A O 1
ATOM 6010 N N . VAL A 1 761 ? -1.104 55.330 -25.568 1.00 32.75 761 VAL A N 1
ATOM 6011 C CA . VAL A 1 761 ? -0.514 56.679 -25.595 1.00 32.75 761 VAL A CA 1
ATOM 6012 C C . VAL A 1 761 ? -0.129 57.046 -24.154 1.00 32.75 761 VAL A C 1
ATOM 6014 O O . VAL A 1 761 ? -0.977 56.877 -23.279 1.00 32.75 761 VAL A O 1
ATOM 6017 N N . PRO A 1 762 ? 1.087 57.546 -23.868 1.00 36.84 762 PRO A N 1
ATOM 6018 C CA . PRO A 1 762 ? 1.464 57.934 -22.511 1.00 36.84 762 PRO A CA 1
ATOM 6019 C C . PRO A 1 762 ? 0.970 59.356 -22.188 1.00 36.84 762 PRO A C 1
ATOM 6021 O O . PRO A 1 762 ? 1.020 60.224 -23.067 1.00 36.84 762 PRO A O 1
ATOM 6024 N N . PRO A 1 763 ? 0.569 59.668 -20.942 1.00 33.00 763 PRO A N 1
ATOM 6025 C CA . PRO A 1 763 ? 0.658 61.035 -20.461 1.00 33.00 763 PRO A CA 1
ATOM 6026 C C . PRO A 1 763 ? 2.121 61.369 -20.130 1.00 33.00 763 PRO A C 1
ATOM 6028 O O . PRO A 1 763 ? 2.814 60.630 -19.433 1.00 33.00 763 PRO A O 1
ATOM 6031 N N . LYS A 1 764 ? 2.581 62.502 -20.668 1.00 35.31 764 LYS A N 1
ATOM 6032 C CA . LYS A 1 764 ? 3.842 63.169 -20.327 1.00 35.31 764 LYS A CA 1
ATOM 6033 C C . LYS A 1 764 ? 3.897 63.487 -18.832 1.00 35.31 764 LYS A C 1
ATOM 6035 O O . LYS A 1 764 ? 3.003 64.179 -18.354 1.00 35.31 764 LYS A O 1
ATOM 6040 N N . LEU A 1 765 ? 5.001 63.143 -18.171 1.00 32.75 765 LEU A N 1
ATOM 6041 C CA . LEU A 1 765 ? 5.523 63.909 -17.039 1.00 32.75 765 LEU A CA 1
ATOM 6042 C C . LEU A 1 765 ? 7.045 64.074 -17.184 1.00 32.75 765 LEU A C 1
ATOM 6044 O O . LEU A 1 765 ? 7.752 63.157 -17.594 1.00 32.75 765 LEU A O 1
ATOM 6048 N N . GLU A 1 766 ? 7.482 65.307 -16.946 1.00 35.34 766 GLU A N 1
ATOM 6049 C CA . GLU A 1 766 ? 8.828 65.865 -17.119 1.00 35.34 766 GLU A CA 1
ATOM 6050 C C . GLU A 1 766 ? 9.834 65.415 -16.036 1.00 35.34 766 GLU A C 1
ATOM 6052 O O . GLU A 1 766 ? 9.424 64.901 -14.994 1.00 35.34 766 GLU A O 1
ATOM 6057 N N . PRO A 1 767 ? 11.155 65.597 -16.260 1.00 33.56 767 PRO A N 1
ATOM 6058 C CA . PRO A 1 767 ? 12.200 64.969 -15.461 1.00 33.56 767 PRO A CA 1
ATOM 6059 C C . PRO A 1 767 ? 12.592 65.809 -14.239 1.00 33.56 767 PRO A C 1
ATOM 6061 O O . PRO A 1 767 ? 12.757 67.026 -14.334 1.00 33.56 767 PRO A O 1
ATOM 6064 N N . LEU A 1 768 ? 12.878 65.147 -13.116 1.00 33.12 768 LEU A N 1
ATOM 6065 C CA . LEU A 1 768 ? 13.653 65.736 -12.022 1.00 33.12 768 LEU A CA 1
ATOM 6066 C C . LEU A 1 768 ? 14.968 64.970 -11.828 1.00 33.12 768 LEU A C 1
ATOM 6068 O O . LEU A 1 768 ? 15.011 63.745 -11.816 1.00 33.12 768 LEU A O 1
ATOM 6072 N N . LYS A 1 769 ? 16.048 65.757 -11.765 1.00 33.94 769 LYS A N 1
ATOM 6073 C CA . LYS A 1 769 ? 17.467 65.370 -11.766 1.00 33.94 769 LYS A CA 1
ATOM 6074 C C . LYS A 1 769 ? 17.873 64.525 -10.545 1.00 33.94 769 LYS A C 1
ATOM 6076 O O . LYS A 1 769 ? 17.376 64.792 -9.452 1.00 33.94 769 LYS A O 1
ATOM 6081 N N . PRO A 1 770 ? 18.866 63.626 -10.686 1.00 34.12 770 PRO A N 1
ATOM 6082 C CA . PRO A 1 770 ? 19.425 62.876 -9.568 1.00 34.12 770 PRO A CA 1
ATOM 6083 C C . PRO A 1 770 ? 20.432 63.715 -8.767 1.00 34.12 770 PRO A C 1
ATOM 6085 O O . PRO A 1 770 ? 21.167 64.539 -9.322 1.00 34.12 770 PRO A O 1
ATOM 6088 N N . ARG A 1 771 ? 20.497 63.466 -7.456 1.00 31.16 771 ARG A N 1
ATOM 6089 C CA . ARG A 1 771 ? 21.555 63.944 -6.560 1.00 31.16 771 ARG A CA 1
ATOM 6090 C C . ARG A 1 771 ? 22.105 62.730 -5.807 1.00 31.16 771 ARG A C 1
ATOM 6092 O O . ARG A 1 771 ? 21.362 62.083 -5.081 1.00 31.16 771 ARG A O 1
ATOM 6099 N N . ALA A 1 772 ? 23.374 62.415 -6.040 1.00 38.03 772 ALA A N 1
ATOM 6100 C CA . ALA A 1 772 ? 24.089 61.321 -5.386 1.00 38.03 772 ALA A CA 1
ATOM 6101 C C . ALA A 1 772 ? 24.475 61.676 -3.940 1.00 38.03 772 ALA A C 1
ATOM 6103 O O . ALA A 1 772 ? 24.719 62.853 -3.647 1.00 38.03 772 ALA A O 1
ATOM 6104 N N . PRO A 1 773 ? 24.619 60.659 -3.079 1.00 38.62 773 PRO A N 1
ATOM 6105 C CA . PRO A 1 773 ? 25.661 60.673 -2.059 1.00 38.62 773 PRO A CA 1
ATOM 6106 C C . PRO A 1 773 ? 26.571 59.428 -2.101 1.00 38.62 773 PRO A C 1
ATOM 6108 O O . PRO A 1 773 ? 26.177 58.348 -2.528 1.00 38.62 773 PRO A O 1
ATOM 6111 N N . GLU A 1 774 ? 27.814 59.654 -1.676 1.00 34.69 774 GLU A N 1
ATOM 6112 C CA . GLU A 1 774 ? 28.988 58.768 -1.686 1.00 34.69 774 GLU A CA 1
ATOM 6113 C C . GLU A 1 774 ? 28.924 57.594 -0.681 1.00 34.69 774 GLU A C 1
ATOM 6115 O O . GLU A 1 774 ? 28.236 57.701 0.338 1.00 34.69 774 GLU A O 1
ATOM 6120 N N . PRO A 1 775 ? 29.699 56.507 -0.897 1.00 34.66 775 PRO A N 1
ATOM 6121 C CA . PRO A 1 775 ? 29.791 55.382 0.035 1.00 34.66 775 PRO A CA 1
ATOM 6122 C C . PRO A 1 775 ? 30.863 55.593 1.128 1.00 34.66 775 PRO A C 1
ATOM 6124 O O . PRO A 1 775 ? 31.913 56.188 0.860 1.00 34.66 775 PRO A O 1
ATOM 6127 N N . PRO A 1 776 ? 30.671 55.056 2.350 1.00 37.00 776 PRO A N 1
ATOM 6128 C CA . PRO A 1 776 ? 31.702 55.064 3.380 1.00 37.00 776 PRO A CA 1
ATOM 6129 C C . PRO A 1 776 ? 32.699 53.904 3.218 1.00 37.00 776 PRO A C 1
ATOM 6131 O O . PRO A 1 776 ? 32.356 52.786 2.836 1.00 37.00 776 PRO A O 1
ATOM 6134 N N . LYS A 1 777 ? 33.960 54.207 3.541 1.00 31.19 777 LYS A N 1
ATOM 6135 C CA . LYS A 1 777 ? 35.122 53.309 3.537 1.00 31.19 777 LYS A CA 1
ATOM 6136 C C . LYS A 1 777 ? 35.096 52.363 4.745 1.00 31.19 777 LYS A C 1
ATOM 6138 O O . LYS A 1 777 ? 34.888 52.819 5.865 1.00 31.19 777 LYS A O 1
ATOM 6143 N N . LEU A 1 778 ? 35.397 51.085 4.519 1.00 31.84 778 LEU A N 1
ATOM 6144 C CA . LEU A 1 778 ? 35.707 50.094 5.555 1.00 31.84 778 LEU A CA 1
ATOM 6145 C C . LEU A 1 778 ? 37.221 49.848 5.580 1.00 31.84 778 LEU A C 1
ATOM 6147 O O . LEU A 1 778 ? 37.805 49.477 4.562 1.00 31.84 778 LEU A O 1
ATOM 6151 N N . GLU A 1 779 ? 37.844 50.072 6.737 1.00 28.72 779 GLU A N 1
ATOM 6152 C CA . GLU A 1 779 ? 39.229 49.687 7.022 1.00 28.72 779 GLU A CA 1
ATOM 6153 C C . GLU A 1 779 ? 39.278 48.278 7.626 1.00 28.72 779 GLU A C 1
ATOM 6155 O O . GLU A 1 779 ? 38.484 47.916 8.495 1.00 28.72 779 GLU A O 1
ATOM 6160 N N . VAL A 1 780 ? 40.236 47.495 7.133 1.00 34.53 780 VAL A N 1
ATOM 6161 C CA . VAL A 1 780 ? 40.578 46.135 7.555 1.00 34.53 780 VAL A CA 1
ATOM 6162 C C . VAL A 1 780 ? 41.661 46.212 8.630 1.00 34.53 780 VAL A C 1
ATOM 6164 O O . VAL A 1 780 ? 42.618 46.969 8.476 1.00 34.53 780 VAL A O 1
ATOM 6167 N N . ALA A 1 781 ? 41.567 45.379 9.668 1.00 30.08 781 ALA A N 1
ATOM 6168 C CA . ALA A 1 781 ? 42.703 45.056 10.526 1.00 30.08 781 ALA A CA 1
ATOM 6169 C C . ALA A 1 781 ? 42.794 43.536 10.724 1.00 30.08 781 ALA A C 1
ATOM 6171 O O . ALA A 1 781 ? 41.909 42.909 11.307 1.00 30.08 781 ALA A O 1
ATOM 6172 N N . GLU A 1 782 ? 43.875 42.969 10.193 1.00 34.72 782 GLU A N 1
ATOM 6173 C CA . GLU A 1 782 ? 44.363 41.609 10.419 1.00 34.72 782 GLU A CA 1
ATOM 6174 C C . GLU A 1 782 ? 44.928 41.469 11.840 1.00 34.72 782 GLU A C 1
ATOM 6176 O O . GLU A 1 782 ? 45.517 42.419 12.357 1.00 34.72 782 GLU A O 1
ATOM 6181 N N . LEU A 1 783 ? 44.840 40.276 12.444 1.00 29.58 783 LEU A N 1
ATOM 6182 C CA . LEU A 1 783 ? 45.810 39.853 13.460 1.00 29.58 783 LEU A CA 1
ATOM 6183 C C . LEU A 1 783 ? 45.898 38.325 13.598 1.00 29.58 783 LEU A C 1
ATOM 6185 O O . LEU A 1 783 ? 44.903 37.604 13.628 1.00 29.58 783 LEU A O 1
ATOM 6189 N N . GLU A 1 784 ? 47.154 37.887 13.647 1.00 29.44 784 GLU A N 1
ATOM 6190 C CA . GLU A 1 784 ? 47.692 36.531 13.594 1.00 29.44 784 GLU A CA 1
ATOM 6191 C C . GLU A 1 784 ? 47.317 35.637 14.787 1.00 29.44 784 GLU A C 1
ATOM 6193 O O . GLU A 1 784 ? 47.239 36.076 15.935 1.00 29.44 784 GLU A O 1
ATOM 6198 N N . VAL A 1 785 ? 47.216 34.330 14.525 1.00 30.28 785 VAL A N 1
ATOM 6199 C CA . VAL A 1 785 ? 47.088 33.281 15.544 1.00 30.28 785 VAL A CA 1
ATOM 6200 C C . VAL A 1 785 ? 48.389 32.487 15.613 1.00 30.28 785 VAL A C 1
ATOM 6202 O O . VAL A 1 785 ? 48.743 31.775 14.673 1.00 30.28 785 VAL A O 1
ATOM 6205 N N . SER A 1 786 ? 49.078 32.533 16.756 1.00 31.94 786 SER A N 1
ATOM 6206 C CA . SER A 1 786 ? 50.052 31.499 17.107 1.00 31.94 786 SER A CA 1
ATOM 6207 C C . SER A 1 786 ? 50.101 31.208 18.616 1.00 31.94 786 SER A C 1
ATOM 6209 O O . SER A 1 786 ? 50.236 32.109 19.436 1.00 31.94 786 SER A O 1
ATOM 6211 N N . LYS A 1 787 ? 50.060 29.898 18.919 1.00 32.69 787 LYS A N 1
ATOM 6212 C CA . LYS A 1 787 ? 50.513 29.175 20.131 1.00 32.69 787 LYS A CA 1
ATOM 6213 C C . LYS A 1 787 ? 49.702 29.314 21.434 1.00 32.69 787 LYS A C 1
ATOM 6215 O O . LYS A 1 787 ? 49.712 30.358 22.068 1.00 32.69 787 LYS A O 1
ATOM 6220 N N . LEU A 1 788 ? 49.167 28.178 21.910 1.00 28.53 788 LEU A N 1
ATOM 6221 C CA . LEU A 1 788 ? 49.582 27.464 23.142 1.00 28.53 788 LEU A CA 1
ATOM 6222 C C . LEU A 1 788 ? 48.680 26.228 23.398 1.00 28.53 788 LEU A C 1
ATOM 6224 O O . LEU A 1 788 ? 47.462 26.305 23.265 1.00 28.53 788 LEU A O 1
ATOM 6228 N N . GLU A 1 789 ? 49.292 25.093 23.761 1.00 29.41 789 GLU A N 1
ATOM 6229 C CA . GLU A 1 789 ? 48.627 23.873 24.271 1.00 29.41 789 GLU A CA 1
ATOM 6230 C C . GLU A 1 789 ? 48.479 23.902 25.833 1.00 29.41 789 GLU A C 1
ATOM 6232 O O . GLU A 1 789 ? 48.675 24.960 26.431 1.00 29.41 789 GLU A O 1
ATOM 6237 N N . PRO A 1 790 ? 48.136 22.803 26.558 1.00 49.66 790 PRO A N 1
ATOM 6238 C CA . PRO A 1 790 ? 46.782 22.549 27.055 1.00 49.66 790 PRO A CA 1
ATOM 6239 C C . PRO A 1 790 ? 46.716 22.374 28.593 1.00 49.66 790 PRO A C 1
ATOM 6241 O O . PRO A 1 790 ? 47.662 21.914 29.231 1.00 49.66 790 PRO A O 1
ATOM 6244 N N . VAL A 1 791 ? 45.562 22.629 29.224 1.00 26.42 791 VAL A N 1
ATOM 6245 C CA . VAL A 1 791 ? 45.354 22.295 30.650 1.00 26.42 791 VAL A CA 1
ATOM 6246 C C . VAL A 1 791 ? 44.020 21.579 30.876 1.00 26.42 791 VAL A C 1
ATOM 6248 O O . VAL A 1 791 ? 42.948 22.069 30.539 1.00 26.42 791 VAL A O 1
ATOM 6251 N N . LYS A 1 792 ? 44.123 20.391 31.486 1.00 33.91 792 LYS A N 1
ATOM 6252 C CA . LYS A 1 792 ? 43.041 19.563 32.041 1.00 33.91 792 LYS A CA 1
ATOM 6253 C C . LYS A 1 792 ? 42.387 20.237 33.258 1.00 33.91 792 LYS A C 1
ATOM 6255 O O . LYS A 1 792 ? 43.124 20.630 34.158 1.00 33.91 792 LYS A O 1
ATOM 6260 N N . ARG A 1 793 ? 41.052 20.158 33.389 1.00 28.67 793 ARG A N 1
ATOM 6261 C CA . ARG A 1 793 ? 40.317 19.530 34.525 1.00 28.67 793 ARG A CA 1
ATOM 6262 C C . ARG A 1 793 ? 38.807 19.846 34.507 1.00 28.67 793 ARG A C 1
ATOM 6264 O O . ARG A 1 793 ? 38.415 20.999 34.483 1.00 28.67 793 ARG A O 1
ATOM 6271 N N . GLN A 1 794 ? 38.024 18.764 34.573 1.00 32.19 794 GLN A N 1
ATOM 6272 C CA . GLN A 1 794 ? 36.796 18.513 35.355 1.00 32.19 794 GLN A CA 1
ATOM 6273 C C . GLN A 1 794 ? 35.816 19.667 35.674 1.00 32.19 794 GLN A C 1
ATOM 6275 O O . GLN A 1 794 ? 36.133 20.573 36.435 1.00 32.19 794 GLN A O 1
ATOM 6280 N N . GLY A 1 795 ? 34.560 19.487 35.243 1.00 27.16 795 GLY A N 1
ATOM 6281 C CA . GLY A 1 795 ? 33.351 20.181 35.713 1.00 27.16 795 GLY A CA 1
ATOM 6282 C C . GLY A 1 795 ? 32.076 19.487 35.186 1.00 27.16 795 GLY A C 1
ATOM 6283 O O . GLY A 1 795 ? 32.183 18.765 34.200 1.00 27.16 795 GLY A O 1
ATOM 6284 N N . PRO A 1 796 ? 30.916 19.606 35.861 1.00 33.47 796 PRO A N 1
ATOM 6285 C CA . PRO A 1 796 ? 29.926 18.533 36.031 1.00 33.47 796 PRO A CA 1
ATOM 6286 C C . PRO A 1 796 ? 28.854 18.437 34.935 1.00 33.47 796 PRO A C 1
ATOM 6288 O O . PRO A 1 796 ? 28.588 19.384 34.202 1.00 33.47 796 PRO A O 1
ATOM 6291 N N . GLY A 1 797 ? 28.210 17.266 34.873 1.00 39.53 797 GLY A N 1
ATOM 6292 C CA . GLY A 1 797 ? 27.088 16.982 33.985 1.00 39.53 797 GLY A CA 1
ATOM 6293 C C . GLY A 1 797 ? 25.874 17.871 34.255 1.00 39.53 797 GLY A C 1
ATOM 6294 O O . GLY A 1 797 ? 25.377 17.942 35.377 1.00 39.53 797 GLY A O 1
ATOM 6295 N N . ILE A 1 798 ? 25.387 18.498 33.187 1.00 30.33 798 ILE A N 1
ATOM 6296 C CA . ILE A 1 798 ? 24.073 19.128 33.088 1.00 30.33 798 ILE A CA 1
ATOM 6297 C C . ILE A 1 798 ? 23.392 18.503 31.868 1.00 30.33 798 ILE A C 1
ATOM 6299 O O . ILE A 1 798 ? 23.991 18.384 30.799 1.00 30.33 798 ILE A O 1
ATOM 6303 N N . ALA A 1 799 ? 22.162 18.039 32.077 1.00 31.27 799 ALA A N 1
ATOM 6304 C CA . ALA A 1 799 ? 21.305 17.430 31.074 1.00 31.27 799 ALA A CA 1
ATOM 6305 C C . ALA A 1 799 ? 21.104 18.357 29.862 1.00 31.27 799 ALA A C 1
ATOM 6307 O O . ALA A 1 799 ? 20.846 19.548 30.021 1.00 31.27 799 ALA A O 1
ATOM 6308 N N . GLN A 1 800 ? 21.189 17.795 28.654 1.00 26.78 800 GLN A N 1
ATOM 6309 C CA . GLN A 1 800 ? 20.766 18.478 27.434 1.00 26.78 800 GLN A CA 1
ATOM 6310 C C . GLN A 1 800 ? 19.228 18.501 27.352 1.00 26.78 800 GLN A C 1
ATOM 6312 O O . GLN A 1 800 ? 18.615 17.433 27.429 1.00 26.78 800 GLN A O 1
ATOM 6317 N N . PRO A 1 801 ? 18.584 19.662 27.142 1.00 28.86 801 PRO A N 1
ATOM 6318 C CA . PRO A 1 801 ? 17.225 19.710 26.622 1.00 28.86 801 PRO A CA 1
ATOM 6319 C C . PRO A 1 801 ? 17.246 19.388 25.117 1.00 28.86 801 PRO A C 1
ATOM 6321 O O . PRO A 1 801 ? 18.039 19.946 24.360 1.00 28.86 801 PRO A O 1
ATOM 6324 N N . SER A 1 802 ? 16.382 18.469 24.681 1.00 29.61 802 SER A N 1
ATOM 6325 C CA . SER A 1 802 ? 16.135 18.210 23.255 1.00 29.61 802 SER A CA 1
ATOM 6326 C C . SER A 1 802 ? 15.363 19.384 22.634 1.00 29.61 802 SER A C 1
ATOM 6328 O O . SER A 1 802 ? 14.373 19.812 23.233 1.00 29.61 802 SER A O 1
ATOM 6330 N N . PRO A 1 803 ? 15.740 19.899 21.448 1.00 31.80 803 PRO A N 1
ATOM 6331 C CA . PRO A 1 803 ? 14.973 20.942 20.784 1.00 31.80 803 PRO A CA 1
ATOM 6332 C C . PRO A 1 803 ? 13.760 20.317 20.082 1.00 31.80 803 PRO A C 1
ATOM 6334 O O . PRO A 1 803 ? 13.899 19.522 19.154 1.00 31.80 803 PRO A O 1
ATOM 6337 N N . SER A 1 804 ? 12.562 20.682 20.534 1.00 30.55 804 SER A N 1
ATOM 6338 C CA . SER A 1 804 ? 11.308 20.480 19.803 1.00 30.55 804 SER A CA 1
ATOM 6339 C C . SER A 1 804 ? 10.940 21.802 19.125 1.00 30.55 804 SER A C 1
ATOM 6341 O O . SER A 1 804 ? 10.503 22.740 19.781 1.00 30.55 804 SER A O 1
ATOM 6343 N N . GLY A 1 805 ? 11.180 21.893 17.815 1.00 29.91 805 GLY A N 1
ATOM 6344 C CA . GLY A 1 805 ? 10.664 22.967 16.958 1.00 29.91 805 GLY A CA 1
ATOM 6345 C C . GLY A 1 805 ? 9.324 22.571 16.310 1.00 29.91 805 GLY A C 1
ATOM 6346 O O . GLY A 1 805 ? 9.062 21.373 16.157 1.00 29.91 805 GLY A O 1
ATOM 6347 N N . PRO A 1 806 ? 8.468 23.538 15.929 1.00 35.62 806 PRO A N 1
ATOM 6348 C CA . PRO A 1 806 ? 7.160 23.282 15.327 1.00 35.62 806 PRO A CA 1
ATOM 6349 C C . PRO A 1 806 ? 7.307 22.808 13.871 1.00 35.62 806 PRO A C 1
ATOM 6351 O O . PRO A 1 806 ? 8.081 23.355 13.090 1.00 35.62 806 PRO A O 1
ATOM 6354 N N . GLY A 1 807 ? 6.584 21.741 13.522 1.00 34.03 807 GLY A N 1
ATOM 6355 C CA . GLY A 1 807 ? 6.725 21.021 12.257 1.00 34.03 807 GLY A CA 1
ATOM 6356 C C . GLY A 1 807 ? 6.200 21.777 11.035 1.00 34.03 807 GLY A C 1
ATOM 6357 O O . GLY A 1 807 ? 4.997 21.996 10.906 1.00 34.03 807 GLY A O 1
ATOM 6358 N N . GLY A 1 808 ? 7.098 22.077 10.094 1.00 27.77 808 GLY A N 1
ATOM 6359 C CA . GLY A 1 808 ? 6.748 22.368 8.704 1.00 27.77 808 GLY A CA 1
ATOM 6360 C C . GLY A 1 808 ? 6.283 21.100 7.978 1.00 27.77 808 GLY A C 1
ATOM 6361 O O . GLY A 1 808 ? 6.843 20.018 8.174 1.00 27.77 808 GLY A O 1
ATOM 6362 N N . ALA A 1 809 ? 5.243 21.217 7.147 1.00 34.16 809 ALA A N 1
ATOM 6363 C CA . ALA A 1 809 ? 4.790 20.122 6.293 1.00 34.16 809 ALA A CA 1
ATOM 6364 C C . ALA A 1 809 ? 5.929 19.670 5.350 1.00 34.16 809 ALA A C 1
ATOM 6366 O O . ALA A 1 809 ? 6.633 20.519 4.798 1.00 34.16 809 ALA A O 1
ATOM 6367 N N . PRO A 1 810 ? 6.134 18.354 5.148 1.00 32.75 810 PRO A N 1
ATOM 6368 C CA . PRO A 1 810 ? 7.189 17.859 4.270 1.00 32.75 810 PRO A CA 1
ATOM 6369 C C . PRO A 1 810 ? 6.938 18.319 2.821 1.00 32.75 810 PRO A C 1
ATOM 6371 O O . PRO A 1 810 ? 5.788 18.274 2.372 1.00 32.75 810 PRO A O 1
ATOM 6374 N N . PRO A 1 811 ? 7.975 18.726 2.062 1.00 32.84 811 PRO A N 1
ATOM 6375 C CA . PRO A 1 811 ? 7.809 19.165 0.679 1.00 32.84 811 PRO A CA 1
ATOM 6376 C C . PRO A 1 811 ? 7.161 18.062 -0.173 1.00 32.84 811 PRO A C 1
ATOM 6378 O O . PRO A 1 811 ? 7.569 16.897 -0.142 1.00 32.84 811 PRO A O 1
ATOM 6381 N N . THR A 1 812 ? 6.131 18.420 -0.943 1.00 37.44 812 THR A N 1
ATOM 6382 C CA . THR A 1 812 ? 5.442 17.523 -1.878 1.00 37.44 812 THR A CA 1
ATOM 6383 C C . THR A 1 812 ? 6.398 17.083 -2.994 1.00 37.44 812 THR A C 1
ATOM 6385 O O . THR A 1 812 ? 6.905 17.886 -3.772 1.00 37.44 812 THR A O 1
ATOM 6388 N N . VAL A 1 813 ? 6.668 15.776 -3.071 1.00 45.09 813 VAL A N 1
ATOM 6389 C CA . VAL A 1 813 ? 7.615 15.172 -4.026 1.00 45.09 813 VAL A CA 1
ATOM 6390 C C . VAL A 1 813 ? 7.081 15.263 -5.467 1.00 45.09 813 VAL A C 1
ATOM 6392 O O . VAL A 1 813 ? 6.060 14.646 -5.786 1.00 45.09 813 VAL A O 1
ATOM 6395 N N . ASP A 1 814 ? 7.794 15.965 -6.361 1.00 47.66 814 ASP A N 1
ATOM 6396 C CA . ASP A 1 814 ? 7.517 15.983 -7.810 1.00 47.66 814 ASP A CA 1
ATOM 6397 C C . ASP A 1 814 ? 7.745 14.582 -8.414 1.00 47.66 814 ASP A C 1
ATOM 6399 O O . ASP A 1 814 ? 8.866 14.177 -8.728 1.00 47.66 814 ASP A O 1
ATOM 6403 N N . ARG A 1 815 ? 6.658 13.815 -8.584 1.00 51.19 815 ARG A N 1
ATOM 6404 C CA . ARG A 1 815 ? 6.670 12.442 -9.131 1.00 51.19 815 ARG A CA 1
ATOM 6405 C C . ARG A 1 815 ? 7.117 12.352 -10.597 1.00 51.19 815 ARG A C 1
ATOM 6407 O O . ARG A 1 815 ? 7.291 11.235 -11.084 1.00 51.19 815 ARG A O 1
ATOM 6414 N N . LEU A 1 816 ? 7.282 13.475 -11.306 1.00 50.94 816 LEU A N 1
ATOM 6415 C CA . LEU A 1 816 ? 7.825 13.509 -12.669 1.00 50.94 816 LEU A CA 1
ATOM 6416 C C . LEU A 1 816 ? 9.304 13.910 -12.719 1.00 50.94 816 LEU A C 1
ATOM 6418 O O . LEU A 1 816 ? 9.898 13.800 -13.788 1.00 50.94 816 LEU A O 1
ATOM 6422 N N . ALA A 1 817 ? 9.921 14.292 -11.596 1.00 57.78 817 ALA A N 1
ATOM 6423 C CA . ALA A 1 817 ? 11.310 14.752 -11.552 1.00 57.78 817 ALA A CA 1
ATOM 6424 C C . ALA A 1 817 ? 12.311 13.751 -12.165 1.00 57.78 817 ALA A C 1
ATOM 6426 O O . ALA A 1 817 ? 13.275 14.167 -12.795 1.00 57.78 817 ALA A O 1
ATOM 6427 N N . ALA A 1 818 ? 12.052 12.437 -12.069 1.00 58.38 818 ALA A N 1
ATOM 6428 C CA . ALA A 1 818 ? 12.903 11.389 -12.652 1.00 58.38 818 ALA A CA 1
ATOM 6429 C C . ALA A 1 818 ? 12.859 11.312 -14.194 1.00 58.38 818 ALA A C 1
ATOM 6431 O O . ALA A 1 818 ? 13.791 10.788 -14.808 1.00 58.38 818 ALA A O 1
ATOM 6432 N N . TRP A 1 819 ? 11.784 11.825 -14.802 1.00 61.09 819 TRP A N 1
ATOM 6433 C CA . TRP A 1 819 ? 11.595 11.909 -16.255 1.00 61.09 819 TRP A CA 1
ATOM 6434 C C . TRP A 1 819 ? 11.712 13.333 -16.778 1.00 61.09 819 TRP A C 1
ATOM 6436 O O . TRP A 1 819 ? 11.535 13.546 -17.974 1.00 61.09 819 TRP A O 1
ATOM 6446 N N . ARG A 1 820 ? 11.986 14.310 -15.911 1.00 58.69 820 ARG A N 1
ATOM 6447 C CA . ARG A 1 820 ? 12.324 15.654 -16.347 1.00 58.69 820 ARG A CA 1
ATOM 6448 C C . ARG A 1 820 ? 13.822 15.714 -16.643 1.00 58.69 820 ARG A C 1
ATOM 6450 O O . ARG A 1 820 ? 14.629 15.169 -15.896 1.00 58.69 820 ARG A O 1
ATOM 6457 N N . THR A 1 821 ? 14.202 16.353 -17.741 1.00 62.47 821 THR A N 1
ATOM 6458 C CA . THR A 1 821 ? 15.584 16.793 -17.938 1.00 62.47 821 THR A CA 1
ATOM 6459 C C . THR A 1 821 ? 15.968 17.753 -16.805 1.00 62.47 821 THR A C 1
ATOM 6461 O O . THR A 1 821 ? 15.074 18.331 -16.171 1.00 62.47 821 THR A O 1
ATOM 6464 N N . PRO A 1 822 ? 17.265 17.986 -16.553 1.00 49.94 822 PRO A N 1
ATOM 6465 C CA . PRO A 1 822 ? 17.703 18.949 -15.542 1.00 49.94 822 PRO A CA 1
ATOM 6466 C C . PRO A 1 822 ? 17.031 20.329 -15.684 1.00 49.94 822 PRO A C 1
ATOM 6468 O O . PRO A 1 822 ? 16.636 20.941 -14.700 1.00 49.94 822 PRO A O 1
ATOM 6471 N N . HIS A 1 823 ? 16.709 20.776 -16.906 1.00 49.25 823 HIS A N 1
ATOM 6472 C CA . HIS A 1 823 ? 15.963 22.022 -17.140 1.00 49.25 823 HIS A CA 1
ATOM 6473 C C . HIS A 1 823 ? 14.464 21.993 -16.746 1.00 49.25 823 HIS A C 1
ATOM 6475 O O . HIS A 1 823 ? 13.706 22.918 -17.048 1.00 49.25 823 HIS A O 1
ATOM 6481 N N . GLY A 1 824 ? 13.980 20.942 -16.089 1.00 52.97 824 GLY A N 1
ATOM 6482 C CA . GLY A 1 824 ? 12.602 20.829 -15.618 1.00 52.97 824 GLY A CA 1
ATOM 6483 C C . GLY A 1 824 ? 11.567 20.530 -16.710 1.00 52.97 824 GLY A C 1
ATOM 6484 O O . GLY A 1 824 ? 10.390 20.772 -16.466 1.00 52.97 824 GLY A O 1
ATOM 6485 N N . ARG A 1 825 ? 11.950 20.005 -17.884 1.00 65.81 825 ARG A N 1
ATOM 6486 C CA . ARG A 1 825 ? 11.045 19.598 -18.994 1.00 65.81 825 ARG A CA 1
ATOM 6487 C C . ARG A 1 825 ? 10.893 18.078 -19.040 1.00 65.81 825 ARG A C 1
ATOM 6489 O O . ARG A 1 825 ? 11.894 17.418 -18.809 1.00 65.81 825 ARG A O 1
ATOM 6496 N N . VAL A 1 826 ? 9.728 17.499 -19.359 1.00 65.19 826 VAL A N 1
ATOM 6497 C CA . VAL A 1 826 ? 9.609 16.026 -19.495 1.00 65.19 826 VAL A CA 1
ATOM 6498 C C . VAL A 1 826 ? 10.419 15.546 -20.712 1.00 65.19 826 VAL A C 1
ATOM 6500 O O . VAL A 1 826 ? 10.115 15.904 -21.845 1.00 65.19 826 VAL A O 1
ATOM 6503 N N . ASP A 1 827 ? 11.460 14.741 -20.492 1.00 69.00 827 ASP A N 1
ATOM 6504 C CA . ASP A 1 827 ? 12.237 14.096 -21.553 1.00 69.00 827 ASP A CA 1
ATOM 6505 C C . ASP A 1 827 ? 11.345 13.053 -22.222 1.00 69.00 827 ASP A C 1
ATOM 6507 O O . ASP A 1 827 ? 11.197 11.952 -21.713 1.00 69.00 827 ASP A O 1
ATOM 6511 N N . TRP A 1 828 ? 10.708 13.383 -23.343 1.00 64.06 828 TRP A N 1
ATOM 6512 C CA . TRP A 1 828 ? 9.698 12.528 -23.967 1.00 64.06 828 TRP A CA 1
ATOM 6513 C C . TRP A 1 828 ? 10.238 11.206 -24.504 1.00 64.06 828 TRP A C 1
ATOM 6515 O O . TRP A 1 828 ? 9.489 10.238 -24.520 1.00 64.06 828 TRP A O 1
ATOM 6525 N N . LYS A 1 829 ? 11.522 11.103 -24.869 1.00 55.59 829 LYS A N 1
ATOM 6526 C CA . LYS A 1 829 ? 12.128 9.822 -25.271 1.00 55.59 829 LYS A CA 1
ATOM 6527 C C . LYS A 1 829 ? 12.423 8.954 -24.059 1.00 55.59 829 LYS A C 1
ATOM 6529 O O . LYS A 1 829 ? 12.270 7.744 -24.148 1.00 55.59 829 LYS A O 1
ATOM 6534 N N . ARG A 1 830 ? 12.792 9.537 -22.920 1.00 61.28 830 ARG A N 1
ATOM 6535 C CA . ARG A 1 830 ? 13.011 8.827 -21.652 1.00 61.28 830 ARG A CA 1
ATOM 6536 C C . ARG A 1 830 ? 11.708 8.548 -20.902 1.00 61.28 830 ARG A C 1
ATOM 6538 O O . ARG A 1 830 ? 11.542 7.446 -20.408 1.00 61.28 830 ARG A O 1
ATOM 6545 N N . PHE A 1 831 ? 10.746 9.463 -20.915 1.00 60.81 831 PHE A N 1
ATOM 6546 C CA . PHE A 1 831 ? 9.368 9.284 -20.464 1.00 60.81 831 PHE A CA 1
ATOM 6547 C C . PHE A 1 831 ? 8.688 8.227 -21.327 1.00 60.81 831 PHE A C 1
ATOM 6549 O O . PHE A 1 831 ? 8.186 7.257 -20.783 1.00 60.81 831 PHE A O 1
ATOM 6556 N N . ALA A 1 832 ? 8.768 8.304 -22.659 1.00 52.69 832 ALA A N 1
ATOM 6557 C CA . ALA A 1 832 ? 8.240 7.259 -23.525 1.00 52.69 832 ALA A CA 1
ATOM 6558 C C . ALA A 1 832 ? 9.024 5.952 -23.413 1.00 52.69 832 ALA A C 1
ATOM 6560 O O . ALA A 1 832 ? 8.382 4.938 -23.522 1.00 52.69 832 ALA A O 1
ATOM 6561 N N . ARG A 1 833 ? 10.340 5.902 -23.149 1.00 49.97 833 ARG A N 1
ATOM 6562 C CA . ARG A 1 833 ? 11.120 4.638 -23.057 1.00 49.97 833 ARG A CA 1
ATOM 6563 C C . ARG A 1 833 ? 11.135 4.001 -21.662 1.00 49.97 833 ARG A C 1
ATOM 6565 O O . ARG A 1 833 ? 11.392 2.804 -21.541 1.00 49.97 833 ARG A O 1
ATOM 6572 N N . GLU A 1 834 ? 10.883 4.779 -20.614 1.00 51.12 834 GLU A N 1
ATOM 6573 C CA . GLU A 1 834 ? 10.733 4.303 -19.235 1.00 51.12 834 GLU A CA 1
ATOM 6574 C C . GLU A 1 834 ? 9.256 4.054 -18.884 1.00 51.12 834 GLU A C 1
ATOM 6576 O O . GLU A 1 834 ? 8.977 3.102 -18.157 1.00 51.12 834 GLU A O 1
ATOM 6581 N N . LYS A 1 835 ? 8.304 4.817 -19.455 1.00 42.50 835 LYS A N 1
ATOM 6582 C CA . LYS A 1 835 ? 6.858 4.550 -19.341 1.00 42.50 835 LYS A CA 1
ATOM 6583 C C . LYS A 1 835 ? 6.256 3.684 -20.455 1.00 42.50 835 LYS A C 1
ATOM 6585 O O . LYS A 1 835 ? 5.265 3.032 -20.161 1.00 42.50 835 LYS A O 1
ATOM 6590 N N . SER A 1 836 ? 6.867 3.515 -21.637 1.00 39.44 836 SER A N 1
ATOM 6591 C CA . SER A 1 836 ? 6.488 2.406 -22.551 1.00 39.44 836 SER A CA 1
ATOM 6592 C C . SER A 1 836 ? 6.875 1.025 -22.013 1.00 39.44 836 SER A C 1
ATOM 6594 O O . SER A 1 836 ? 6.438 0.014 -22.554 1.00 39.44 836 SER A O 1
ATOM 6596 N N . LYS A 1 837 ? 7.665 0.969 -20.926 1.00 38.16 837 LYS A N 1
ATOM 6597 C CA . LYS A 1 837 ? 7.996 -0.247 -20.163 1.00 38.16 837 LYS A CA 1
ATOM 6598 C C . LYS A 1 837 ? 7.115 -0.454 -18.915 1.00 38.16 837 LYS A C 1
ATOM 6600 O O . LYS A 1 837 ? 7.259 -1.480 -18.258 1.00 38.16 837 LYS A O 1
ATOM 6605 N N . VAL A 1 838 ? 6.219 0.488 -18.585 1.00 40.59 838 VAL A N 1
ATOM 6606 C CA . VAL A 1 838 ? 5.290 0.439 -17.435 1.00 40.59 838 VAL A CA 1
ATOM 6607 C C . VAL A 1 838 ? 3.953 1.060 -17.845 1.00 40.59 838 VAL A C 1
ATOM 6609 O O . VAL A 1 838 ? 3.562 2.096 -17.324 1.00 40.59 838 VAL A O 1
ATOM 6612 N N . GLU A 1 839 ? 3.244 0.384 -18.742 1.00 38.53 839 GLU A N 1
ATOM 6613 C CA . GLU A 1 839 ? 1.817 0.580 -19.024 1.00 38.53 839 GLU A CA 1
ATOM 6614 C C . GLU A 1 839 ? 1.400 1.371 -20.279 1.00 38.53 839 GLU A C 1
ATOM 6616 O O . GLU A 1 839 ? 1.742 2.532 -20.404 1.00 38.53 839 GLU A O 1
ATOM 6621 N N . ALA A 1 840 ? 0.634 0.745 -21.195 1.00 33.78 840 ALA A N 1
ATOM 6622 C CA . ALA A 1 840 ? -0.025 1.296 -22.388 1.00 33.78 840 ALA A CA 1
ATOM 6623 C C . ALA A 1 840 ? -1.513 0.849 -22.513 1.00 33.78 840 ALA A C 1
ATOM 6625 O O . ALA A 1 840 ? -1.898 0.191 -23.473 1.00 33.78 840 ALA A O 1
ATOM 6626 N N . ALA A 1 841 ? -2.379 1.291 -21.591 1.00 33.50 841 ALA A N 1
ATOM 6627 C CA . ALA A 1 841 ? -3.751 1.757 -21.896 1.00 33.50 841 ALA A CA 1
ATOM 6628 C C . ALA A 1 841 ? -4.103 3.049 -21.127 1.00 33.50 841 ALA A C 1
ATOM 6630 O O . ALA A 1 841 ? -4.727 3.959 -21.675 1.00 33.50 841 ALA A O 1
ATOM 6631 N N . GLY A 1 842 ? -3.569 3.223 -19.909 1.00 37.75 842 GLY A N 1
ATOM 6632 C CA . GLY A 1 842 ? -3.568 4.516 -19.217 1.00 37.75 842 GLY A CA 1
ATOM 6633 C C . GLY A 1 842 ? -2.653 5.555 -19.877 1.00 37.75 842 GLY A C 1
ATOM 6634 O O . GLY A 1 842 ? -2.937 6.744 -19.788 1.00 37.75 842 GLY A O 1
ATOM 6635 N N . LEU A 1 843 ? -1.589 5.141 -20.586 1.00 42.25 843 LEU A N 1
ATOM 6636 C CA . LEU A 1 843 ? -0.627 6.043 -21.240 1.00 42.25 843 LEU A CA 1
ATOM 6637 C C . LEU A 1 843 ? -1.186 6.761 -22.462 1.00 42.25 843 LEU A C 1
ATOM 6639 O O . LEU A 1 843 ? -0.683 7.824 -22.795 1.00 42.25 843 LEU A O 1
ATOM 6643 N N . ALA A 1 844 ? -2.212 6.231 -23.127 1.00 39.50 844 ALA A N 1
ATOM 6644 C CA . ALA A 1 844 ? -2.822 6.966 -24.220 1.00 39.50 844 ALA A CA 1
ATOM 6645 C C . ALA A 1 844 ? -3.557 8.188 -23.669 1.00 39.50 844 ALA A C 1
ATOM 6647 O O . ALA A 1 844 ? -3.350 9.244 -24.219 1.00 39.50 844 ALA A O 1
ATOM 6648 N N . HIS A 1 845 ? -4.284 8.119 -22.543 1.00 39.69 845 HIS A N 1
ATOM 6649 C CA . HIS A 1 845 ? -5.011 9.268 -21.956 1.00 39.69 845 HIS A CA 1
ATOM 6650 C C . HIS A 1 845 ? -4.204 10.067 -20.920 1.00 39.69 845 HIS A C 1
ATOM 6652 O O . HIS A 1 845 ? -4.387 11.276 -20.822 1.00 39.69 845 HIS A O 1
ATOM 6658 N N . PHE A 1 846 ? -3.283 9.435 -20.181 1.00 49.62 846 PHE A N 1
ATOM 6659 C CA . PHE A 1 846 ? -2.302 10.078 -19.287 1.00 49.62 846 PHE A CA 1
ATOM 6660 C C . PHE A 1 846 ? -1.123 10.640 -20.073 1.00 49.62 846 PHE A C 1
ATOM 6662 O O . PHE A 1 846 ? -0.651 11.720 -19.756 1.00 49.62 846 PHE A O 1
ATOM 6669 N N . GLY A 1 847 ? -0.650 9.930 -21.096 1.00 58.03 847 GLY A N 1
ATOM 6670 C CA . GLY A 1 847 ? 0.350 10.413 -22.041 1.00 58.03 847 GLY A CA 1
ATOM 6671 C C . GLY A 1 847 ? -0.250 11.389 -23.041 1.00 58.03 847 GLY A C 1
ATOM 6672 O O . GLY A 1 847 ? 0.417 12.378 -23.257 1.00 58.03 847 GLY A O 1
ATOM 6673 N N . LEU A 1 848 ? -1.498 11.244 -23.532 1.00 50.50 848 LEU A N 1
ATOM 6674 C CA . LEU A 1 848 ? -2.237 12.346 -24.185 1.00 50.50 848 LEU A CA 1
ATOM 6675 C C . LEU A 1 848 ? -2.420 13.480 -23.183 1.00 50.50 848 LEU A C 1
ATOM 6677 O O . LEU A 1 848 ? -2.102 14.596 -23.518 1.00 50.50 848 LEU A O 1
ATOM 6681 N N . GLY A 1 849 ? -2.813 13.248 -21.932 1.00 57.78 849 GLY A N 1
ATOM 6682 C CA . GLY A 1 849 ? -2.977 14.327 -20.957 1.00 57.78 849 GLY A CA 1
ATOM 6683 C C . GLY A 1 849 ? -1.681 15.069 -20.598 1.00 57.78 849 GLY A C 1
ATOM 6684 O O . GLY A 1 849 ? -1.680 16.292 -20.485 1.00 57.78 849 GLY A O 1
ATOM 6685 N N . LEU A 1 850 ? -0.560 14.354 -20.489 1.00 59.38 850 LEU A N 1
ATOM 6686 C CA . LEU A 1 850 ? 0.780 14.899 -20.270 1.00 59.38 850 LEU A CA 1
ATOM 6687 C C . LEU A 1 850 ? 1.341 15.539 -21.555 1.00 59.38 850 LEU A C 1
ATOM 6689 O O . LEU A 1 850 ? 1.996 16.572 -21.480 1.00 59.38 850 LEU A O 1
ATOM 6693 N N . PHE A 1 851 ? 1.040 14.966 -22.725 1.00 62.59 851 PHE A N 1
ATOM 6694 C CA . PHE A 1 851 ? 1.377 15.480 -24.058 1.00 62.59 851 PHE A CA 1
ATOM 6695 C C . PHE A 1 851 ? 0.648 16.787 -24.313 1.00 62.59 851 PHE A C 1
ATOM 6697 O O . PHE A 1 851 ? 1.248 17.766 -24.712 1.00 62.59 851 PHE A O 1
ATOM 6704 N N . LEU A 1 852 ? -0.644 16.824 -24.025 1.00 54.47 852 LEU A N 1
ATOM 6705 C CA . LEU A 1 852 ? -1.507 17.979 -24.135 1.00 54.47 852 LEU A CA 1
ATOM 6706 C C . LEU A 1 852 ? -1.083 19.087 -23.147 1.00 54.47 852 LEU A C 1
ATOM 6708 O O . LEU A 1 852 ? -1.118 20.267 -23.490 1.00 54.47 852 LEU A O 1
ATOM 6712 N N . LYS A 1 853 ? -0.574 18.717 -21.965 1.00 58.38 853 LYS A N 1
ATOM 6713 C CA . LYS A 1 853 ? 0.009 19.640 -20.980 1.00 58.38 853 LYS A CA 1
ATOM 6714 C C . LYS A 1 853 ? 1.374 20.214 -21.411 1.00 58.38 853 LYS A C 1
ATOM 6716 O O . LYS A 1 853 ? 1.554 21.421 -21.313 1.00 58.38 853 LYS A O 1
ATOM 6721 N N . GLU A 1 854 ? 2.306 19.413 -21.938 1.00 66.12 854 GLU A N 1
ATOM 6722 C CA . GLU A 1 854 ? 3.585 19.912 -22.499 1.00 66.12 854 GLU A CA 1
ATOM 6723 C C . GLU A 1 854 ? 3.404 20.626 -23.855 1.00 66.12 854 GLU A C 1
ATOM 6725 O O . GLU A 1 854 ? 4.109 21.590 -24.127 1.00 66.12 854 GLU A O 1
ATOM 6730 N N . LEU A 1 855 ? 2.407 20.249 -24.669 1.00 58.88 855 LEU A N 1
ATOM 6731 C CA . LEU A 1 855 ? 2.013 20.959 -25.895 1.00 58.88 855 LEU A CA 1
ATOM 6732 C C . LEU A 1 855 ? 1.501 22.369 -25.566 1.00 58.88 855 LEU A C 1
ATOM 6734 O O . LEU A 1 855 ? 1.864 23.325 -26.247 1.00 58.88 855 LEU A O 1
ATOM 6738 N N . ALA A 1 856 ? 0.699 22.525 -24.505 1.00 54.66 856 ALA A N 1
ATOM 6739 C CA . ALA A 1 856 ? 0.274 23.836 -24.012 1.00 54.66 856 ALA A CA 1
ATOM 6740 C C . ALA A 1 856 ? 1.454 24.679 -23.482 1.00 54.66 856 ALA A C 1
ATOM 6742 O O . ALA A 1 856 ? 1.496 25.884 -23.732 1.00 54.66 856 ALA A O 1
ATOM 6743 N N . VAL A 1 857 ? 2.437 24.055 -22.812 1.00 57.31 857 VAL A N 1
ATOM 6744 C CA . VAL A 1 857 ? 3.679 24.714 -22.356 1.00 57.31 857 VAL A CA 1
ATOM 6745 C C . VAL A 1 857 ? 4.550 25.147 -23.545 1.00 57.31 857 VAL A C 1
ATOM 6747 O O . VAL A 1 857 ? 4.981 26.297 -23.574 1.00 57.31 857 VAL A O 1
ATOM 6750 N N . ALA A 1 858 ? 4.739 24.293 -24.558 1.00 59.41 858 ALA A N 1
ATOM 6751 C CA . ALA A 1 858 ? 5.512 24.594 -25.766 1.00 59.41 858 ALA A CA 1
ATOM 6752 C C . ALA A 1 858 ? 4.888 25.722 -26.616 1.00 59.41 858 ALA A C 1
ATOM 6754 O O . ALA A 1 858 ? 5.605 26.608 -27.085 1.00 59.41 858 ALA A O 1
ATOM 6755 N N . VAL A 1 859 ? 3.552 25.747 -26.758 1.00 49.22 859 VAL A N 1
ATOM 6756 C CA . VAL A 1 859 ? 2.804 26.821 -27.448 1.00 49.22 859 VAL A CA 1
ATOM 6757 C C . VAL A 1 859 ? 2.838 28.148 -26.668 1.00 49.22 859 VAL A C 1
ATOM 6759 O O . VAL A 1 859 ? 2.954 29.201 -27.291 1.00 49.22 859 VAL A O 1
ATOM 6762 N N . LYS A 1 860 ? 2.786 28.129 -25.322 1.00 45.78 860 LYS A N 1
ATOM 6763 C CA . LYS A 1 860 ? 2.890 29.329 -24.457 1.00 45.78 860 LYS A CA 1
ATOM 6764 C C . LYS A 1 860 ? 4.266 29.997 -24.538 1.00 45.78 860 LYS A C 1
ATOM 6766 O O . LYS A 1 860 ? 4.342 31.221 -24.497 1.00 45.78 860 LYS A O 1
ATOM 6771 N N . THR A 1 861 ? 5.342 29.212 -24.635 1.00 56.28 861 THR A N 1
ATOM 6772 C CA . THR A 1 861 ? 6.718 29.738 -24.661 1.00 56.28 861 THR A CA 1
ATOM 6773 C C . THR A 1 861 ? 7.112 30.421 -25.974 1.00 56.28 861 THR A C 1
ATOM 6775 O O . THR A 1 861 ? 8.067 31.190 -25.964 1.00 56.28 861 THR A O 1
ATOM 6778 N N . GLY A 1 862 ? 6.440 30.138 -27.102 1.00 40.62 862 GLY A N 1
ATOM 6779 C CA . GLY A 1 862 ? 6.779 30.688 -28.432 1.00 40.62 862 GLY A CA 1
ATOM 6780 C C . GLY A 1 862 ? 8.170 30.305 -28.974 1.00 40.62 862 GLY A C 1
ATOM 6781 O O . GLY A 1 862 ? 8.542 30.689 -30.079 1.00 40.62 862 GLY A O 1
ATOM 6782 N N . ASP A 1 863 ? 8.961 29.543 -28.212 1.00 49.06 863 ASP A N 1
ATOM 6783 C CA . ASP A 1 863 ? 10.325 29.156 -28.564 1.00 49.06 863 ASP A CA 1
ATOM 6784 C C . ASP A 1 863 ? 10.304 28.089 -29.661 1.00 49.06 863 ASP A C 1
ATOM 6786 O O . ASP A 1 863 ? 9.957 26.924 -29.432 1.00 49.06 863 ASP A O 1
ATOM 6790 N N . ARG A 1 864 ? 10.686 28.509 -30.871 1.00 44.34 864 ARG A N 1
ATOM 6791 C CA . ARG A 1 864 ? 10.662 27.676 -32.070 1.00 44.34 864 ARG A CA 1
ATOM 6792 C C . ARG A 1 864 ? 11.404 26.354 -31.855 1.00 44.34 864 ARG A C 1
ATOM 6794 O O . ARG A 1 864 ? 10.810 25.329 -32.159 1.00 44.34 864 ARG A O 1
ATOM 6801 N N . LEU A 1 865 ? 12.608 26.353 -31.266 1.00 45.84 865 LEU A N 1
ATOM 6802 C CA . LEU A 1 865 ? 13.429 25.148 -31.032 1.00 45.84 865 LEU A CA 1
ATOM 6803 C C . LEU A 1 865 ? 12.760 24.148 -30.073 1.00 45.84 865 LEU A C 1
ATOM 6805 O O . LEU A 1 865 ? 12.887 22.943 -30.271 1.00 45.84 865 LEU A O 1
ATOM 6809 N N . TYR A 1 866 ? 11.976 24.629 -29.102 1.00 57.31 866 TYR A N 1
ATOM 6810 C CA . TYR A 1 866 ? 11.237 23.773 -28.169 1.00 57.31 866 TYR A CA 1
ATOM 6811 C C . TYR A 1 866 ? 10.004 23.125 -28.814 1.00 57.31 866 TYR A C 1
ATOM 6813 O O . TYR A 1 866 ? 9.700 21.961 -28.557 1.00 57.31 866 TYR A O 1
ATOM 6821 N N . VAL A 1 867 ? 9.330 23.849 -29.716 1.00 50.12 867 VAL A N 1
ATOM 6822 C CA . VAL A 1 867 ? 8.249 23.301 -30.548 1.00 50.12 867 VAL A CA 1
ATOM 6823 C C . VAL A 1 867 ? 8.805 22.281 -31.553 1.00 50.12 867 VAL A C 1
ATOM 6825 O O . VAL A 1 867 ? 8.148 21.274 -31.811 1.00 50.12 867 VAL A O 1
ATOM 6828 N N . GLU A 1 868 ? 10.012 22.475 -32.102 1.00 47.22 868 GLU A N 1
ATOM 6829 C CA . GLU A 1 868 ? 10.623 21.483 -33.006 1.00 47.22 868 GLU A CA 1
ATOM 6830 C C . GLU A 1 868 ? 11.064 20.205 -32.250 1.00 47.22 868 GLU A C 1
ATOM 6832 O O . GLU A 1 868 ? 10.700 19.112 -32.675 1.00 47.22 868 GLU A O 1
ATOM 6837 N N . GLU A 1 869 ? 11.707 20.322 -31.081 1.00 53.25 869 GLU A N 1
ATOM 6838 C CA . GLU A 1 869 ? 12.175 19.202 -30.235 1.00 53.25 869 GLU A CA 1
ATOM 6839 C C . GLU A 1 869 ? 11.023 18.379 -29.603 1.00 53.25 869 GLU A C 1
ATOM 6841 O O . GLU A 1 869 ? 11.099 17.150 -29.518 1.00 53.25 869 GLU A O 1
ATOM 6846 N N . PHE A 1 870 ? 9.910 19.032 -29.236 1.00 56.56 870 PHE A N 1
ATOM 6847 C CA . PHE A 1 870 ? 8.686 18.387 -28.736 1.00 56.56 870 PHE A CA 1
ATOM 6848 C C . PHE A 1 870 ? 7.980 17.545 -29.815 1.00 56.56 870 PHE A C 1
ATOM 6850 O O . PHE A 1 870 ? 7.588 16.405 -29.555 1.00 56.56 870 PHE A O 1
ATOM 6857 N N . PHE A 1 871 ? 7.848 18.070 -31.041 1.00 51.12 871 PHE A N 1
ATOM 6858 C CA . PHE A 1 871 ? 7.227 17.341 -32.154 1.00 51.12 871 PHE A CA 1
ATOM 6859 C C . PHE A 1 871 ? 8.162 16.279 -32.770 1.00 51.12 871 PHE A C 1
ATOM 6861 O O . PHE A 1 871 ? 7.663 15.234 -33.189 1.00 51.12 871 PHE A O 1
ATOM 6868 N N . ASP A 1 872 ? 9.489 16.462 -32.741 1.00 47.56 872 ASP A N 1
ATOM 6869 C CA . ASP A 1 872 ? 10.464 15.445 -33.176 1.00 47.56 872 ASP A CA 1
ATOM 6870 C C . ASP A 1 872 ? 10.594 14.272 -32.184 1.00 47.56 872 ASP A C 1
ATOM 6872 O O . ASP A 1 872 ? 10.731 13.121 -32.607 1.00 47.56 872 ASP A O 1
ATOM 6876 N N . ALA A 1 873 ? 10.467 14.506 -30.871 1.00 50.31 873 ALA A N 1
ATOM 6877 C CA . ALA A 1 873 ? 10.377 13.433 -29.875 1.00 50.31 873 ALA A CA 1
ATOM 6878 C C . ALA A 1 873 ? 9.065 12.631 -30.004 1.00 50.31 873 ALA A C 1
ATOM 6880 O O . ALA A 1 873 ? 9.083 11.405 -29.857 1.00 50.31 873 ALA A O 1
ATOM 6881 N N . LEU A 1 874 ? 7.960 13.288 -30.386 1.00 46.91 874 LEU A N 1
ATOM 6882 C CA . LEU A 1 874 ? 6.662 12.658 -30.653 1.00 46.91 874 LEU A CA 1
ATOM 6883 C C . LEU A 1 874 ? 6.641 11.816 -31.938 1.00 46.91 874 LEU A C 1
ATOM 6885 O O . LEU A 1 874 ? 5.990 10.772 -31.985 1.00 46.91 874 LEU A O 1
ATOM 6889 N N . LEU A 1 875 ? 7.376 12.252 -32.968 1.00 39.56 875 LEU A N 1
ATOM 6890 C CA . LEU A 1 875 ? 7.543 11.544 -34.245 1.00 39.56 875 LEU A CA 1
ATOM 6891 C C . LEU A 1 875 ? 8.396 10.269 -34.121 1.00 39.56 875 LEU A C 1
ATOM 6893 O O . LEU A 1 875 ? 8.372 9.436 -35.024 1.00 39.56 875 LEU A O 1
ATOM 6897 N N . THR A 1 876 ? 9.118 10.091 -33.007 1.00 39.41 876 THR A N 1
ATOM 6898 C CA . THR A 1 876 ? 9.866 8.858 -32.681 1.00 39.41 876 THR A CA 1
ATOM 6899 C C . THR A 1 876 ? 9.123 7.890 -31.754 1.00 39.41 876 THR A C 1
ATOM 6901 O O . THR A 1 876 ? 9.679 6.866 -31.368 1.00 39.41 876 THR A O 1
ATOM 6904 N N . THR A 1 877 ? 7.872 8.196 -31.404 1.00 45.59 877 THR A N 1
ATOM 6905 C CA . THR A 1 877 ? 6.987 7.341 -30.596 1.00 45.59 877 THR A CA 1
ATOM 6906 C C . THR A 1 877 ? 5.792 6.889 -31.440 1.00 45.59 877 THR A C 1
ATOM 6908 O O . THR A 1 877 ? 5.319 7.658 -32.275 1.00 45.59 877 THR A O 1
ATOM 6911 N N . ASP A 1 878 ? 5.271 5.672 -31.236 1.00 38.34 878 ASP A N 1
ATOM 6912 C CA . ASP A 1 878 ? 4.249 5.029 -32.101 1.00 38.34 878 ASP A CA 1
ATOM 6913 C C . ASP A 1 878 ? 2.860 5.733 -32.131 1.00 38.34 878 ASP A C 1
ATOM 6915 O O . ASP A 1 878 ? 1.906 5.273 -32.764 1.00 38.34 878 ASP A O 1
ATOM 6919 N N . PHE A 1 879 ? 2.761 6.916 -31.518 1.00 41.59 879 PHE A N 1
ATOM 6920 C CA . PHE A 1 879 ? 1.593 7.782 -31.335 1.00 41.59 879 PHE A CA 1
ATOM 6921 C C . PHE A 1 879 ? 0.783 8.064 -32.624 1.00 41.59 879 PHE A C 1
ATOM 6923 O O . PHE A 1 879 ? -0.449 8.049 -32.598 1.00 41.59 879 PHE A O 1
ATOM 6930 N N . TYR A 1 880 ? 1.442 8.258 -33.780 1.00 38.53 880 TYR A N 1
ATOM 6931 C CA . TYR A 1 880 ? 0.781 8.511 -35.079 1.00 38.53 880 TYR A CA 1
ATOM 6932 C C . TYR A 1 880 ? 0.252 7.237 -35.776 1.00 38.53 880 TYR A C 1
ATOM 6934 O O . TYR A 1 880 ? -0.617 7.329 -36.648 1.00 38.53 880 TYR A O 1
ATOM 6942 N N . VAL A 1 881 ? 0.733 6.051 -35.378 1.00 34.44 881 VAL A N 1
ATOM 6943 C CA . VAL A 1 881 ? 0.305 4.737 -35.897 1.00 34.44 881 VAL A CA 1
ATOM 6944 C C . VAL A 1 881 ? -0.910 4.215 -35.120 1.00 34.44 881 VAL A C 1
ATOM 6946 O O . VAL A 1 881 ? -1.777 3.548 -35.694 1.00 34.44 881 VAL A O 1
ATOM 6949 N N . GLU A 1 882 ? -1.028 4.575 -33.836 1.00 36.97 882 GLU A N 1
ATOM 6950 C CA . GLU A 1 882 ? -2.109 4.107 -32.965 1.00 36.97 882 GLU A CA 1
ATOM 6951 C C . GLU A 1 882 ? -3.428 4.884 -33.090 1.00 36.97 882 GLU A C 1
ATOM 6953 O O . GLU A 1 882 ? -4.500 4.283 -33.010 1.00 36.97 882 GLU A O 1
ATOM 6958 N N . TYR A 1 883 ? -3.381 6.184 -33.396 1.00 42.62 883 TYR A N 1
ATOM 6959 C CA . TYR A 1 883 ? -4.578 7.040 -33.438 1.00 42.62 883 TYR A CA 1
ATOM 6960 C C . TYR A 1 883 ? -5.272 7.089 -34.821 1.00 42.62 883 TYR A C 1
ATOM 6962 O O . TYR A 1 883 ? -6.462 7.393 -34.935 1.00 42.62 883 TYR A O 1
ATOM 6970 N N . GLY A 1 884 ? -4.562 6.720 -35.898 1.00 31.23 884 GLY A N 1
ATOM 6971 C CA . GLY A 1 884 ? -5.050 6.780 -37.286 1.00 31.23 884 GLY A CA 1
ATOM 6972 C C . GLY A 1 884 ? -6.135 5.760 -37.653 1.00 31.23 884 GLY A C 1
ATOM 6973 O O . GLY A 1 884 ? -6.723 5.857 -38.728 1.00 31.23 884 GLY A O 1
ATOM 6974 N N . LEU A 1 885 ? -6.428 4.792 -36.782 1.00 30.16 885 LEU A N 1
ATOM 6975 C CA . LEU A 1 885 ? -7.235 3.616 -37.123 1.00 30.16 885 LEU A CA 1
ATOM 6976 C C . LEU A 1 885 ? -8.578 3.508 -36.408 1.00 30.16 885 LEU A C 1
ATOM 6978 O O . LEU A 1 885 ? -9.408 2.673 -36.751 1.00 30.16 885 LEU A O 1
ATOM 6982 N N . PHE A 1 886 ? -8.836 4.445 -35.509 1.00 35.62 886 PHE A N 1
ATOM 6983 C CA . PHE A 1 886 ? -10.118 4.602 -34.844 1.00 35.62 886 PHE A CA 1
ATOM 6984 C C . PHE A 1 886 ? -11.150 5.366 -35.705 1.00 35.62 886 PHE A C 1
ATOM 6986 O O . PHE A 1 886 ? -12.355 5.227 -35.531 1.00 35.62 886 PHE A O 1
ATOM 6993 N N . VAL A 1 887 ? -10.709 6.133 -36.714 1.00 35.47 887 VAL A N 1
ATOM 6994 C CA . VAL A 1 887 ? -11.569 7.120 -37.402 1.00 35.47 887 VAL A CA 1
ATOM 6995 C C . VAL A 1 887 ? -12.314 6.565 -38.641 1.00 35.47 887 VAL A C 1
ATOM 6997 O O . VAL A 1 887 ? -12.988 7.336 -39.316 1.00 35.47 887 VAL A O 1
ATOM 7000 N N . ALA A 1 888 ? -12.235 5.277 -39.024 1.00 27.17 888 ALA A N 1
ATOM 7001 C CA . ALA A 1 888 ? -12.831 4.793 -40.299 1.00 27.17 888 ALA A CA 1
ATOM 7002 C C . ALA A 1 888 ? -14.093 3.910 -40.270 1.00 27.17 888 ALA A C 1
ATOM 7004 O O . ALA A 1 888 ? -14.448 3.414 -41.334 1.00 27.17 888 ALA A O 1
ATOM 7005 N N . GLY A 1 889 ? -14.822 3.794 -39.157 1.00 28.22 889 GLY A N 1
ATOM 7006 C CA . GLY A 1 889 ? -16.030 2.947 -39.096 1.00 28.22 889 GLY A CA 1
ATOM 7007 C C . GLY A 1 889 ? -17.332 3.706 -38.943 1.00 28.22 889 GLY A C 1
ATOM 7008 O O . GLY A 1 889 ? -18.230 3.598 -39.769 1.00 28.22 889 GLY A O 1
ATOM 7009 N N . ALA A 1 890 ? -17.448 4.530 -37.909 1.00 27.91 890 ALA A N 1
ATOM 7010 C CA . ALA A 1 890 ? -18.723 5.152 -37.593 1.00 27.91 890 ALA A CA 1
ATOM 7011 C C . ALA A 1 890 ? -18.817 6.570 -38.167 1.00 27.91 890 ALA A C 1
ATOM 7013 O O . ALA A 1 890 ? -18.733 7.553 -37.441 1.00 27.91 890 ALA A O 1
ATOM 7014 N N . ARG A 1 891 ? -19.032 6.683 -39.484 1.00 31.09 891 ARG A N 1
ATOM 7015 C CA . ARG A 1 891 ? -20.047 7.616 -40.009 1.00 31.09 891 ARG A CA 1
ATOM 7016 C C . ARG A 1 891 ? -20.519 7.177 -41.391 1.00 31.09 891 ARG A C 1
ATOM 7018 O O . ARG A 1 891 ? -19.794 7.344 -42.366 1.00 31.09 891 ARG A O 1
ATOM 7025 N N . MET A 1 892 ? -21.769 6.721 -41.464 1.00 25.30 892 MET A N 1
ATOM 7026 C CA . MET A 1 892 ? -22.871 7.381 -42.191 1.00 25.30 892 MET A CA 1
ATOM 7027 C C . MET A 1 892 ? -24.139 6.521 -42.031 1.00 25.30 892 MET A C 1
ATOM 7029 O O . MET A 1 892 ? -24.184 5.394 -42.494 1.00 25.30 892 MET A O 1
ATOM 7033 N N . GLY A 1 893 ? -25.175 7.012 -41.359 1.00 23.78 893 GLY A N 1
ATOM 7034 C CA . GLY A 1 893 ? -26.313 7.542 -42.104 1.00 23.78 893 GLY A CA 1
ATOM 7035 C C . GLY A 1 893 ? -27.141 8.493 -41.251 1.00 23.78 893 GLY A C 1
ATOM 7036 O O . GLY A 1 893 ? -27.726 8.129 -40.241 1.00 23.78 893 GLY A O 1
ATOM 7037 N N . GLU A 1 894 ? -27.120 9.740 -41.684 1.00 33.50 894 GLU A N 1
ATOM 7038 C CA . GLU A 1 894 ? -27.817 10.902 -41.158 1.00 33.50 894 GLU A CA 1
ATOM 7039 C C . GLU A 1 894 ? -29.140 11.047 -41.945 1.00 33.50 894 GLU A C 1
ATOM 7041 O O . GLU A 1 894 ? -29.118 10.804 -43.151 1.00 33.50 894 GLU A O 1
ATOM 7046 N N . LEU A 1 895 ? -30.232 11.504 -41.302 1.00 29.36 895 LEU A N 1
ATOM 7047 C CA . LEU A 1 895 ? -31.181 12.547 -41.778 1.00 29.36 895 LEU A CA 1
ATOM 7048 C C . LEU A 1 895 ? -32.683 12.235 -41.659 1.00 29.36 895 LEU A C 1
ATOM 7050 O O . LEU A 1 895 ? -33.246 11.467 -42.430 1.00 29.36 895 LEU A O 1
ATOM 7054 N N . THR A 1 896 ? -33.375 13.030 -40.837 1.00 29.88 896 THR A N 1
ATOM 7055 C CA . THR A 1 896 ? -34.308 14.123 -41.223 1.00 29.88 896 THR A CA 1
ATOM 7056 C C . THR A 1 896 ? -34.756 14.801 -39.908 1.00 29.88 896 THR A C 1
ATOM 7058 O O . THR A 1 896 ? -34.899 14.129 -38.904 1.00 29.88 896 THR A O 1
ATOM 7061 N N . TYR A 1 897 ? -34.910 16.110 -39.715 1.00 29.77 897 TYR A N 1
ATOM 7062 C CA . TYR A 1 897 ? -35.352 17.172 -40.597 1.00 29.77 897 TYR A CA 1
ATOM 7063 C C . TYR A 1 897 ? -34.758 18.497 -40.096 1.00 29.77 897 TYR A C 1
ATOM 7065 O O . TYR A 1 897 ? -35.089 19.025 -39.034 1.00 29.77 897 TYR A O 1
ATOM 7073 N N . THR A 1 898 ? -33.884 19.074 -40.904 1.00 37.91 898 THR A N 1
ATOM 7074 C CA . THR A 1 898 ? -33.775 20.526 -40.993 1.00 37.91 898 THR A CA 1
ATOM 7075 C C . THR A 1 898 ? -35.099 21.024 -41.571 1.00 37.91 898 THR A C 1
ATOM 7077 O O . THR A 1 898 ? -35.540 20.449 -42.562 1.00 37.91 898 THR A O 1
ATOM 7080 N N . ARG A 1 899 ? -35.675 22.128 -41.066 1.00 31.55 899 ARG A N 1
ATOM 7081 C CA . ARG A 1 899 ? -35.880 23.272 -41.981 1.00 31.55 899 ARG A CA 1
ATOM 7082 C C . ARG A 1 899 ? -36.291 24.629 -41.417 1.00 31.55 899 ARG A C 1
ATOM 7084 O O . ARG A 1 899 ? -35.908 25.589 -42.064 1.00 31.55 899 ARG A O 1
ATOM 7091 N N . TYR A 1 900 ? -36.980 24.812 -40.291 1.00 29.03 900 TYR A N 1
ATOM 7092 C CA . TYR A 1 900 ? -37.687 26.108 -40.169 1.00 29.03 900 TYR A CA 1
ATOM 7093 C C . TYR A 1 900 ? -37.004 27.278 -39.426 1.00 29.03 900 TYR A C 1
ATOM 7095 O O . TYR A 1 900 ? -37.399 28.415 -39.637 1.00 29.03 900 TYR A O 1
ATOM 7103 N N . LEU A 1 901 ? -35.968 27.089 -38.598 1.00 36.69 901 LEU A N 1
ATOM 7104 C CA . LEU A 1 901 ? -35.460 28.187 -37.738 1.00 36.69 901 LEU A CA 1
ATOM 7105 C C . LEU A 1 901 ? -34.110 28.784 -38.145 1.00 36.69 901 LEU A C 1
ATOM 7107 O O . LEU A 1 901 ? -33.345 29.294 -37.325 1.00 36.69 901 LEU A O 1
ATOM 7111 N N . GLN A 1 902 ? -33.931 28.845 -39.465 1.00 40.69 902 GLN A N 1
ATOM 7112 C CA . GLN A 1 902 ? -33.540 30.083 -40.144 1.00 40.69 902 GLN A CA 1
ATOM 7113 C C . GLN A 1 902 ? -34.053 31.296 -39.321 1.00 40.69 902 GLN A C 1
ATOM 7115 O O . GLN A 1 902 ? -35.238 31.411 -39.043 1.00 40.69 902 GLN A O 1
ATOM 7120 N N . ARG A 1 903 ? -33.227 32.225 -38.841 1.00 36.47 903 ARG A N 1
ATOM 7121 C CA . ARG A 1 903 ? -32.485 33.083 -39.756 1.00 36.47 903 ARG A CA 1
ATOM 7122 C C . ARG A 1 903 ? -31.179 33.660 -39.206 1.00 36.47 903 ARG A C 1
ATOM 7124 O O . ARG A 1 903 ? -30.255 33.707 -39.992 1.00 36.47 903 ARG A O 1
ATOM 7131 N N . TYR A 1 904 ? -31.027 34.046 -37.938 1.00 39.06 904 TYR A N 1
ATOM 7132 C CA . TYR A 1 904 ? -29.771 34.635 -37.424 1.00 39.06 904 TYR A CA 1
ATOM 7133 C C . TYR A 1 904 ? -29.680 34.406 -35.901 1.00 39.06 904 TYR A C 1
ATOM 7135 O O . TYR A 1 904 ? -30.708 34.431 -35.224 1.00 39.06 904 TYR A O 1
ATOM 7143 N N . VAL A 1 905 ? -28.491 34.080 -35.377 1.00 40.19 905 VAL A N 1
ATOM 7144 C CA . VAL A 1 905 ? -28.257 33.547 -34.012 1.00 40.19 905 VAL A CA 1
ATOM 7145 C C . VAL A 1 905 ? -28.974 34.354 -32.921 1.00 40.19 905 VAL A C 1
ATOM 7147 O O . VAL A 1 905 ? -28.951 35.582 -32.909 1.00 40.19 905 VAL A O 1
ATOM 7150 N N . LYS A 1 906 ? -29.637 33.645 -31.996 1.00 33.47 906 LYS A N 1
ATOM 7151 C CA . LYS A 1 906 ? -30.559 34.242 -31.023 1.00 33.47 906 LYS A CA 1
ATOM 7152 C C . LYS A 1 906 ? -29.817 34.929 -29.859 1.00 33.47 906 LYS A C 1
ATOM 7154 O O . LYS A 1 906 ? -28.978 34.281 -29.231 1.00 33.47 906 LYS A O 1
ATOM 7159 N N . PRO A 1 907 ? -30.256 36.134 -29.433 1.00 35.28 907 PRO A N 1
ATOM 7160 C CA . PRO A 1 907 ? -29.821 36.821 -28.201 1.00 35.28 907 PRO A CA 1
ATOM 7161 C C . PRO A 1 907 ? -29.889 35.971 -26.916 1.00 35.28 907 PRO A C 1
ATOM 7163 O O . PRO A 1 907 ? -29.261 36.283 -25.911 1.00 35.28 907 PRO A O 1
ATOM 7166 N N . ARG A 1 908 ? -30.627 34.854 -26.947 1.00 39.06 908 ARG A N 1
ATOM 7167 C CA . ARG A 1 908 ? -30.745 33.892 -25.844 1.00 39.06 908 ARG A CA 1
ATOM 7168 C C . ARG A 1 908 ? -29.495 33.028 -25.618 1.00 39.06 908 ARG A C 1
ATOM 7170 O O . ARG A 1 908 ? -29.372 32.475 -24.532 1.00 39.06 908 ARG A O 1
ATOM 7177 N N . PHE A 1 909 ? -28.562 32.931 -26.569 1.00 39.81 909 PHE A N 1
ATOM 7178 C CA . PHE A 1 909 ? -27.321 32.154 -26.399 1.00 39.81 909 PHE A CA 1
ATOM 7179 C C . PHE A 1 909 ? -26.403 32.752 -25.314 1.00 39.81 909 PHE A C 1
ATOM 7181 O O . PHE A 1 909 ? -25.917 32.025 -24.450 1.00 39.81 909 PHE A O 1
ATOM 7188 N N . VAL A 1 910 ? -26.271 34.086 -25.278 1.00 42.09 910 VAL A N 1
ATOM 7189 C CA . VAL A 1 910 ? -25.431 34.811 -24.301 1.00 42.09 910 VAL A CA 1
ATOM 7190 C C . VAL A 1 910 ? -25.994 34.714 -22.877 1.00 42.09 910 VAL A C 1
ATOM 7192 O O . VAL A 1 910 ? -25.240 34.531 -21.928 1.00 42.09 910 VAL A O 1
ATOM 7195 N N . ASN A 1 911 ? -27.322 34.748 -22.721 1.00 35.53 911 ASN A N 1
ATOM 7196 C CA . ASN A 1 911 ? -27.968 34.724 -21.403 1.00 35.53 911 ASN A CA 1
ATOM 7197 C C . ASN A 1 911 ? -28.286 33.317 -20.853 1.00 35.53 911 ASN A C 1
ATOM 7199 O O . ASN A 1 911 ? -28.645 33.226 -19.682 1.00 35.53 911 ASN A O 1
ATOM 7203 N N . SER A 1 912 ? -28.162 32.234 -21.641 1.00 38.16 912 SER A N 1
ATOM 7204 C CA . SER A 1 912 ? -28.556 30.875 -21.200 1.00 38.16 912 SER A CA 1
ATOM 7205 C C . SER A 1 912 ? -27.449 29.818 -21.197 1.00 38.16 912 SER A C 1
ATOM 7207 O O . SER A 1 912 ? -27.547 28.892 -20.403 1.00 38.16 912 SER A O 1
ATOM 7209 N N . VAL A 1 913 ? -26.385 29.937 -22.002 1.00 42.19 913 VAL A N 1
ATOM 7210 C CA . VAL A 1 913 ? -25.306 28.925 -22.028 1.00 42.19 913 VAL A CA 1
ATOM 7211 C C . VAL A 1 913 ? -24.133 29.358 -21.148 1.00 42.19 913 VAL A C 1
ATOM 7213 O O . VAL A 1 913 ? -23.685 28.584 -20.311 1.00 42.19 913 VAL A O 1
ATOM 7216 N N . LEU A 1 914 ? -23.703 30.625 -21.222 1.00 39.41 914 LEU A N 1
ATOM 7217 C CA . LEU A 1 914 ? -22.614 31.123 -20.367 1.00 39.41 914 LEU A CA 1
ATOM 7218 C C . LEU A 1 914 ? -23.012 31.174 -18.882 1.00 39.41 914 LEU A C 1
ATOM 7220 O O . LEU A 1 914 ? -22.238 30.770 -18.024 1.00 39.41 914 LEU A O 1
ATOM 7224 N N . LYS A 1 915 ? -24.240 31.619 -18.578 1.00 37.62 915 LYS A N 1
ATOM 7225 C CA . LYS A 1 915 ? -24.726 31.767 -17.196 1.00 37.62 915 LYS A CA 1
ATOM 7226 C C . LYS A 1 915 ? -25.003 30.414 -16.519 1.00 37.62 915 LYS A C 1
ATOM 7228 O O . LYS A 1 915 ? -24.685 30.255 -15.350 1.00 37.62 915 LYS A O 1
ATOM 7233 N N . THR A 1 916 ? -25.527 29.429 -17.251 1.00 39.59 916 THR A N 1
ATOM 7234 C CA . THR A 1 916 ? -25.858 28.088 -16.721 1.00 39.59 916 THR A CA 1
ATOM 7235 C C . THR A 1 916 ? -24.617 27.207 -16.562 1.00 39.59 916 THR A C 1
ATOM 7237 O O . THR A 1 916 ? -24.511 26.463 -15.593 1.00 39.59 916 THR A O 1
ATOM 7240 N N . ASN A 1 917 ? -23.634 27.349 -17.455 1.00 45.41 917 ASN A N 1
ATOM 7241 C CA . ASN A 1 917 ? -22.388 26.583 -17.397 1.00 45.41 917 ASN A CA 1
ATOM 7242 C C . ASN A 1 917 ? -21.432 27.125 -16.338 1.00 45.41 917 ASN A C 1
ATOM 7244 O O . ASN A 1 917 ? -20.758 26.338 -15.688 1.00 45.41 917 ASN A O 1
ATOM 7248 N N . LEU A 1 918 ? -21.427 28.445 -16.110 1.00 42.81 918 LEU A N 1
ATOM 7249 C CA . LEU A 1 918 ? -20.737 29.040 -14.968 1.00 42.81 918 LEU A CA 1
ATOM 7250 C C . LEU A 1 918 ? -21.357 28.543 -13.652 1.00 42.81 918 LEU A C 1
ATOM 7252 O O . LEU A 1 918 ? -20.629 28.155 -12.754 1.00 42.81 918 LEU A O 1
ATOM 7256 N N . VAL A 1 919 ? -22.690 28.447 -13.569 1.00 42.44 919 VAL A N 1
ATOM 7257 C CA . VAL A 1 919 ? -23.398 27.923 -12.385 1.00 42.44 919 VAL A CA 1
ATOM 7258 C C . VAL A 1 919 ? -23.147 26.420 -12.155 1.00 42.44 919 VAL A C 1
ATOM 7260 O O . VAL A 1 919 ? -22.989 26.019 -11.007 1.00 42.44 919 VAL A O 1
ATOM 7263 N N . LEU A 1 920 ? -23.036 25.590 -13.201 1.00 45.78 920 LEU A N 1
ATOM 7264 C CA . LEU A 1 920 ? -22.677 24.158 -13.100 1.00 45.78 920 LEU A CA 1
ATOM 7265 C C . LEU A 1 920 ? -21.192 23.931 -12.781 1.00 45.78 920 LEU A C 1
ATOM 7267 O O . LEU A 1 920 ? -20.866 23.066 -11.970 1.00 45.78 920 LEU A O 1
ATOM 7271 N N . ALA A 1 921 ? -20.303 24.737 -13.372 1.00 48.91 921 ALA A N 1
ATOM 7272 C CA . ALA A 1 921 ? -18.882 24.760 -13.042 1.00 48.91 921 ALA A CA 1
ATOM 7273 C C . ALA A 1 921 ? -18.686 25.117 -11.570 1.00 48.91 921 ALA A C 1
ATOM 7275 O O . ALA A 1 921 ? -18.043 24.376 -10.836 1.00 48.91 921 ALA A O 1
ATOM 7276 N N . THR A 1 922 ? -19.315 26.205 -11.116 1.00 46.56 922 THR A N 1
ATOM 7277 C CA . THR A 1 922 ? -19.325 26.594 -9.707 1.00 46.56 922 THR A CA 1
ATOM 7278 C C . THR A 1 922 ? -19.993 25.514 -8.852 1.00 46.56 922 THR A C 1
ATOM 7280 O O . THR A 1 922 ? -19.475 25.217 -7.791 1.00 46.56 922 THR A O 1
ATOM 7283 N N . GLY A 1 923 ? -21.054 24.840 -9.308 1.00 47.12 923 GLY A N 1
ATOM 7284 C CA . GLY A 1 923 ? -21.723 23.757 -8.571 1.00 47.12 923 GLY A CA 1
ATOM 7285 C C . GLY A 1 923 ? -20.895 22.478 -8.364 1.00 47.12 923 GLY A C 1
ATOM 7286 O O . GLY A 1 923 ? -21.023 21.852 -7.317 1.00 47.12 923 GLY A O 1
ATOM 7287 N N . LEU A 1 924 ? -20.025 22.104 -9.312 1.00 48.28 924 LEU A N 1
ATOM 7288 C CA . LEU A 1 924 ? -19.060 21.000 -9.156 1.00 48.28 924 LEU A CA 1
ATOM 7289 C C . LEU A 1 924 ? -17.801 21.426 -8.394 1.00 48.28 924 LEU A C 1
ATOM 7291 O O . LEU A 1 924 ? -17.234 20.630 -7.647 1.00 48.28 924 LEU A O 1
ATOM 7295 N N . ALA A 1 925 ? -17.363 22.674 -8.585 1.00 49.00 925 ALA A N 1
ATOM 7296 C CA . ALA A 1 925 ? -16.178 23.204 -7.923 1.00 49.00 925 ALA A CA 1
ATOM 7297 C C . ALA A 1 925 ? -16.442 23.436 -6.435 1.00 49.00 925 ALA A C 1
ATOM 7299 O O . ALA A 1 925 ? -15.607 23.092 -5.613 1.00 49.00 925 ALA A O 1
ATOM 7300 N N . LEU A 1 926 ? -17.597 24.014 -6.083 1.00 44.62 926 LEU A N 1
ATOM 7301 C CA . LEU A 1 926 ? -17.878 24.557 -4.753 1.00 44.62 926 LEU A CA 1
ATOM 7302 C C . LEU A 1 926 ? -17.832 23.504 -3.634 1.00 44.62 926 LEU A C 1
ATOM 7304 O O . LEU A 1 926 ? -17.226 23.808 -2.618 1.00 44.62 926 LEU A O 1
ATOM 7308 N N . PRO A 1 927 ? -18.362 22.271 -3.771 1.00 43.94 927 PRO A N 1
ATOM 7309 C CA . PRO A 1 927 ? -18.246 21.257 -2.719 1.00 43.94 927 PRO A CA 1
ATOM 7310 C C . PRO A 1 927 ? -16.796 20.811 -2.491 1.00 43.94 927 PRO A C 1
ATOM 7312 O O . PRO A 1 927 ? -16.348 20.700 -1.352 1.00 43.94 927 PRO A O 1
ATOM 7315 N N . ALA A 1 928 ? -16.034 20.620 -3.571 1.00 52.62 928 ALA A N 1
ATOM 7316 C CA . ALA A 1 928 ? -14.617 20.277 -3.494 1.00 52.62 928 ALA A CA 1
ATOM 7317 C C . ALA A 1 928 ? -13.764 21.458 -2.988 1.00 52.62 928 ALA A C 1
ATOM 7319 O O . ALA A 1 928 ? -12.805 21.242 -2.244 1.00 52.62 928 ALA A O 1
ATOM 7320 N N . LEU A 1 929 ? -14.160 22.698 -3.312 1.00 47.94 929 LEU A N 1
ATOM 7321 C CA . LEU A 1 929 ? -13.550 23.927 -2.807 1.00 47.94 929 LEU A CA 1
ATOM 7322 C C . LEU A 1 929 ? -13.829 24.135 -1.316 1.00 47.94 929 LEU A C 1
ATOM 7324 O O . LEU A 1 929 ? -12.916 24.396 -0.547 1.00 47.94 929 LEU A O 1
ATOM 7328 N N . VAL A 1 930 ? -15.075 23.963 -0.876 1.00 45.91 930 VAL A N 1
ATOM 7329 C CA . VAL A 1 930 ? -15.481 24.096 0.534 1.00 45.91 930 VAL A CA 1
ATOM 7330 C C . VAL A 1 930 ? -14.781 23.057 1.414 1.00 45.91 930 VAL A C 1
ATOM 7332 O O . VAL A 1 930 ? -14.598 23.284 2.605 1.00 45.91 930 VAL A O 1
ATOM 7335 N N . HIS A 1 931 ? -14.384 21.915 0.851 1.00 48.88 931 HIS A N 1
ATOM 7336 C CA . HIS A 1 931 ? -13.703 20.845 1.583 1.00 48.88 931 HIS A CA 1
ATOM 7337 C C . HIS A 1 931 ? -12.170 20.910 1.491 1.00 48.88 931 HIS A C 1
ATOM 7339 O O . HIS A 1 931 ? -11.512 20.048 2.072 1.00 48.88 931 HIS A O 1
ATOM 7345 N N . GLY A 1 932 ? -11.599 21.891 0.776 1.00 43.59 932 GLY A N 1
ATOM 7346 C CA . GLY A 1 932 ? -10.148 22.027 0.589 1.00 43.59 932 GLY A CA 1
ATOM 7347 C C . GLY A 1 932 ? -9.511 20.867 -0.185 1.00 43.59 932 GLY A C 1
ATOM 7348 O O . GLY A 1 932 ? -8.358 20.528 0.052 1.00 43.59 932 GLY A O 1
ATOM 7349 N N . ARG A 1 933 ? -10.274 20.194 -1.060 1.00 55.81 933 ARG A N 1
ATOM 7350 C CA . ARG A 1 933 ? -9.840 18.995 -1.810 1.00 55.81 933 ARG A CA 1
ATOM 7351 C C . ARG A 1 933 ? -10.070 19.140 -3.315 1.00 55.81 933 ARG A C 1
ATOM 7353 O O . ARG A 1 933 ? -10.354 18.153 -3.994 1.00 55.81 933 ARG A O 1
ATOM 7360 N N . LEU A 1 934 ? -10.026 20.365 -3.839 1.00 48.19 934 LEU A N 1
ATOM 7361 C CA . LEU A 1 934 ? -10.219 20.592 -5.267 1.00 48.19 934 LEU A CA 1
ATOM 7362 C C . LEU A 1 934 ? -8.980 20.135 -6.047 1.00 48.19 934 LEU A C 1
ATOM 7364 O O . LEU A 1 934 ? -8.050 20.898 -6.274 1.00 48.19 934 LEU A O 1
ATOM 7368 N N . GLU A 1 935 ? -8.994 18.887 -6.498 1.00 56.00 935 GLU A N 1
ATOM 7369 C CA . GLU A 1 935 ? -8.004 18.373 -7.441 1.00 56.00 935 GLU A CA 1
ATOM 7370 C C . GLU A 1 935 ? -8.362 18.898 -8.847 1.00 56.00 935 GLU A C 1
ATOM 7372 O O . GLU A 1 935 ? -9.341 18.460 -9.461 1.00 56.00 935 GLU A O 1
ATOM 7377 N N . GLY A 1 936 ? -7.625 19.892 -9.357 1.00 50.47 936 GLY A N 1
ATOM 7378 C CA . GLY A 1 936 ? -7.983 20.612 -10.588 1.00 50.47 936 GLY A CA 1
ATOM 7379 C C . GLY A 1 936 ? -8.062 19.718 -11.829 1.00 50.47 936 GLY A C 1
ATOM 7380 O O . GLY A 1 936 ? -8.913 19.945 -12.691 1.00 50.47 936 GLY A O 1
ATOM 7381 N N . LYS A 1 937 ? -7.302 18.614 -11.872 1.00 48.47 937 LYS A N 1
ATOM 7382 C CA . LYS A 1 937 ? -7.455 17.553 -12.891 1.00 48.47 937 LYS A CA 1
ATOM 7383 C C . LYS A 1 937 ? -8.806 16.839 -12.822 1.00 48.47 937 LYS A C 1
ATOM 7385 O O . LYS A 1 937 ? -9.432 16.637 -13.860 1.00 48.47 937 LYS A O 1
ATOM 7390 N N . ALA A 1 938 ? -9.291 16.503 -11.627 1.00 49.16 938 ALA A N 1
ATOM 7391 C CA . ALA A 1 938 ? -10.614 15.909 -11.436 1.00 49.16 938 ALA A CA 1
ATOM 7392 C C . ALA A 1 938 ? -11.734 16.925 -11.728 1.00 49.16 938 ALA A C 1
ATOM 7394 O O . ALA A 1 938 ? -12.752 16.563 -12.322 1.00 49.16 938 ALA A O 1
ATOM 7395 N N . PHE A 1 939 ? -11.526 18.207 -11.402 1.00 50.66 939 PHE A N 1
ATOM 7396 C CA . PHE A 1 939 ? -12.451 19.299 -11.717 1.00 50.66 939 PHE A CA 1
ATOM 7397 C C . PHE A 1 939 ? -12.571 19.556 -13.227 1.00 50.66 939 PHE A C 1
ATOM 7399 O O . PHE A 1 939 ? -13.684 19.647 -13.734 1.00 50.66 939 PHE A O 1
ATOM 7406 N N . ALA A 1 940 ? -11.466 19.590 -13.978 1.00 47.16 940 ALA A N 1
ATOM 7407 C CA . ALA A 1 940 ? -11.493 19.792 -15.428 1.00 47.16 940 ALA A CA 1
ATOM 7408 C C . ALA A 1 940 ? -11.959 18.561 -16.217 1.00 47.16 940 ALA A C 1
ATOM 7410 O O . ALA A 1 940 ? -12.620 18.721 -17.244 1.00 47.16 940 ALA A O 1
ATOM 7411 N N . ILE A 1 941 ? -11.692 17.343 -15.725 1.00 45.69 941 ILE A N 1
ATOM 7412 C CA . ILE A 1 941 ? -12.296 16.114 -16.266 1.00 45.69 941 ILE A CA 1
ATOM 7413 C C . ILE A 1 941 ? -13.811 16.113 -15.997 1.00 45.69 941 ILE A C 1
ATOM 7415 O O . ILE A 1 941 ? -14.567 15.730 -16.884 1.00 45.69 941 ILE A O 1
ATOM 7419 N N . SER A 1 942 ? -14.269 16.635 -14.850 1.00 47.44 942 SER A N 1
ATOM 7420 C CA . SER A 1 942 ? -15.699 16.797 -14.521 1.00 47.44 942 SER A CA 1
ATOM 7421 C C . SER A 1 942 ? -16.385 17.940 -15.294 1.00 47.44 942 SER A C 1
ATOM 7423 O O . SER A 1 942 ? -17.547 17.834 -15.680 1.00 47.44 942 SER A O 1
ATOM 7425 N N . LEU A 1 943 ? -15.668 19.032 -15.581 1.00 46.69 943 LEU A N 1
ATOM 7426 C CA . LEU A 1 943 ? -16.142 20.157 -16.395 1.00 46.69 943 LEU A CA 1
ATOM 7427 C C . LEU A 1 943 ? -16.178 19.808 -17.895 1.00 46.69 943 LEU A C 1
ATOM 7429 O O . LEU A 1 943 ? -17.072 20.245 -18.624 1.00 46.69 943 LEU A O 1
ATOM 7433 N N . GLY A 1 944 ? -15.224 18.988 -18.346 1.00 48.16 944 GLY A N 1
ATOM 7434 C CA . GLY A 1 944 ? -15.177 18.403 -19.685 1.00 48.16 944 GLY A CA 1
ATOM 7435 C C . GLY A 1 944 ? -16.229 17.309 -19.899 1.00 48.16 944 GLY A C 1
ATOM 7436 O O . GLY A 1 944 ? -16.855 17.281 -20.959 1.00 48.16 944 GLY A O 1
ATOM 7437 N N . SER A 1 945 ? -16.493 16.462 -18.892 1.00 38.84 945 SER A N 1
ATOM 7438 C CA . SER A 1 945 ? -17.495 15.382 -18.952 1.00 38.84 945 SER A CA 1
ATOM 7439 C C . SER A 1 945 ? -18.951 15.857 -18.833 1.00 38.84 945 SER A C 1
ATOM 7441 O O . SER A 1 945 ? -19.848 15.154 -19.291 1.00 38.84 945 SER A O 1
ATOM 7443 N N . LEU A 1 946 ? -19.209 17.082 -18.349 1.00 41.31 946 LEU A N 1
ATOM 7444 C CA . LEU A 1 946 ? -20.515 17.755 -18.481 1.00 41.31 946 LEU A CA 1
ATOM 7445 C C . LEU A 1 946 ? -20.804 18.289 -19.906 1.00 41.31 946 LEU A C 1
ATOM 7447 O O . LEU A 1 946 ? -21.862 18.872 -20.143 1.00 41.31 946 LEU A O 1
ATOM 7451 N N . GLY A 1 947 ? -19.885 18.132 -20.867 1.00 42.53 947 GLY A N 1
ATOM 7452 C CA . GLY A 1 947 ? -20.066 18.594 -22.252 1.00 42.53 947 GLY A CA 1
ATOM 7453 C C . GLY A 1 947 ? -19.965 20.116 -22.442 1.00 42.53 947 GLY A C 1
ATOM 7454 O O . GLY A 1 947 ? -20.358 20.640 -23.488 1.00 42.53 947 GLY A O 1
ATOM 7455 N N . LEU A 1 948 ? -19.434 20.849 -21.456 1.00 44.44 948 LEU A N 1
ATOM 7456 C CA . LEU A 1 948 ? -19.419 22.319 -21.445 1.00 44.44 948 LEU A CA 1
ATOM 7457 C C . LEU A 1 948 ? -18.306 22.938 -22.311 1.00 44.44 948 LEU A C 1
ATOM 7459 O O . LEU A 1 948 ? -18.447 24.084 -22.742 1.00 44.44 948 LEU A O 1
ATOM 7463 N N . SER A 1 949 ? -17.248 22.186 -22.638 1.00 44.94 949 SER A N 1
ATOM 7464 C CA . SER A 1 949 ? -16.165 22.624 -23.535 1.00 44.94 949 SER A CA 1
ATOM 7465 C C . SER A 1 949 ? -16.558 22.552 -25.013 1.00 44.94 949 SER A C 1
ATOM 7467 O O . SER A 1 949 ? -16.405 23.538 -25.732 1.00 44.94 949 SER A O 1
ATOM 7469 N N . SER A 1 950 ? -17.209 21.460 -25.435 1.00 41.44 950 SER A N 1
ATOM 7470 C CA . SER A 1 950 ? -17.680 21.281 -26.815 1.00 41.44 950 SER A CA 1
ATOM 7471 C C . SER A 1 950 ? -18.630 22.406 -27.246 1.00 41.44 950 SER A C 1
ATOM 7473 O O . SER A 1 950 ? -18.485 22.933 -28.344 1.00 41.44 950 SER A O 1
ATOM 7475 N N . GLY A 1 951 ? -19.556 22.845 -26.381 1.00 41.50 951 GLY A N 1
ATOM 7476 C CA . GLY A 1 951 ? -20.530 23.905 -26.689 1.00 41.50 951 GLY A CA 1
ATOM 7477 C C . GLY A 1 951 ? -19.954 25.330 -26.754 1.00 41.50 951 GLY A C 1
ATOM 7478 O O . GLY A 1 951 ? -20.405 26.135 -27.574 1.00 41.50 951 GLY A O 1
ATOM 7479 N N . LEU A 1 952 ? -18.942 25.645 -25.937 1.00 41.62 952 LEU A N 1
ATOM 7480 C CA . LEU A 1 952 ? -18.226 26.932 -25.936 1.00 41.62 952 LEU A CA 1
ATOM 7481 C C . LEU A 1 952 ? -17.247 27.033 -27.117 1.00 41.62 952 LEU A C 1
ATOM 7483 O O . LEU A 1 952 ? -17.171 28.075 -27.772 1.00 41.62 952 LEU A O 1
ATOM 7487 N N . VAL A 1 953 ? -16.574 25.930 -27.454 1.00 42.56 953 VAL A N 1
ATOM 7488 C CA . VAL A 1 953 ? -15.585 25.861 -28.538 1.00 42.56 953 VAL A CA 1
ATOM 7489 C C . VAL A 1 953 ? -16.247 25.665 -29.911 1.00 42.56 953 VAL A C 1
ATOM 7491 O O . VAL A 1 953 ? -15.862 26.357 -30.856 1.00 42.56 953 VAL A O 1
ATOM 7494 N N . HIS A 1 954 ? -17.325 24.868 -30.049 1.00 40.53 954 HIS A N 1
ATOM 7495 C CA . HIS A 1 954 ? -18.182 24.881 -31.259 1.00 40.53 954 HIS A CA 1
ATOM 7496 C C . HIS A 1 954 ? -18.919 26.221 -31.443 1.00 40.53 954 HIS A C 1
ATOM 7498 O O . HIS A 1 954 ? -19.207 26.607 -32.580 1.00 40.53 954 HIS A O 1
ATOM 7504 N N . GLY A 1 955 ? -19.243 26.927 -30.352 1.00 40.09 955 GLY A N 1
ATOM 7505 C CA . GLY A 1 955 ? -19.905 28.237 -30.370 1.00 40.09 955 GLY A CA 1
ATOM 7506 C C . GLY A 1 955 ? -18.999 29.377 -30.848 1.00 40.09 955 GLY A C 1
ATOM 7507 O O . GLY A 1 955 ? -19.450 30.233 -31.608 1.00 40.09 955 GLY A O 1
ATOM 7508 N N . GLY A 1 956 ? -17.717 29.357 -30.467 1.00 40.28 956 GLY A N 1
ATOM 7509 C CA . GLY A 1 956 ? -16.701 30.311 -30.929 1.00 40.28 956 GLY A CA 1
ATOM 7510 C C . GLY A 1 956 ? -16.186 30.043 -32.352 1.00 40.28 956 GLY A C 1
ATOM 7511 O O . GLY A 1 956 ? -15.979 30.985 -33.113 1.00 40.28 956 GLY A O 1
ATOM 7512 N N . THR A 1 957 ? -16.045 28.774 -32.760 1.00 38.22 957 THR A N 1
ATOM 7513 C CA . THR A 1 957 ? -15.498 28.394 -34.085 1.00 38.22 957 THR A CA 1
ATOM 7514 C C . THR A 1 957 ? -16.501 28.527 -35.241 1.00 38.22 957 THR A C 1
ATOM 7516 O O . THR A 1 957 ? -16.101 28.846 -36.359 1.00 38.22 957 THR A O 1
ATOM 7519 N N . ARG A 1 958 ? -17.817 28.391 -34.996 1.00 36.88 958 ARG A N 1
ATOM 7520 C CA . ARG A 1 958 ? -18.879 28.649 -36.002 1.00 36.88 958 ARG A CA 1
ATOM 7521 C C . ARG A 1 958 ? -19.175 30.136 -36.261 1.00 36.88 958 ARG A C 1
ATOM 7523 O O . ARG A 1 958 ? -19.916 30.443 -37.192 1.00 36.88 958 ARG A O 1
ATOM 7530 N N . ALA A 1 959 ? -18.623 31.057 -35.468 1.00 34.72 959 ALA A N 1
ATOM 7531 C CA . ALA A 1 959 ? -18.838 32.504 -35.606 1.00 34.72 959 ALA A CA 1
ATOM 7532 C C . ALA A 1 959 ? -17.909 33.173 -36.646 1.00 34.72 959 ALA A C 1
ATOM 7534 O O . ALA A 1 959 ? -18.063 34.358 -36.955 1.00 34.72 959 ALA A O 1
ATOM 7535 N N . ILE A 1 960 ? -16.952 32.422 -37.199 1.00 36.03 960 ILE A N 1
ATOM 7536 C CA . ILE A 1 960 ? -15.857 32.935 -38.025 1.00 36.03 960 ILE A CA 1
ATOM 7537 C C . ILE A 1 960 ? -16.184 32.743 -39.520 1.00 36.03 960 ILE A C 1
ATOM 7539 O O . ILE A 1 960 ? -16.315 31.634 -40.028 1.00 36.03 960 ILE A O 1
ATOM 7543 N N . LYS A 1 961 ? -16.348 33.870 -40.225 1.00 30.50 961 LYS A N 1
ATOM 7544 C CA . LYS A 1 961 ? -17.049 34.032 -41.521 1.00 30.50 961 LYS A CA 1
ATOM 7545 C C . LYS A 1 961 ? -16.481 33.308 -42.759 1.00 30.50 961 LYS A C 1
ATOM 7547 O O . LYS A 1 961 ? -17.126 33.365 -43.801 1.00 30.50 961 LYS A O 1
ATOM 7552 N N . TRP A 1 962 ? -15.297 32.700 -42.700 1.00 32.41 962 TRP A N 1
ATOM 7553 C CA . TRP A 1 962 ? -14.498 32.352 -43.891 1.00 32.41 962 TRP A CA 1
ATOM 7554 C C . TRP A 1 962 ? -14.262 30.848 -44.103 1.00 32.41 962 TRP A C 1
ATOM 7556 O O . TRP A 1 962 ? -13.578 30.460 -45.046 1.00 32.41 962 TRP A O 1
ATOM 7566 N N . VAL A 1 963 ? -14.882 29.980 -43.299 1.00 37.44 963 VAL A N 1
ATOM 7567 C CA . VAL A 1 963 ? -14.781 28.522 -43.478 1.00 37.44 963 VAL A CA 1
ATOM 7568 C C . VAL A 1 963 ? -15.851 28.033 -44.468 1.00 37.44 963 VAL A C 1
ATOM 7570 O O . VAL A 1 963 ? -17.049 28.131 -44.206 1.00 37.44 963 VAL A O 1
ATOM 7573 N N . VAL A 1 964 ? -15.413 27.533 -45.630 1.00 39.97 964 VAL A N 1
ATOM 7574 C CA . VAL A 1 964 ? -16.263 27.081 -46.750 1.00 39.97 964 VAL A CA 1
ATOM 7575 C C . VAL A 1 964 ? -16.680 25.613 -46.586 1.00 39.97 964 VAL A C 1
ATOM 7577 O O . VAL A 1 964 ? -15.871 24.754 -46.245 1.00 39.97 964 VAL A O 1
ATOM 7580 N N . ASP A 1 965 ? -17.955 25.326 -46.864 1.00 39.69 965 ASP A N 1
ATOM 7581 C CA . ASP A 1 965 ? -18.603 24.024 -46.660 1.00 39.69 965 ASP A CA 1
ATOM 7582 C C . ASP A 1 965 ? -18.414 23.062 -47.854 1.00 39.69 965 ASP A C 1
ATOM 7584 O O . ASP A 1 965 ? -18.906 23.284 -48.968 1.00 39.69 965 ASP A O 1
ATOM 7588 N N . LEU A 1 966 ? -17.715 21.954 -47.597 1.00 40.38 966 LEU A N 1
ATOM 7589 C CA . LEU A 1 966 ? -17.285 20.949 -48.575 1.00 40.38 966 LEU A CA 1
ATOM 7590 C C . LEU A 1 966 ? -18.419 20.060 -49.123 1.00 40.38 966 LEU A C 1
ATOM 7592 O O . LEU A 1 966 ? -18.187 19.289 -50.059 1.00 40.38 966 LEU A O 1
ATOM 7596 N N . ARG A 1 967 ? -19.662 20.172 -48.626 1.00 39.09 967 ARG A N 1
ATOM 7597 C CA . ARG A 1 967 ? -20.810 19.449 -49.217 1.00 39.09 967 ARG A CA 1
ATOM 7598 C C . ARG A 1 967 ? -21.153 19.905 -50.641 1.00 39.09 967 ARG A C 1
ATOM 7600 O O . ARG A 1 967 ? -21.684 19.102 -51.402 1.00 39.09 967 ARG A O 1
ATOM 7607 N N . LYS A 1 968 ? -20.800 21.133 -51.046 1.00 38.06 968 LYS A N 1
ATOM 7608 C CA . LYS A 1 968 ? -21.084 21.654 -52.402 1.00 38.06 968 LYS A CA 1
ATOM 7609 C C . LYS A 1 968 ? -20.174 21.103 -53.508 1.00 38.06 968 LYS A C 1
ATOM 7611 O O . LYS A 1 968 ? -20.533 21.199 -54.675 1.00 38.06 968 LYS A O 1
ATOM 7616 N N . ALA A 1 969 ? -19.040 20.492 -53.164 1.00 40.28 969 ALA A N 1
ATOM 7617 C CA . ALA A 1 969 ? -18.090 19.970 -54.150 1.00 40.28 969 ALA A CA 1
ATOM 7618 C C . ALA A 1 969 ? -18.345 18.499 -54.541 1.00 40.28 969 ALA A C 1
ATOM 7620 O O . ALA A 1 969 ? -17.743 18.006 -55.488 1.00 40.28 969 ALA A O 1
ATOM 7621 N N . ARG A 1 970 ? -19.244 17.783 -53.842 1.00 36.78 970 ARG A N 1
ATOM 7622 C CA . ARG A 1 970 ? -19.505 16.348 -54.084 1.00 36.78 970 ARG A CA 1
ATOM 7623 C C . ARG A 1 970 ? -20.575 16.052 -55.140 1.00 36.78 970 ARG A C 1
ATOM 7625 O O . ARG A 1 970 ? -20.734 14.901 -55.524 1.00 36.78 970 ARG A O 1
ATOM 7632 N N . THR A 1 971 ? -21.289 17.068 -55.617 1.00 40.44 971 THR A N 1
ATOM 7633 C CA . THR A 1 971 ? -22.384 16.934 -56.594 1.00 40.44 971 THR A CA 1
ATOM 7634 C C . THR A 1 971 ? -21.961 17.045 -58.061 1.00 40.44 971 THR A C 1
ATOM 7636 O O . THR A 1 971 ? -22.819 16.938 -58.929 1.00 40.44 971 THR A O 1
ATOM 7639 N N . VAL A 1 972 ? -20.673 17.205 -58.375 1.00 39.28 972 VAL A N 1
ATOM 7640 C CA . VAL A 1 972 ? -20.194 17.193 -59.769 1.00 39.28 972 VAL A CA 1
ATOM 7641 C C . VAL A 1 972 ? -19.278 15.988 -59.949 1.00 39.28 972 VAL A C 1
ATOM 7643 O O . VAL A 1 972 ? -18.112 16.000 -59.566 1.00 39.28 972 VAL A O 1
ATOM 7646 N N . GLY A 1 973 ? -19.872 14.894 -60.422 1.00 44.75 973 GLY A N 1
ATOM 7647 C CA . GLY A 1 973 ? -19.200 13.618 -60.625 1.00 44.75 973 GLY A CA 1
ATOM 7648 C C . GLY A 1 973 ? -18.371 13.576 -61.904 1.00 44.75 973 GLY A C 1
ATOM 7649 O O . GLY A 1 973 ? -18.713 14.229 -62.881 1.00 44.75 973 GLY A O 1
ATOM 7650 N N . ALA A 1 974 ? -17.315 12.760 -61.874 1.00 38.66 974 ALA A N 1
ATOM 7651 C CA . ALA A 1 974 ? -16.790 11.972 -62.996 1.00 38.66 974 ALA A CA 1
ATOM 7652 C C . ALA A 1 974 ? -15.470 11.300 -62.572 1.00 38.66 974 ALA A C 1
ATOM 7654 O O . ALA A 1 974 ? -14.402 11.747 -62.962 1.00 38.66 974 ALA A O 1
ATOM 7655 N N . ALA A 1 975 ? -15.532 10.252 -61.741 1.00 40.50 975 ALA A N 1
ATOM 7656 C CA . ALA A 1 975 ? -14.453 9.260 -61.591 1.00 40.50 975 ALA A CA 1
ATOM 7657 C C . ALA A 1 975 ? -14.887 8.151 -60.618 1.00 40.50 975 ALA A C 1
ATOM 7659 O O . ALA A 1 975 ? -14.616 8.204 -59.422 1.00 40.50 975 ALA A O 1
ATOM 7660 N N . SER A 1 976 ? -15.588 7.138 -61.132 1.00 41.31 976 SER A N 1
ATOM 7661 C CA . SER A 1 976 ? -16.073 5.979 -60.367 1.00 41.31 976 SER A CA 1
ATOM 7662 C C . SER A 1 976 ? -15.386 4.664 -60.765 1.00 41.31 976 SER A C 1
ATOM 7664 O O . SER A 1 976 ? -16.031 3.619 -60.740 1.00 41.31 976 SER A O 1
ATOM 7666 N N . ARG A 1 977 ? -14.102 4.673 -61.169 1.00 38.03 977 ARG A N 1
ATOM 7667 C CA . ARG A 1 977 ? -13.417 3.432 -61.609 1.00 38.03 977 ARG A CA 1
ATOM 7668 C C . ARG A 1 977 ? -12.035 3.120 -61.044 1.00 38.03 977 ARG A C 1
ATOM 7670 O O . ARG A 1 977 ? -11.528 2.044 -61.326 1.00 38.03 977 ARG A O 1
ATOM 7677 N N . THR A 1 978 ? -11.474 3.932 -60.164 1.00 36.81 978 THR A N 1
ATOM 7678 C CA . THR A 1 978 ? -10.279 3.532 -59.405 1.00 36.81 978 THR A CA 1
ATOM 7679 C C . THR A 1 978 ? -10.543 3.771 -57.937 1.00 36.81 978 THR A C 1
ATOM 7681 O O . THR A 1 978 ? -10.393 4.858 -57.384 1.00 36.81 978 THR A O 1
ATOM 7684 N N . GLY A 1 979 ? -11.082 2.717 -57.334 1.00 42.28 979 GLY A N 1
ATOM 7685 C CA . GLY A 1 979 ? -11.444 2.689 -55.942 1.00 42.28 979 GLY A CA 1
ATOM 7686 C C . GLY A 1 979 ? -10.237 2.889 -55.034 1.00 42.28 979 GLY A C 1
ATOM 7687 O O . GLY A 1 979 ? -9.153 2.349 -55.234 1.00 42.28 979 GLY A O 1
ATOM 7688 N N . LEU A 1 980 ? -10.555 3.555 -53.930 1.00 38.38 980 LEU A N 1
ATOM 7689 C CA . LEU A 1 980 ? -10.139 3.201 -52.586 1.00 38.38 980 LEU A CA 1
ATOM 7690 C C . LEU A 1 980 ? -8.933 3.983 -51.999 1.00 38.38 980 LEU A C 1
ATOM 7692 O O . LEU A 1 980 ? -9.108 4.485 -50.898 1.00 38.38 980 LEU A O 1
ATOM 7696 N N . ALA A 1 981 ? -7.804 4.298 -52.637 1.00 36.41 981 ALA A N 1
ATOM 7697 C CA . ALA A 1 981 ? -6.620 4.814 -51.897 1.00 36.41 981 ALA A CA 1
ATOM 7698 C C . ALA A 1 981 ? -6.730 6.134 -51.044 1.00 36.41 981 ALA A C 1
ATOM 7700 O O . ALA A 1 981 ? -6.112 6.212 -49.981 1.00 36.41 981 ALA A O 1
ATOM 7701 N N . LEU A 1 982 ? -7.528 7.154 -51.407 1.00 35.03 982 LEU A N 1
ATOM 7702 C CA . LEU A 1 982 ? -7.274 8.548 -50.950 1.00 35.03 982 LEU A CA 1
ATOM 7703 C C . LEU A 1 982 ? -8.147 9.168 -49.821 1.00 35.03 982 LEU A C 1
ATOM 7705 O O . LEU A 1 982 ? -7.964 10.331 -49.473 1.00 35.03 982 LEU A O 1
ATOM 7709 N N . GLY A 1 983 ? -9.065 8.442 -49.175 1.00 36.44 983 GLY A N 1
ATOM 7710 C CA . GLY A 1 983 ? -9.985 9.009 -48.157 1.00 36.44 983 GLY A CA 1
ATOM 7711 C C . GLY A 1 983 ? -9.393 9.339 -46.768 1.00 36.44 983 GLY A C 1
ATOM 7712 O O . GLY A 1 983 ? -10.160 9.582 -45.835 1.00 36.44 983 GLY A O 1
ATOM 7713 N N . ARG A 1 984 ? -8.062 9.284 -46.599 1.00 37.53 984 ARG A N 1
ATOM 7714 C CA . ARG A 1 984 ? -7.374 9.305 -45.288 1.00 37.53 984 ARG A CA 1
ATOM 7715 C C . ARG A 1 984 ? -6.656 10.601 -44.925 1.00 37.53 984 ARG A C 1
ATOM 7717 O O . ARG A 1 984 ? -6.490 10.849 -43.739 1.00 37.53 984 ARG A O 1
ATOM 7724 N N . LEU A 1 985 ? -6.300 11.451 -45.888 1.00 35.88 985 LEU A N 1
ATOM 7725 C CA . LEU A 1 985 ? -5.531 12.673 -45.599 1.00 35.88 985 LEU A CA 1
ATOM 7726 C C . LEU A 1 985 ? -6.397 13.865 -45.155 1.00 35.88 985 LEU A C 1
ATOM 7728 O O . LEU A 1 985 ? -5.915 14.749 -44.457 1.00 35.88 985 LEU A O 1
ATOM 7732 N N . THR A 1 986 ? -7.701 13.862 -45.440 1.00 35.94 986 THR A N 1
ATOM 7733 C CA . THR A 1 986 ? -8.618 14.944 -45.033 1.00 35.94 986 THR A CA 1
ATOM 7734 C C . THR A 1 986 ? -9.235 14.771 -43.634 1.00 35.94 986 THR A C 1
ATOM 7736 O O . THR A 1 986 ? -9.892 15.692 -43.159 1.00 35.94 986 THR A O 1
ATOM 7739 N N . ARG A 1 987 ? -8.996 13.648 -42.922 1.00 36.44 987 ARG A N 1
ATOM 7740 C CA . ARG A 1 987 ? -9.402 13.467 -41.502 1.00 36.44 987 ARG A CA 1
ATOM 7741 C C . ARG A 1 987 ? -8.347 13.915 -40.479 1.00 36.44 987 ARG A C 1
ATOM 7743 O O . ARG A 1 987 ? -8.691 14.068 -39.312 1.00 36.44 987 ARG A O 1
ATOM 7750 N N . ALA A 1 988 ? -7.105 14.173 -40.901 1.00 37.53 988 ALA A N 1
ATOM 7751 C CA . ALA A 1 988 ? -6.009 14.557 -40.001 1.00 37.53 988 ALA A CA 1
ATOM 7752 C C . ALA A 1 988 ? -6.156 15.985 -39.423 1.00 37.53 988 ALA A C 1
ATOM 7754 O O . ALA A 1 988 ? -5.788 16.225 -38.278 1.00 37.53 988 ALA A O 1
ATOM 7755 N N . GLY A 1 989 ? -6.766 16.920 -40.165 1.00 34.66 989 GLY A N 1
ATOM 7756 C CA . GLY A 1 989 ? -6.912 18.322 -39.735 1.00 34.66 989 GLY A CA 1
ATOM 7757 C C . GLY A 1 989 ? -7.962 18.581 -38.642 1.00 34.66 989 GLY A C 1
ATOM 7758 O O . GLY A 1 989 ? -7.928 19.632 -38.012 1.00 34.66 989 GLY A O 1
ATOM 7759 N N . ALA A 1 990 ? -8.882 17.640 -38.388 1.00 33.75 990 ALA A N 1
ATOM 7760 C CA . ALA A 1 990 ? -9.958 17.813 -37.403 1.00 33.75 990 ALA A CA 1
ATOM 7761 C C . ALA A 1 990 ? -9.598 17.297 -35.992 1.00 33.75 990 ALA A C 1
ATOM 7763 O O . ALA A 1 990 ? -10.101 17.843 -35.014 1.00 33.75 990 ALA A O 1
ATOM 7764 N N . TRP A 1 991 ? -8.704 16.302 -35.857 1.00 38.94 991 TRP A N 1
ATOM 7765 C CA . TRP A 1 991 ? -8.244 15.824 -34.538 1.00 38.94 991 TRP A CA 1
ATOM 7766 C C . TRP A 1 991 ? -7.270 16.812 -33.889 1.00 38.94 991 TRP A C 1
ATOM 7768 O O . TRP A 1 991 ? -7.330 16.989 -32.673 1.00 38.94 991 TRP A O 1
ATOM 7778 N N . PHE A 1 992 ? -6.429 17.503 -34.675 1.00 36.69 992 PHE A N 1
ATOM 7779 C CA . PHE A 1 992 ? -5.495 18.520 -34.163 1.00 36.69 992 PHE A CA 1
ATOM 7780 C C . PHE A 1 992 ? -6.219 19.601 -33.345 1.00 36.69 992 PHE A C 1
ATOM 7782 O O . PHE A 1 992 ? -5.691 20.074 -32.343 1.00 36.69 992 PHE A O 1
ATOM 7789 N N . TYR A 1 993 ? -7.465 19.909 -33.719 1.00 37.19 993 TYR A N 1
ATOM 7790 C CA . TYR A 1 993 ? -8.329 20.836 -32.996 1.00 37.19 993 TYR A CA 1
ATOM 7791 C C . TYR A 1 993 ? -8.844 20.268 -31.656 1.00 37.19 993 TYR A C 1
ATOM 7793 O O . TYR A 1 993 ? -8.804 20.995 -30.674 1.00 37.19 993 TYR A O 1
ATOM 7801 N N . SER A 1 994 ? -9.246 18.989 -31.558 1.00 39.66 994 SER A N 1
ATOM 7802 C CA . SER A 1 994 ? -9.739 18.378 -30.298 1.00 39.66 994 SER A CA 1
ATOM 7803 C C . SER A 1 994 ? -8.628 17.976 -29.319 1.00 39.66 994 SER A C 1
ATOM 7805 O O . SER A 1 994 ? -8.829 18.014 -28.107 1.00 39.66 994 SER A O 1
ATOM 7807 N N . ALA A 1 995 ? -7.442 17.633 -29.830 1.00 42.78 995 ALA A N 1
ATOM 7808 C CA . ALA A 1 995 ? -6.241 17.479 -29.016 1.00 42.78 995 ALA A CA 1
ATOM 7809 C C . ALA A 1 995 ? -5.824 18.846 -28.440 1.00 42.78 995 ALA A C 1
ATOM 7811 O O . ALA A 1 995 ? -5.759 18.985 -27.225 1.00 42.78 995 ALA A O 1
ATOM 7812 N N . ALA A 1 996 ? -5.672 19.891 -29.269 1.00 44.88 996 ALA A N 1
ATOM 7813 C CA . ALA A 1 996 ? -5.383 21.250 -28.792 1.00 44.88 996 ALA A CA 1
ATOM 7814 C C . ALA A 1 996 ? -6.439 21.776 -27.795 1.00 44.88 996 ALA A C 1
ATOM 7816 O O . ALA A 1 996 ? -6.098 22.453 -26.830 1.00 44.88 996 ALA A O 1
ATOM 7817 N N . GLU A 1 997 ? -7.710 21.409 -27.975 1.00 43.94 997 GLU A N 1
ATOM 7818 C CA . GLU A 1 997 ? -8.801 21.730 -27.050 1.00 43.94 997 GLU A CA 1
ATOM 7819 C C . GLU A 1 997 ? -8.647 21.023 -25.687 1.00 43.94 997 GLU A C 1
ATOM 7821 O O . GLU A 1 997 ? -8.749 21.680 -24.653 1.00 43.94 997 GLU A O 1
ATOM 7826 N N . LEU A 1 998 ? -8.311 19.724 -25.649 1.00 46.28 998 LEU A N 1
ATOM 7827 C CA . LEU A 1 998 ? -8.065 18.991 -24.396 1.00 46.28 998 LEU A CA 1
ATOM 7828 C C . LEU A 1 998 ? -6.731 19.408 -23.721 1.00 46.28 998 LEU A C 1
ATOM 7830 O O . LEU A 1 998 ? -6.636 19.360 -22.497 1.00 46.28 998 LEU A O 1
ATOM 7834 N N . ALA A 1 999 ? -5.742 19.905 -24.479 1.00 49.72 999 ALA A N 1
ATOM 7835 C CA . ALA A 1 999 ? -4.530 20.573 -23.969 1.00 49.72 999 ALA A CA 1
ATOM 7836 C C . ALA A 1 999 ? -4.823 21.864 -23.249 1.00 49.72 999 ALA A C 1
ATOM 7838 O O . ALA A 1 999 ? -4.375 22.044 -22.120 1.00 49.72 999 ALA A O 1
ATOM 7839 N N . VAL A 1 1000 ? -5.609 22.736 -23.871 1.00 49.91 1000 VAL A N 1
ATOM 7840 C CA . VAL A 1 1000 ? -6.041 23.976 -23.233 1.00 49.91 1000 VAL A CA 1
ATOM 7841 C C . VAL A 1 1000 ? -6.866 23.659 -21.980 1.00 49.91 1000 VAL A C 1
ATOM 7843 O O . VAL A 1 1000 ? -6.667 24.307 -20.958 1.00 49.91 1000 VAL A O 1
ATOM 7846 N N . ILE A 1 1001 ? -7.714 22.620 -21.998 1.00 50.38 1001 ILE A N 1
ATOM 7847 C CA . ILE A 1 1001 ? -8.507 22.208 -20.825 1.00 50.38 1001 ILE A CA 1
ATOM 7848 C C . ILE A 1 1001 ? -7.627 21.652 -19.697 1.00 50.38 1001 ILE A C 1
ATOM 7850 O O . ILE A 1 1001 ? -7.807 22.066 -18.558 1.00 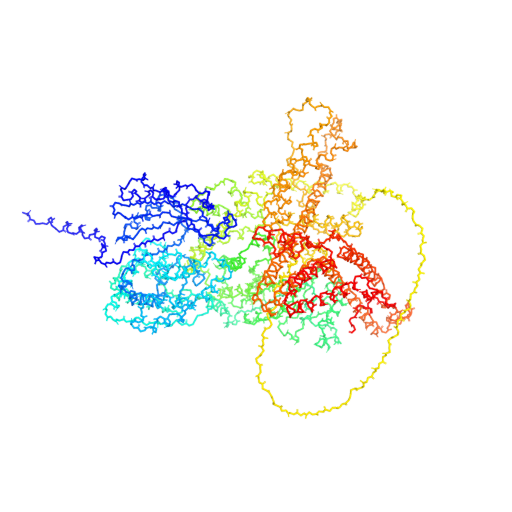50.38 1001 ILE A O 1
ATOM 7854 N N . LEU A 1 1002 ? -6.669 20.760 -19.978 1.00 48.19 1002 LEU A N 1
ATOM 7855 C CA . LEU A 1 1002 ? -5.755 20.214 -18.962 1.00 48.19 1002 LEU A CA 1
ATOM 7856 C C . LEU A 1 1002 ? -4.725 21.239 -18.467 1.00 48.19 1002 LEU A C 1
ATOM 7858 O O . LEU A 1 1002 ? -4.291 21.160 -17.322 1.00 48.19 1002 LEU A O 1
ATOM 7862 N N . TYR A 1 1003 ? -4.363 22.220 -19.294 1.00 57.22 1003 TYR A N 1
ATOM 7863 C CA . TYR A 1 1003 ? -3.550 23.367 -18.890 1.00 57.22 1003 TYR A CA 1
ATOM 7864 C C . TYR A 1 1003 ? -4.320 24.279 -17.930 1.00 57.22 1003 TYR A C 1
ATOM 7866 O O . TYR A 1 1003 ? -3.829 24.593 -16.850 1.00 57.22 1003 TYR A O 1
ATOM 7874 N N . VAL A 1 1004 ? -5.559 24.640 -18.280 1.00 55.72 1004 VAL A N 1
ATOM 7875 C CA . VAL A 1 1004 ? -6.439 25.421 -17.399 1.00 55.72 1004 VAL A CA 1
ATOM 7876 C C . VAL A 1 1004 ? -6.756 24.641 -16.117 1.00 55.72 1004 VAL A C 1
ATOM 7878 O O . VAL A 1 1004 ? -6.833 25.251 -15.059 1.00 55.72 1004 VAL A O 1
ATOM 7881 N N . ALA A 1 1005 ? -6.871 23.309 -16.178 1.00 54.69 1005 ALA A N 1
ATOM 7882 C CA . ALA A 1 1005 ? -7.062 22.435 -15.017 1.00 54.69 1005 ALA A CA 1
ATOM 7883 C C . ALA A 1 1005 ? -5.931 22.542 -13.993 1.00 54.69 1005 ALA A C 1
ATOM 7885 O O . ALA A 1 1005 ? -6.184 22.597 -12.794 1.00 54.69 1005 ALA A O 1
ATOM 7886 N N . ASP A 1 1006 ? -4.690 22.544 -14.479 1.00 56.31 1006 ASP A N 1
ATOM 7887 C CA . ASP A 1 1006 ? -3.500 22.554 -13.636 1.00 56.31 1006 ASP A CA 1
ATOM 7888 C C . ASP A 1 1006 ? -3.241 23.953 -13.058 1.00 56.31 1006 ASP A C 1
ATOM 7890 O O . ASP A 1 1006 ? -2.899 24.060 -11.886 1.00 56.31 1006 ASP A O 1
ATOM 7894 N N . GLU A 1 1007 ? -3.499 25.022 -13.824 1.00 61.91 1007 GLU A N 1
ATOM 7895 C CA . GLU A 1 1007 ? -3.516 26.402 -13.304 1.00 61.91 1007 GLU A CA 1
ATOM 7896 C C . GLU A 1 1007 ? -4.604 26.600 -12.242 1.00 61.91 1007 GLU A C 1
ATOM 7898 O O . GLU A 1 1007 ? -4.384 27.233 -11.210 1.00 61.91 1007 GLU A O 1
ATOM 7903 N N . PHE A 1 1008 ? -5.778 25.996 -12.446 1.00 62.41 1008 PHE A N 1
ATOM 7904 C CA . PHE A 1 1008 ? -6.848 26.038 -11.455 1.00 62.41 1008 PHE A CA 1
ATOM 7905 C C . PHE A 1 1008 ? -6.488 25.237 -10.197 1.00 62.41 1008 PHE A C 1
ATOM 7907 O O . PHE A 1 1008 ? -6.788 25.695 -9.102 1.00 62.41 1008 PHE A O 1
ATOM 7914 N N . GLU A 1 1009 ? -5.824 24.081 -10.328 1.00 68.75 1009 GLU A N 1
ATOM 7915 C CA . GLU A 1 1009 ? -5.310 23.292 -9.195 1.00 68.75 1009 GLU A CA 1
ATOM 7916 C C . GLU A 1 1009 ? -4.278 24.085 -8.389 1.00 68.75 1009 GLU A C 1
ATOM 7918 O O . GLU A 1 1009 ? -4.384 24.170 -7.170 1.00 68.75 1009 GLU A O 1
ATOM 7923 N N . GLN A 1 1010 ? -3.309 24.707 -9.065 1.00 65.88 1010 GLN A N 1
ATOM 7924 C CA . GLN A 1 1010 ? -2.260 25.497 -8.419 1.00 65.88 1010 GLN A CA 1
ATOM 7925 C C . GLN A 1 1010 ? -2.832 26.753 -7.759 1.00 65.88 1010 GLN A C 1
ATOM 7927 O O . GLN A 1 1010 ? -2.525 27.021 -6.601 1.00 65.88 1010 GLN A O 1
ATOM 7932 N N . THR A 1 1011 ? -3.728 27.473 -8.439 1.00 69.38 1011 THR A N 1
ATOM 7933 C CA . THR A 1 1011 ? -4.409 28.650 -7.879 1.00 69.38 1011 THR A CA 1
ATOM 7934 C C . THR A 1 1011 ? -5.318 28.270 -6.705 1.00 69.38 1011 THR A C 1
ATOM 7936 O O . THR A 1 1011 ? -5.368 28.994 -5.711 1.00 69.38 1011 THR A O 1
ATOM 7939 N N . ALA A 1 1012 ? -6.019 27.133 -6.777 1.00 70.06 1012 ALA A N 1
ATOM 7940 C CA . ALA A 1 1012 ? -6.884 26.655 -5.700 1.00 70.06 1012 ALA A CA 1
ATOM 7941 C C . ALA A 1 1012 ? -6.083 26.171 -4.487 1.00 70.06 1012 ALA A C 1
ATOM 7943 O O . ALA A 1 1012 ? -6.415 26.548 -3.369 1.00 70.06 1012 ALA A O 1
ATOM 7944 N N . ASN A 1 1013 ? -5.011 25.401 -4.691 1.00 74.44 1013 ASN A N 1
ATOM 7945 C CA . ASN A 1 1013 ? -4.128 24.976 -3.606 1.00 74.44 1013 ASN A CA 1
ATOM 7946 C C . ASN A 1 1013 ? -3.431 26.180 -2.969 1.00 74.44 1013 ASN A C 1
ATOM 7948 O O . ASN A 1 1013 ? -3.492 26.320 -1.756 1.00 74.44 1013 ASN A O 1
ATOM 7952 N N . ALA A 1 1014 ? -2.906 27.123 -3.761 1.00 76.06 1014 ALA A N 1
ATOM 7953 C CA . ALA A 1 1014 ? -2.345 28.368 -3.235 1.00 76.06 1014 ALA A CA 1
ATOM 7954 C C . ALA A 1 1014 ? -3.387 29.185 -2.453 1.00 76.06 1014 ALA A C 1
ATOM 7956 O O . ALA A 1 1014 ? -3.059 29.799 -1.441 1.00 76.06 1014 ALA A O 1
ATOM 7957 N N . TYR A 1 1015 ? -4.653 29.178 -2.879 1.00 81.06 1015 TYR A N 1
ATOM 7958 C CA . TYR A 1 1015 ? -5.742 29.788 -2.120 1.00 81.06 1015 TYR A CA 1
ATOM 7959 C C . TYR A 1 1015 ? -6.016 29.046 -0.801 1.00 81.06 1015 TYR A C 1
ATOM 7961 O O . TYR A 1 1015 ? -6.146 29.700 0.230 1.00 81.06 1015 TYR A O 1
ATOM 7969 N N . PHE A 1 1016 ? -6.068 27.710 -0.790 1.00 80.69 1016 PHE A N 1
ATOM 7970 C CA . PHE A 1 1016 ? -6.278 26.941 0.443 1.00 80.69 1016 PHE A CA 1
ATOM 7971 C C . PHE A 1 1016 ? -5.117 27.050 1.412 1.00 80.69 1016 PHE A C 1
ATOM 7973 O O . PHE A 1 1016 ? -5.356 27.233 2.600 1.00 80.69 1016 PHE A O 1
ATOM 7980 N N . ASP A 1 1017 ? -3.889 26.990 0.915 1.00 84.00 1017 ASP A N 1
ATOM 7981 C CA . ASP A 1 1017 ? -2.683 27.169 1.711 1.00 84.00 1017 ASP A CA 1
ATOM 7982 C C . ASP A 1 1017 ? -2.645 28.589 2.287 1.00 84.00 1017 ASP A C 1
ATOM 7984 O O . ASP A 1 1017 ? -2.371 28.765 3.474 1.00 84.00 1017 ASP A O 1
ATOM 7988 N N . ARG A 1 1018 ? -3.059 29.601 1.505 1.00 88.38 1018 ARG A N 1
ATOM 7989 C CA . ARG A 1 1018 ? -3.237 30.975 1.995 1.00 88.38 1018 ARG A CA 1
ATOM 7990 C C . ARG A 1 1018 ? -4.281 31.057 3.101 1.00 88.38 1018 ARG A C 1
ATOM 7992 O O . ARG A 1 1018 ? -4.023 31.684 4.123 1.00 88.38 1018 ARG A O 1
ATOM 7999 N N . GLU A 1 1019 ? -5.458 30.467 2.910 1.00 88.94 1019 GLU A N 1
ATOM 8000 C CA . GLU A 1 1019 ? -6.533 30.492 3.908 1.00 88.94 1019 GLU A CA 1
ATOM 8001 C C . GLU A 1 1019 ? -6.174 29.667 5.155 1.00 88.94 1019 GLU A C 1
ATOM 8003 O O . GLU A 1 1019 ? -6.522 30.058 6.268 1.00 88.94 1019 GLU A O 1
ATOM 8008 N N . ALA A 1 1020 ? -5.423 28.574 5.005 1.00 86.56 1020 ALA A N 1
ATOM 8009 C CA . ALA A 1 1020 ? -4.894 27.781 6.109 1.00 86.56 1020 ALA A CA 1
ATOM 8010 C C . ALA A 1 1020 ? -3.842 28.562 6.907 1.00 86.56 1020 ALA A C 1
ATOM 8012 O O . ALA A 1 1020 ? -3.934 28.616 8.132 1.00 86.56 1020 ALA A O 1
ATOM 8013 N N . ALA A 1 1021 ? -2.901 29.230 6.234 1.00 89.69 1021 ALA A N 1
ATOM 8014 C CA . ALA A 1 1021 ? -1.886 30.061 6.875 1.00 89.69 1021 ALA A CA 1
ATOM 8015 C C . ALA A 1 1021 ? -2.507 31.291 7.567 1.00 89.69 1021 ALA A C 1
ATOM 8017 O O . ALA A 1 1021 ? -2.199 31.583 8.721 1.00 89.69 1021 ALA A O 1
ATOM 8018 N N . LYS A 1 1022 ? -3.481 31.946 6.927 1.00 94.06 1022 LYS A N 1
ATOM 8019 C CA . LYS A 1 1022 ? -4.305 33.002 7.536 1.00 94.06 1022 LYS A CA 1
ATOM 8020 C C . LYS A 1 1022 ? -5.093 32.519 8.753 1.00 94.06 1022 LYS A C 1
ATOM 8022 O O . LYS A 1 1022 ? -5.184 33.217 9.759 1.00 94.06 1022 LYS A O 1
ATOM 8027 N N . LYS A 1 1023 ? -5.666 31.314 8.685 1.00 91.81 1023 LYS A N 1
ATOM 8028 C CA . LYS A 1 1023 ? -6.359 30.687 9.815 1.00 91.81 1023 LYS A CA 1
ATOM 8029 C C . LYS A 1 1023 ? -5.403 30.379 10.961 1.00 91.81 1023 LYS A C 1
ATOM 8031 O O . LYS A 1 1023 ? -5.789 30.605 12.102 1.00 91.81 1023 LYS A O 1
ATOM 8036 N N . ALA A 1 1024 ? -4.187 29.924 10.669 1.00 93.25 1024 ALA A N 1
ATOM 8037 C CA . ALA A 1 1024 ? -3.156 29.701 11.675 1.00 93.25 1024 ALA A CA 1
ATOM 8038 C C . ALA A 1 1024 ? -2.756 31.012 12.374 1.00 93.25 1024 ALA A C 1
ATOM 8040 O O . ALA A 1 1024 ? -2.747 31.043 13.603 1.00 93.25 1024 ALA A O 1
ATOM 8041 N N . ILE A 1 1025 ? -2.547 32.109 11.627 1.00 96.25 1025 ILE A N 1
ATOM 8042 C CA . ILE A 1 1025 ? -2.345 33.452 12.209 1.00 96.25 1025 ILE A CA 1
ATOM 8043 C C . ILE A 1 1025 ? -3.542 33.843 13.073 1.00 96.25 1025 ILE A C 1
ATOM 8045 O O . ILE A 1 1025 ? -3.361 34.262 14.210 1.00 96.25 1025 ILE A O 1
ATOM 8049 N N . GLY A 1 1026 ? -4.766 33.681 12.565 1.00 94.00 1026 GLY A N 1
ATOM 8050 C CA . GLY A 1 1026 ? -5.982 34.013 13.304 1.00 94.00 1026 GLY A CA 1
ATOM 8051 C C . GLY A 1 1026 ? -6.086 33.263 14.633 1.00 94.00 1026 GLY A C 1
ATOM 8052 O O . GLY A 1 1026 ? -6.327 33.877 15.665 1.00 94.00 1026 GLY A O 1
ATOM 8053 N N . GLN A 1 1027 ? -5.842 31.951 14.624 1.00 94.19 1027 GLN A N 1
ATOM 8054 C CA . GLN A 1 1027 ? -5.874 31.102 15.819 1.00 94.19 1027 GLN A CA 1
ATOM 8055 C C . GLN A 1 1027 ? -4.761 31.448 16.814 1.00 94.19 1027 GLN A C 1
ATOM 8057 O O . GLN A 1 1027 ? -5.019 31.525 18.014 1.00 94.19 1027 GLN A O 1
ATOM 8062 N N . ALA A 1 1028 ? -3.540 31.676 16.330 1.00 96.44 1028 ALA A N 1
ATOM 8063 C CA . ALA A 1 1028 ? -2.418 32.049 17.181 1.00 96.44 1028 ALA A CA 1
ATOM 8064 C C . ALA A 1 1028 ? -2.584 33.469 17.751 1.00 96.44 1028 ALA A C 1
ATOM 8066 O O . ALA A 1 1028 ? -2.318 33.691 18.927 1.00 96.44 1028 ALA A O 1
ATOM 8067 N N . GLY A 1 1029 ? -3.112 34.408 16.962 1.00 96.06 1029 GLY A N 1
ATOM 8068 C CA . GLY A 1 1029 ? -3.422 35.772 17.393 1.00 96.06 1029 GLY A CA 1
ATOM 8069 C C . GLY A 1 1029 ? -4.586 35.829 18.380 1.00 96.06 1029 GLY A C 1
ATOM 8070 O O . GLY A 1 1029 ? -4.560 36.623 19.316 1.00 96.06 1029 GLY A O 1
ATOM 8071 N N . GLU A 1 1030 ? -5.582 34.954 18.219 1.00 94.62 1030 GLU A N 1
ATOM 8072 C CA . GLU A 1 1030 ? -6.640 34.732 19.207 1.00 94.62 1030 GLU A CA 1
ATOM 8073 C C . GLU A 1 1030 ? -6.071 34.252 20.538 1.00 94.62 1030 GLU A C 1
ATOM 8075 O O . GLU A 1 1030 ? -6.334 34.876 21.564 1.00 94.62 1030 GLU A O 1
ATOM 8080 N N . ALA A 1 1031 ? -5.259 33.193 20.514 1.00 94.81 1031 ALA A N 1
ATOM 8081 C CA . ALA A 1 1031 ? -4.616 32.665 21.712 1.00 94.81 1031 ALA A CA 1
ATOM 8082 C C . ALA A 1 1031 ? -3.710 33.712 22.380 1.00 94.81 1031 ALA A C 1
ATOM 8084 O O . ALA A 1 1031 ? -3.736 33.865 23.600 1.00 94.81 1031 ALA A O 1
ATOM 8085 N N . PHE A 1 1032 ? -2.962 34.479 21.583 1.00 97.50 1032 PHE A N 1
ATOM 8086 C CA . PHE A 1 1032 ? -2.107 35.558 22.061 1.00 97.50 1032 PHE A CA 1
ATOM 8087 C C . PHE A 1 1032 ? -2.903 36.683 22.733 1.00 97.50 1032 PHE A C 1
ATOM 8089 O O . PHE A 1 1032 ? -2.613 37.035 23.874 1.00 97.50 1032 PHE A O 1
ATOM 8096 N N . LEU A 1 1033 ? -3.940 37.223 22.083 1.00 95.31 1033 LEU A N 1
ATOM 8097 C CA . LEU A 1 1033 ? -4.754 38.291 22.673 1.00 95.31 1033 LEU A CA 1
ATOM 8098 C C . LEU A 1 1033 ? -5.581 37.806 23.870 1.00 95.31 1033 LEU A C 1
ATOM 8100 O O . LEU A 1 1033 ? -5.769 38.570 24.817 1.00 95.31 1033 LEU A O 1
ATOM 8104 N N . ASP A 1 1034 ? -6.044 36.555 23.872 1.00 93.81 1034 ASP A N 1
ATOM 8105 C CA . ASP A 1 1034 ? -6.709 35.964 25.036 1.00 93.81 1034 ASP A CA 1
ATOM 8106 C C . ASP A 1 1034 ? -5.723 35.850 26.220 1.00 93.81 1034 ASP A C 1
ATOM 8108 O O . ASP A 1 1034 ? -6.076 36.228 27.339 1.00 93.81 1034 ASP A O 1
ATOM 8112 N N . GLN A 1 1035 ? -4.462 35.464 25.974 1.00 95.88 1035 GLN A N 1
ATOM 8113 C CA . GLN A 1 1035 ? -3.403 35.449 26.992 1.00 95.88 1035 GLN A CA 1
ATOM 8114 C C . GLN A 1 1035 ? -3.042 36.858 27.487 1.00 95.88 1035 GLN A C 1
ATOM 8116 O O . GLN A 1 1035 ? -2.824 37.060 28.679 1.00 95.88 1035 GLN A O 1
ATOM 8121 N N . VAL A 1 1036 ? -3.013 37.854 26.598 1.00 95.88 1036 VAL A N 1
ATOM 8122 C CA . VAL A 1 1036 ? -2.781 39.262 26.959 1.00 95.88 1036 VAL A CA 1
ATOM 8123 C C . VAL A 1 1036 ? -3.924 39.805 27.820 1.00 95.88 1036 VAL A C 1
ATOM 8125 O O . VAL A 1 1036 ? -3.680 40.575 28.748 1.00 95.88 1036 VAL A O 1
ATOM 8128 N N . ARG A 1 1037 ? -5.173 39.404 27.563 1.00 93.25 1037 ARG A N 1
ATOM 8129 C CA . ARG A 1 1037 ? -6.349 39.833 28.343 1.00 93.25 1037 ARG A CA 1
ATOM 8130 C C . ARG A 1 1037 ? -6.471 39.137 29.695 1.00 93.25 1037 ARG A C 1
ATOM 8132 O O . ARG A 1 1037 ? -7.161 39.665 30.567 1.00 93.25 1037 ARG A O 1
ATOM 8139 N N . ASP A 1 1038 ? -5.819 37.995 29.887 1.00 94.31 1038 ASP A N 1
ATOM 8140 C CA . ASP A 1 1038 ? -5.798 37.312 31.176 1.00 94.31 1038 ASP A CA 1
ATOM 8141 C C . ASP A 1 1038 ? -5.054 38.162 32.218 1.00 94.31 1038 ASP A C 1
ATOM 8143 O O . ASP A 1 1038 ? -3.868 38.477 32.082 1.00 94.31 1038 ASP A O 1
ATOM 8147 N N . SER A 1 1039 ? -5.761 38.547 33.284 1.00 94.62 1039 SER A N 1
ATOM 8148 C CA . SER A 1 1039 ? -5.206 39.329 34.390 1.00 94.62 1039 SER A CA 1
ATOM 8149 C C . SER A 1 1039 ? -4.117 38.581 35.161 1.00 94.62 1039 SER A C 1
ATOM 8151 O O . SER A 1 1039 ? -3.306 39.225 35.823 1.00 94.62 1039 SER A O 1
ATOM 8153 N N . ASN A 1 1040 ? -4.090 37.248 35.069 1.00 95.25 1040 ASN A N 1
ATOM 8154 C CA . ASN A 1 1040 ? -3.141 36.377 35.764 1.00 95.25 1040 ASN A CA 1
ATOM 8155 C C . ASN A 1 1040 ? -1.956 35.944 34.888 1.00 95.25 1040 ASN A C 1
ATOM 8157 O O . ASN A 1 1040 ? -1.122 35.159 35.340 1.00 95.25 1040 ASN A O 1
ATOM 8161 N N . ALA A 1 1041 ? -1.871 36.427 33.647 1.00 95.81 1041 ALA A N 1
ATOM 8162 C CA . ALA A 1 1041 ? -0.794 36.062 32.739 1.00 95.81 1041 ALA A CA 1
ATOM 8163 C C . ALA A 1 1041 ? 0.586 36.455 33.292 1.00 95.81 1041 ALA A C 1
ATOM 8165 O O . ALA A 1 1041 ? 0.800 37.596 33.714 1.00 95.81 1041 ALA A O 1
ATOM 8166 N N . THR A 1 1042 ? 1.534 35.515 33.245 1.00 94.38 1042 THR A N 1
ATOM 8167 C CA . THR A 1 1042 ? 2.940 35.766 33.586 1.00 94.38 1042 THR A CA 1
ATOM 8168 C C . THR A 1 1042 ? 3.719 36.289 32.368 1.00 94.38 1042 THR A C 1
ATOM 8170 O O . THR A 1 1042 ? 3.269 36.104 31.229 1.00 94.38 1042 THR A O 1
ATOM 8173 N N . PRO A 1 1043 ? 4.894 36.923 32.564 1.00 92.25 1043 PRO A N 1
ATOM 8174 C CA . PRO A 1 1043 ? 5.770 37.328 31.461 1.00 92.25 1043 PRO A CA 1
ATOM 8175 C C . PRO A 1 1043 ? 6.126 36.175 30.518 1.00 92.25 1043 PRO A C 1
ATOM 8177 O O . PRO A 1 1043 ? 6.138 36.351 29.301 1.00 92.25 1043 PRO A O 1
ATOM 8180 N N . GLU A 1 1044 ? 6.357 34.983 31.063 1.00 92.06 1044 GLU A N 1
ATOM 8181 C CA . GLU A 1 1044 ? 6.722 33.786 30.305 1.00 92.06 1044 GLU A CA 1
ATOM 8182 C C . GLU A 1 1044 ? 5.553 33.293 29.451 1.00 92.06 1044 GLU A C 1
ATOM 8184 O O . GLU A 1 1044 ? 5.749 32.962 28.286 1.00 92.06 1044 GLU A O 1
ATOM 8189 N N . ALA A 1 1045 ? 4.330 33.296 29.994 1.00 93.75 1045 ALA A N 1
ATOM 8190 C CA . ALA A 1 1045 ? 3.136 32.889 29.257 1.00 93.75 1045 ALA A CA 1
ATOM 8191 C C . ALA A 1 1045 ? 2.839 33.832 28.080 1.00 93.75 1045 ALA A C 1
ATOM 8193 O O . ALA A 1 1045 ? 2.523 33.373 26.983 1.00 93.75 1045 ALA A O 1
ATOM 8194 N N . ILE A 1 1046 ? 2.986 35.147 28.283 1.00 94.62 1046 ILE A N 1
ATOM 8195 C CA . ILE A 1 1046 ? 2.833 36.136 27.204 1.00 94.62 1046 ILE A CA 1
ATOM 8196 C C . ILE A 1 1046 ? 3.949 35.997 26.167 1.00 94.62 1046 ILE A C 1
ATOM 8198 O O . ILE A 1 1046 ? 3.666 36.071 24.975 1.00 94.62 1046 ILE A O 1
ATOM 8202 N N . THR A 1 1047 ? 5.188 35.742 26.596 1.00 92.56 1047 THR A N 1
ATOM 8203 C CA . THR A 1 1047 ? 6.322 35.535 25.680 1.00 92.56 1047 THR A CA 1
ATOM 8204 C C . THR A 1 1047 ? 6.123 34.285 24.827 1.00 92.56 1047 THR A C 1
ATOM 8206 O O . THR A 1 1047 ? 6.228 34.364 23.610 1.00 92.56 1047 THR A O 1
ATOM 8209 N N . ALA A 1 1048 ? 5.742 33.159 25.433 1.00 94.12 1048 ALA A N 1
ATOM 8210 C CA . ALA A 1 1048 ? 5.473 31.917 24.710 1.00 94.12 1048 ALA A CA 1
ATOM 8211 C C . ALA A 1 1048 ? 4.304 32.065 23.718 1.00 94.12 1048 ALA A C 1
ATOM 8213 O O . ALA A 1 1048 ? 4.358 31.547 22.603 1.00 94.12 1048 ALA A O 1
ATOM 8214 N N . ALA A 1 1049 ? 3.254 32.803 24.096 1.00 95.75 1049 ALA A N 1
ATOM 8215 C CA . ALA A 1 1049 ? 2.141 33.093 23.198 1.00 95.75 1049 ALA A CA 1
ATOM 8216 C C . ALA A 1 1049 ? 2.550 34.032 22.045 1.00 95.75 1049 ALA A C 1
ATOM 8218 O O . ALA A 1 1049 ? 2.119 33.818 20.913 1.00 95.75 1049 ALA A O 1
ATOM 8219 N N . ALA A 1 1050 ? 3.408 35.027 22.305 1.00 95.94 1050 ALA A N 1
ATOM 8220 C CA . ALA A 1 1050 ? 3.976 35.899 21.275 1.00 95.94 1050 ALA A CA 1
ATOM 8221 C C . ALA A 1 1050 ? 4.886 35.124 20.304 1.00 95.94 1050 ALA A C 1
ATOM 8223 O O . ALA A 1 1050 ? 4.785 35.315 19.097 1.00 95.94 1050 ALA A O 1
ATOM 8224 N N . GLU A 1 1051 ? 5.707 34.196 20.806 1.00 95.50 1051 GLU A N 1
ATOM 8225 C CA . GLU A 1 1051 ? 6.548 33.313 19.983 1.00 95.50 1051 GLU A CA 1
ATOM 8226 C C . GLU A 1 1051 ? 5.708 32.391 19.094 1.00 95.50 1051 GLU A C 1
ATOM 8228 O O . GLU A 1 1051 ? 5.972 32.265 17.901 1.00 95.50 1051 GLU A O 1
ATOM 8233 N N . ALA A 1 1052 ? 4.651 31.778 19.637 1.00 95.00 1052 ALA A N 1
ATOM 8234 C CA . ALA A 1 1052 ? 3.732 30.968 18.839 1.00 95.00 1052 ALA A CA 1
ATOM 8235 C C . ALA A 1 1052 ? 3.026 31.799 17.750 1.00 95.00 1052 ALA A C 1
ATOM 8237 O O . ALA A 1 1052 ? 2.791 31.307 16.642 1.00 95.00 1052 ALA A O 1
ATOM 8238 N N . TYR A 1 1053 ? 2.707 33.061 18.052 1.00 97.19 1053 TYR A N 1
ATOM 8239 C CA . TYR A 1 1053 ? 2.104 33.987 17.098 1.00 97.19 1053 TYR A CA 1
ATOM 8240 C C . TYR A 1 1053 ? 3.070 34.388 15.977 1.00 97.19 1053 TYR A C 1
ATOM 8242 O O . TYR A 1 1053 ? 2.694 34.340 14.806 1.00 97.19 1053 TYR A O 1
ATOM 8250 N N . ASP A 1 1054 ? 4.328 34.677 16.295 1.00 96.12 1054 ASP A N 1
ATOM 8251 C CA . ASP A 1 1054 ? 5.365 34.955 15.296 1.00 96.12 1054 ASP A CA 1
ATOM 8252 C C . ASP A 1 1054 ? 5.729 33.730 14.456 1.00 96.12 1054 ASP A C 1
ATOM 8254 O O . ASP A 1 1054 ? 5.956 33.851 13.258 1.00 96.12 1054 ASP A O 1
ATOM 8258 N N . VAL A 1 1055 ? 5.719 32.519 15.022 1.00 96.25 1055 VAL A N 1
ATOM 8259 C CA . VAL A 1 1055 ? 5.869 31.290 14.225 1.00 96.25 1055 VAL A CA 1
ATOM 8260 C C . VAL A 1 1055 ? 4.764 31.201 13.168 1.00 96.25 1055 VAL A C 1
ATOM 8262 O O . VAL A 1 1055 ? 5.039 30.848 12.015 1.00 96.25 1055 VAL A O 1
ATOM 8265 N N . ALA A 1 1056 ? 3.523 31.553 13.521 1.00 96.50 1056 ALA A N 1
ATOM 8266 C CA . ALA A 1 1056 ? 2.417 31.586 12.567 1.00 96.50 1056 ALA A CA 1
ATOM 8267 C C . ALA A 1 1056 ? 2.612 32.679 11.499 1.00 96.50 1056 ALA A C 1
ATOM 8269 O O . ALA A 1 1056 ? 2.389 32.421 10.313 1.00 96.50 1056 ALA A O 1
ATOM 8270 N N . TRP A 1 1057 ? 3.090 33.866 11.885 1.00 97.38 1057 TRP A N 1
ATOM 8271 C CA . TRP A 1 1057 ? 3.431 34.934 10.942 1.00 97.38 1057 TRP A CA 1
ATOM 8272 C C . TRP A 1 1057 ? 4.600 34.585 10.027 1.00 97.38 1057 TRP A C 1
ATOM 8274 O O . TRP 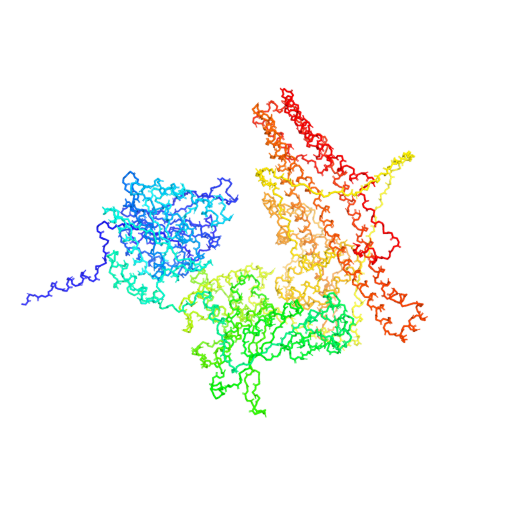A 1 1057 ? 4.532 34.843 8.829 1.00 97.38 1057 TRP A O 1
ATOM 8284 N N . THR A 1 1058 ? 5.647 33.962 10.556 1.00 95.94 1058 THR A N 1
ATOM 8285 C CA . THR A 1 1058 ? 6.809 33.487 9.801 1.00 95.94 1058 THR A CA 1
ATOM 8286 C C . THR A 1 1058 ? 6.386 32.424 8.801 1.00 95.94 1058 THR A C 1
ATOM 8288 O O . THR A 1 1058 ? 6.685 32.559 7.621 1.00 95.94 1058 THR A O 1
ATOM 8291 N N . SER A 1 1059 ? 5.555 31.465 9.215 1.00 93.00 1059 SER A N 1
ATOM 8292 C CA . SER A 1 1059 ? 4.986 30.462 8.306 1.00 93.00 1059 SER A CA 1
ATOM 8293 C C . SER A 1 1059 ? 4.152 31.096 7.183 1.00 93.00 1059 SER A C 1
ATOM 8295 O O . SER A 1 1059 ? 4.220 30.667 6.033 1.00 93.00 1059 SER A O 1
ATOM 8297 N N . TYR A 1 1060 ? 3.374 32.141 7.485 1.00 96.62 1060 TYR A N 1
ATOM 8298 C CA . TYR A 1 1060 ? 2.610 32.875 6.472 1.00 96.62 1060 TYR A CA 1
ATOM 8299 C C . TYR A 1 1060 ? 3.506 33.682 5.530 1.00 96.62 1060 TYR A C 1
ATOM 8301 O O . TYR A 1 1060 ? 3.296 33.688 4.320 1.00 96.62 1060 TYR A O 1
ATOM 8309 N N . ARG A 1 1061 ? 4.533 34.336 6.064 1.00 96.62 1061 ARG A N 1
ATOM 8310 C CA . ARG A 1 1061 ? 5.549 35.042 5.288 1.00 96.62 1061 ARG A CA 1
ATOM 8311 C C . ARG A 1 1061 ? 6.298 34.074 4.362 1.00 96.62 1061 ARG A C 1
ATOM 8313 O O . ARG A 1 1061 ? 6.480 34.388 3.187 1.00 96.62 1061 ARG A O 1
ATOM 8320 N N . ASP A 1 1062 ? 6.672 32.890 4.837 1.00 93.38 1062 ASP A N 1
ATOM 8321 C CA . ASP A 1 1062 ? 7.305 31.837 4.031 1.00 93.38 1062 ASP A CA 1
ATOM 8322 C C . ASP A 1 1062 ? 6.361 31.304 2.949 1.00 93.38 1062 ASP A C 1
ATOM 8324 O O . ASP A 1 1062 ? 6.783 31.081 1.814 1.00 93.38 1062 ASP A O 1
ATOM 8328 N N . PHE A 1 1063 ? 5.063 31.199 3.251 1.00 93.19 1063 PHE A N 1
ATOM 8329 C CA . PHE A 1 1063 ? 4.038 30.927 2.243 1.00 93.19 1063 PHE A CA 1
ATOM 8330 C C . PHE A 1 1063 ? 4.027 31.996 1.132 1.00 93.19 1063 PHE A C 1
ATOM 8332 O O . PHE A 1 1063 ? 3.965 31.637 -0.045 1.00 93.19 1063 PHE A O 1
ATOM 8339 N N . LEU A 1 1064 ? 4.157 33.290 1.465 1.00 93.81 1064 LEU A N 1
ATOM 8340 C CA . LEU A 1 1064 ? 4.266 34.356 0.453 1.00 93.81 1064 LEU A CA 1
ATOM 8341 C C . LEU A 1 1064 ? 5.515 34.191 -0.433 1.00 93.81 1064 LEU A C 1
ATOM 8343 O O . LEU A 1 1064 ? 5.481 34.575 -1.601 1.00 93.81 1064 LEU A O 1
ATOM 8347 N N . TYR A 1 1065 ? 6.585 33.579 0.087 1.00 90.94 1065 TYR A N 1
ATOM 8348 C CA . TYR A 1 1065 ? 7.814 33.294 -0.659 1.00 90.94 1065 TYR A CA 1
ATOM 8349 C C . TYR A 1 1065 ? 7.823 31.980 -1.435 1.00 90.94 1065 TYR A C 1
ATOM 8351 O O . TYR A 1 1065 ? 8.673 31.806 -2.309 1.00 90.94 1065 TYR A O 1
ATOM 8359 N N . ALA A 1 1066 ? 6.896 31.062 -1.168 1.00 89.06 1066 ALA A N 1
ATOM 8360 C CA . ALA A 1 1066 ? 6.885 29.746 -1.801 1.00 89.06 1066 ALA A CA 1
ATOM 8361 C C . ALA A 1 1066 ? 7.007 29.784 -3.347 1.00 89.06 1066 ALA A C 1
ATOM 8363 O O . ALA A 1 1066 ? 7.754 28.964 -3.891 1.00 89.06 1066 ALA A O 1
ATOM 8364 N N . PRO A 1 1067 ? 6.382 30.736 -4.080 1.00 88.50 1067 PRO A N 1
ATOM 8365 C CA . PRO A 1 1067 ? 6.579 30.861 -5.527 1.00 88.50 1067 PRO A CA 1
ATOM 8366 C C . PRO A 1 1067 ? 8.023 31.196 -5.940 1.00 88.50 1067 PRO A C 1
ATOM 8368 O O . PRO A 1 1067 ? 8.502 30.698 -6.962 1.00 88.50 1067 PRO A O 1
ATOM 8371 N N . LEU A 1 1068 ? 8.729 32.011 -5.148 1.00 86.62 1068 LEU A N 1
ATOM 8372 C CA . LEU A 1 1068 ? 10.132 32.347 -5.392 1.00 86.62 1068 LEU A CA 1
ATOM 8373 C C . LEU A 1 1068 ? 11.017 31.112 -5.193 1.00 86.62 1068 LEU A C 1
ATOM 8375 O O . LEU A 1 1068 ? 11.759 30.753 -6.103 1.00 86.62 1068 LEU A O 1
ATOM 8379 N N . PHE A 1 1069 ? 10.855 30.388 -4.080 1.00 86.88 1069 PHE A N 1
ATOM 8380 C CA . PHE A 1 1069 ? 11.617 29.158 -3.823 1.00 86.88 1069 PHE A CA 1
ATOM 8381 C C . PHE A 1 1069 ? 11.370 28.073 -4.877 1.00 86.88 1069 PHE A C 1
ATOM 8383 O O . PHE A 1 1069 ? 12.290 27.352 -5.263 1.00 86.88 1069 PHE A O 1
ATOM 8390 N N . ALA A 1 1070 ? 10.139 27.955 -5.385 1.00 83.06 1070 ALA A N 1
ATOM 8391 C CA . ALA A 1 1070 ? 9.833 27.031 -6.474 1.00 83.06 1070 ALA A CA 1
ATOM 8392 C C . ALA A 1 1070 ? 10.595 27.390 -7.765 1.00 83.06 1070 ALA A C 1
ATOM 8394 O O . ALA A 1 1070 ? 11.096 26.494 -8.453 1.00 83.06 1070 ALA A O 1
ATOM 8395 N N . THR A 1 1071 ? 10.717 28.689 -8.058 1.00 84.88 1071 THR A N 1
ATOM 8396 C CA . THR A 1 1071 ? 11.465 29.219 -9.209 1.00 84.88 1071 THR A CA 1
ATOM 8397 C C . THR A 1 1071 ? 12.967 28.986 -9.036 1.00 84.88 1071 THR A C 1
ATOM 8399 O O . THR A 1 1071 ? 13.619 28.453 -9.935 1.00 84.88 1071 THR A O 1
ATOM 8402 N N . GLU A 1 1072 ? 13.511 29.269 -7.851 1.00 86.94 1072 GLU A N 1
ATOM 8403 C CA . GLU A 1 1072 ? 14.918 29.027 -7.512 1.00 86.94 1072 GLU A CA 1
ATOM 8404 C C . GLU A 1 1072 ? 15.278 27.539 -7.597 1.00 86.94 1072 GLU A C 1
ATOM 8406 O O . GLU A 1 1072 ? 16.263 27.176 -8.238 1.00 86.94 1072 GLU A O 1
ATOM 8411 N N . ALA A 1 1073 ? 14.438 26.648 -7.061 1.00 79.75 1073 ALA A N 1
ATOM 8412 C CA . ALA A 1 1073 ? 14.636 25.204 -7.175 1.00 79.75 1073 ALA A CA 1
ATOM 8413 C C . ALA A 1 1073 ? 14.563 24.714 -8.632 1.00 79.75 1073 ALA A C 1
ATOM 8415 O O . ALA A 1 1073 ? 15.244 23.757 -9.009 1.00 79.75 1073 ALA A O 1
ATOM 8416 N N . GLN A 1 1074 ? 13.733 25.340 -9.475 1.00 81.38 1074 GLN A N 1
ATOM 8417 C CA . GLN A 1 1074 ? 13.693 25.022 -10.900 1.00 81.38 1074 GLN A CA 1
ATOM 8418 C C . GLN A 1 1074 ? 14.985 25.441 -11.597 1.00 81.38 1074 GLN A C 1
ATOM 8420 O O . GLN A 1 1074 ? 15.534 24.634 -12.347 1.00 81.38 1074 GLN A O 1
ATOM 8425 N N . VAL A 1 1075 ? 15.477 26.652 -11.334 1.00 85.44 1075 VAL A N 1
ATOM 8426 C CA . VAL A 1 1075 ? 16.729 27.173 -11.899 1.00 85.44 1075 VAL A CA 1
ATOM 8427 C C . VAL A 1 1075 ? 17.930 26.376 -11.410 1.00 85.44 1075 VAL A C 1
ATOM 8429 O O . VAL A 1 1075 ? 18.744 25.995 -12.243 1.00 85.44 1075 VAL A O 1
ATOM 8432 N N . ALA A 1 1076 ? 17.995 26.013 -10.128 1.00 79.56 1076 ALA A N 1
ATOM 8433 C CA . ALA A 1 1076 ? 19.044 25.156 -9.578 1.00 79.56 1076 ALA A CA 1
ATOM 8434 C C . ALA A 1 1076 ? 19.138 23.821 -10.333 1.00 79.56 1076 ALA A C 1
ATOM 8436 O O . ALA A 1 1076 ? 20.204 23.483 -10.837 1.00 79.56 1076 ALA A O 1
ATOM 8437 N N . ARG A 1 1077 ? 18.006 23.130 -10.546 1.00 78.94 1077 ARG A N 1
ATOM 8438 C CA . ARG A 1 1077 ? 17.973 21.908 -11.373 1.00 78.94 1077 ARG A CA 1
ATOM 8439 C C . ARG A 1 1077 ? 18.452 22.168 -12.805 1.00 78.94 1077 ARG A C 1
ATOM 8441 O O . ARG A 1 1077 ? 19.172 21.348 -13.374 1.00 78.94 1077 ARG A O 1
ATOM 8448 N N . ARG A 1 1078 ? 18.081 23.317 -13.399 1.00 81.44 1078 ARG A N 1
ATOM 8449 C CA . ARG A 1 1078 ? 18.537 23.684 -14.753 1.00 81.44 1078 ARG A CA 1
ATOM 8450 C C . ARG A 1 1078 ? 20.054 23.882 -14.792 1.00 81.44 1078 ARG A C 1
ATOM 8452 O O . ARG A 1 1078 ? 20.675 23.429 -15.750 1.00 81.44 1078 ARG A O 1
ATOM 8459 N N . MET A 1 1079 ? 20.609 24.550 -13.783 1.00 83.75 1079 MET A N 1
ATOM 8460 C CA . MET A 1 1079 ? 22.037 24.839 -13.664 1.00 83.75 1079 MET A CA 1
ATOM 8461 C C . MET A 1 1079 ? 22.854 23.593 -13.354 1.00 83.75 1079 MET A C 1
ATOM 8463 O O . MET A 1 1079 ? 23.922 23.441 -13.931 1.00 83.75 1079 MET A O 1
ATOM 8467 N N . GLU A 1 1080 ? 22.341 22.665 -12.541 1.00 79.94 1080 GLU A N 1
ATOM 8468 C CA . GLU A 1 1080 ? 22.968 21.355 -12.316 1.00 79.94 1080 GLU A CA 1
ATOM 8469 C C . GLU A 1 1080 ? 23.191 20.619 -13.643 1.00 79.94 1080 GLU A C 1
ATOM 8471 O O . GLU A 1 1080 ? 24.287 20.130 -13.899 1.00 79.94 1080 GLU A O 1
ATOM 8476 N N . GLY A 1 1081 ? 22.204 20.636 -14.547 1.00 80.00 1081 GLY A N 1
ATOM 8477 C CA . GLY A 1 1081 ? 22.367 20.050 -15.881 1.00 80.00 1081 GLY A CA 1
ATOM 8478 C C . GLY A 1 1081 ? 23.391 20.757 -16.766 1.00 80.00 1081 GLY A C 1
ATOM 8479 O O . GLY A 1 1081 ? 24.134 20.096 -17.494 1.00 80.00 1081 GLY A O 1
ATOM 8480 N N . LEU A 1 1082 ? 23.453 22.094 -16.713 1.00 82.62 1082 LEU A N 1
ATOM 8481 C CA . LEU A 1 1082 ? 24.478 22.842 -17.448 1.00 82.62 1082 LEU A CA 1
ATOM 8482 C C . LEU A 1 1082 ? 25.876 22.591 -16.875 1.00 82.62 1082 LEU A C 1
ATOM 8484 O O . LEU A 1 1082 ? 26.812 22.432 -17.650 1.00 82.62 1082 LEU A O 1
ATOM 8488 N N . ALA A 1 1083 ? 26.017 22.504 -15.552 1.00 77.81 1083 ALA A N 1
ATOM 8489 C CA . ALA A 1 1083 ? 27.281 22.214 -14.883 1.00 77.81 1083 ALA A CA 1
ATOM 8490 C C . ALA A 1 1083 ? 27.773 20.791 -15.189 1.00 77.81 1083 ALA A C 1
ATOM 8492 O O . ALA A 1 1083 ? 28.957 20.601 -15.463 1.00 77.81 1083 ALA A O 1
ATOM 8493 N N . GLU A 1 1084 ? 26.873 19.801 -15.219 1.00 81.81 1084 GLU A N 1
ATOM 8494 C CA . GLU A 1 1084 ? 27.192 18.447 -15.687 1.00 81.81 1084 GLU A CA 1
ATOM 8495 C C . GLU A 1 1084 ? 27.699 18.469 -17.135 1.00 81.81 1084 GLU A C 1
ATOM 8497 O O . GLU A 1 1084 ? 28.742 17.887 -17.429 1.00 81.81 1084 GLU A O 1
ATOM 8502 N N . THR A 1 1085 ? 27.026 19.210 -18.019 1.00 81.00 1085 THR A N 1
ATOM 8503 C CA . THR A 1 1085 ? 27.420 19.303 -19.433 1.00 81.00 1085 THR A CA 1
ATOM 8504 C C . THR A 1 1085 ? 28.751 20.047 -19.614 1.00 81.00 1085 THR A C 1
ATOM 8506 O O . THR A 1 1085 ? 29.612 19.604 -20.372 1.00 81.00 1085 THR A O 1
ATOM 8509 N N . ALA A 1 1086 ? 28.968 21.147 -18.887 1.00 83.00 1086 ALA A N 1
ATOM 8510 C CA . ALA A 1 1086 ? 30.220 21.903 -18.898 1.00 83.00 1086 ALA A CA 1
ATOM 8511 C C . ALA A 1 1086 ? 31.393 21.059 -18.381 1.00 83.00 1086 ALA A C 1
ATOM 8513 O O . ALA A 1 1086 ? 32.484 21.090 -18.949 1.00 83.00 1086 ALA A O 1
ATOM 8514 N N . LYS A 1 1087 ? 31.159 20.245 -17.344 1.00 86.38 1087 LYS A N 1
ATOM 8515 C CA . LYS A 1 1087 ? 32.144 19.287 -16.841 1.00 86.38 1087 LYS A CA 1
ATOM 8516 C C . LYS A 1 1087 ? 32.480 18.222 -17.884 1.00 86.38 1087 LYS A C 1
ATOM 8518 O O . LYS A 1 1087 ? 33.657 17.963 -18.110 1.00 86.38 1087 LYS A O 1
ATOM 8523 N N . GLU A 1 1088 ? 31.478 17.657 -18.558 1.00 85.00 1088 GLU A N 1
ATOM 8524 C CA . GLU A 1 1088 ? 31.709 16.700 -19.648 1.00 85.00 1088 GLU A CA 1
ATOM 8525 C C . GLU A 1 1088 ? 32.534 17.323 -20.792 1.00 85.00 1088 GLU A C 1
ATOM 8527 O O . GLU A 1 1088 ? 33.389 16.646 -21.365 1.00 85.00 1088 GLU A O 1
ATOM 8532 N N . LEU A 1 1089 ? 32.348 18.614 -21.107 1.00 85.00 1089 LEU A N 1
ATOM 8533 C CA . LEU A 1 1089 ? 33.195 19.328 -22.074 1.00 85.00 1089 LEU A CA 1
ATOM 8534 C C . LEU A 1 1089 ? 34.624 19.551 -21.565 1.00 85.00 1089 LEU A C 1
ATOM 8536 O O . LEU A 1 1089 ? 35.574 19.339 -22.321 1.00 85.00 1089 LEU A O 1
ATOM 8540 N N . ALA A 1 1090 ? 34.798 19.915 -20.293 1.00 82.19 1090 ALA A N 1
ATOM 8541 C CA . ALA A 1 1090 ? 36.116 20.063 -19.677 1.00 82.19 1090 ALA A CA 1
ATOM 8542 C C . ALA A 1 1090 ? 36.912 18.751 -19.720 1.00 82.19 1090 ALA A C 1
ATOM 8544 O O . ALA A 1 1090 ? 38.092 18.739 -20.083 1.00 82.19 1090 ALA A O 1
ATOM 8545 N N . ASP A 1 1091 ? 36.240 17.644 -19.397 1.00 85.31 1091 ASP A N 1
ATOM 8546 C CA . ASP A 1 1091 ? 36.811 16.302 -19.410 1.00 85.31 1091 ASP A CA 1
ATOM 8547 C C . ASP A 1 1091 ? 37.184 15.898 -20.845 1.00 85.31 1091 ASP A C 1
ATOM 8549 O O . ASP A 1 1091 ? 38.306 15.442 -21.082 1.00 85.31 1091 ASP A O 1
ATOM 8553 N N . LYS A 1 1092 ? 36.311 16.172 -21.830 1.00 84.56 1092 LYS A N 1
ATOM 8554 C CA . LYS A 1 1092 ? 36.603 15.976 -23.264 1.00 84.56 1092 LYS A CA 1
ATOM 8555 C C . LYS A 1 1092 ? 37.812 16.789 -23.726 1.00 84.56 1092 LYS A C 1
ATOM 8557 O O . LYS A 1 1092 ? 38.666 16.257 -24.440 1.00 84.56 1092 LYS A O 1
ATOM 8562 N N . ARG A 1 1093 ? 37.929 18.051 -23.306 1.00 89.94 1093 ARG A N 1
ATOM 8563 C CA . ARG A 1 1093 ? 39.065 18.929 -23.625 1.00 89.94 1093 ARG A CA 1
ATOM 8564 C C . ARG A 1 1093 ? 40.369 18.404 -23.020 1.00 89.94 1093 ARG A C 1
ATOM 8566 O O . ARG A 1 1093 ? 41.373 18.269 -23.727 1.00 89.94 1093 ARG A O 1
ATOM 8573 N N . ALA A 1 1094 ? 40.362 18.067 -21.730 1.00 86.00 1094 ALA A N 1
ATOM 8574 C CA . ALA A 1 1094 ? 41.520 17.517 -21.024 1.00 86.00 1094 ALA A CA 1
ATOM 8575 C C . ALA A 1 1094 ? 41.966 16.180 -21.634 1.00 86.00 1094 ALA A C 1
ATOM 8577 O O . ALA A 1 1094 ? 43.163 15.925 -21.816 1.00 86.00 1094 ALA A O 1
ATOM 8578 N N . GLU A 1 1095 ? 41.003 15.344 -22.013 1.00 87.12 1095 GLU A N 1
ATOM 8579 C CA . GLU A 1 1095 ? 41.235 14.075 -22.677 1.00 87.12 1095 GLU A CA 1
ATOM 8580 C C . GLU A 1 1095 ? 41.805 14.240 -24.090 1.00 87.12 1095 GLU A C 1
ATOM 8582 O O . GLU A 1 1095 ? 42.764 13.542 -24.446 1.00 87.12 1095 GLU A O 1
ATOM 8587 N N . ALA A 1 1096 ? 41.278 15.182 -24.878 1.00 85.69 1096 ALA A N 1
ATOM 8588 C CA . ALA A 1 1096 ? 41.820 15.526 -26.186 1.00 85.69 1096 ALA A CA 1
ATOM 8589 C C . ALA A 1 1096 ? 43.285 15.971 -26.059 1.00 85.69 1096 ALA A C 1
ATOM 8591 O O . ALA A 1 1096 ? 44.154 15.408 -26.728 1.00 85.69 1096 ALA A O 1
ATOM 8592 N N . LEU A 1 1097 ? 43.602 16.873 -25.124 1.00 89.81 1097 LEU A N 1
ATOM 8593 C CA . LEU A 1 1097 ? 44.978 17.317 -24.867 1.00 89.81 1097 LEU A CA 1
ATOM 8594 C C . LEU A 1 1097 ? 45.901 16.174 -24.447 1.00 89.81 1097 LEU A C 1
ATOM 8596 O O . LEU A 1 1097 ? 47.008 16.030 -24.976 1.00 89.81 1097 LEU A O 1
ATOM 8600 N N . ALA A 1 1098 ? 45.446 15.329 -23.520 1.00 88.81 1098 ALA A N 1
ATOM 8601 C CA . ALA A 1 1098 ? 46.211 14.180 -23.055 1.00 88.81 1098 ALA A CA 1
ATOM 8602 C C . ALA A 1 1098 ? 46.485 13.181 -24.188 1.00 88.81 1098 ALA A C 1
ATOM 8604 O O . ALA A 1 1098 ? 47.581 12.618 -24.259 1.00 88.81 1098 ALA A O 1
ATOM 8605 N N . ARG A 1 1099 ? 45.517 12.975 -25.090 1.00 89.19 1099 ARG A N 1
ATOM 8606 C CA . ARG A 1 1099 ? 45.658 12.092 -26.253 1.00 89.19 1099 ARG A CA 1
ATOM 8607 C C . ARG A 1 1099 ? 46.626 12.671 -27.282 1.00 89.19 1099 ARG A C 1
ATOM 8609 O O . ARG A 1 1099 ? 47.483 11.946 -27.781 1.00 89.19 1099 ARG A O 1
ATOM 8616 N N . LEU A 1 1100 ? 46.534 13.967 -27.565 1.00 86.94 1100 LEU A N 1
ATOM 8617 C CA . LEU A 1 1100 ? 47.368 14.630 -28.566 1.00 86.94 1100 LEU A CA 1
ATOM 8618 C C . LEU A 1 1100 ? 48.835 14.742 -28.139 1.00 86.94 1100 LEU A C 1
ATOM 8620 O O . LEU A 1 1100 ? 49.725 14.521 -28.958 1.00 86.94 1100 LEU A O 1
ATOM 8624 N N . ARG A 1 1101 ? 49.110 14.969 -26.847 1.00 89.25 1101 ARG A N 1
ATOM 8625 C CA . ARG A 1 1101 ? 50.484 14.988 -26.304 1.00 89.25 1101 ARG A CA 1
ATOM 8626 C C . ARG A 1 1101 ? 51.208 13.645 -26.450 1.00 89.25 1101 ARG A C 1
ATOM 8628 O O . ARG A 1 1101 ? 52.431 13.631 -26.560 1.00 89.25 1101 ARG A O 1
ATOM 8635 N N . ARG A 1 1102 ? 50.468 12.530 -26.484 1.00 89.88 1102 ARG A N 1
ATOM 8636 C CA . ARG A 1 1102 ? 51.011 11.167 -26.648 1.00 89.88 1102 ARG A CA 1
ATOM 8637 C C . ARG A 1 1102 ? 51.276 10.781 -28.104 1.00 89.88 1102 ARG A C 1
ATOM 8639 O O . ARG A 1 1102 ? 51.897 9.754 -28.349 1.00 89.88 1102 ARG A O 1
ATOM 8646 N N . LEU A 1 1103 ? 50.814 11.579 -29.067 1.00 93.06 1103 LEU A N 1
ATOM 8647 C CA . LEU A 1 1103 ? 50.902 11.274 -30.495 1.00 93.06 1103 LEU A CA 1
ATOM 8648 C C . LEU A 1 1103 ? 51.769 12.324 -31.209 1.00 93.06 1103 LEU A C 1
ATOM 8650 O O . LEU A 1 1103 ? 51.225 13.203 -31.877 1.00 93.06 1103 LEU A O 1
ATOM 8654 N N . PRO A 1 1104 ? 53.114 12.248 -31.110 1.00 87.31 1104 PRO A N 1
ATOM 8655 C CA . PRO A 1 1104 ? 54.016 13.309 -31.571 1.00 87.31 1104 PRO A CA 1
ATOM 8656 C C . PRO A 1 1104 ? 53.861 13.647 -33.062 1.00 87.31 1104 PRO A C 1
ATOM 8658 O O . PRO A 1 1104 ? 53.982 14.806 -33.441 1.00 87.31 1104 PRO A O 1
ATOM 8661 N N . GLN A 1 1105 ? 53.508 12.669 -33.904 1.00 86.12 1105 GLN A N 1
ATOM 8662 C CA . GLN A 1 1105 ? 53.275 12.895 -35.337 1.00 86.12 1105 GLN A CA 1
ATOM 8663 C C . GLN A 1 1105 ? 51.967 13.652 -35.626 1.00 86.12 1105 GLN A C 1
ATOM 8665 O O . GLN A 1 1105 ? 51.917 14.482 -36.532 1.00 86.12 1105 GLN A O 1
ATOM 8670 N N . LEU A 1 1106 ? 50.910 13.388 -34.850 1.00 86.62 1106 LEU A N 1
ATOM 8671 C CA . LEU A 1 1106 ? 49.629 14.093 -34.961 1.00 86.62 1106 LEU A CA 1
ATOM 8672 C C . LEU A 1 1106 ? 49.736 15.494 -34.346 1.00 86.62 1106 LEU A C 1
ATOM 8674 O O . LEU A 1 1106 ? 49.197 16.455 -34.889 1.00 86.62 1106 LEU A O 1
ATOM 8678 N N . ARG A 1 1107 ? 50.518 15.606 -33.266 1.00 90.81 1107 ARG A N 1
ATOM 8679 C CA . ARG A 1 1107 ? 50.869 16.856 -32.600 1.00 90.81 1107 ARG A CA 1
ATOM 8680 C C . ARG A 1 1107 ? 51.503 17.860 -33.553 1.00 90.81 1107 ARG A C 1
ATOM 8682 O O . ARG A 1 1107 ? 50.972 18.951 -33.679 1.00 90.81 1107 ARG A O 1
ATOM 8689 N N . SER A 1 1108 ? 52.541 17.488 -34.303 1.00 87.06 1108 SER A N 1
ATOM 8690 C CA . SER A 1 1108 ? 53.198 18.417 -35.241 1.00 87.06 1108 SER A CA 1
ATOM 8691 C C . SER A 1 1108 ? 52.305 18.884 -36.399 1.00 87.06 1108 SER A C 1
ATOM 8693 O O . SER A 1 1108 ? 52.597 19.897 -37.032 1.00 87.06 1108 SER A O 1
ATOM 8695 N N . ARG A 1 1109 ? 51.247 18.130 -36.726 1.00 90.44 1109 ARG A N 1
ATOM 8696 C CA . ARG A 1 1109 ? 50.244 18.520 -37.726 1.00 90.44 1109 ARG A CA 1
ATOM 8697 C C . ARG A 1 1109 ? 49.212 19.470 -37.120 1.00 90.44 1109 ARG A C 1
ATOM 8699 O O . ARG A 1 1109 ? 48.952 20.515 -37.694 1.00 90.44 1109 ARG A O 1
ATOM 8706 N N . ILE A 1 1110 ? 48.698 19.149 -35.938 1.00 92.25 1110 ILE A N 1
ATOM 8707 C CA . ILE A 1 1110 ? 47.713 19.974 -35.232 1.00 92.25 1110 ILE A CA 1
ATOM 8708 C C . ILE A 1 1110 ? 48.317 21.298 -34.755 1.00 92.25 1110 ILE A C 1
ATOM 8710 O O . ILE A 1 1110 ? 47.705 22.338 -34.949 1.00 92.25 1110 ILE A O 1
ATOM 8714 N N . GLU A 1 1111 ? 49.540 21.297 -34.218 1.00 94.19 1111 GLU A N 1
ATOM 8715 C CA . GLU A 1 1111 ? 50.259 22.527 -33.851 1.00 94.19 1111 GLU A CA 1
ATOM 8716 C C . GLU A 1 1111 ? 50.525 23.419 -35.078 1.00 94.19 1111 GLU A C 1
ATOM 8718 O O . GLU A 1 1111 ? 50.621 24.633 -34.946 1.00 94.19 1111 GLU A O 1
ATOM 8723 N N . ARG A 1 1112 ? 50.598 22.850 -36.288 1.00 92.75 1112 ARG A N 1
ATOM 8724 C CA . ARG A 1 1112 ? 50.719 23.623 -37.533 1.00 92.75 1112 ARG A CA 1
ATOM 8725 C C . ARG A 1 1112 ? 49.383 24.217 -37.975 1.00 92.75 1112 ARG A C 1
ATOM 8727 O O . ARG A 1 1112 ? 49.353 25.373 -38.381 1.00 92.75 1112 ARG A O 1
ATOM 8734 N N . ASP A 1 1113 ? 48.314 23.427 -37.904 1.00 88.94 1113 ASP A N 1
ATOM 8735 C CA . ASP A 1 1113 ? 46.987 23.805 -38.401 1.00 88.94 1113 ASP A CA 1
ATOM 8736 C C . ASP A 1 1113 ? 46.233 24.720 -37.403 1.00 88.94 1113 ASP A C 1
ATOM 8738 O O . ASP A 1 1113 ? 45.435 25.554 -37.821 1.00 88.94 1113 ASP A O 1
ATOM 8742 N N . HIS A 1 1114 ? 46.528 24.618 -36.099 1.00 88.56 1114 HIS A N 1
ATOM 8743 C CA . HIS A 1 1114 ? 45.836 25.329 -35.008 1.00 88.56 1114 HIS A CA 1
ATOM 8744 C C . HIS A 1 1114 ? 46.778 26.086 -34.046 1.00 88.56 1114 HIS A C 1
ATOM 8746 O O . HIS A 1 1114 ? 46.339 26.598 -33.018 1.00 88.56 1114 HIS A O 1
ATOM 8752 N N . GLY A 1 1115 ? 48.080 26.161 -34.346 1.00 95.44 1115 GLY A N 1
ATOM 8753 C CA . GLY A 1 1115 ? 49.090 26.897 -33.568 1.00 95.44 1115 GLY A CA 1
ATOM 8754 C C . GLY A 1 1115 ? 49.594 26.178 -32.308 1.00 95.44 1115 GLY A C 1
ATOM 8755 O O . GLY A 1 1115 ? 50.786 26.224 -32.006 1.00 95.44 1115 GLY A O 1
ATOM 8756 N N . SER A 1 1116 ? 48.717 25.480 -31.585 1.00 95.38 1116 SER A N 1
ATOM 8757 C CA . SER A 1 1116 ? 49.067 24.646 -30.428 1.00 95.38 1116 SER A CA 1
ATOM 8758 C C . SER A 1 1116 ? 48.081 23.484 -30.254 1.00 95.38 1116 SER A C 1
ATOM 8760 O O . SER A 1 1116 ? 47.012 23.454 -30.866 1.00 95.38 1116 SER A O 1
ATOM 8762 N N . LEU A 1 1117 ? 48.435 22.501 -29.420 1.00 89.69 1117 LEU A N 1
ATOM 8763 C CA . LEU A 1 1117 ? 47.505 21.428 -29.055 1.00 89.69 1117 LEU A CA 1
ATOM 8764 C C . LEU A 1 1117 ? 46.330 21.963 -28.236 1.00 89.69 1117 LEU A C 1
ATOM 8766 O O . LEU A 1 1117 ? 45.200 21.519 -28.427 1.00 89.69 1117 LEU A O 1
ATOM 8770 N N . GLU A 1 1118 ? 46.621 22.913 -27.348 1.00 92.75 1118 GLU A N 1
ATOM 8771 C CA . GLU A 1 1118 ? 45.657 23.680 -26.564 1.00 92.75 1118 GLU A CA 1
ATOM 8772 C C . GLU A 1 1118 ? 44.683 24.401 -27.493 1.00 92.75 1118 GLU A C 1
ATOM 8774 O O . GLU A 1 1118 ? 43.491 24.159 -27.381 1.00 92.75 1118 GLU A O 1
ATOM 8779 N N . GLY A 1 1119 ? 45.170 25.121 -28.509 1.00 87.44 1119 GLY A N 1
ATOM 8780 C CA . GLY A 1 1119 ? 44.321 25.831 -29.468 1.00 87.44 1119 GLY A CA 1
ATOM 8781 C C . GLY A 1 1119 ? 43.386 24.919 -30.269 1.00 87.44 1119 GLY A C 1
ATOM 8782 O O . GLY A 1 1119 ? 42.260 25.299 -30.567 1.00 87.44 1119 GLY A O 1
ATOM 8783 N N . TYR A 1 1120 ? 43.801 23.689 -30.579 1.00 87.50 1120 TYR A N 1
ATOM 8784 C CA . TYR A 1 1120 ? 42.918 22.709 -31.220 1.00 87.50 1120 TYR A CA 1
ATOM 8785 C C . TYR A 1 1120 ? 41.890 22.100 -30.262 1.00 87.50 1120 TYR A C 1
ATOM 8787 O O . TYR A 1 1120 ? 40.739 21.910 -30.644 1.00 87.50 1120 TYR A O 1
ATOM 8795 N N . ALA A 1 1121 ? 42.290 21.773 -29.031 1.00 84.19 1121 ALA A N 1
ATOM 8796 C CA . ALA A 1 1121 ? 41.358 21.256 -28.033 1.00 84.19 1121 ALA A CA 1
ATOM 8797 C C . ALA A 1 1121 ? 40.329 22.319 -27.625 1.00 84.19 1121 ALA A C 1
ATOM 8799 O O . ALA A 1 1121 ? 39.161 21.980 -27.469 1.00 84.19 1121 ALA A O 1
ATOM 8800 N N . ASP A 1 1122 ? 40.759 23.579 -27.530 1.00 85.38 1122 ASP A N 1
ATOM 8801 C CA . ASP A 1 1122 ? 39.906 24.752 -27.332 1.00 85.38 1122 ASP A CA 1
ATOM 8802 C C . ASP A 1 1122 ? 38.922 24.876 -28.497 1.00 85.38 1122 ASP A C 1
ATOM 8804 O O . ASP A 1 1122 ? 37.717 24.882 -28.278 1.00 85.38 1122 ASP A O 1
ATOM 8808 N N . HIS A 1 1123 ? 39.406 24.837 -29.743 1.00 83.31 1123 HIS A N 1
ATOM 8809 C CA . HIS A 1 1123 ? 38.551 24.920 -30.929 1.00 83.31 1123 HIS A CA 1
ATOM 8810 C C . HIS A 1 1123 ? 37.506 23.790 -31.026 1.00 83.31 1123 HIS A C 1
ATOM 8812 O O . HIS A 1 1123 ? 36.401 24.007 -31.520 1.00 83.31 1123 HIS A O 1
ATOM 8818 N N . LEU A 1 1124 ? 37.826 22.581 -30.547 1.00 79.00 1124 LEU A N 1
ATOM 8819 C CA . LEU A 1 1124 ? 36.885 21.455 -30.532 1.00 79.00 1124 LEU A CA 1
ATOM 8820 C C . LEU A 1 1124 ? 35.727 21.644 -29.550 1.00 79.00 1124 LEU A C 1
ATOM 8822 O O . LEU A 1 1124 ? 34.657 21.090 -29.793 1.00 79.00 1124 LEU A O 1
ATOM 8826 N N . VAL A 1 1125 ? 35.936 22.382 -28.457 1.00 86.06 1125 VAL A N 1
ATOM 8827 C CA . VAL A 1 1125 ? 34.885 22.638 -27.461 1.00 86.06 1125 VAL A CA 1
ATOM 8828 C C . VAL A 1 1125 ? 34.253 24.018 -27.608 1.00 86.06 1125 VAL A C 1
ATOM 8830 O O . VAL A 1 1125 ? 33.146 24.206 -27.130 1.00 86.06 1125 VAL A O 1
ATOM 8833 N N . GLU A 1 1126 ? 34.877 24.948 -28.335 1.00 86.31 1126 GLU A N 1
ATOM 8834 C CA . GLU A 1 1126 ? 34.435 26.340 -28.512 1.00 86.31 1126 GLU A CA 1
ATOM 8835 C C . GLU A 1 1126 ? 32.976 26.465 -28.998 1.00 86.31 1126 GLU A C 1
ATOM 8837 O O . GLU A 1 1126 ? 32.224 27.305 -28.503 1.00 86.31 1126 GLU A O 1
ATOM 8842 N N . LEU A 1 1127 ? 32.530 25.603 -29.924 1.00 73.94 1127 LEU A N 1
ATOM 8843 C CA . LEU A 1 1127 ? 31.139 25.601 -30.409 1.00 73.94 1127 LEU A CA 1
ATOM 8844 C C . LEU A 1 1127 ? 30.140 25.093 -29.358 1.00 73.94 1127 LEU A C 1
ATOM 8846 O O . LEU A 1 1127 ? 29.031 25.624 -29.250 1.00 73.94 1127 LEU A O 1
ATOM 8850 N N . ASP A 1 1128 ? 30.535 24.094 -28.571 1.00 81.25 1128 ASP A N 1
ATOM 8851 C CA . ASP A 1 1128 ? 29.701 23.531 -27.510 1.00 81.25 1128 ASP A CA 1
ATOM 8852 C C . ASP A 1 1128 ? 29.691 24.446 -26.271 1.00 81.25 1128 ASP A C 1
ATOM 8854 O O . ASP A 1 1128 ? 28.642 24.630 -25.654 1.00 81.25 1128 ASP A O 1
ATOM 8858 N N . GLU A 1 1129 ? 30.810 25.106 -25.956 1.00 86.00 1129 GLU A N 1
ATOM 8859 C CA . GLU A 1 1129 ? 30.919 26.140 -24.921 1.00 86.00 1129 GLU A CA 1
ATOM 8860 C C . GLU A 1 1129 ? 30.090 27.377 -25.277 1.00 86.00 1129 GLU A C 1
A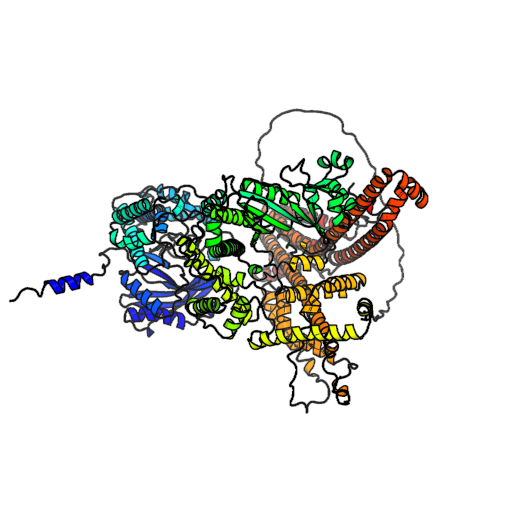TOM 8862 O O . GLU A 1 1129 ? 29.360 27.884 -24.427 1.00 86.00 1129 GLU A O 1
ATOM 8867 N N . ALA A 1 1130 ? 30.115 27.830 -26.536 1.00 82.19 1130 ALA A N 1
ATOM 8868 C CA . ALA A 1 1130 ? 29.249 28.914 -26.997 1.00 82.19 1130 ALA A CA 1
ATOM 8869 C C . ALA A 1 1130 ? 27.759 28.532 -26.912 1.00 82.19 1130 ALA A C 1
ATOM 8871 O O . ALA A 1 1130 ? 26.929 29.352 -26.515 1.00 82.19 1130 ALA A O 1
ATOM 8872 N N . SER A 1 1131 ? 27.407 27.279 -27.230 1.00 81.00 1131 SER A N 1
ATOM 8873 C CA . SER A 1 1131 ? 26.046 26.753 -27.057 1.00 81.00 1131 SER A CA 1
ATOM 8874 C C . SER A 1 1131 ? 25.629 26.711 -25.581 1.00 81.00 1131 SER A C 1
ATOM 8876 O O . SER A 1 1131 ? 24.519 27.138 -25.247 1.00 81.00 1131 SER A O 1
ATOM 8878 N N . LEU A 1 1132 ? 26.518 26.271 -24.681 1.00 85.12 1132 LEU A N 1
ATOM 8879 C CA . LEU A 1 1132 ? 26.283 26.295 -23.234 1.00 85.12 1132 LEU A CA 1
ATOM 8880 C C . LEU A 1 1132 ? 26.147 27.715 -22.693 1.00 85.12 1132 LEU A C 1
ATOM 8882 O O . LEU A 1 1132 ? 25.254 27.951 -21.886 1.00 85.12 1132 LEU A O 1
ATOM 8886 N N . GLN A 1 1133 ? 26.961 28.663 -23.162 1.00 86.19 1133 GLN A N 1
ATOM 8887 C CA . GLN A 1 1133 ? 26.865 30.065 -22.754 1.00 86.19 1133 GLN A CA 1
ATOM 8888 C C . GLN A 1 1133 ? 25.523 30.669 -23.159 1.00 86.19 1133 GLN A C 1
ATOM 8890 O O . GLN A 1 1133 ? 24.853 31.272 -22.330 1.00 86.19 1133 GLN A O 1
ATOM 8895 N N . VAL A 1 1134 ? 25.056 30.424 -24.387 1.00 84.06 1134 VAL A N 1
ATOM 8896 C CA . VAL A 1 1134 ? 23.732 30.892 -24.830 1.00 84.06 1134 VAL A CA 1
ATOM 8897 C C . VAL A 1 1134 ? 22.601 30.271 -23.999 1.00 84.06 1134 VAL A C 1
ATOM 8899 O O . VAL A 1 1134 ? 21.596 30.934 -23.729 1.00 84.06 1134 VAL A O 1
ATOM 8902 N N . GLN A 1 1135 ? 22.738 29.008 -23.583 1.00 81.88 1135 GLN A N 1
ATOM 8903 C CA . GLN A 1 1135 ? 21.765 28.353 -22.705 1.00 81.88 1135 GLN A CA 1
ATOM 8904 C C . GLN A 1 1135 ? 21.815 28.903 -21.272 1.00 81.88 1135 GLN A C 1
ATOM 8906 O O . GLN A 1 1135 ? 20.752 29.150 -20.696 1.00 81.88 1135 GLN A O 1
ATOM 8911 N N . LEU A 1 1136 ? 23.013 29.146 -20.726 1.00 88.19 1136 LEU A N 1
ATOM 8912 C CA . LEU A 1 1136 ? 23.221 29.753 -19.410 1.00 88.19 1136 LEU A CA 1
ATOM 8913 C C . LEU A 1 1136 ? 22.635 31.166 -19.367 1.00 88.19 1136 LEU A C 1
ATOM 8915 O O . LEU A 1 1136 ? 21.793 31.441 -18.515 1.00 88.19 1136 LEU A O 1
ATOM 8919 N N . ASP A 1 1137 ? 22.992 32.016 -20.332 1.00 85.94 1137 ASP A N 1
ATOM 8920 C CA . ASP A 1 1137 ? 22.505 33.394 -20.439 1.00 85.94 1137 ASP A CA 1
ATOM 8921 C C . ASP A 1 1137 ? 20.977 33.432 -20.564 1.00 85.94 1137 ASP A C 1
ATOM 8923 O O . ASP A 1 1137 ? 20.313 34.255 -19.936 1.00 85.94 1137 ASP A O 1
ATOM 8927 N N . ARG A 1 1138 ? 20.380 32.505 -21.331 1.00 84.06 1138 ARG A N 1
ATOM 8928 C CA . ARG A 1 1138 ? 18.917 32.406 -21.459 1.00 84.06 1138 ARG A CA 1
ATOM 8929 C C . ARG A 1 1138 ? 18.255 32.001 -20.141 1.00 84.06 1138 ARG A C 1
ATOM 8931 O O . ARG A 1 1138 ? 17.197 32.541 -19.817 1.00 84.06 1138 ARG A O 1
ATOM 8938 N N . ILE A 1 1139 ? 18.834 31.053 -19.399 1.00 84.69 1139 ILE A N 1
ATOM 8939 C CA . ILE A 1 1139 ? 18.287 30.619 -18.106 1.00 84.69 1139 ILE A CA 1
ATOM 8940 C C . ILE A 1 1139 ? 18.424 31.738 -17.071 1.00 84.69 1139 ILE A C 1
ATOM 8942 O O . ILE A 1 1139 ? 17.436 32.030 -16.399 1.00 84.69 1139 ILE A O 1
ATOM 8946 N N . LEU A 1 1140 ? 19.588 32.391 -16.982 1.00 87.44 1140 LEU A N 1
ATOM 8947 C CA . LEU A 1 1140 ? 19.827 33.507 -16.062 1.00 87.44 1140 LEU A CA 1
ATOM 8948 C C . LEU A 1 1140 ? 18.926 34.707 -16.376 1.00 87.44 1140 LEU A C 1
ATOM 8950 O O . LEU A 1 1140 ? 18.236 35.185 -15.484 1.00 87.44 1140 LEU A O 1
ATOM 8954 N N . ALA A 1 1141 ? 18.809 35.121 -17.641 1.00 83.75 1141 ALA A N 1
ATOM 8955 C CA . ALA A 1 1141 ? 17.944 36.241 -18.018 1.00 83.75 1141 ALA A CA 1
ATOM 8956 C C . ALA A 1 1141 ? 16.442 35.954 -17.804 1.00 83.75 1141 ALA A C 1
ATOM 8958 O O . ALA A 1 1141 ? 15.663 36.874 -17.542 1.00 83.75 1141 ALA A O 1
ATOM 8959 N N . SER A 1 1142 ? 16.007 34.692 -17.935 1.00 81.94 1142 SER A N 1
ATOM 8960 C CA . SER A 1 1142 ? 14.637 34.281 -17.579 1.00 81.94 1142 SER A CA 1
ATOM 8961 C C . SER A 1 1142 ? 14.439 34.310 -16.065 1.00 81.94 1142 SER A C 1
ATOM 8963 O O . SER A 1 1142 ? 13.429 34.825 -15.595 1.00 81.94 1142 SER A O 1
ATOM 8965 N N . TYR A 1 1143 ? 15.419 33.800 -15.314 1.00 88.69 1143 TYR A N 1
ATOM 8966 C CA . TYR A 1 1143 ? 15.398 33.769 -13.857 1.00 88.69 1143 TYR A CA 1
ATOM 8967 C C . TYR A 1 1143 ? 15.377 35.169 -13.249 1.00 88.69 1143 TYR A C 1
ATOM 8969 O O . TYR A 1 1143 ? 14.529 35.435 -12.411 1.00 88.69 1143 TYR A O 1
ATOM 8977 N N . GLU A 1 1144 ? 16.250 36.079 -13.682 1.00 87.00 1144 GLU A N 1
ATOM 8978 C CA . GLU A 1 1144 ? 16.302 37.451 -13.166 1.00 87.00 1144 GLU A CA 1
ATOM 8979 C C . GLU A 1 1144 ? 14.983 38.193 -13.387 1.00 87.00 1144 GLU A C 1
ATOM 8981 O O . GLU A 1 1144 ? 14.504 38.885 -12.489 1.00 87.00 1144 GLU A O 1
ATOM 8986 N N . ARG A 1 1145 ? 14.352 37.998 -14.552 1.00 88.06 1145 ARG A N 1
ATOM 8987 C CA . ARG A 1 1145 ? 13.044 38.583 -14.856 1.00 88.06 1145 ARG A CA 1
ATOM 8988 C C . ARG A 1 1145 ? 11.942 38.007 -13.970 1.00 88.06 1145 ARG A C 1
ATOM 8990 O O . ARG A 1 1145 ? 11.214 38.770 -13.346 1.00 88.06 1145 ARG A O 1
ATOM 8997 N N . GLU A 1 1146 ? 11.835 36.680 -13.892 1.00 85.81 1146 GLU A N 1
ATOM 8998 C CA . GLU A 1 1146 ? 10.819 36.001 -13.074 1.00 85.81 1146 GLU A CA 1
ATOM 8999 C C . GLU A 1 1146 ? 11.010 36.297 -11.579 1.00 85.81 1146 GLU A C 1
ATOM 9001 O O . GLU A 1 1146 ? 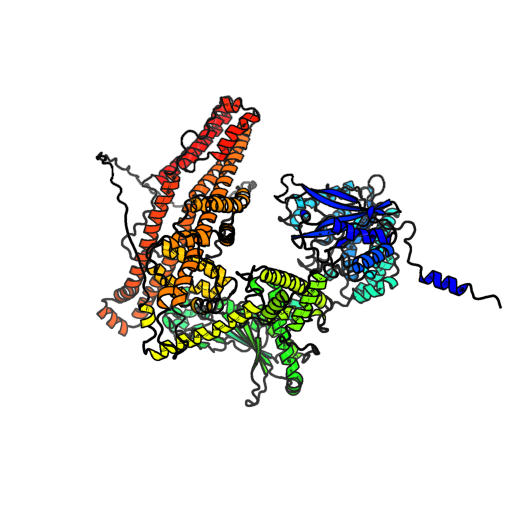10.044 36.584 -10.874 1.00 85.81 1146 GLU A O 1
ATOM 9006 N N . ARG A 1 1147 ? 12.259 36.308 -11.099 1.00 90.44 1147 ARG A N 1
ATOM 9007 C CA . ARG A 1 1147 ? 12.620 36.699 -9.733 1.00 90.44 1147 ARG A CA 1
ATOM 9008 C C . ARG A 1 1147 ? 12.248 38.149 -9.452 1.00 90.44 1147 ARG A C 1
ATOM 9010 O O . ARG A 1 1147 ? 11.670 38.405 -8.403 1.00 90.44 1147 ARG A O 1
ATOM 9017 N N . GLY A 1 1148 ? 12.543 39.074 -10.367 1.00 87.88 1148 GLY A N 1
ATOM 9018 C CA . GLY A 1 1148 ? 12.159 40.481 -10.244 1.00 87.88 1148 GLY A CA 1
ATOM 9019 C C . GLY A 1 1148 ? 10.646 40.656 -10.117 1.00 87.88 1148 GLY A C 1
ATOM 9020 O O . GLY A 1 1148 ? 10.188 41.277 -9.166 1.00 87.88 1148 GLY A O 1
ATOM 9021 N N . GLU A 1 1149 ? 9.865 40.025 -10.998 1.00 88.69 1149 GLU A N 1
ATOM 9022 C CA . GLU A 1 1149 ? 8.394 40.078 -10.961 1.00 88.69 1149 GLU A CA 1
ATOM 9023 C C . GLU A 1 1149 ? 7.802 39.460 -9.680 1.00 88.69 1149 GLU A C 1
ATOM 9025 O O . GLU A 1 1149 ? 6.790 39.936 -9.158 1.00 88.69 1149 GLU A O 1
ATOM 9030 N N . LEU A 1 1150 ? 8.400 38.377 -9.171 1.00 88.69 1150 LEU A N 1
ATOM 9031 C CA . LEU A 1 1150 ? 7.961 37.729 -7.933 1.00 88.69 1150 LEU A CA 1
ATOM 9032 C C . LEU A 1 1150 ? 8.330 38.551 -6.697 1.00 88.69 1150 LEU A C 1
ATOM 9034 O O . LEU A 1 1150 ? 7.489 38.695 -5.811 1.00 88.69 1150 LEU A O 1
ATOM 9038 N N . LEU A 1 1151 ? 9.539 39.113 -6.645 1.00 89.50 1151 LEU A N 1
ATOM 9039 C CA . LEU A 1 1151 ? 9.953 40.012 -5.569 1.00 89.50 1151 LEU A CA 1
ATOM 9040 C C . LEU A 1 1151 ? 9.104 41.282 -5.566 1.00 89.50 1151 LEU A C 1
ATOM 9042 O O . LEU A 1 1151 ? 8.545 41.601 -4.524 1.00 89.50 1151 LEU A O 1
ATOM 9046 N N . GLU A 1 1152 ? 8.899 41.924 -6.719 1.00 90.56 1152 GLU A N 1
ATOM 9047 C CA . GLU A 1 1152 ? 8.001 43.078 -6.856 1.00 90.56 1152 GLU A CA 1
ATOM 9048 C C . GLU A 1 1152 ? 6.593 42.715 -6.363 1.00 90.56 1152 GLU A C 1
ATOM 9050 O O . GLU A 1 1152 ? 5.995 43.440 -5.580 1.00 90.56 1152 GLU A O 1
ATOM 9055 N N . ARG A 1 1153 ? 6.055 41.540 -6.705 1.00 90.25 1153 ARG A N 1
ATOM 9056 C CA . ARG A 1 1153 ? 4.735 41.117 -6.207 1.00 90.25 1153 ARG A CA 1
ATOM 9057 C C . ARG A 1 1153 ? 4.688 40.912 -4.688 1.00 90.25 1153 ARG A C 1
ATOM 9059 O O . ARG A 1 1153 ? 3.674 41.238 -4.073 1.00 90.25 1153 ARG A O 1
ATOM 9066 N N . VAL A 1 1154 ? 5.735 40.339 -4.095 1.00 92.19 1154 VAL A N 1
ATOM 9067 C CA . VAL A 1 1154 ? 5.802 40.032 -2.655 1.00 92.19 1154 VAL A CA 1
ATOM 9068 C C . VAL A 1 1154 ? 6.063 41.294 -1.824 1.00 92.19 1154 VAL A C 1
ATOM 9070 O O . VAL A 1 1154 ? 5.482 41.443 -0.746 1.00 92.19 1154 VAL A O 1
ATOM 9073 N N . TYR A 1 1155 ? 6.896 42.206 -2.325 1.00 92.69 1155 TYR A N 1
ATOM 9074 C CA . TYR A 1 1155 ? 7.386 43.381 -1.601 1.00 92.69 1155 TYR A CA 1
ATOM 9075 C C . TYR A 1 1155 ? 6.689 44.691 -1.965 1.00 92.69 1155 TYR A C 1
ATOM 9077 O O . TYR A 1 1155 ? 6.428 45.495 -1.069 1.00 92.69 1155 TYR A O 1
ATOM 9085 N N . ASP A 1 1156 ? 6.295 44.862 -3.225 1.00 89.50 1156 ASP A N 1
ATOM 9086 C CA . ASP A 1 1156 ? 5.668 46.083 -3.758 1.00 89.50 1156 ASP A CA 1
ATOM 9087 C C . ASP A 1 1156 ? 4.220 45.871 -4.222 1.00 89.50 1156 ASP A C 1
ATOM 9089 O O . ASP A 1 1156 ? 3.472 46.832 -4.424 1.00 89.50 1156 ASP A O 1
ATOM 9093 N N . GLY A 1 1157 ? 3.802 44.610 -4.360 1.00 87.06 1157 GLY A N 1
ATOM 9094 C CA . GLY A 1 1157 ? 2.459 44.215 -4.763 1.00 87.06 1157 GLY A CA 1
ATOM 9095 C C . GLY A 1 1157 ? 1.391 44.562 -3.726 1.00 87.06 1157 GLY A C 1
ATOM 9096 O O . GLY A 1 1157 ? 1.634 45.299 -2.774 1.00 87.06 1157 GLY A O 1
ATOM 9097 N N . GLU A 1 1158 ? 0.180 44.031 -3.925 1.00 83.94 1158 GLU A N 1
ATOM 9098 C CA . GLU A 1 1158 ? -1.086 44.444 -3.291 1.00 83.94 1158 GLU A CA 1
ATOM 9099 C C . GLU A 1 1158 ? -1.013 44.744 -1.780 1.00 83.94 1158 GLU A C 1
ATOM 9101 O O . GLU A 1 1158 ? -1.401 43.937 -0.933 1.00 83.94 1158 GLU A O 1
ATOM 9106 N N . ARG A 1 1159 ? -0.594 45.964 -1.423 1.00 92.31 1159 ARG A N 1
ATOM 9107 C CA . ARG A 1 1159 ? -0.699 46.455 -0.052 1.00 92.31 1159 ARG A CA 1
ATOM 9108 C C . ARG A 1 1159 ? -2.171 46.610 0.294 1.00 92.31 1159 ARG A C 1
ATOM 9110 O O . ARG A 1 1159 ? -2.945 47.264 -0.409 1.00 92.31 1159 ARG A O 1
ATOM 9117 N N . ARG A 1 1160 ? -2.563 46.023 1.417 1.00 92.81 1160 ARG A N 1
ATOM 9118 C CA . ARG A 1 1160 ? -3.884 46.183 2.001 1.00 92.81 1160 ARG A CA 1
ATOM 9119 C C . ARG A 1 1160 ? -4.110 47.668 2.323 1.00 92.81 1160 ARG A C 1
ATOM 9121 O O . ARG A 1 1160 ? -3.295 48.269 3.028 1.00 92.81 1160 ARG A O 1
ATOM 9128 N N . PRO A 1 1161 ? -5.225 48.270 1.879 1.00 88.00 1161 PRO A N 1
ATOM 9129 C CA . PRO A 1 1161 ? -5.552 49.633 2.265 1.00 88.00 1161 PRO A CA 1
ATOM 9130 C C . PRO A 1 1161 ? -5.948 49.696 3.750 1.00 88.00 1161 PRO A C 1
ATOM 9132 O O . PRO A 1 1161 ? -6.732 48.877 4.244 1.00 88.00 1161 PRO A O 1
ATOM 9135 N N . GLY A 1 1162 ? -5.427 50.702 4.455 1.00 90.62 1162 GLY A N 1
ATOM 9136 C CA . GLY A 1 1162 ? -5.768 51.013 5.847 1.00 90.62 1162 GLY A CA 1
ATOM 9137 C C . GLY A 1 1162 ? -5.046 50.162 6.896 1.00 90.62 1162 GLY A C 1
ATOM 9138 O O . GLY A 1 1162 ? -4.031 49.528 6.619 1.00 90.62 1162 GLY A O 1
ATOM 9139 N N . ARG A 1 1163 ? -5.595 50.132 8.113 1.00 93.25 1163 ARG A N 1
ATOM 9140 C CA . ARG A 1 1163 ? -5.078 49.391 9.278 1.00 93.25 1163 ARG A CA 1
ATOM 9141 C C . ARG A 1 1163 ? -5.537 47.932 9.314 1.00 93.25 1163 ARG A C 1
ATOM 9143 O O . ARG A 1 1163 ? -6.629 47.628 8.818 1.00 93.25 1163 ARG A O 1
ATOM 9150 N N . TYR A 1 1164 ? -4.701 47.050 9.858 1.00 94.81 1164 TYR A N 1
ATOM 9151 C CA . TYR A 1 1164 ? -4.962 45.611 9.942 1.00 94.81 1164 TYR A CA 1
ATOM 9152 C C . TYR A 1 1164 ? -6.141 45.350 10.863 1.00 94.81 1164 TYR A C 1
ATOM 9154 O O . TYR A 1 1164 ? -7.128 44.710 10.481 1.00 94.81 1164 TYR A O 1
ATOM 9162 N N . LEU A 1 1165 ? -6.066 45.975 12.033 1.00 92.62 1165 LEU A N 1
ATOM 9163 C CA . LEU A 1 1165 ? -7.125 46.021 13.011 1.00 92.62 1165 LEU A CA 1
ATOM 9164 C C . LEU A 1 1165 ? -7.817 47.380 12.910 1.00 92.62 1165 LEU A C 1
ATOM 9166 O O . LEU A 1 1165 ? -7.193 48.435 12.948 1.00 92.62 1165 LEU A O 1
ATOM 9170 N N . THR A 1 1166 ? -9.140 47.371 12.758 1.00 91.12 1166 THR A N 1
ATOM 9171 C CA . THR A 1 1166 ? -9.937 48.613 12.865 1.00 91.12 1166 THR A CA 1
ATOM 9172 C C . THR A 1 1166 ? -10.487 48.803 14.270 1.00 91.12 1166 THR A C 1
ATOM 9174 O O . THR A 1 1166 ? -11.344 49.656 14.478 1.00 91.12 1166 THR A O 1
ATOM 9177 N N . VAL A 1 1167 ? -10.078 47.936 15.189 1.00 88.00 1167 VAL A N 1
ATOM 9178 C CA . VAL A 1 1167 ? -10.468 47.954 16.589 1.00 88.00 1167 VAL A CA 1
ATOM 9179 C C . VAL A 1 1167 ? -9.360 48.626 17.385 1.00 88.00 1167 VAL A C 1
ATOM 9181 O O . VAL A 1 1167 ? -8.180 48.434 17.094 1.00 88.00 1167 VAL A O 1
ATOM 9184 N N . ASP A 1 1168 ? -9.748 49.428 18.362 1.00 90.88 1168 ASP A N 1
ATOM 9185 C CA . ASP A 1 1168 ? -8.845 50.024 19.334 1.00 90.88 1168 ASP A CA 1
ATOM 9186 C C . ASP A 1 1168 ? -8.867 49.228 20.650 1.00 90.88 1168 ASP A C 1
ATOM 9188 O O . ASP A 1 1168 ? -9.547 48.203 20.796 1.00 90.88 1168 ASP A O 1
ATOM 9192 N N . VAL A 1 1169 ? -8.065 49.694 21.604 1.00 88.94 1169 VAL A N 1
ATOM 9193 C CA . VAL A 1 1169 ? -7.941 49.116 22.946 1.00 88.94 1169 VAL A CA 1
ATOM 9194 C C . VAL A 1 1169 ? -9.300 49.086 23.641 1.00 88.94 1169 VAL A C 1
ATOM 9196 O O . VAL A 1 1169 ? -9.677 48.055 24.200 1.00 88.94 1169 VAL A O 1
ATOM 9199 N N . ASP A 1 1170 ? -10.059 50.180 23.540 1.00 88.38 1170 ASP A N 1
ATOM 9200 C CA . ASP A 1 1170 ? -11.371 50.329 24.168 1.00 88.38 1170 ASP A CA 1
ATOM 9201 C C . ASP A 1 1170 ? -12.359 49.290 23.627 1.00 88.38 1170 ASP A C 1
ATOM 9203 O O . ASP A 1 1170 ? -13.059 48.632 24.401 1.00 88.38 1170 ASP A O 1
ATOM 9207 N N . PHE A 1 1171 ? -12.372 49.059 22.311 1.00 87.62 1171 PHE A N 1
ATOM 9208 C CA . PHE A 1 1171 ? -13.189 48.015 21.701 1.00 87.62 1171 PHE A CA 1
ATOM 9209 C C . PHE A 1 1171 ? -12.808 46.620 22.208 1.00 87.62 1171 PHE A C 1
ATOM 9211 O O . PHE A 1 1171 ? -13.692 45.822 22.529 1.00 87.62 1171 PHE A O 1
ATOM 9218 N N . LEU A 1 1172 ? -11.512 46.300 22.305 1.00 87.31 1172 LEU A N 1
ATOM 9219 C CA . LEU A 1 1172 ? -11.066 44.995 22.806 1.00 87.31 1172 LEU A CA 1
ATOM 9220 C C . LEU A 1 1172 ? -11.402 44.791 24.286 1.00 87.31 1172 LEU A C 1
ATOM 9222 O O . LEU A 1 1172 ? -11.878 43.710 24.652 1.00 87.31 1172 LEU A O 1
ATOM 9226 N N . GLN A 1 1173 ? -11.229 45.820 25.116 1.00 84.62 1173 GLN A N 1
ATOM 9227 C CA . GLN A 1 1173 ? -11.583 45.787 26.537 1.00 84.62 1173 GLN A CA 1
ATOM 9228 C C . GLN A 1 1173 ? -13.098 45.662 26.744 1.00 84.62 1173 GLN A C 1
ATOM 9230 O O . GLN A 1 1173 ? -13.538 44.856 27.565 1.00 84.62 1173 GLN A O 1
ATOM 9235 N N . ALA A 1 1174 ? -13.901 46.385 25.958 1.00 80.44 1174 ALA A N 1
ATOM 9236 C CA . ALA A 1 1174 ? -15.362 46.353 26.024 1.00 80.44 1174 ALA A CA 1
ATOM 9237 C C . ALA A 1 1174 ? -15.986 45.115 25.351 1.00 80.44 1174 ALA A C 1
ATOM 9239 O O . ALA A 1 1174 ? -17.174 44.833 25.541 1.00 80.44 1174 ALA A O 1
ATOM 9240 N N . SER A 1 1175 ? -15.219 44.367 24.548 1.00 76.56 1175 SER A N 1
ATOM 9241 C CA . SER A 1 1175 ? -15.747 43.232 23.792 1.00 76.56 1175 SER A CA 1
ATOM 9242 C C . SER A 1 1175 ? -16.210 42.088 24.709 1.00 76.56 1175 SER A C 1
ATOM 9244 O O . SER A 1 1175 ? -15.424 41.314 25.263 1.00 76.56 1175 SER A O 1
ATOM 9246 N N . THR A 1 1176 ? -17.535 41.946 24.827 1.00 66.19 1176 THR A N 1
ATOM 9247 C CA . THR A 1 1176 ? -18.204 40.724 25.304 1.00 66.19 1176 THR A CA 1
ATOM 9248 C C . THR A 1 1176 ? -17.994 39.579 24.298 1.00 66.19 1176 THR A C 1
ATOM 9250 O O . THR A 1 1176 ? -17.470 39.800 23.201 1.00 66.19 1176 THR A O 1
ATOM 9253 N N . ARG A 1 1177 ? -18.431 38.343 24.610 1.00 62.56 1177 ARG A N 1
ATOM 9254 C CA . ARG A 1 1177 ? -18.329 37.187 23.683 1.00 62.56 1177 ARG A CA 1
ATOM 9255 C C . ARG A 1 1177 ? -18.774 37.519 22.245 1.00 62.56 1177 ARG A C 1
ATOM 9257 O O . ARG A 1 1177 ? -18.167 37.019 21.306 1.00 62.56 1177 ARG A O 1
ATOM 9264 N N . SER A 1 1178 ? -19.753 38.406 22.056 1.00 56.84 1178 SER A N 1
ATOM 9265 C CA . SER A 1 1178 ? -20.261 38.837 20.744 1.00 56.84 1178 SER A CA 1
ATOM 9266 C C . SER A 1 1178 ? -19.321 39.797 19.994 1.00 56.84 1178 SER A C 1
ATOM 9268 O O . SER A 1 1178 ? -19.171 39.681 18.780 1.00 56.84 1178 SER A O 1
ATOM 9270 N N . GLY A 1 1179 ? -18.659 40.721 20.703 1.00 59.94 1179 GLY A N 1
ATOM 9271 C CA . GLY A 1 1179 ? -17.679 41.655 20.124 1.00 59.94 1179 GLY A CA 1
ATOM 9272 C C . GLY A 1 1179 ? -16.379 40.968 19.696 1.00 59.94 1179 GLY A C 1
ATOM 9273 O O . GLY A 1 1179 ? -15.678 41.470 18.817 1.00 59.94 1179 GLY A O 1
ATOM 9274 N N . SER A 1 1180 ? -16.107 39.777 20.249 1.00 76.12 1180 SER A N 1
ATOM 9275 C CA . SER A 1 1180 ? -14.950 38.963 19.865 1.00 76.12 1180 SER A CA 1
ATOM 9276 C C . SER A 1 1180 ? -14.952 38.575 18.386 1.00 76.12 1180 SER A C 1
ATOM 9278 O O . SER A 1 1180 ? -13.904 38.516 17.758 1.00 76.12 1180 SER A O 1
ATOM 9280 N N . ILE A 1 1181 ? -16.132 38.416 17.782 1.00 82.50 1181 ILE A N 1
ATOM 9281 C CA . ILE A 1 1181 ? -16.271 37.962 16.394 1.00 82.50 1181 ILE A CA 1
ATOM 9282 C C . ILE A 1 1181 ? -15.629 38.950 15.409 1.00 82.50 1181 ILE A C 1
ATOM 9284 O O . ILE A 1 1181 ? -15.071 38.524 14.400 1.00 82.50 1181 ILE A O 1
ATOM 9288 N N . VAL A 1 1182 ? -15.685 40.260 15.687 1.00 83.75 1182 VAL A N 1
ATOM 9289 C CA . VAL A 1 1182 ? -15.204 41.291 14.754 1.00 83.75 1182 VAL A CA 1
ATOM 9290 C C . VAL A 1 1182 ? -13.685 41.249 14.624 1.00 83.75 1182 VAL A C 1
ATOM 9292 O O . VAL A 1 1182 ? -13.186 41.107 13.512 1.00 83.75 1182 VAL A O 1
ATOM 9295 N N . TRP A 1 1183 ? -12.945 41.325 15.731 1.00 86.06 1183 TRP A N 1
ATOM 9296 C CA . TRP A 1 1183 ? -11.481 41.326 15.677 1.00 86.06 1183 TRP A CA 1
ATOM 9297 C C . TRP A 1 1183 ? -10.911 39.942 15.349 1.00 86.06 1183 TRP A C 1
ATOM 9299 O O . TRP A 1 1183 ? -9.951 39.860 14.592 1.00 86.06 1183 TRP A O 1
ATOM 9309 N N . ARG A 1 1184 ? -11.556 38.851 15.792 1.00 89.75 1184 ARG A N 1
ATOM 9310 C CA . ARG A 1 1184 ? -11.197 37.473 15.401 1.00 89.75 1184 ARG A CA 1
ATOM 9311 C C . ARG A 1 1184 ? -11.274 37.267 13.896 1.00 89.75 1184 ARG A C 1
ATOM 9313 O O . ARG A 1 1184 ? -10.368 36.729 13.263 1.00 89.75 1184 ARG A O 1
ATOM 9320 N N . ARG A 1 1185 ? -12.342 37.788 13.288 1.00 88.50 1185 ARG A N 1
ATOM 9321 C CA . ARG A 1 1185 ? -12.483 37.802 11.835 1.00 88.50 1185 ARG A CA 1
ATOM 9322 C C . ARG A 1 1185 ? -11.415 38.668 11.165 1.00 88.50 1185 ARG A C 1
ATOM 9324 O O . ARG A 1 1185 ? -10.946 38.294 10.098 1.00 88.50 1185 ARG A O 1
ATOM 9331 N N . GLN A 1 1186 ? -11.023 39.795 11.763 1.00 90.44 1186 GLN A N 1
ATOM 9332 C CA . GLN A 1 1186 ? -9.947 40.637 11.224 1.00 90.44 1186 GLN A CA 1
ATOM 9333 C C . GLN A 1 1186 ? -8.591 39.927 11.255 1.00 90.44 1186 GLN A C 1
ATOM 9335 O O . GLN A 1 1186 ? -7.932 39.896 10.220 1.00 90.44 1186 GLN A O 1
ATOM 9340 N N . LEU A 1 1187 ? -8.237 39.286 12.375 1.00 90.81 1187 LEU A N 1
ATOM 9341 C CA . LEU A 1 1187 ? -6.998 38.512 12.505 1.00 90.81 1187 LEU A CA 1
ATOM 9342 C C . LEU A 1 1187 ? -6.896 37.371 11.488 1.00 90.81 1187 LEU A C 1
ATOM 9344 O O . LEU A 1 1187 ? -5.819 37.047 11.005 1.00 90.81 1187 LEU A O 1
ATOM 9348 N N . ARG A 1 1188 ? -8.026 36.746 11.155 1.00 90.88 1188 ARG A N 1
ATOM 9349 C CA . ARG A 1 1188 ? -8.049 35.664 10.173 1.00 90.88 1188 ARG A CA 1
ATOM 9350 C C . ARG A 1 1188 ? -8.074 36.179 8.738 1.00 90.88 1188 ARG A C 1
ATOM 9352 O O . ARG A 1 1188 ? -7.302 35.736 7.902 1.00 90.88 1188 ARG A O 1
ATOM 9359 N N . ASP A 1 1189 ? -8.987 37.087 8.416 1.00 90.06 1189 ASP A N 1
ATOM 9360 C CA . ASP A 1 1189 ? -9.334 37.349 7.017 1.00 90.06 1189 ASP A CA 1
ATOM 9361 C C . ASP A 1 1189 ? -8.465 38.466 6.394 1.00 90.06 1189 ASP A C 1
ATOM 9363 O O . ASP A 1 1189 ? -8.416 38.588 5.164 1.00 90.06 1189 ASP A O 1
ATOM 9367 N N . ARG A 1 1190 ? -7.790 39.293 7.214 1.00 94.19 1190 ARG A N 1
ATOM 9368 C CA . ARG A 1 1190 ? -7.106 40.526 6.778 1.00 94.19 1190 ARG A CA 1
ATOM 9369 C C . ARG A 1 1190 ? -5.565 40.547 6.751 1.00 94.19 1190 ARG A C 1
ATOM 9371 O O . ARG A 1 1190 ? -5.078 41.637 6.450 1.00 94.19 1190 ARG A O 1
ATOM 9378 N N . PRO A 1 1191 ? -4.785 39.471 7.007 1.00 96.31 1191 PRO A N 1
ATOM 9379 C CA . PRO A 1 1191 ? -3.337 39.544 6.808 1.00 96.31 1191 PRO A CA 1
ATOM 9380 C C . PRO A 1 1191 ? -2.994 40.020 5.391 1.00 96.31 1191 PRO A C 1
ATOM 9382 O O . PRO A 1 1191 ? -3.566 39.527 4.406 1.00 96.31 1191 PRO A O 1
ATOM 9385 N N . SER A 1 1192 ? -2.098 41.002 5.278 1.00 95.19 1192 SER A N 1
ATOM 9386 C CA . SER A 1 1192 ? -1.671 41.549 3.991 1.00 95.19 1192 SER A CA 1
ATOM 9387 C C . SER A 1 1192 ? -0.952 40.483 3.152 1.00 95.19 1192 SER A C 1
ATOM 9389 O O . SER A 1 1192 ? -0.214 39.666 3.704 1.00 95.19 1192 SER A O 1
ATOM 9391 N N . PRO A 1 1193 ? -1.160 40.421 1.822 1.00 94.62 1193 PRO A N 1
ATOM 9392 C CA . PRO A 1 1193 ? -0.318 39.604 0.947 1.00 94.62 1193 PRO A CA 1
ATOM 9393 C C . PRO A 1 1193 ? 1.045 40.252 0.664 1.00 94.62 1193 PRO A C 1
ATOM 9395 O O . PRO A 1 1193 ? 1.904 39.601 0.082 1.00 94.62 1193 PRO A O 1
ATOM 9398 N N . ASN A 1 1194 ? 1.239 41.515 1.050 1.00 95.81 1194 ASN A N 1
ATOM 9399 C CA . ASN A 1 1194 ? 2.520 42.198 0.962 1.00 95.81 1194 ASN A CA 1
ATOM 9400 C C . ASN A 1 1194 ? 3.375 41.846 2.185 1.00 95.81 1194 ASN A C 1
ATOM 9402 O O . ASN A 1 1194 ? 2.937 42.026 3.323 1.00 95.81 1194 ASN A O 1
ATOM 9406 N N . ARG A 1 1195 ? 4.595 41.359 1.961 1.00 95.38 1195 ARG A N 1
ATOM 9407 C CA . ARG A 1 1195 ? 5.446 40.807 3.018 1.00 95.38 1195 ARG A CA 1
ATOM 9408 C C . ARG A 1 1195 ? 5.914 41.856 4.027 1.00 95.38 1195 ARG A C 1
ATOM 9410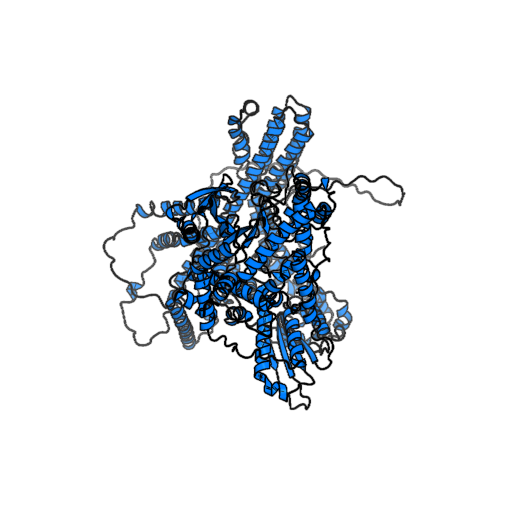 O O . ARG A 1 1195 ? 5.871 41.592 5.226 1.00 95.38 1195 ARG A O 1
ATOM 9417 N N . LEU A 1 1196 ? 6.282 43.059 3.580 1.00 96.25 1196 LEU A N 1
ATOM 9418 C CA . LEU A 1 1196 ? 6.661 44.152 4.489 1.00 96.25 1196 LEU A CA 1
ATOM 9419 C C . LEU A 1 1196 ? 5.471 44.639 5.307 1.00 96.25 1196 LEU A C 1
ATOM 9421 O O . LEU A 1 1196 ? 5.609 44.919 6.498 1.00 96.25 1196 LEU A O 1
ATOM 9425 N N . GLN A 1 1197 ? 4.292 44.697 4.691 1.00 95.75 1197 GLN A N 1
ATOM 9426 C CA . GLN A 1 1197 ? 3.073 45.041 5.405 1.00 95.75 1197 GLN A CA 1
ATOM 9427 C C . GLN A 1 1197 ? 2.592 43.911 6.326 1.00 95.75 1197 GLN A C 1
ATOM 9429 O O . GLN A 1 1197 ? 1.951 44.203 7.321 1.00 95.75 1197 GLN A O 1
ATOM 9434 N N . ALA A 1 1198 ? 2.931 42.643 6.078 1.00 97.19 1198 ALA A N 1
ATOM 9435 C CA . ALA A 1 1198 ? 2.655 41.563 7.027 1.00 97.19 1198 ALA A CA 1
ATOM 9436 C C . ALA A 1 1198 ? 3.433 41.750 8.346 1.00 97.19 1198 ALA A C 1
ATOM 9438 O O . ALA A 1 1198 ? 2.888 41.495 9.415 1.00 97.19 1198 ALA A O 1
ATOM 9439 N N . TYR A 1 1199 ? 4.669 42.269 8.296 1.00 97.69 1199 TYR A N 1
ATOM 9440 C CA . TYR A 1 1199 ? 5.375 42.718 9.505 1.00 97.69 1199 TYR A CA 1
ATOM 9441 C C . TYR A 1 1199 ? 4.680 43.917 10.166 1.00 97.69 1199 TYR A C 1
ATOM 9443 O O . TYR A 1 1199 ? 4.601 43.981 11.388 1.00 97.69 1199 TYR A O 1
ATOM 9451 N N . GLU A 1 1200 ? 4.161 44.869 9.383 1.00 97.19 1200 GLU A N 1
ATOM 9452 C CA . GLU A 1 1200 ? 3.383 46.001 9.916 1.00 97.19 1200 GLU A CA 1
ATOM 9453 C C . GLU A 1 1200 ? 2.084 45.529 10.594 1.00 97.19 1200 GLU A C 1
ATOM 9455 O O . GLU A 1 1200 ? 1.735 46.035 11.657 1.00 97.19 1200 GLU A O 1
ATOM 9460 N N . ASP A 1 1201 ? 1.406 44.533 10.019 1.00 97.38 1201 ASP A N 1
ATOM 9461 C CA . ASP A 1 1201 ? 0.200 43.909 10.563 1.00 97.38 1201 ASP A CA 1
ATOM 9462 C C . ASP A 1 1201 ? 0.505 43.202 11.898 1.00 97.38 1201 ASP A C 1
ATOM 9464 O O . ASP A 1 1201 ? -0.229 43.375 12.872 1.00 97.38 1201 ASP A O 1
ATOM 9468 N N . GLU A 1 1202 ? 1.610 42.453 11.983 1.00 97.94 1202 GLU A N 1
ATOM 9469 C CA . GLU A 1 1202 ? 2.080 41.834 13.229 1.00 97.94 1202 GLU A CA 1
ATOM 9470 C C . GLU A 1 1202 ? 2.403 42.885 14.301 1.00 97.94 1202 GLU A C 1
ATOM 9472 O O . GLU A 1 1202 ? 1.900 42.803 15.426 1.00 97.94 1202 GLU A O 1
ATOM 9477 N N . LEU A 1 1203 ? 3.181 43.910 13.937 1.00 97.94 1203 LEU A N 1
ATOM 9478 C CA . LEU A 1 1203 ? 3.542 45.019 14.822 1.00 97.94 1203 LEU A CA 1
ATOM 9479 C C . LEU A 1 1203 ? 2.316 45.790 15.314 1.00 97.94 1203 LEU A C 1
ATOM 9481 O O . LEU A 1 1203 ? 2.307 46.252 16.452 1.00 97.94 1203 LEU A O 1
ATOM 9485 N N . GLU A 1 1204 ? 1.270 45.911 14.497 1.00 96.38 1204 GLU A N 1
ATOM 9486 C CA . GLU A 1 1204 ? 0.019 46.548 14.896 1.00 96.38 1204 GLU A CA 1
ATOM 9487 C C . GLU A 1 1204 ? -0.703 45.755 15.999 1.00 96.38 1204 GLU A C 1
ATOM 9489 O O . GLU A 1 1204 ? -1.217 46.354 16.947 1.00 96.38 1204 GLU A O 1
ATOM 9494 N N . VAL A 1 1205 ? -0.709 44.417 15.926 1.00 96.94 1205 VAL A N 1
ATOM 9495 C CA . VAL A 1 1205 ? -1.277 43.571 16.993 1.00 96.94 1205 VAL A CA 1
ATOM 9496 C C . VAL A 1 1205 ? -0.417 43.619 18.253 1.00 96.94 1205 VAL A C 1
ATOM 9498 O O . VAL A 1 1205 ? -0.965 43.699 19.352 1.00 96.94 1205 VAL A O 1
ATOM 9501 N N . LEU A 1 1206 ? 0.912 43.606 18.110 1.00 97.12 1206 LEU A N 1
ATOM 9502 C CA . LEU A 1 1206 ? 1.839 43.726 19.239 1.00 97.12 1206 LEU A CA 1
ATOM 9503 C C . LEU A 1 1206 ? 1.701 45.082 19.947 1.00 97.12 1206 LEU A C 1
ATOM 9505 O O . LEU A 1 1206 ? 1.657 45.115 21.174 1.00 97.12 1206 LEU A O 1
ATOM 9509 N N . ALA A 1 1207 ? 1.548 46.180 19.200 1.00 95.94 1207 ALA A N 1
ATOM 9510 C CA . ALA A 1 1207 ? 1.306 47.510 19.759 1.00 95.94 1207 ALA A CA 1
ATOM 9511 C C . ALA A 1 1207 ? -0.038 47.577 20.502 1.00 95.94 1207 ALA A C 1
ATOM 9513 O O . ALA A 1 1207 ? -0.097 48.039 21.637 1.00 95.94 1207 ALA A O 1
ATOM 9514 N N . LEU A 1 1208 ? -1.106 47.029 19.913 1.00 95.44 1208 LEU A N 1
ATOM 9515 C CA . LEU A 1 1208 ? -2.415 46.953 20.565 1.00 95.44 1208 LEU A CA 1
ATOM 9516 C C . LEU A 1 1208 ? -2.376 46.109 21.851 1.00 95.44 1208 LEU A C 1
ATOM 9518 O O . LEU A 1 1208 ? -3.008 46.455 22.850 1.00 95.44 1208 LEU A O 1
ATOM 9522 N N . ALA A 1 1209 ? -1.622 45.008 21.842 1.00 96.81 1209 ALA A N 1
ATOM 9523 C CA . ALA A 1 1209 ? -1.386 44.183 23.020 1.00 96.81 1209 ALA A CA 1
ATOM 9524 C C . ALA A 1 1209 ? -0.566 44.925 24.091 1.00 96.81 1209 ALA A C 1
ATOM 9526 O O . ALA A 1 1209 ? -0.888 44.823 25.274 1.00 96.81 1209 ALA A O 1
ATOM 9527 N N . ALA A 1 1210 ? 0.443 45.705 23.698 1.00 95.94 1210 ALA A N 1
ATOM 9528 C CA . ALA A 1 1210 ? 1.211 46.546 24.613 1.00 95.94 1210 ALA A CA 1
ATOM 9529 C C . ALA A 1 1210 ? 0.335 47.637 25.254 1.00 95.94 1210 ALA A C 1
ATOM 9531 O O . ALA A 1 1210 ? 0.396 47.825 26.470 1.00 95.94 1210 ALA A O 1
ATOM 9532 N N . ASP A 1 1211 ? -0.555 48.271 24.486 1.00 95.06 1211 ASP A N 1
ATOM 9533 C CA . ASP A 1 1211 ? -1.504 49.263 25.002 1.00 95.06 1211 ASP A CA 1
ATOM 9534 C C . ASP A 1 1211 ? -2.514 48.638 25.985 1.00 95.06 1211 ASP A C 1
ATOM 9536 O O . ASP A 1 1211 ? -2.791 49.199 27.049 1.00 95.06 1211 ASP A O 1
ATOM 9540 N N . LEU A 1 1212 ? -3.011 47.423 25.701 1.00 95.06 1212 LEU A N 1
ATOM 9541 C CA . LEU A 1 1212 ? -3.826 46.638 26.646 1.00 95.06 1212 LEU A CA 1
ATOM 9542 C C . LEU A 1 1212 ? -3.074 46.312 27.949 1.00 95.06 1212 LEU A C 1
ATOM 9544 O O . LEU A 1 1212 ? -3.694 46.084 28.993 1.00 95.06 1212 LEU A O 1
ATOM 9548 N N . LEU A 1 1213 ? -1.742 46.286 27.894 1.00 95.62 1213 LEU A N 1
ATOM 9549 C CA . LEU A 1 1213 ? -0.839 46.027 29.010 1.00 95.62 1213 LEU A CA 1
ATOM 9550 C C . LEU A 1 1213 ? -0.262 47.300 29.634 1.00 95.62 1213 LEU A C 1
ATOM 9552 O O . LEU A 1 1213 ? 0.607 47.181 30.494 1.00 95.62 1213 LEU A O 1
ATOM 9556 N N . ALA A 1 1214 ? -0.754 48.500 29.308 1.00 93.75 1214 ALA A N 1
ATOM 9557 C CA . ALA A 1 1214 ? -0.226 49.752 29.863 1.00 93.75 1214 ALA A CA 1
ATOM 9558 C C . ALA A 1 1214 ? -0.237 49.796 31.410 1.00 93.75 1214 ALA A C 1
ATOM 9560 O O . ALA A 1 1214 ? 0.643 50.391 32.029 1.00 93.75 1214 ALA A O 1
ATOM 9561 N N . GLY A 1 1215 ? -1.184 49.102 32.058 1.00 93.56 1215 GLY A N 1
ATOM 9562 C CA . GLY A 1 1215 ? -1.225 48.927 33.520 1.00 93.56 1215 GLY A CA 1
ATOM 9563 C C . GLY A 1 1215 ? -0.273 47.856 34.086 1.00 93.56 1215 GLY A C 1
ATOM 9564 O O . GLY A 1 1215 ? -0.225 47.660 35.298 1.00 93.56 1215 GLY A O 1
ATOM 9565 N N . ARG A 1 1216 ? 0.460 47.135 33.229 1.00 95.94 1216 ARG A N 1
ATOM 9566 C CA . ARG A 1 1216 ? 1.358 46.008 33.545 1.00 95.94 1216 ARG A CA 1
ATOM 9567 C C . ARG A 1 1216 ? 2.710 46.180 32.817 1.00 95.94 1216 ARG A C 1
ATOM 9569 O O . ARG A 1 1216 ? 3.012 45.433 31.884 1.00 95.94 1216 ARG A O 1
ATOM 9576 N N . PRO A 1 1217 ? 3.564 47.129 33.253 1.00 93.50 1217 PRO A N 1
ATOM 9577 C CA . PRO A 1 1217 ? 4.726 47.599 32.485 1.00 93.50 1217 PRO A CA 1
ATOM 9578 C C . PRO A 1 1217 ? 5.788 46.526 32.199 1.00 93.50 1217 PRO A C 1
ATOM 9580 O O . PRO A 1 1217 ? 6.440 46.579 31.162 1.00 93.50 1217 PRO A O 1
ATOM 9583 N N . ALA A 1 1218 ? 5.951 45.528 33.075 1.00 90.94 1218 ALA A N 1
ATOM 9584 C CA . ALA A 1 1218 ? 6.877 44.419 32.832 1.00 90.94 1218 ALA A CA 1
ATOM 9585 C C . ALA A 1 1218 ? 6.450 43.552 31.631 1.00 90.94 1218 ALA A C 1
ATOM 9587 O O . ALA A 1 1218 ? 7.294 43.128 30.847 1.00 90.94 1218 ALA A O 1
ATOM 9588 N N . LEU A 1 1219 ? 5.140 43.333 31.464 1.00 93.81 1219 LEU A N 1
ATOM 9589 C CA . LEU A 1 1219 ? 4.582 42.565 30.349 1.00 93.81 1219 LEU A CA 1
ATOM 9590 C C . LEU A 1 1219 ? 4.620 43.377 29.051 1.00 93.81 1219 LEU A C 1
ATOM 9592 O O . LEU A 1 1219 ? 4.992 42.847 28.009 1.00 93.81 1219 LEU A O 1
ATOM 9596 N N . ALA A 1 1220 ? 4.303 44.674 29.128 1.00 94.31 1220 ALA A N 1
ATOM 9597 C CA . ALA A 1 1220 ? 4.417 45.585 27.990 1.00 94.31 1220 ALA A CA 1
ATOM 9598 C C . ALA A 1 1220 ? 5.867 45.681 27.474 1.00 94.31 1220 ALA A C 1
ATOM 9600 O O . ALA A 1 1220 ? 6.096 45.614 26.272 1.00 94.31 1220 ALA A O 1
ATOM 9601 N N . SER A 1 1221 ? 6.856 45.747 28.376 1.00 90.62 1221 SER A N 1
ATOM 9602 C CA . SER A 1 1221 ? 8.284 45.764 28.018 1.00 90.62 1221 SER A CA 1
ATOM 9603 C C . SER A 1 1221 ? 8.733 44.489 27.289 1.00 90.62 1221 SER A C 1
ATOM 9605 O O . SER A 1 1221 ? 9.485 44.560 26.317 1.00 90.62 1221 SER A O 1
ATOM 9607 N N . ALA A 1 1222 ? 8.233 43.318 27.704 1.00 88.62 1222 ALA A N 1
ATOM 9608 C CA . ALA A 1 1222 ? 8.522 42.054 27.022 1.00 88.62 1222 ALA A CA 1
ATOM 9609 C C . ALA A 1 1222 ? 7.978 42.033 25.581 1.00 88.62 1222 ALA A C 1
ATOM 9611 O O . ALA A 1 1222 ? 8.665 41.565 24.672 1.00 88.62 1222 ALA A O 1
ATOM 9612 N N . LEU A 1 1223 ? 6.780 42.589 25.354 1.00 94.38 1223 LEU A N 1
ATOM 9613 C CA . LEU A 1 1223 ? 6.225 42.738 24.006 1.00 94.38 1223 LEU A CA 1
ATOM 9614 C C . LEU A 1 1223 ? 6.967 43.778 23.167 1.00 94.38 1223 LEU A C 1
ATOM 9616 O O . LEU A 1 1223 ? 7.143 43.558 21.974 1.00 94.38 1223 LEU A O 1
ATOM 9620 N N . GLU A 1 1224 ? 7.446 44.871 23.762 1.00 93.75 1224 GLU A N 1
ATOM 9621 C CA . GLU A 1 1224 ? 8.231 45.870 23.027 1.00 93.75 1224 GLU A CA 1
ATOM 9622 C C . GLU A 1 1224 ? 9.570 45.287 22.552 1.00 93.75 1224 GLU A C 1
ATOM 9624 O O . GLU A 1 1224 ? 9.957 45.474 21.401 1.00 93.75 1224 GLU A O 1
ATOM 9629 N N . ALA A 1 1225 ? 10.241 44.490 23.392 1.00 90.12 1225 ALA A N 1
ATOM 9630 C CA . ALA A 1 1225 ? 11.435 43.750 22.984 1.00 90.12 1225 ALA A CA 1
ATOM 9631 C C . ALA A 1 1225 ? 11.139 42.760 21.842 1.00 90.12 1225 ALA A C 1
ATOM 9633 O O . ALA A 1 1225 ? 11.974 42.560 20.958 1.00 90.12 1225 ALA A O 1
ATOM 9634 N N . TYR A 1 1226 ? 9.944 42.162 21.834 1.00 92.25 1226 TYR A N 1
ATOM 9635 C CA . TYR A 1 1226 ? 9.477 41.330 20.727 1.00 92.25 1226 TYR A CA 1
ATOM 9636 C C . TYR A 1 1226 ? 9.286 42.150 19.447 1.00 92.25 1226 TYR A C 1
ATOM 9638 O O . TYR A 1 1226 ? 9.803 41.783 18.392 1.00 92.25 1226 TYR A O 1
ATOM 9646 N N . ALA A 1 1227 ? 8.590 43.283 19.551 1.00 96.00 1227 ALA A N 1
ATOM 9647 C CA . ALA A 1 1227 ? 8.334 44.192 18.443 1.00 96.00 1227 ALA A CA 1
ATOM 9648 C C . ALA A 1 1227 ? 9.641 44.710 17.820 1.00 96.00 1227 ALA A C 1
ATOM 9650 O O . ALA A 1 1227 ? 9.742 44.782 16.599 1.00 96.00 1227 ALA A O 1
ATOM 9651 N N . GLU A 1 1228 ? 10.673 44.985 18.621 1.00 95.88 1228 GLU A N 1
ATOM 9652 C CA . GLU A 1 1228 ? 12.002 45.352 18.116 1.00 95.88 1228 GLU A CA 1
ATOM 9653 C C . GLU A 1 1228 ? 12.644 44.253 17.258 1.00 95.88 1228 GLU A C 1
ATOM 9655 O O . GLU A 1 1228 ? 13.218 44.548 16.208 1.00 95.88 1228 GLU A O 1
ATOM 9660 N N . ARG A 1 1229 ? 12.494 42.971 17.622 1.00 95.31 1229 ARG A N 1
ATOM 9661 C CA . ARG A 1 1229 ? 12.969 41.865 16.769 1.00 95.31 1229 ARG A CA 1
ATOM 9662 C C . ARG A 1 1229 ? 12.228 41.832 15.438 1.00 95.31 1229 ARG A C 1
ATOM 9664 O O . ARG A 1 1229 ? 12.866 41.743 14.394 1.00 95.31 1229 ARG A O 1
ATOM 9671 N N . VAL A 1 1230 ? 10.905 41.979 15.472 1.00 96.69 1230 VAL A N 1
ATOM 9672 C CA . VAL A 1 1230 ? 10.061 42.017 14.268 1.00 96.69 1230 VAL A CA 1
ATOM 9673 C C . VAL A 1 1230 ? 10.441 43.210 13.373 1.00 96.69 1230 VAL A C 1
ATOM 9675 O O . VAL A 1 1230 ? 10.553 43.052 12.156 1.00 96.69 1230 VAL A O 1
ATOM 9678 N N . ARG A 1 1231 ? 10.735 44.388 13.949 1.00 97.31 1231 ARG A N 1
ATOM 9679 C CA . ARG A 1 1231 ? 11.256 45.564 13.219 1.00 97.31 1231 ARG A CA 1
ATOM 9680 C C . ARG A 1 1231 ? 12.624 45.292 12.591 1.00 97.31 1231 ARG A C 1
ATOM 9682 O O . ARG A 1 1231 ? 12.829 45.656 11.435 1.00 97.31 1231 ARG A O 1
ATOM 9689 N N . ALA A 1 1232 ? 13.534 44.639 13.314 1.00 94.19 1232 ALA A N 1
ATOM 9690 C CA . ALA A 1 1232 ? 14.855 44.280 12.801 1.00 94.19 1232 ALA A CA 1
ATOM 9691 C C . ALA A 1 1232 ? 14.764 43.290 11.627 1.00 94.19 1232 ALA A C 1
ATOM 9693 O O . ALA A 1 1232 ? 15.404 43.502 10.597 1.00 94.19 1232 ALA A O 1
ATOM 9694 N N . THR A 1 1233 ? 13.920 42.258 11.729 1.00 94.50 1233 THR A N 1
ATOM 9695 C CA . THR A 1 1233 ? 13.682 41.314 10.626 1.00 94.50 1233 THR A CA 1
ATOM 9696 C C . THR A 1 1233 ? 13.025 42.004 9.433 1.00 94.50 1233 THR A C 1
ATOM 9698 O O . THR A 1 1233 ? 13.458 41.799 8.303 1.00 94.50 1233 THR A O 1
ATOM 9701 N N . ARG A 1 1234 ? 12.045 42.890 9.665 1.00 96.06 1234 ARG A N 1
ATOM 9702 C CA . ARG A 1 1234 ? 11.447 43.713 8.602 1.00 96.06 1234 ARG A CA 1
ATOM 9703 C C . ARG A 1 1234 ? 12.498 44.566 7.890 1.00 96.06 1234 ARG A C 1
ATOM 9705 O O . ARG A 1 1234 ? 12.448 44.668 6.674 1.00 96.06 1234 ARG A O 1
ATOM 9712 N N . ALA A 1 1235 ? 13.421 45.187 8.625 1.00 92.38 1235 ALA A N 1
ATOM 9713 C CA . ALA A 1 1235 ? 14.486 46.001 8.040 1.00 92.38 1235 ALA A CA 1
ATOM 9714 C C . ALA A 1 1235 ? 15.462 45.161 7.200 1.00 92.38 1235 ALA A C 1
ATOM 9716 O O . ALA A 1 1235 ? 15.861 45.597 6.124 1.00 92.38 1235 ALA A O 1
ATOM 9717 N N . ALA A 1 1236 ? 15.802 43.949 7.651 1.00 90.06 1236 ALA A N 1
ATOM 9718 C CA . ALA A 1 1236 ? 16.615 43.016 6.871 1.00 90.06 1236 ALA A CA 1
ATOM 9719 C C . ALA A 1 1236 ? 15.908 42.588 5.571 1.00 90.06 1236 ALA A C 1
ATOM 9721 O O . ALA A 1 1236 ? 16.520 42.591 4.504 1.00 90.06 1236 ALA A O 1
ATOM 9722 N N . ASP A 1 1237 ? 14.609 42.291 5.643 1.00 91.31 1237 ASP A N 1
ATOM 9723 C CA . ASP A 1 1237 ? 13.794 41.940 4.475 1.00 91.31 1237 ASP A CA 1
ATOM 9724 C C . ASP A 1 1237 ? 13.602 43.125 3.513 1.00 91.31 1237 ASP A C 1
ATOM 9726 O O . ASP A 1 1237 ? 13.582 42.933 2.301 1.00 91.31 1237 ASP A O 1
ATOM 9730 N N . ASP A 1 1238 ? 13.484 44.347 4.032 1.00 91.69 1238 ASP A N 1
ATOM 9731 C CA . ASP A 1 1238 ? 13.405 45.572 3.230 1.00 91.69 1238 ASP A CA 1
ATOM 9732 C C . ASP A 1 1238 ? 14.732 45.854 2.514 1.00 91.69 1238 ASP A C 1
ATOM 9734 O O . ASP A 1 1238 ? 14.751 46.182 1.330 1.00 91.69 1238 ASP A O 1
ATOM 9738 N N . GLN A 1 1239 ? 15.860 45.636 3.196 1.00 86.69 1239 GLN A N 1
ATOM 9739 C CA . GLN A 1 1239 ? 17.184 45.724 2.585 1.00 86.69 1239 GLN A CA 1
ATOM 9740 C C . GLN A 1 1239 ? 17.392 44.652 1.507 1.00 86.69 1239 GLN A C 1
ATOM 9742 O O . GLN A 1 1239 ? 18.048 44.922 0.504 1.00 86.69 1239 GLN A O 1
ATOM 9747 N N . LEU A 1 1240 ? 16.835 43.451 1.680 1.00 82.75 1240 LEU A N 1
ATOM 9748 C CA . LEU A 1 1240 ? 16.876 42.410 0.653 1.00 82.75 1240 LEU A CA 1
ATOM 9749 C C . LEU A 1 1240 ? 16.072 42.804 -0.597 1.00 82.75 1240 LEU A C 1
ATOM 9751 O O . LEU A 1 1240 ? 16.497 42.504 -1.711 1.00 82.75 1240 LEU A O 1
ATOM 9755 N N . ALA A 1 1241 ? 14.926 43.462 -0.410 1.00 82.50 1241 ALA A N 1
ATOM 9756 C CA . ALA A 1 1241 ? 14.041 43.871 -1.496 1.00 82.50 1241 ALA A CA 1
ATOM 9757 C C . ALA A 1 1241 ? 14.532 45.120 -2.244 1.00 82.50 1241 ALA A C 1
ATOM 9759 O O . ALA A 1 1241 ? 14.470 45.163 -3.470 1.00 82.50 1241 ALA A O 1
ATOM 9760 N N . HIS A 1 1242 ? 15.033 46.118 -1.511 1.00 84.38 1242 HIS A N 1
ATOM 9761 C CA . HIS A 1 1242 ? 15.306 47.462 -2.035 1.00 84.38 1242 HIS A CA 1
ATOM 9762 C C . HIS A 1 1242 ? 16.772 47.899 -1.934 1.00 84.38 1242 HIS A C 1
ATOM 9764 O O . HIS A 1 1242 ? 17.123 48.977 -2.414 1.00 84.38 1242 HIS A O 1
ATOM 9770 N N . GLY A 1 1243 ? 17.635 47.120 -1.282 1.00 77.62 1243 GLY A N 1
ATOM 9771 C CA . GLY A 1 1243 ? 19.046 47.455 -1.132 1.00 77.62 1243 GLY A CA 1
ATOM 9772 C C . GLY A 1 1243 ? 19.879 47.058 -2.352 1.00 77.62 1243 GLY A C 1
ATOM 9773 O O . GLY A 1 1243 ? 19.787 45.934 -2.841 1.00 77.62 1243 GLY A O 1
ATOM 9774 N N . ASP A 1 1244 ? 20.797 47.940 -2.762 1.00 61.09 1244 ASP A N 1
ATOM 9775 C CA . ASP A 1 1244 ? 21.810 47.674 -3.804 1.00 61.09 1244 ASP A CA 1
ATOM 9776 C C . ASP A 1 1244 ? 22.731 46.476 -3.472 1.00 61.09 1244 ASP A C 1
ATOM 9778 O O . ASP A 1 1244 ? 23.454 45.975 -4.328 1.00 61.09 1244 ASP A O 1
ATOM 9782 N N . SER A 1 1245 ? 22.723 46.000 -2.223 1.00 51.06 1245 SER A N 1
ATOM 9783 C CA . SER A 1 1245 ? 23.629 44.972 -1.700 1.00 51.06 1245 SER A CA 1
ATOM 9784 C C . SER A 1 1245 ? 23.129 43.525 -1.836 1.00 51.06 1245 SER A C 1
ATOM 9786 O O . SER A 1 1245 ? 23.820 42.614 -1.386 1.00 51.06 1245 SER A O 1
ATOM 9788 N N . GLY A 1 1246 ? 21.924 43.295 -2.374 1.00 50.50 1246 GLY A N 1
ATOM 9789 C CA . GLY A 1 1246 ? 21.249 41.986 -2.328 1.00 50.50 1246 GLY A CA 1
ATOM 9790 C C . GLY A 1 1246 ? 21.345 41.126 -3.592 1.00 50.50 1246 GLY A C 1
ATOM 9791 O O . GLY A 1 1246 ? 20.971 39.950 -3.565 1.00 50.50 1246 GLY A O 1
ATOM 9792 N N . VAL A 1 1247 ? 21.826 41.678 -4.706 1.00 49.22 1247 VAL A N 1
ATOM 9793 C CA . VAL A 1 1247 ? 22.055 40.890 -5.920 1.00 49.22 1247 VAL A CA 1
ATOM 9794 C C . VAL A 1 1247 ? 23.432 40.260 -5.785 1.00 49.22 1247 VAL A C 1
ATOM 9796 O O . VAL A 1 1247 ? 24.443 40.958 -5.805 1.00 49.22 1247 VAL A O 1
ATOM 9799 N N . VAL A 1 1248 ? 23.480 38.934 -5.626 1.00 50.47 1248 VAL A N 1
ATOM 9800 C CA . VAL A 1 1248 ? 24.695 38.185 -5.957 1.00 50.47 1248 VAL A CA 1
ATOM 9801 C C . VAL A 1 1248 ? 24.999 38.560 -7.400 1.00 50.47 1248 VAL A C 1
ATOM 9803 O O . VAL A 1 1248 ? 24.223 38.208 -8.283 1.00 50.47 1248 VAL A O 1
ATOM 9806 N N . ASP A 1 1249 ? 26.041 39.361 -7.618 1.00 48.81 1249 ASP A N 1
ATOM 9807 C CA . ASP A 1 1249 ? 26.440 39.793 -8.950 1.00 48.81 1249 ASP A CA 1
ATOM 9808 C C . ASP A 1 1249 ? 26.882 38.549 -9.727 1.00 48.81 1249 ASP A C 1
ATOM 9810 O O . ASP A 1 1249 ? 28.007 38.066 -9.595 1.00 48.81 1249 ASP A O 1
ATOM 9814 N N . LEU A 1 1250 ? 25.936 37.969 -10.466 1.00 53.91 1250 LEU A N 1
ATOM 9815 C CA . LEU A 1 1250 ? 26.158 36.811 -11.321 1.00 53.91 1250 LEU A CA 1
ATOM 9816 C C . LEU A 1 1250 ? 26.795 37.224 -12.651 1.00 53.91 1250 LEU A C 1
ATOM 9818 O O . LEU A 1 1250 ? 26.954 36.368 -13.521 1.00 53.91 1250 LEU A O 1
ATOM 9822 N N . THR A 1 1251 ? 27.167 38.503 -12.830 1.00 50.16 1251 THR A N 1
ATOM 9823 C CA . THR A 1 1251 ? 27.816 38.962 -14.056 1.00 50.16 1251 THR A CA 1
ATOM 9824 C C . THR A 1 1251 ? 29.132 38.200 -14.226 1.00 50.16 1251 THR A C 1
ATOM 9826 O O . THR A 1 1251 ? 30.057 38.364 -13.422 1.00 50.16 1251 THR A O 1
ATOM 9829 N N . PRO A 1 1252 ? 29.259 37.349 -15.257 1.00 47.88 1252 PRO A N 1
ATOM 9830 C CA . PRO A 1 1252 ? 30.413 36.478 -15.365 1.00 47.88 1252 PRO A CA 1
ATOM 9831 C C . PRO A 1 1252 ? 31.670 37.309 -15.657 1.00 47.88 1252 PRO A C 1
ATOM 9833 O O . PRO A 1 1252 ? 31.746 38.018 -16.664 1.00 47.88 1252 PRO A O 1
ATOM 9836 N N . ALA A 1 1253 ? 32.689 37.229 -14.797 1.00 50.41 1253 ALA A N 1
ATOM 9837 C CA . ALA A 1 1253 ? 34.028 37.721 -15.131 1.00 50.41 1253 ALA A CA 1
ATOM 9838 C C . ALA A 1 1253 ? 34.505 37.023 -16.420 1.00 50.41 1253 ALA A C 1
ATOM 9840 O O . ALA A 1 1253 ? 34.268 35.831 -16.544 1.00 50.41 1253 ALA A O 1
ATOM 9841 N N . LYS A 1 1254 ? 35.170 37.728 -17.356 1.00 46.56 1254 LYS A N 1
ATOM 9842 C CA . LYS A 1 1254 ? 35.610 37.260 -18.704 1.00 46.56 1254 LYS A CA 1
ATOM 9843 C C . LYS A 1 1254 ? 36.531 36.011 -18.720 1.00 46.56 1254 LYS A C 1
ATOM 9845 O O . LYS A 1 1254 ? 37.659 36.064 -19.202 1.00 46.56 1254 LYS A O 1
ATOM 9850 N N . LEU A 1 1255 ? 36.059 34.897 -18.195 1.00 53.56 1255 LEU A N 1
ATOM 9851 C CA . LEU A 1 1255 ? 36.637 33.561 -18.224 1.00 53.56 1255 LEU A CA 1
ATOM 9852 C C . LEU A 1 1255 ? 35.652 32.663 -18.984 1.00 53.56 1255 LEU A C 1
ATOM 9854 O O . LEU A 1 1255 ? 34.459 32.956 -19.003 1.00 53.56 1255 LEU A O 1
ATOM 9858 N N . GLY A 1 1256 ? 36.136 31.613 -19.647 1.00 60.41 1256 GLY A N 1
ATOM 9859 C CA . GLY A 1 1256 ? 35.263 30.670 -20.352 1.00 60.41 1256 GLY A CA 1
ATOM 9860 C C . GLY A 1 1256 ? 34.288 29.994 -19.384 1.00 60.41 1256 GLY A C 1
ATOM 9861 O O . GLY A 1 1256 ? 34.633 29.745 -18.229 1.00 60.41 1256 GLY A O 1
ATOM 9862 N N . ILE A 1 1257 ? 33.069 29.694 -19.839 1.00 62.47 1257 ILE A N 1
ATOM 9863 C CA . ILE A 1 1257 ? 31.989 29.132 -19.008 1.00 62.47 1257 ILE A CA 1
ATOM 9864 C C . ILE A 1 1257 ? 32.390 27.841 -18.282 1.00 62.47 1257 ILE A C 1
ATOM 9866 O O . ILE A 1 1257 ? 31.960 27.582 -17.159 1.00 62.47 1257 ILE A O 1
ATOM 9870 N N . VAL A 1 1258 ? 33.266 27.049 -18.901 1.00 61.28 1258 VAL A N 1
ATOM 9871 C CA . VAL A 1 1258 ? 33.805 25.818 -18.324 1.00 61.28 1258 VAL A CA 1
ATOM 9872 C C . VAL A 1 1258 ? 34.720 26.110 -17.131 1.00 61.28 1258 VAL A C 1
ATOM 9874 O O . VAL A 1 1258 ? 34.642 25.406 -16.129 1.00 61.28 1258 VAL A O 1
ATOM 9877 N N . ASP A 1 1259 ? 35.507 27.186 -17.179 1.00 59.91 1259 ASP A N 1
ATOM 9878 C CA . ASP A 1 1259 ? 36.363 27.610 -16.064 1.00 59.91 1259 ASP A CA 1
ATOM 9879 C C . ASP A 1 1259 ? 35.564 28.291 -14.936 1.00 59.91 1259 ASP A C 1
ATOM 9881 O O . ASP A 1 1259 ? 35.993 28.291 -13.783 1.00 59.91 1259 ASP A O 1
ATOM 9885 N N . GLN A 1 1260 ? 34.396 28.863 -15.246 1.00 62.44 1260 GLN A N 1
ATOM 9886 C CA . GLN A 1 1260 ? 33.501 29.484 -14.260 1.00 62.44 1260 GLN A CA 1
ATOM 9887 C C . GLN A 1 1260 ? 32.643 28.468 -13.494 1.00 62.44 1260 GLN A C 1
ATOM 9889 O O . GLN A 1 1260 ? 32.311 28.706 -12.334 1.00 62.44 1260 GLN A O 1
ATOM 9894 N N . LEU A 1 1261 ? 32.265 27.358 -14.140 1.00 58.34 1261 LEU A N 1
ATOM 9895 C CA . LEU A 1 1261 ? 31.368 26.335 -13.585 1.00 58.34 1261 LEU A CA 1
ATOM 9896 C C . LEU A 1 1261 ? 32.103 25.148 -12.942 1.00 58.34 1261 LEU A C 1
ATOM 9898 O O . LEU A 1 1261 ? 31.457 24.265 -12.371 1.00 58.34 1261 LEU A O 1
ATOM 9902 N N . GLN A 1 1262 ? 33.437 25.104 -13.004 1.00 51.66 1262 GLN A N 1
ATOM 9903 C CA . GLN A 1 1262 ? 34.207 24.134 -12.231 1.00 51.66 1262 GLN A CA 1
ATOM 9904 C C . GLN A 1 1262 ? 34.196 24.496 -10.736 1.00 51.66 1262 GLN A C 1
ATOM 9906 O O . GLN A 1 1262 ? 34.422 25.655 -10.381 1.00 51.66 1262 GLN A O 1
ATOM 9911 N N . PRO A 1 1263 ? 33.962 23.525 -9.833 1.00 38.66 1263 PRO A N 1
ATOM 9912 C CA . PRO A 1 1263 ? 34.053 23.774 -8.401 1.00 38.66 1263 PRO A CA 1
ATOM 9913 C C . PRO A 1 1263 ? 35.500 24.149 -8.046 1.00 38.66 1263 PRO A C 1
ATOM 9915 O O . PRO A 1 1263 ? 36.415 23.372 -8.320 1.00 38.66 1263 PRO A O 1
ATOM 9918 N N . ARG A 1 1264 ? 35.700 25.342 -7.472 1.00 34.03 1264 ARG A N 1
ATOM 9919 C CA . ARG A 1 1264 ? 36.975 25.733 -6.852 1.00 34.03 1264 ARG A CA 1
ATOM 9920 C C . ARG A 1 1264 ? 37.251 24.943 -5.582 1.00 34.03 1264 ARG A C 1
ATOM 9922 O O . ARG A 1 1264 ? 36.283 24.705 -4.824 1.00 34.03 1264 ARG A O 1
#

Foldseek 3Di:
DPDDPPVVVVVVVVVPCPPQFDVPQWFKWKKAWFDWFQDDLDDQVPDDVVLLLLLCVLVCVLLPHDSVQWDKDKDWAAAPPPVCVVRIDIHIKTWDQGPVRFIWIWGWDQPPVVNGITIITTGGGHRHLVSVLVSVVSSVVSSGGFVPPRDFMKMKTAQCLCADPPFQRQLVLQLLQVCLLCVLLVCLLFVFDVDFACVQQQAHACLQQPVVLNQVSQPQDNVRRGLVNNLVSLVVCLVSQDVVVHPPCDPSCSLCRQNRHQKRCVCCHVNHVVNDVVRNIIIGGRHHPPDSLSRSVVSVLVSLSSVVSSVCVVVVHHRHHDRQDDDPPRWHSSCRSADLALVRSLVVVCVSCVSSVHHCVSSVVSSPVRRDRCPDDTPVRVVVVLVVQFPDDQQKKKKKKFKFADQLCLLFKAWPPPVCRVCVVVDDPVRSNLVCCVQPPPALQSCLVTIWGPCVVVVQWPRDWDADRVNMIITMGDIDSTLVVVLVVLVVSCVSSPRRGWKMKMKMKRQDFPVVLCVVCVVLLQVLLVLLQLVLVVVVCVVVVDPLLFQVPVVVAATQHWDFDDQPVPVVGGMTIIMTMHTSVPSVSSSSSVSVSSNCSVVVCSDCCPDDPPPLPPLVLVVVVLQCCCVSPNVHGCDPLLSLVSSCSCVCVLNGDVSSLCSLVPQCLPRPPDDNSVSVVSVVSNSVSSVVVVVVSCCVCVCVLPPDNVCSDNVNSVQLVVLLVQQVVQVVVVVVPPPDDPVVVVVPDDDDDDDDDDDDDDDDDDDDDDDDDDDDDDDDDDDDDDDDDDDDDDDDDDDDDDDDDDDDDDDDDPPQPVQAALLRHRVLLCCCVVVVNRDPSVCLVVVLLVLLQVVLVQVVVPDPVSVVSSVVSVVPHCNVSVPLRSPPDDDDDDDDDDDDPDDDDDPVCVVPLVVVLVVVLCVLQVVCLVVLNCQLQVSLVVSVVVVSLVCVVVVVVVVDDPDDDPPVVPPDDDDDPDDDNDPRPVVPVPVVVVSNSSSVSSNVSVVCNVVSNLVSLLLVLLVQLLVLLVCLLVLLLDPPRDLVNNLVSLVSNVVSLVSNLVSLCPVVVVLVSSLVSNVVSLLVQLVVLVSQLVVQLVVLVVPVVSQVVCCVVQVGSNSVSCVVCVVVLVVSVVSVCVSVVVSVVSNLVSLCCQAVNDFDPDALDPDALVLSVPDDPVSCVRVSCSSRPRQTSHSLVNLVNSLSSLVRSLVNCVVPVVSSVSSVVVNVVSVVVSVVSCCCSPNPPNDPPPPDDPDRPSVVSDDD

Secondary structure (DSSP, 8-state):
----SSHHHHHHHHTT---PPPTTPPPEEEEEEE-BSS-----GGGS-HHHHHHHHHHHHHHTT--GGGPEEEEEEEE---TT-TTSEEEEEEEEEE-TTSPEEEEEEEEETTTTEEEEEEEPPPBS-HHHHHHHHHHHHHTT-B-TT----EEEEEE-TTTS-GGGB-HHHHHHHHHHHHHHHHHHHHH--SS-SGGG-TTSB-HHHH-HHHHHHHHHS-GGG-BHHHHHHHHHHTHHHHHHHH-TT--HHHHTTTTTTBSEE-TTTSSSSTTT-GGG-EEEE-----S-HHHHHHHHHHHHHHHHHHHHHHHTT--PPP-PPPP--TT--HHHHSS-SSHHHHHHHHHHHHHHTT--GGGGHHHHHHHS-------HHHHHHHHHHTT-S-TTEEEEEEEEEESGGGGGSEEESSHHHHHHHTTS-HHHHHHHHHHHHTT-TTHHHHHEEE-TTT-TTEEEEEEE-TT-EEEEEEPPBS-HHHHHHHHHHHHHHHGGGEEEEEEEEEESS--HHHHHHTHHHHHHHHHHHHHHHHHHHHHHH-SGGGS-GGGHHHHS-EEEEE----SSS---EEEEEEEETT-HHHHHHHHHHHHHHHHHT--TT--SS---TT-HHHHHHHHHHIIIIIIS----HHHHHHHHHHHTTTTSS-HHHHHGGGS-GGG-TTS-HHHHHHHHHHHHHHHHHHHHHHHHHHTTSS-SSTTTTSHHHHHHHHHHHHHHHHHHHHHHHHH---TTTTTTSS-----------PPPP---------PPPPPPP------------------PPPP--PPPPPPPPP-TTGGGB-TTSSB-HHHHHHHHTTS-SSHHHHHHHHHHHHHHHHHHHH--HHHHHHHHHHHHTSTHHHHSTTSTTSS---------S--SS--THHHHHTHHHHHHHHHHHHHHHHHTT---HHHHHHHHHHTTHHHHHHHHHHTT-TT---GGGGTTS----SS-STTTTGGGHHHHHHHHHHHHHHHHHHHHHHHHHHHHHHHHHHHHHHHHHHHHHHHHHH-TT--HHHHHHHHHHHHHHHHHHHHHHHHHHHHHHHHHHHHHHHHHHHHHHHHHHHHHHHHHHHT-HHHHHHHHHHHSSHHHHHHHHHHHHHHHHHHHHHHHHHHHHHHHHHHHHHHHTS-PPSS-S----HHHHHH--TTTHHHHHHHHHH---SSHHHHHHHHHHHHHHHHHHTTT-HHHHHHHHHHHHHHHHHHHHHHHHHH-TT-S------SS-HHHHHS--

pLDDT: mean 70.61, std 22.36, range [23.78, 98.0]

Radius of gyration: 39.85 Å; chains: 1; bounding box: 100×130×110 Å

Sequence (1264 aa):
MRRNSGVLLGLLLCLVGGARAQEGDPRFGMEFEFAGRGNRIVRFEEMPFENYERLLRVVVEHFGGDPSTIRRVDFTKPTTLPAYPDGKRPLFKAEWDDPRGRTWTIEPEYVASMGLDGYELVTPVLDDTTDLERILDKLAASGLVREGLKSGVHLTVGGERLVGPGGDARALTNLILLHENLEPLLRRMFQPVRGGGHSNRFARSLAVDHPQLLEAIGALPAEGRTVEALTELFARYDAREAEIQGSKIGESSQSKMWKYRSLNLAKILPINPEHGASHRVVEFRMFDLGTPEAHRLQARLYRRLVRYAAELAARGERVTYRPRAPMPAGEDPSVYNTPQDAEEAKREARALLERLGLDPTEFEGLLERSIRPRELYTRAEFDERITTLGEGSTDFRYRFELRGKGWGVVALLQPIDPEVRARWGSMSQGDRRAYFERVVGDQPLRMAEHFTPDTGRFAWLSGQLEVDREGFWRLGSSEFSALGELEARLREAKALAGRSADAVQLSVRDTAPQWERLEGQRARVEAYFARAARWVFVRRVEALRTARTFDAGAAGSLHAQVRLNSLDRTSGVQHLDAEIVGLASAIEDVTTLARLVTHQLRAHAWGDFAGVPLDPARPSRLLEEYARHLSQVEGAELTETRKAIVEALAAGTIGASAEAIVAPLLPWAEESGLPETTRRELRYAKEDYLSWLHREVQRIEGGVYASDPALTSAEGLHEQTRIRLEIGRRVKAWFAESGLSDGLLRSLLPRSEPTAPRRVVPPKLEPLKPRAPEPPKLEVAELEVSKLEPVKRQGPGIAQPSPSGPGGAPPTVDRLAAWRTPHGRVDWKRFAREKSKVEAAGLAHFGLGLFLKELAVAVKTGDRLYVEEFFDALLTTDFYVEYGLFVAGARMGELTYTRYLQRYVKPRFVNSVLKTNLVLATGLALPALVHGRLEGKAFAISLGSLGLSSGLVHGGTRAIKWVVDLRKARTVGAASRTGLALGRLTRAGAWFYSAAELAVILYVADEFEQTANAYFDREAAKKAIGQAGEAFLDQVRDSNATPEAITAAAEAYDVAWTSYRDFLYAPLFATEAQVARRMEGLAETAKELADKRAEALARLRRLPQLRSRIERDHGSLEGYADHLVELDEASLQVQLDRILASYERERGELLERVYDGERRPGRYLTVDVDFLQASTRSGSIVWRRQLRDRPSPNRLQAYEDELEVLALAADLLAGRPALASALEAYAERVRATRAADDQLAHGDSGVVDLTPAKLGIVDQLQPR